Protein AF-0000000085035221 (afdb_homodimer)

Nearest PDB structures (foldseek):
  4mnd-assembly1_A-2  TM=6.362E-01  e=1.348E-23  Archaeoglobus fulgidus
  4q7c-assembly1_B  TM=6.372E-01  e=2.018E-12  Archaeoglobus fulgidus DSM 4304
  4q7c-assembly1_A  TM=6.683E-01  e=1.326E-11  Archaeoglobus fulgidus DSM 4304
  4o6m-assembly1_A  TM=6.582E-01  e=1.587E-11  Archaeoglobus fulgidus DSM 4304
  4hoc-assembly1_A  TM=7.288E-01  e=1.365E-10  Aneurinibacillus thermoaerophilus

Foldseek 3Di:
DEEEEEEQADDLVQQPPVPPQAGQLQPALDVPHGLQNQVLVLVCVVPHPAYEYEYAPSHQVVVCVVCPPRHHYHHDPDPDFERLLSVLRCVVVGDPWYKYAYSQKHFASVQVVLQVPDDDPFFKEFEWALDDDPVCLQAFWAFDDDPQFTQAIGNPDPNRGGGTRRMMIGGDCLSVLSVVQCVVPNRHGYPRNSVNVRSNVRRYGYGYPYPTQMFGDNYPVRSVVSSVSVLVSLLVVLDDPLDEPCCVPPQSVPLSVVLSVCVSVPPPDQLLVLLVVLLVLLLVLLVCLLVQVLLSSLVSLLVSVSSLSNSSSNCVSVVNDDPVSVVVSVVSLLVSQLSNLNSLLSNVVDDDPVSVLLSVLLSVLLVVLVVLVVVCVVLVQDCNVLSHQQQHPSSLSNVSSVCSNVPNSVRSSNCSRPSVVVSSVVSVVSSVVVPPPPPPDDDPDDDDDDPPCPVPPLQVVLVVQLVVLVVVLVVQLVVLVVCCVVQQQDWDDDDQFTWGSQQVSLVVNLVSLVVSLVSNLVSCLSNLLVVCVVCCVVLVFHSVLSSLLSVLVSLLVSLVSCLVSLVRNPDRHPDPVRSVVVNVVSVVSNVVSVVSNVVSCCVRNVVVCVVVCVVVVVVVVD/DEEEEEEQADDLVQQPPVPPQAGQLQPALDVPHGLQNQVVVLVCVVPHPAYEYEYAPSHQVVVCVVCPPRHHYHHDPDPDFERLVSVLRCVVVDDPWYKYAYSQKHFFSVQVVLQVPDDDPFFKEFEWALDDDPVCLQAFWAFDDDPQFTQAIDNPDHNNGGGTRGMMIGGDCLSVLSVVQCVVPNRHGYPRNSVNVRSNVRRYGYGYPHPTQMFGDNYPVRSVVSSVSVLVSLLVVLDDPLDEPCCVPPQSVPLSVVLSVCVSVPPPDQLVVLLVVLLVLLLVLLVCLLVQVLLSSLVSLLVSVSSLSNSSSNCVSVVNDDPVSVVVSVVSLLVSQLSNLNSLLNNVVDDDPVSVLLSVLLSVLLVVLVVLVVVCVVLVQDCNVLSHQQQHPSSLSNVSSVCSNVPNSVRSSNCSNPSVVVSSVVSVVSSVVVPPDPPPDDDPDDDDDDPPCPVPPLQVVLVVQLVVLVVVLVVQLVVLVVCCVVQQQPWDDDDQATFGSVQVSLVSNLVSCVVSVVSNLVSVLSNLLVVCVVCCVVVVFDSVLSSLLVVLVSLLVSLVSCLVSLVVGDDRHLDPVRSVVVNVVSVVVNVVSVVVNVVSCCVRCVVVVVVVCVVVVVVVVD

Sequence (1244 aa):
MMFAIICAGGLASRMGKYSSNSPKSLFELEPGITILDHVLERIESAKPQKIVLVTRPEFRDSFERRVGGRVEIIEADLDEFENLYSVYLALNRVGNPFLIAMSDHIFESSMLMDLISHKSDRAFTVCLDRNPSRSEAMEGLKLHLIDEKVIKAGKDITPRYGIDTGLILCREKARGYIEEAIRAKGPEARISDALNLAASDGEVDCVDVTGRLWKDIDTPEDLVKARRIYWEILRRELIKKDDGIISRYLNRPISTRISLAIYKRRMRVNPMLISAISFILCLISAISLSNGMLILGGLLAQLASILDGVDGEVARLFRRASGWGGFIDAILDRIADVALISGLTLSLGILDRSILILAIMASANSILVSYVAHGLKSLNVNLGKLRMMPVTRDARIFVIFLSCIFSVPIAALLYISTLPIPYSLASIYIAYKSGSGAEGKILEKRKPFPEVSEEQSEVVKLIREFLLNSFKMGFALLLVRLISPSVSDLTISMQDLSIEGGFLLTLLDFLIIIYFGHKMLNPLKGIMDLISELIVERAGITKTVFWRMITDLFYTILLAVLWTYLPSLSRPFLGDWAYRILSIAIIIFLIIFIYDLINLIYMTFEDVYVKIIDKIAGRLSGMMFAIICAGGLASRMGKYSSNSPKSLFELEPGITILDHVLERIESAKPQKIVLVTRPEFRDSFERRVGGRVEIIEADLDEFENLYSVYLALNRVGNPFLIAMSDHIFESSMLMDLISHKSDRAFTVCLDRNPSRSEAMEGLKLHLIDEKVIKAGKDITPRYGIDTGLILCREKARGYIEEAIRAKGPEARISDALNLAASDGEVDCVDVTGRLWKDIDTPEDLVKARRIYWEILRRELIKKDDGIISRYLNRPISTRISLAIYKRRMRVNPMLISAISFILCLISAISLSNGMLILGGLLAQLASILDGVDGEVARLFRRASGWGGFIDAILDRIADVALISGLTLSLGILDRSILILAIMASANSILVSYVAHGLKSLNVNLGKLRMMPVTRDARIFVIFLSCIFSVPIAALLYISTLPIPYSLASIYIAYKSGSGAEGKILEKRKPFPEVSEEQSEVVKLIREFLLNSFKMGFALLLVRLISPSVSDLTISMQDLSIEGGFLLTLLDFLIIIYFGHKMLNPLKGIMDLISELIVERAGITKTVFWRMITDLFYTILLAVLWTYLPSLSRPFLGDWAYRILSIAIIIFLIIFIYDLINLIYMTFEDVYVKIIDKIAGRLSG

Secondary structure (DSSP, 8-state):
--EEEEEE----GGGGGGGSSS-GGGSEEETTEEHHHHHHHHHHHT--SEEEEEE-GGGHHHHHHHHGGGSEEEE-S-SS--HHHHHHHHGGG--SSEEEEETTEEE-HHHHHHHHH----SSEEEEEESS--HHHHHHS-EEEEETTEEEEEESSS-TTS-EEEEEEEE-TTHHHHHHHHHHHHGGG--HHHHHHHHHHTT-EEEEE-TT--EEE--SHHHHHHHHHHHHHHHHHHTS-TT--HHIIIIIHHHHHHHHHHHHHTT----HHHHHHHHHHHHHHHHHHHHTT-HHHHHHHHHHHHHHHHHHHHHHHHTT---HHHHHHHHHHHHHHHHHHHHHHHHHT----HHHHHHHHHHHHHHHHHHHHHHHHHHTT---GGGGGSTTSHHHHHHHHHHHHHTT-HHHHHHHHHHTHHHHHHHHHHHHHHTT----------PPPP--------HHHHHHHHHHHHHHHHHHHHHHHHHHHHHHTT-EEEETTEEEEHHHHHHHHHHHHHHHHHHHHHHHHHHHHHHHHHHHHHHH---HHHHHHHHHHHHHHHHHHHHHHHHHHHHTTTS-HHHHHHHHHHHHHHHHHHHHHHHHHHHHHSHHHHHHHHHHHHHHHH-/--EEEEEE----GGGGGGGTTS-GGGSEEETTEEHHHHHHHHHHHT--SEEEEEE-GGGHHHHHHHHGGGSEEEE-S-SS--HHHHHHHHGGG--SSEEEEETTEEE-HHHHHHHHH----SSEEEEEESS--HHHHHHS-EEEEETTEEEEEESSS-TTS-EEEEEEEE-TTHHHHHHHHHHHHGGG--HHHHHHHHHHTT-EEEEE-TT--EEE--SHHHHHHHHHHHHHHHHHHTS-TT--HHIIIIIHHHHHHHHHHHHHTT----HHHHHHHHHHHHHHHHHHHHTT-HHHHHHHHHHHHHHHHHHHHHHHHTT---HHHHHHHHHHHHHHHHHHHHHHHHTT----HHHHHHHHHHHHHHHHHHHHHHHHHHTT---GGGGGSTTSHHHHHHHHHHHHHTT-HHHHHHHHHHTHHHHHHHHHHHHHHTT----------PPPP--------HHHHHHHHHHHHHHHHHHHHHHHHHHHHHHTT-EEEETTEEEEHHHHHHHHHHHHHHHHHHHHHHHHHHHHHHHHHHHHHHH---HHHHHHHHHHHHHHHHHHHHHHHHHHHSTTTSHHHHHHHHHHHHHHHHHHHHHHHHHHHHHHSHHHHHHHHHHHHHHHH-

Structure (mmCIF, N/CA/C/O backbone):
data_AF-0000000085035221-model_v1
#
loop_
_entity.id
_entity.type
_entity.pdbx_description
1 polymer 'Bifunctional IPC transferase and DIPP synthase'
#
loop_
_atom_site.group_PDB
_atom_site.id
_atom_site.type_symbol
_atom_site.label_atom_id
_atom_site.label_alt_id
_atom_site.label_comp_id
_atom_site.label_asym_id
_atom_site.label_entity_id
_atom_site.label_seq_id
_atom_site.pdbx_PDB_ins_code
_atom_site.Cartn_x
_atom_site.Cartn_y
_atom_site.Cartn_z
_atom_site.occupancy
_atom_site.B_iso_or_equiv
_atom_site.auth_seq_id
_atom_site.auth_comp_id
_atom_site.auth_asym_id
_atom_site.auth_atom_id
_atom_site.pdbx_PDB_model_num
ATOM 1 N N . MET A 1 1 ? 10.172 17.891 13.023 1 75.75 1 MET A N 1
ATOM 2 C CA . MET A 1 1 ? 10.688 18.625 11.867 1 75.75 1 MET A CA 1
ATOM 3 C C . MET A 1 1 ? 12.133 19.062 12.094 1 75.75 1 MET A C 1
ATOM 5 O O . MET A 1 1 ? 12.531 19.344 13.227 1 75.75 1 MET A O 1
ATOM 9 N N . MET A 1 2 ? 13.094 18.812 11.141 1 89.56 2 MET A N 1
ATOM 10 C CA . MET A 1 2 ? 14.516 19.109 11.328 1 89.56 2 MET A CA 1
ATOM 11 C C . MET A 1 2 ? 14.961 20.234 10.398 1 89.56 2 MET A C 1
ATOM 13 O O . MET A 1 2 ? 14.375 20.438 9.336 1 89.56 2 MET A O 1
ATOM 17 N N . PHE A 1 3 ? 15.961 21.125 10.883 1 95 3 PHE A N 1
ATOM 18 C CA . PHE A 1 3 ? 16.547 22.188 10.086 1 95 3 PHE A CA 1
ATOM 19 C C . PHE A 1 3 ? 18.016 21.875 9.75 1 95 3 PHE A C 1
ATOM 21 O O . PHE A 1 3 ? 18.594 20.953 10.312 1 95 3 PHE A O 1
ATOM 28 N N . ALA A 1 4 ? 18.516 22.578 8.781 1 97 4 ALA A N 1
ATOM 29 C CA . ALA A 1 4 ? 19.906 22.328 8.43 1 97 4 ALA A CA 1
ATOM 30 C C . ALA A 1 4 ? 20.641 23.641 8.141 1 97 4 ALA A C 1
ATOM 32 O O . ALA A 1 4 ? 20.078 24.547 7.527 1 97 4 ALA A O 1
ATOM 33 N N . ILE A 1 5 ? 21.906 23.797 8.648 1 96.88 5 ILE A N 1
ATOM 34 C CA . ILE A 1 5 ? 22.797 24.922 8.391 1 96.88 5 ILE A CA 1
ATOM 35 C C . ILE A 1 5 ? 24.047 24.422 7.66 1 96.88 5 ILE A C 1
ATOM 37 O O . ILE A 1 5 ? 24.719 23.516 8.125 1 96.88 5 ILE A O 1
ATOM 41 N N . ILE A 1 6 ? 24.328 25 6.547 1 96.44 6 ILE A N 1
ATOM 42 C CA . ILE A 1 6 ? 25.516 24.656 5.781 1 96.44 6 ILE A CA 1
ATOM 43 C C . ILE A 1 6 ? 26.531 25.812 5.859 1 96.44 6 ILE A C 1
ATOM 45 O O . ILE A 1 6 ? 26.219 26.938 5.473 1 96.44 6 ILE A O 1
ATOM 49 N N . CYS A 1 7 ? 27.734 25.516 6.293 1 94.88 7 CYS A N 1
ATOM 50 C CA . CYS A 1 7 ? 28.797 26.516 6.398 1 94.88 7 CYS A CA 1
ATOM 51 C C . CYS A 1 7 ? 29.594 26.594 5.105 1 94.88 7 CYS A C 1
ATOM 53 O O . CYS A 1 7 ? 30.344 25.672 4.777 1 94.88 7 CYS A O 1
ATOM 55 N N . ALA A 1 8 ? 29.484 27.688 4.387 1 93 8 ALA A N 1
ATOM 56 C CA . ALA A 1 8 ? 30.188 27.875 3.115 1 93 8 ALA A CA 1
ATOM 57 C C . ALA A 1 8 ? 30.953 29.188 3.094 1 93 8 ALA A C 1
ATOM 59 O O . ALA A 1 8 ? 30.922 29.922 2.104 1 93 8 ALA A O 1
ATOM 60 N N . GLY A 1 9 ? 31.594 29.531 4.168 1 85.12 9 GLY A N 1
ATOM 61 C CA . GLY A 1 9 ? 32.281 30.812 4.266 1 85.12 9 GLY A CA 1
ATOM 62 C C . GLY A 1 9 ? 33.781 30.703 4.117 1 85.12 9 GLY A C 1
ATOM 63 O O . GLY A 1 9 ? 34.5 31.703 4.219 1 85.12 9 GLY A O 1
ATOM 64 N N . GLY A 1 10 ? 34.312 29.516 3.926 1 78.62 10 GLY A N 1
ATOM 65 C CA . GLY A 1 10 ? 35.75 29.344 3.867 1 78.62 10 GLY A CA 1
ATOM 66 C C . GLY A 1 10 ? 36.375 29.875 2.584 1 78.62 10 GLY A C 1
ATOM 67 O O . GLY A 1 10 ? 35.781 29.719 1.506 1 78.62 10 GLY A O 1
ATOM 68 N N . LEU A 1 11 ? 37.594 30.531 2.789 1 77 11 LEU A N 1
ATOM 69 C CA . LEU A 1 11 ? 38.344 31.031 1.642 1 77 11 LEU A CA 1
ATOM 70 C C . LEU A 1 11 ? 39.25 29.953 1.091 1 77 11 LEU A C 1
ATOM 72 O O . LEU A 1 11 ? 39.875 29.203 1.856 1 77 11 LEU A O 1
ATOM 76 N N . ALA A 1 12 ? 39.062 29.359 0.01 1 72.19 12 ALA A N 1
ATOM 77 C CA . ALA A 1 12 ? 39.812 28.312 -0.649 1 72.19 12 ALA A CA 1
ATOM 78 C C . ALA A 1 12 ? 41.281 28.766 -0.874 1 72.19 12 ALA A C 1
ATOM 80 O O . ALA A 1 12 ? 41.781 28.672 -1.99 1 72.19 12 ALA A O 1
ATOM 81 N N . SER A 1 13 ? 41.969 29.125 0.267 1 69.62 13 SER A N 1
ATOM 82 C CA . SER A 1 13 ? 43.312 29.672 0.101 1 69.62 13 SER A CA 1
ATOM 83 C C . SER A 1 13 ? 44.312 28.594 -0.305 1 69.62 13 SER A C 1
ATOM 85 O O . SER A 1 13 ? 45.219 28.844 -1.101 1 69.62 13 SER A O 1
ATOM 87 N N . ARG A 1 14 ? 44.219 27.359 0.063 1 69.12 14 ARG A N 1
ATOM 88 C CA . ARG A 1 14 ? 45.125 26.25 -0.207 1 69.12 14 ARG A CA 1
ATOM 89 C C . ARG A 1 14 ? 44.906 25.688 -1.613 1 69.12 14 ARG A C 1
ATOM 91 O O . ARG A 1 14 ? 45.719 24.906 -2.105 1 69.12 14 ARG A O 1
ATOM 98 N N . MET A 1 15 ? 43.812 26.062 -2.18 1 73.88 15 MET A N 1
ATOM 99 C CA . MET A 1 15 ? 43.5 25.531 -3.504 1 73.88 15 MET A CA 1
ATOM 100 C C . MET A 1 15 ? 44.188 26.328 -4.594 1 73.88 15 MET A C 1
ATOM 102 O O . MET A 1 15 ? 44.281 25.891 -5.738 1 73.88 15 MET A O 1
ATOM 106 N N . GLY A 1 16 ? 44.938 27.359 -4.168 1 59.94 16 GLY A N 1
ATOM 107 C CA . GLY A 1 16 ? 45.812 28.141 -5.039 1 59.94 16 GLY A CA 1
ATOM 108 C C . GLY A 1 16 ? 45.125 28.578 -6.32 1 59.94 16 GLY A C 1
ATOM 109 O O . GLY A 1 16 ? 44.031 29.125 -6.281 1 59.94 16 GLY A O 1
ATOM 110 N N . LYS A 1 17 ? 45.812 28.219 -7.445 1 56.97 17 LYS A N 1
ATOM 111 C CA . LYS A 1 17 ? 45.469 28.594 -8.812 1 56.97 17 LYS A CA 1
ATOM 112 C C . LYS A 1 17 ? 44.094 28.016 -9.219 1 56.97 17 LYS A C 1
ATOM 114 O O . LYS A 1 17 ? 43.469 28.516 -10.156 1 56.97 17 LYS A O 1
ATOM 119 N N . TYR A 1 18 ? 43.625 26.938 -8.578 1 57.97 18 TYR A N 1
ATOM 120 C CA . TYR A 1 18 ? 42.344 26.312 -8.938 1 57.97 18 TYR A CA 1
ATOM 121 C C . TYR A 1 18 ? 41.156 27.156 -8.461 1 57.97 18 TYR A C 1
ATOM 123 O O . TYR A 1 18 ? 40.062 27.062 -9.016 1 57.97 18 TYR A O 1
ATOM 131 N N . SER A 1 19 ? 41.406 27.953 -7.43 1 60.31 19 SER A N 1
ATOM 132 C CA . SER A 1 19 ? 40.312 28.734 -6.844 1 60.31 19 SER A CA 1
ATOM 133 C C . SER A 1 19 ? 40.156 30.078 -7.543 1 60.31 19 SER A C 1
ATOM 135 O O . SER A 1 19 ? 39.656 31.031 -6.957 1 60.31 19 SER A O 1
ATOM 137 N N . SER A 1 20 ? 40.469 30.125 -8.906 1 57.19 20 SER A N 1
ATOM 138 C CA . SER A 1 20 ? 40.344 31.375 -9.664 1 57.19 20 SER A CA 1
ATOM 139 C C . SER A 1 20 ? 39 32.031 -9.422 1 57.19 20 SER A C 1
ATOM 141 O O . SER A 1 20 ? 38.25 32.312 -10.359 1 57.19 20 SER A O 1
ATOM 143 N N . ASN A 1 21 ? 38.562 32.375 -8.172 1 61.81 21 ASN A N 1
ATOM 144 C CA . ASN A 1 21 ? 37.438 33.219 -7.793 1 61.81 21 ASN A CA 1
ATOM 145 C C . ASN A 1 21 ? 36.188 32.406 -7.531 1 61.81 21 ASN A C 1
ATOM 147 O O . ASN A 1 21 ? 35.062 32.969 -7.484 1 61.81 21 ASN A O 1
ATOM 151 N N . SER A 1 22 ? 36.25 31.062 -7.508 1 75.38 22 SER A N 1
ATOM 152 C CA . SER A 1 22 ? 35.062 30.297 -7.164 1 75.38 22 SER A CA 1
ATOM 153 C C . SER A 1 22 ? 35.219 29.578 -5.824 1 75.38 22 SER A C 1
ATOM 155 O O . SER A 1 22 ? 36.312 29.125 -5.484 1 75.38 22 SER A O 1
ATOM 157 N N . PRO A 1 23 ? 34.188 29.547 -5.105 1 86 23 PRO A N 1
ATOM 158 C CA . PRO A 1 23 ? 34.25 28.828 -3.836 1 86 23 PRO A CA 1
ATOM 159 C C . PRO A 1 23 ? 34.5 27.328 -4.023 1 86 23 PRO A C 1
ATOM 161 O O . PRO A 1 23 ? 34.062 26.75 -5.023 1 86 23 PRO A O 1
ATOM 164 N N . LYS A 1 24 ? 35.312 26.75 -3.227 1 85.56 24 LYS A N 1
ATOM 165 C CA . LYS A 1 24 ? 35.688 25.344 -3.318 1 85.56 24 LYS A CA 1
ATOM 166 C C . LYS A 1 24 ? 34.469 24.438 -3.373 1 85.56 24 LYS A C 1
ATOM 168 O O . LYS A 1 24 ? 34.5 23.391 -4.023 1 85.56 24 LYS A O 1
ATOM 173 N N . SER A 1 25 ? 33.406 24.875 -2.719 1 90.69 25 SER A N 1
ATOM 174 C CA . SER A 1 25 ? 32.188 24.062 -2.646 1 90.69 25 SER A CA 1
ATOM 175 C C . SER A 1 25 ? 31.531 23.906 -4.023 1 90.69 25 SER A C 1
ATOM 177 O O . SER A 1 25 ? 30.703 23.031 -4.223 1 90.69 25 SER A O 1
ATOM 179 N N . LEU A 1 26 ? 31.906 24.688 -4.938 1 89.25 26 LEU A N 1
ATOM 180 C CA . LEU A 1 26 ? 31.297 24.656 -6.258 1 89.25 26 LEU A CA 1
ATOM 181 C C . LEU A 1 26 ? 32.188 23.906 -7.25 1 89.25 26 LEU A C 1
ATOM 183 O O . LEU A 1 26 ? 31.891 23.875 -8.445 1 89.25 26 LEU A O 1
ATOM 187 N N . PHE A 1 27 ? 33.281 23.359 -6.699 1 87.25 27 PHE A N 1
ATOM 188 C CA . PHE A 1 27 ? 34.062 22.484 -7.559 1 87.25 27 PHE A CA 1
ATOM 189 C C . PHE A 1 27 ? 33.281 21.234 -7.914 1 87.25 27 PHE A C 1
ATOM 191 O O . PHE A 1 27 ? 32.469 20.75 -7.113 1 87.25 27 PHE A O 1
ATOM 198 N N . GLU A 1 28 ? 33.5 20.719 -9.055 1 87.69 28 GLU A N 1
ATOM 199 C CA . GLU A 1 28 ? 32.719 19.625 -9.594 1 87.69 28 GLU A CA 1
ATOM 200 C C . GLU A 1 28 ? 33.281 18.281 -9.188 1 87.69 28 GLU A C 1
ATOM 202 O O . GLU A 1 28 ? 34.5 18.062 -9.234 1 87.69 28 GLU A O 1
ATOM 207 N N . LEU A 1 29 ? 32.469 17.469 -8.703 1 88.88 29 LEU A N 1
ATOM 208 C CA . LEU A 1 29 ? 32.812 16.078 -8.453 1 88.88 29 LEU A CA 1
ATOM 209 C C . LEU A 1 29 ? 32.656 15.242 -9.727 1 88.88 29 LEU A C 1
ATOM 211 O O . LEU A 1 29 ? 33.438 14.305 -9.953 1 88.88 29 LEU A O 1
ATOM 215 N N . GLU A 1 30 ? 31.719 15.461 -10.406 1 84.19 30 GLU A N 1
ATOM 216 C CA . GLU A 1 30 ? 31.453 15.008 -11.773 1 84.19 30 GLU A CA 1
ATOM 217 C C . GLU A 1 30 ? 30.906 16.141 -12.633 1 84.19 30 GLU A C 1
ATOM 219 O O . GLU A 1 30 ? 30.422 17.141 -12.102 1 84.19 30 GLU A O 1
ATOM 224 N N . PRO A 1 31 ? 31.094 16.031 -13.906 1 79.94 31 PRO A N 1
ATOM 225 C CA . PRO A 1 31 ? 30.609 17.156 -14.727 1 79.94 31 PRO A CA 1
ATOM 226 C C . PRO A 1 31 ? 29.172 17.531 -14.414 1 79.94 31 PRO A C 1
ATOM 228 O O . PRO A 1 31 ? 28.266 16.703 -14.57 1 79.94 31 PRO A O 1
ATOM 231 N N . GLY A 1 32 ? 29 18.734 -13.852 1 80.56 32 GLY A N 1
ATOM 232 C CA . GLY A 1 32 ? 27.672 19.25 -13.594 1 80.56 32 GLY A CA 1
ATOM 233 C C . GLY A 1 32 ? 27.25 19.109 -12.141 1 80.56 32 GLY A C 1
ATOM 234 O O . GLY A 1 32 ? 26.25 19.703 -11.727 1 80.56 32 GLY A O 1
ATOM 235 N N . ILE A 1 33 ? 27.984 18.344 -11.438 1 88.31 33 ILE A N 1
ATOM 236 C CA . ILE A 1 33 ? 27.656 18.125 -10.031 1 88.31 33 ILE A CA 1
ATOM 237 C C . ILE A 1 33 ? 28.781 18.641 -9.148 1 88.31 33 ILE A C 1
ATOM 239 O O . ILE A 1 33 ? 29.906 18.125 -9.211 1 88.31 33 ILE A O 1
ATOM 243 N N . THR A 1 34 ? 28.391 19.531 -8.375 1 90.69 34 THR A N 1
ATOM 244 C CA . THR A 1 34 ? 29.391 20.156 -7.496 1 90.69 34 THR A CA 1
ATOM 245 C C . THR A 1 34 ? 29.391 19.484 -6.125 1 90.69 34 THR A C 1
ATOM 247 O O . THR A 1 34 ? 28.516 18.672 -5.828 1 90.69 34 THR A O 1
ATOM 250 N N . ILE A 1 35 ? 30.375 19.844 -5.336 1 93.25 35 ILE A N 1
ATOM 251 C CA . ILE A 1 35 ? 30.453 19.359 -3.963 1 93.25 35 ILE A CA 1
ATOM 252 C C . ILE A 1 35 ? 29.203 19.766 -3.199 1 93.25 35 ILE A C 1
ATOM 254 O O . ILE A 1 35 ? 28.594 18.938 -2.508 1 93.25 35 ILE A O 1
ATOM 258 N N . LEU A 1 36 ? 28.766 20.969 -3.434 1 93.56 36 LEU A N 1
ATOM 259 C CA . LEU A 1 36 ? 27.578 21.484 -2.752 1 93.56 36 LEU A CA 1
ATOM 260 C C . LEU A 1 36 ? 26.344 20.719 -3.166 1 93.56 36 LEU A C 1
ATOM 262 O O . LEU A 1 36 ? 25.484 20.422 -2.332 1 93.56 36 LEU A O 1
ATOM 266 N N . ASP A 1 37 ? 26.266 20.406 -4.438 1 92.06 37 ASP A N 1
ATOM 267 C CA . ASP A 1 37 ? 25.125 19.609 -4.914 1 92.06 37 ASP A CA 1
ATOM 268 C C . ASP A 1 37 ? 25.047 18.281 -4.172 1 92.06 37 ASP A C 1
ATOM 270 O O . ASP A 1 37 ? 23.953 17.859 -3.785 1 92.06 37 ASP A O 1
ATOM 274 N N . HIS A 1 38 ? 26.188 17.656 -4.047 1 93.5 38 HIS A N 1
ATOM 275 C CA . HIS A 1 38 ? 26.266 16.391 -3.344 1 93.5 38 HIS A CA 1
ATOM 276 C C . HIS A 1 38 ? 25.766 16.516 -1.908 1 93.5 38 HIS A C 1
ATOM 278 O O . HIS A 1 38 ? 24.969 15.703 -1.449 1 93.5 38 HIS A O 1
ATOM 284 N N . VAL A 1 39 ? 26.188 17.531 -1.252 1 94.31 39 VAL A N 1
ATOM 285 C CA . VAL A 1 39 ? 25.828 17.766 0.145 1 94.31 39 VAL A CA 1
ATOM 286 C C . VAL A 1 39 ? 24.328 18.078 0.255 1 94.31 39 VAL A C 1
ATOM 288 O O . VAL A 1 39 ? 23.625 17.484 1.079 1 94.31 39 VAL A O 1
ATOM 291 N N . LEU A 1 40 ? 23.859 18.922 -0.59 1 93.75 40 LEU A N 1
ATOM 292 C CA . LEU A 1 40 ? 22.469 19.344 -0.562 1 93.75 40 LEU A CA 1
ATOM 293 C C . LEU A 1 40 ? 21.531 18.172 -0.834 1 93.75 40 LEU A C 1
ATOM 295 O O . LEU A 1 40 ? 20.484 18.047 -0.179 1 93.75 40 LEU A O 1
ATOM 299 N N . GLU A 1 41 ? 21.875 17.406 -1.768 1 90.88 41 GLU A N 1
ATOM 300 C CA . GLU A 1 41 ? 21.047 16.25 -2.107 1 90.88 41 GLU A CA 1
ATOM 301 C C . GLU A 1 41 ? 20.875 15.32 -0.913 1 90.88 41 GLU A C 1
ATOM 303 O O . GLU A 1 41 ? 19.781 14.828 -0.651 1 90.88 41 GLU A O 1
ATOM 308 N N . ARG A 1 42 ? 21.891 15.086 -0.241 1 92.12 42 ARG A N 1
ATOM 309 C CA . ARG A 1 42 ? 21.859 14.195 0.914 1 92.12 42 ARG A CA 1
ATOM 310 C C . ARG A 1 42 ? 21.078 14.812 2.064 1 92.12 42 ARG A C 1
ATOM 312 O O . ARG A 1 42 ? 20.281 14.141 2.715 1 92.12 42 ARG A O 1
ATOM 319 N N . ILE A 1 43 ? 21.219 16.078 2.27 1 93.81 43 ILE A N 1
ATOM 320 C CA . ILE A 1 43 ? 20.484 16.766 3.336 1 93.81 43 ILE A CA 1
ATOM 321 C C . ILE A 1 43 ? 19 16.812 3.002 1 93.81 43 ILE A C 1
ATOM 323 O O . ILE A 1 43 ? 18.156 16.578 3.871 1 93.81 43 ILE A O 1
ATOM 327 N N . GLU A 1 44 ? 18.719 17.078 1.757 1 91.44 44 GLU A N 1
ATOM 328 C CA . GLU A 1 44 ? 17.328 17.141 1.312 1 91.44 44 GLU A CA 1
ATOM 329 C C . GLU A 1 44 ? 16.641 15.797 1.464 1 91.44 44 GLU A C 1
ATOM 331 O O . GLU A 1 44 ? 15.43 15.734 1.706 1 91.44 44 GLU A O 1
ATOM 336 N N . SER A 1 45 ? 17.391 14.742 1.332 1 87.12 45 SER A N 1
ATOM 337 C CA . SER A 1 45 ? 16.812 13.414 1.46 1 87.12 45 SER A CA 1
ATOM 338 C C . SER A 1 45 ? 16.281 13.172 2.867 1 87.12 45 SER A C 1
ATOM 340 O O . SER A 1 45 ? 15.383 12.344 3.066 1 87.12 45 SER A O 1
ATOM 342 N N . ALA A 1 46 ? 16.828 13.867 3.797 1 88.94 46 ALA A N 1
ATOM 343 C CA . ALA A 1 46 ? 16.344 13.773 5.176 1 88.94 46 ALA A CA 1
ATOM 344 C C . ALA A 1 46 ? 15.102 14.633 5.379 1 88.94 46 ALA A C 1
ATOM 346 O O . ALA A 1 46 ? 14.531 14.656 6.473 1 88.94 46 ALA A O 1
ATOM 347 N N . LYS A 1 47 ? 14.688 15.414 4.418 1 88.5 47 LYS A N 1
ATOM 348 C CA . LYS A 1 47 ? 13.477 16.219 4.367 1 88.5 47 LYS A CA 1
ATOM 349 C C . LYS A 1 47 ? 13.453 17.25 5.484 1 88.5 47 LYS A C 1
ATOM 351 O O . LYS A 1 47 ? 12.492 17.344 6.246 1 88.5 47 LYS A O 1
ATOM 356 N N . PRO A 1 48 ? 14.453 18.062 5.508 1 92.5 48 PRO A N 1
ATOM 357 C CA . PRO A 1 48 ? 14.438 19.141 6.492 1 92.5 48 PRO A CA 1
ATOM 358 C C . PRO A 1 48 ? 13.383 20.203 6.188 1 92.5 48 PRO A C 1
ATOM 360 O O . PRO A 1 48 ? 12.961 20.359 5.035 1 92.5 48 PRO A O 1
ATOM 363 N N . GLN A 1 49 ? 12.992 20.891 7.18 1 90.88 49 GLN A N 1
ATOM 364 C CA . GLN A 1 49 ? 12.008 21.953 7.004 1 90.88 49 GLN A CA 1
ATOM 365 C C . GLN A 1 49 ? 12.609 23.141 6.262 1 90.88 49 GLN A C 1
ATOM 367 O O . GLN A 1 49 ? 11.953 23.75 5.418 1 90.88 49 GLN A O 1
ATOM 372 N N . LYS A 1 50 ? 13.805 23.391 6.609 1 94.44 50 LYS A N 1
ATOM 373 C CA . LYS A 1 50 ? 14.492 24.547 6.023 1 94.44 50 LYS A CA 1
ATOM 374 C C . LYS A 1 50 ? 16 24.328 6.016 1 94.44 50 LYS A C 1
ATOM 376 O O . LYS A 1 50 ? 16.562 23.75 6.953 1 94.44 50 LYS A O 1
ATOM 381 N N . ILE A 1 51 ? 16.625 24.797 4.918 1 96.31 51 ILE A N 1
ATOM 382 C CA . ILE A 1 51 ? 18.078 24.75 4.797 1 96.31 51 ILE A CA 1
ATOM 383 C C . ILE A 1 51 ? 18.625 26.172 4.66 1 96.31 51 ILE A C 1
ATOM 385 O O . ILE A 1 51 ? 18.156 26.953 3.838 1 96.31 51 ILE A O 1
ATOM 389 N N . VAL A 1 52 ? 19.609 26.5 5.477 1 96.56 52 VAL A N 1
ATOM 390 C CA . VAL A 1 52 ? 20.234 27.812 5.449 1 96.56 52 VAL A CA 1
ATOM 391 C C . VAL A 1 52 ? 21.719 27.672 5.098 1 96.56 52 VAL A C 1
ATOM 393 O O . VAL A 1 52 ? 22.422 26.828 5.66 1 96.56 52 VAL A O 1
ATOM 396 N N . LEU A 1 53 ? 22.141 28.406 4.172 1 96.38 53 LEU A N 1
ATOM 397 C CA . LEU A 1 53 ? 23.531 28.422 3.762 1 96.38 53 LEU A CA 1
ATOM 398 C C . LEU A 1 53 ? 24.188 29.75 4.125 1 96.38 53 LEU A C 1
ATOM 400 O O . LEU A 1 53 ? 23.672 30.812 3.766 1 96.38 53 LEU A O 1
ATOM 404 N N . VAL A 1 54 ? 25.281 29.703 4.848 1 95.81 54 VAL A N 1
ATOM 405 C CA . VAL A 1 54 ? 26 30.906 5.262 1 95.81 54 VAL A CA 1
ATOM 406 C C . VAL A 1 54 ? 27.281 31.062 4.457 1 95.81 54 VAL A C 1
ATOM 408 O O . VAL A 1 54 ? 28.109 30.141 4.422 1 95.81 54 VAL A O 1
ATOM 411 N N . THR A 1 55 ? 27.422 32.156 3.803 1 94 55 THR A N 1
ATOM 412 C CA . THR A 1 55 ? 28.578 32.375 2.953 1 94 55 THR A CA 1
ATOM 413 C C . THR A 1 55 ? 29.078 33.812 3.068 1 94 55 THR A C 1
ATOM 415 O O . THR A 1 55 ? 28.609 34.562 3.926 1 94 55 THR A O 1
ATOM 418 N N . ARG A 1 56 ? 30.125 34.125 2.26 1 90.38 56 ARG A N 1
ATOM 419 C CA . ARG A 1 56 ? 30.672 35.469 2.17 1 90.38 56 ARG A CA 1
ATOM 420 C C . ARG A 1 56 ? 29.969 36.25 1.078 1 90.38 56 ARG A C 1
ATOM 422 O O . ARG A 1 56 ? 29.453 35.688 0.109 1 90.38 56 ARG A O 1
ATOM 429 N N . PRO A 1 57 ? 29.938 37.531 1.282 1 89.44 57 PRO A N 1
ATOM 430 C CA . PRO A 1 57 ? 29.297 38.375 0.274 1 89.44 57 PRO A CA 1
ATOM 431 C C . PRO A 1 57 ? 29.875 38.156 -1.125 1 89.44 57 PRO A C 1
ATOM 433 O O . PRO A 1 57 ? 29.125 38.219 -2.113 1 89.44 57 PRO A O 1
ATOM 436 N N . GLU A 1 58 ? 31.125 37.875 -1.22 1 87.06 58 GLU A N 1
ATOM 437 C CA . GLU A 1 58 ? 31.781 37.719 -2.508 1 87.06 58 GLU A CA 1
ATOM 438 C C . GLU A 1 58 ? 31.266 36.469 -3.256 1 87.06 58 GLU A C 1
ATOM 440 O O . GLU A 1 58 ? 31.328 36.438 -4.484 1 87.06 58 GLU A O 1
ATOM 445 N N . PHE A 1 59 ? 30.766 35.594 -2.5 1 90 59 PHE A N 1
ATOM 446 C CA . PHE A 1 59 ? 30.391 34.344 -3.119 1 90 59 PHE A CA 1
ATOM 447 C C . PHE A 1 59 ? 28.875 34.219 -3.219 1 90 59 PHE A C 1
ATOM 449 O O . PHE A 1 59 ? 28.359 33.219 -3.777 1 90 59 PHE A O 1
ATOM 456 N N . ARG A 1 60 ? 28.125 35.062 -2.719 1 90.69 60 ARG A N 1
ATOM 457 C CA . ARG A 1 60 ? 26.672 35 -2.621 1 90.69 60 ARG A CA 1
ATOM 458 C C . ARG A 1 60 ? 26.031 34.75 -3.992 1 90.69 60 ARG A C 1
ATOM 460 O O . ARG A 1 60 ? 25.188 33.875 -4.148 1 90.69 60 ARG A O 1
ATOM 467 N N . ASP A 1 61 ? 26.438 35.438 -4.93 1 89.44 61 ASP A N 1
ATOM 468 C CA . ASP A 1 61 ? 25.859 35.344 -6.266 1 89.44 61 ASP A CA 1
ATOM 469 C C . ASP A 1 61 ? 26.094 33.969 -6.887 1 89.44 61 ASP A C 1
ATOM 471 O O . ASP A 1 61 ? 25.219 33.438 -7.543 1 89.44 61 ASP A O 1
ATOM 475 N N . SER A 1 62 ? 27.281 33.562 -6.684 1 88.5 62 SER A N 1
ATOM 476 C CA . SER A 1 62 ? 27.625 32.25 -7.234 1 88.5 62 SER A CA 1
ATOM 477 C C . SER A 1 62 ? 26.75 31.156 -6.629 1 88.5 62 SER A C 1
ATOM 479 O O . SER A 1 62 ? 26.266 30.281 -7.344 1 88.5 62 SER A O 1
ATOM 481 N N . PHE A 1 63 ? 26.547 31.25 -5.352 1 92.44 63 PHE A N 1
ATOM 482 C CA . PHE A 1 63 ? 25.734 30.25 -4.668 1 92.44 63 PHE A CA 1
ATOM 483 C C . PHE A 1 63 ? 24.266 30.406 -5.035 1 92.44 63 PHE A C 1
ATOM 485 O O . PHE A 1 63 ? 23.547 29.422 -5.215 1 92.44 63 PHE A O 1
ATOM 492 N N . GLU A 1 64 ? 23.797 31.594 -5.137 1 91.44 64 GLU A N 1
ATOM 493 C CA . GLU A 1 64 ? 22.406 31.859 -5.492 1 91.44 64 GLU A CA 1
ATOM 494 C C . GLU A 1 64 ? 22.062 31.297 -6.867 1 91.44 64 GLU A C 1
ATOM 496 O O . GLU A 1 64 ? 20.984 30.75 -7.074 1 91.44 64 GLU A O 1
ATOM 501 N N . ARG A 1 65 ? 22.922 31.438 -7.758 1 88.19 65 ARG A N 1
ATOM 502 C CA . ARG A 1 65 ? 22.719 30.906 -9.109 1 88.19 65 ARG A CA 1
ATOM 503 C C . ARG A 1 65 ? 22.625 29.391 -9.102 1 88.19 65 ARG A C 1
ATOM 505 O O . ARG A 1 65 ? 21.844 28.812 -9.852 1 88.19 65 ARG A O 1
ATOM 512 N N . ARG A 1 66 ? 23.359 28.828 -8.195 1 87.56 66 ARG A N 1
ATOM 513 C CA . ARG A 1 66 ? 23.453 27.359 -8.195 1 87.56 66 ARG A CA 1
ATOM 514 C C . ARG A 1 66 ? 22.266 26.75 -7.441 1 87.56 66 ARG A C 1
ATOM 516 O O . ARG A 1 66 ? 21.656 25.781 -7.906 1 87.56 66 ARG A O 1
ATOM 523 N N . VAL A 1 67 ? 21.984 27.297 -6.266 1 88.31 67 VAL A N 1
ATOM 524 C CA . VAL A 1 67 ? 21.031 26.625 -5.391 1 88.31 67 VAL A CA 1
ATOM 525 C C . VAL A 1 67 ? 19.641 27.219 -5.594 1 88.31 67 VAL A C 1
ATOM 527 O O . VAL A 1 67 ? 18.641 26.578 -5.277 1 88.31 67 VAL A O 1
ATOM 530 N N . GLY A 1 68 ? 19.641 28.375 -6.184 1 77.81 68 GLY A N 1
ATOM 531 C CA . GLY A 1 68 ? 18.344 29 -6.441 1 77.81 68 GLY A CA 1
ATOM 532 C C . GLY A 1 68 ? 17.5 29.172 -5.191 1 77.81 68 GLY A C 1
ATOM 533 O O . GLY A 1 68 ? 18.016 29.562 -4.141 1 77.81 68 GLY A O 1
ATOM 534 N N . GLY A 1 69 ? 16.188 28.844 -5.133 1 80.75 69 GLY A N 1
ATOM 535 C CA . GLY A 1 69 ? 15.219 29 -4.062 1 80.75 69 GLY A CA 1
ATOM 536 C C . GLY A 1 69 ? 15.156 27.812 -3.125 1 80.75 69 GLY A C 1
ATOM 537 O O . GLY A 1 69 ? 14.406 27.812 -2.152 1 80.75 69 GLY A O 1
ATOM 538 N N . ARG A 1 70 ? 16.141 26.922 -3.256 1 86.38 70 ARG A N 1
ATOM 539 C CA . ARG A 1 70 ? 16.125 25.703 -2.453 1 86.38 70 ARG A CA 1
ATOM 540 C C . ARG A 1 70 ? 16.609 25.984 -1.029 1 86.38 70 ARG A C 1
ATOM 542 O O . ARG A 1 70 ? 16.203 25.297 -0.091 1 86.38 70 ARG A O 1
ATOM 549 N N . VAL A 1 71 ? 17.562 26.984 -0.97 1 93.69 71 VAL A N 1
ATOM 550 C CA . VAL A 1 71 ? 18.203 27.266 0.314 1 93.69 71 VAL A CA 1
ATOM 551 C C . VAL A 1 71 ? 18.156 28.766 0.594 1 93.69 71 VAL A C 1
ATOM 553 O O . VAL A 1 71 ? 18.156 29.578 -0.334 1 93.69 71 VAL A O 1
ATOM 556 N N . GLU A 1 72 ? 18 29.141 1.802 1 94.94 72 GLU A N 1
ATOM 557 C CA . GLU A 1 72 ? 18.156 30.531 2.203 1 94.94 72 GLU A CA 1
ATOM 558 C C . GLU A 1 72 ? 19.625 30.891 2.402 1 94.94 72 GLU A C 1
ATOM 560 O O . GLU A 1 72 ? 20.344 30.203 3.123 1 94.94 72 GLU A O 1
ATOM 565 N N . ILE A 1 73 ? 20.016 31.938 1.73 1 95.19 73 ILE A N 1
ATOM 566 C CA . ILE A 1 73 ? 21.422 32.344 1.799 1 95.19 73 ILE A CA 1
ATOM 567 C C . ILE A 1 73 ? 21.594 33.531 2.744 1 95.19 73 ILE A C 1
ATOM 569 O O . ILE A 1 73 ? 20.875 34.531 2.621 1 95.19 73 ILE A O 1
ATOM 573 N N . ILE A 1 74 ? 22.484 33.375 3.709 1 94.81 74 ILE A N 1
ATOM 574 C CA . ILE A 1 74 ? 22.844 34.438 4.652 1 94.81 74 ILE A CA 1
ATOM 575 C C . ILE A 1 74 ? 24.281 34.844 4.43 1 94.81 74 ILE A C 1
ATOM 577 O O . ILE A 1 74 ? 25.172 34.031 4.281 1 94.81 74 ILE A O 1
ATOM 581 N N . GLU A 1 75 ? 24.469 36.125 4.398 1 93.25 75 GLU A N 1
ATOM 582 C CA . GLU A 1 75 ? 25.797 36.688 4.23 1 93.25 75 GLU A CA 1
ATOM 583 C C . GLU A 1 75 ? 26.422 37.031 5.578 1 93.25 75 GLU A C 1
ATOM 585 O O . GLU A 1 75 ? 25.766 37.625 6.438 1 93.25 75 GLU A O 1
ATOM 590 N N . ALA A 1 76 ? 27.656 36.562 5.668 1 90.62 76 ALA A N 1
ATOM 591 C CA . ALA A 1 76 ? 28.375 36.969 6.871 1 90.62 76 ALA A CA 1
ATOM 592 C C . ALA A 1 76 ? 28.719 38.469 6.852 1 90.62 76 ALA A C 1
ATOM 594 O O . ALA A 1 76 ? 29 39.031 5.789 1 90.62 76 ALA A O 1
ATOM 595 N N . ASP A 1 77 ? 28.719 39.094 7.969 1 86.31 77 ASP A N 1
ATOM 596 C CA . ASP A 1 77 ? 28.891 40.531 8.062 1 86.31 77 ASP A CA 1
ATOM 597 C C . ASP A 1 77 ? 30.359 40.906 8.312 1 86.31 77 ASP A C 1
ATOM 599 O O . ASP A 1 77 ? 30.703 42.094 8.344 1 86.31 77 ASP A O 1
ATOM 603 N N . LEU A 1 78 ? 31.219 39.906 8.531 1 88.94 78 LEU A N 1
ATOM 604 C CA . LEU A 1 78 ? 32.625 40.125 8.828 1 88.94 78 LEU A CA 1
ATOM 605 C C . LEU A 1 78 ? 33.531 39.5 7.773 1 88.94 78 LEU A C 1
ATOM 607 O O . LEU A 1 78 ? 33.125 38.531 7.125 1 88.94 78 LEU A O 1
ATOM 611 N N . ASP A 1 79 ? 34.719 40.062 7.598 1 84 79 ASP A N 1
ATOM 612 C CA . ASP A 1 79 ? 35.656 39.562 6.609 1 84 79 ASP A CA 1
ATOM 613 C C . ASP A 1 79 ? 36.375 38.312 7.121 1 84 79 ASP A C 1
ATOM 615 O O . ASP A 1 79 ? 36.688 37.406 6.348 1 84 79 ASP A O 1
ATOM 619 N N . GLU A 1 80 ? 36.625 38.344 8.43 1 86.44 80 GLU A N 1
ATOM 620 C CA . GLU A 1 80 ? 37.312 37.188 9.023 1 86.44 80 GLU A CA 1
ATOM 621 C C . GLU A 1 80 ? 36.469 36.562 10.125 1 86.44 80 GLU A C 1
ATOM 623 O O . GLU A 1 80 ? 36.062 37.25 11.07 1 86.44 80 GLU A O 1
ATOM 628 N N . PHE A 1 81 ? 36.125 35.406 9.875 1 91.06 81 PHE A N 1
ATOM 629 C CA . PHE A 1 81 ? 35.312 34.656 10.852 1 91.06 81 PHE A CA 1
ATOM 630 C C . PHE A 1 81 ? 35.531 33.156 10.703 1 91.06 81 PHE A C 1
ATOM 632 O O . PHE A 1 81 ? 36.062 32.688 9.68 1 91.06 81 PHE A O 1
ATOM 639 N N . GLU A 1 82 ? 35.25 32.406 11.758 1 89.5 82 GLU A N 1
ATOM 640 C CA . GLU A 1 82 ? 35.375 30.953 11.75 1 89.5 82 GLU A CA 1
ATOM 641 C C . GLU A 1 82 ? 34.031 30.281 11.656 1 89.5 82 GLU A C 1
ATOM 643 O O . GLU A 1 82 ? 33 30.938 11.602 1 89.5 82 GLU A O 1
ATOM 648 N N . ASN A 1 83 ? 33.969 29.016 11.617 1 90.06 83 ASN A N 1
ATOM 649 C CA . ASN A 1 83 ? 32.781 28.234 11.266 1 90.06 83 ASN A CA 1
ATOM 650 C C . ASN A 1 83 ? 31.688 28.406 12.305 1 90.06 83 ASN A C 1
ATOM 652 O O . ASN A 1 83 ? 30.5 28.422 11.961 1 90.06 83 ASN A O 1
ATOM 656 N N . LEU A 1 84 ? 32.031 28.547 13.555 1 93.62 84 LEU A N 1
ATOM 657 C CA . LEU A 1 84 ? 30.984 28.672 14.562 1 93.62 84 LEU A CA 1
ATOM 658 C C . LEU A 1 84 ? 30.219 29.969 14.383 1 93.62 84 LEU A C 1
ATOM 660 O O . LEU A 1 84 ? 29.016 30.031 14.664 1 93.62 84 LEU A O 1
ATOM 664 N N . TYR A 1 85 ? 30.938 30.984 13.992 1 94.5 85 TYR A N 1
ATOM 665 C CA . TYR A 1 85 ? 30.281 32.281 13.75 1 94.5 85 TYR A CA 1
ATOM 666 C C . TYR A 1 85 ? 29.25 32.156 12.641 1 94.5 85 TYR A C 1
ATOM 668 O O . TYR A 1 85 ? 28.188 32.781 12.703 1 94.5 85 TYR A O 1
ATOM 676 N N . SER A 1 86 ? 29.562 31.406 11.633 1 94.25 86 SER A N 1
ATOM 677 C CA . SER A 1 86 ? 28.609 31.141 10.57 1 94.25 86 SER A CA 1
ATOM 678 C C . SER A 1 86 ? 27.328 30.516 11.125 1 94.25 86 SER A C 1
ATOM 680 O O . SER A 1 86 ? 26.219 30.922 10.758 1 94.25 86 SER A O 1
ATOM 682 N N . VAL A 1 87 ? 27.516 29.547 12.016 1 95.94 87 VAL A N 1
ATOM 683 C CA . VAL A 1 87 ? 26.375 28.875 12.625 1 95.94 87 VAL A CA 1
ATOM 684 C C . VAL A 1 87 ? 25.562 29.859 13.461 1 95.94 87 VAL A C 1
ATOM 686 O O . VAL A 1 87 ? 24.328 29.859 13.398 1 95.94 87 VAL A O 1
ATOM 689 N N . TYR A 1 88 ? 26.266 30.688 14.164 1 95.75 88 TYR A N 1
ATOM 690 C CA . TYR A 1 88 ? 25.641 31.672 15.039 1 95.75 88 TYR A CA 1
ATOM 691 C C . TYR A 1 88 ? 24.75 32.625 14.242 1 95.75 88 TYR A C 1
ATOM 693 O O . TYR A 1 88 ? 23.641 32.938 14.672 1 95.75 88 TYR A O 1
ATOM 701 N N . LEU A 1 89 ? 25.172 33.031 13.062 1 94.38 89 LEU A N 1
ATOM 702 C CA . LEU A 1 89 ? 24.422 33.969 12.219 1 94.38 89 LEU A CA 1
ATOM 703 C C . LEU A 1 89 ? 23.109 33.344 11.758 1 94.38 89 LEU A C 1
ATOM 705 O O . LEU A 1 89 ? 22.125 34.031 11.531 1 94.38 89 LEU A O 1
ATOM 709 N N . ALA A 1 90 ? 23.094 32.062 11.672 1 95.31 90 ALA A N 1
ATOM 710 C CA . ALA A 1 90 ? 21.938 31.344 11.117 1 95.31 90 ALA A CA 1
ATOM 711 C C . ALA A 1 90 ? 21 30.875 12.219 1 95.31 90 ALA A C 1
ATOM 713 O O . ALA A 1 90 ? 19.906 30.391 11.945 1 95.31 90 ALA A O 1
ATOM 714 N N . LEU A 1 91 ? 21.297 30.984 13.469 1 94.5 91 LEU A N 1
ATOM 715 C CA . LEU A 1 91 ? 20.547 30.422 14.594 1 94.5 91 LEU A CA 1
ATOM 716 C C . LEU A 1 91 ? 19.125 30.969 14.641 1 94.5 91 LEU A C 1
ATOM 718 O O . LEU A 1 91 ? 18.188 30.25 14.961 1 94.5 91 LEU A O 1
ATOM 722 N N . ASN A 1 92 ? 18.984 32.188 14.273 1 91.81 92 ASN A N 1
ATOM 723 C CA . ASN A 1 92 ? 17.688 32.844 14.367 1 91.81 92 ASN A CA 1
ATOM 724 C C . ASN A 1 92 ? 16.781 32.438 13.211 1 91.81 92 ASN A C 1
ATOM 726 O O . ASN A 1 92 ? 15.578 32.719 13.227 1 91.81 92 ASN A O 1
ATOM 730 N N . ARG A 1 93 ? 17.297 31.797 12.289 1 93.62 93 ARG A N 1
ATOM 731 C CA . ARG A 1 93 ? 16.531 31.438 11.102 1 93.62 93 ARG A CA 1
ATOM 732 C C . ARG A 1 93 ? 16.078 29.969 11.156 1 93.62 93 ARG A C 1
ATOM 734 O O . ARG A 1 93 ? 15.297 29.531 10.32 1 93.62 93 ARG A O 1
ATOM 741 N N . VAL A 1 94 ? 16.594 29.266 12.141 1 94.38 94 VAL A N 1
ATOM 742 C CA . VAL A 1 94 ? 16.281 27.844 12.188 1 94.38 94 VAL A CA 1
ATOM 743 C C . VAL A 1 94 ? 15.703 27.484 13.555 1 94.38 94 VAL A C 1
ATOM 745 O O . VAL A 1 94 ? 15.992 28.141 14.555 1 94.38 94 VAL A O 1
ATOM 748 N N . GLY A 1 95 ? 14.891 26.438 13.547 1 91.69 95 GLY A N 1
ATOM 749 C CA . GLY A 1 95 ? 14.383 25.859 14.781 1 91.69 95 GLY A CA 1
ATOM 750 C C . GLY A 1 95 ? 15.188 24.672 15.266 1 91.69 95 GLY A C 1
ATOM 751 O O . GLY A 1 95 ? 16.344 24.5 14.867 1 91.69 95 GLY A O 1
ATOM 752 N N . ASN A 1 96 ? 14.695 23.953 16.281 1 90 96 ASN A N 1
ATOM 753 C CA . ASN A 1 96 ? 15.336 22.75 16.812 1 90 96 ASN A CA 1
ATOM 754 C C . ASN A 1 96 ? 14.562 21.484 16.422 1 90 96 ASN A C 1
ATOM 756 O O . ASN A 1 96 ? 13.344 21.516 16.297 1 90 96 ASN A O 1
ATOM 760 N N . PRO A 1 97 ? 15.133 20.391 16.156 1 93.94 97 PRO A N 1
ATOM 761 C CA . PRO A 1 97 ? 16.594 20.234 16.062 1 93.94 97 PRO A CA 1
ATOM 762 C C . PRO A 1 97 ? 17.141 20.703 14.719 1 93.94 97 PRO A C 1
ATOM 764 O O . PRO A 1 97 ? 16.391 20.875 13.758 1 93.94 97 PRO A O 1
ATOM 767 N N . PHE A 1 98 ? 18.516 21.047 14.703 1 96 98 PHE A N 1
ATOM 768 C CA . PHE A 1 98 ? 19.094 21.453 13.422 1 96 98 PHE A CA 1
ATOM 769 C C . PHE A 1 98 ? 20.438 20.766 13.195 1 96 98 PHE A C 1
ATOM 771 O O . PHE A 1 98 ? 21.156 20.469 14.148 1 96 98 PHE A O 1
ATOM 778 N N . LEU A 1 99 ? 20.734 20.516 11.945 1 96.75 99 LEU A N 1
ATOM 779 C CA . LEU A 1 99 ? 21.953 19.859 11.484 1 96.75 99 LEU A CA 1
ATOM 780 C C . LEU A 1 99 ? 23 20.891 11.039 1 96.75 99 LEU A C 1
ATOM 782 O O . LEU A 1 99 ? 22.656 21.859 10.375 1 96.75 99 LEU A O 1
ATOM 786 N N . ILE A 1 100 ? 24.25 20.719 11.492 1 96.44 100 ILE A N 1
ATOM 787 C CA . ILE A 1 100 ? 25.359 21.516 10.984 1 96.44 100 ILE A CA 1
ATOM 788 C C . ILE A 1 100 ? 26.172 20.672 9.984 1 96.44 100 ILE A C 1
ATOM 790 O O . ILE A 1 100 ? 26.578 19.562 10.289 1 96.44 100 ILE A O 1
ATOM 794 N N . ALA A 1 101 ? 26.359 21.188 8.82 1 96 101 ALA A N 1
ATOM 795 C CA . ALA A 1 101 ? 27.125 20.5 7.785 1 96 101 ALA A CA 1
ATOM 796 C C . ALA A 1 101 ? 28.125 21.469 7.133 1 96 101 ALA A C 1
ATOM 798 O O . ALA A 1 101 ? 27.875 22.672 7.059 1 96 101 ALA A O 1
ATOM 799 N N . MET A 1 102 ? 29.266 20.906 6.727 1 93.5 102 MET A N 1
ATOM 800 C CA . MET A 1 102 ? 30.25 21.672 5.973 1 93.5 102 MET A CA 1
ATOM 801 C C . MET A 1 102 ? 30 21.562 4.473 1 93.5 102 MET A C 1
ATOM 803 O O . MET A 1 102 ? 29.609 20.5 3.975 1 93.5 102 MET A O 1
ATOM 807 N N . SER A 1 103 ? 30.203 22.625 3.762 1 93.44 103 SER A N 1
ATOM 808 C CA . SER A 1 103 ? 29.938 22.656 2.328 1 93.44 103 SER A CA 1
ATOM 809 C C . SER A 1 103 ? 31.016 21.922 1.543 1 93.44 103 SER A C 1
ATOM 811 O O . SER A 1 103 ? 30.859 21.641 0.355 1 93.44 103 SER A O 1
ATOM 813 N N . ASP A 1 104 ? 32.188 21.625 2.217 1 91 104 ASP A N 1
ATOM 814 C CA . ASP A 1 104 ? 33.312 21.031 1.494 1 91 104 ASP A CA 1
ATOM 815 C C . ASP A 1 104 ? 33.562 19.594 1.938 1 91 104 ASP A C 1
ATOM 817 O O . ASP A 1 104 ? 34.656 19.047 1.733 1 91 104 ASP A O 1
ATOM 821 N N . HIS A 1 105 ? 32.594 18.969 2.604 1 92.75 105 HIS A N 1
ATOM 822 C CA . HIS A 1 105 ? 32.688 17.562 3.014 1 92.75 105 HIS A CA 1
ATOM 823 C C . HIS A 1 105 ? 31.703 16.703 2.236 1 92.75 105 HIS A C 1
ATOM 825 O O . HIS A 1 105 ? 30.484 16.938 2.277 1 92.75 105 HIS A O 1
ATOM 831 N N . ILE A 1 106 ? 32.219 15.742 1.549 1 93.81 106 ILE A N 1
ATOM 832 C CA . ILE A 1 106 ? 31.312 14.781 0.918 1 93.81 106 ILE A CA 1
ATOM 833 C C . ILE A 1 106 ? 31.109 13.578 1.839 1 93.81 106 ILE A C 1
ATOM 835 O O . ILE A 1 106 ? 32.031 13.219 2.598 1 93.81 106 ILE A O 1
ATOM 839 N N . PHE A 1 107 ? 29.953 13.008 1.86 1 93.62 107 PHE A N 1
ATOM 840 C CA . PHE A 1 107 ? 29.656 11.883 2.74 1 93.62 107 PHE A CA 1
ATOM 841 C C . PHE A 1 107 ? 28.5 11.047 2.174 1 93.62 107 PHE A C 1
ATOM 843 O O . PHE A 1 107 ? 27.75 11.523 1.327 1 93.62 107 PHE A O 1
ATOM 850 N N . GLU A 1 108 ? 28.438 9.867 2.584 1 92 108 GLU A N 1
ATOM 851 C CA . GLU A 1 108 ? 27.359 8.984 2.145 1 92 108 GLU A CA 1
ATOM 852 C C . GLU A 1 108 ? 26.078 9.227 2.949 1 92 108 GLU A C 1
ATOM 854 O O . GLU A 1 108 ? 26.141 9.586 4.125 1 92 108 GLU A O 1
ATOM 859 N N . SER A 1 109 ? 25.016 8.938 2.346 1 91.38 109 SER A N 1
ATOM 860 C CA . SER A 1 109 ? 23.719 9.227 2.926 1 91.38 109 SER A CA 1
ATOM 861 C C . SER A 1 109 ? 23.484 8.438 4.207 1 91.38 109 SER A C 1
ATOM 863 O O . SER A 1 109 ? 22.828 8.922 5.137 1 91.38 109 SER A O 1
ATOM 865 N N . SER A 1 110 ? 24.047 7.227 4.285 1 89.5 110 SER A N 1
ATOM 866 C CA . SER A 1 110 ? 23.859 6.371 5.453 1 89.5 110 SER A CA 1
ATOM 867 C C . SER A 1 110 ? 24.453 7.008 6.707 1 89.5 110 SER A C 1
ATOM 869 O O . SER A 1 110 ? 23.953 6.801 7.812 1 89.5 110 SER A O 1
ATOM 871 N N . MET A 1 111 ? 25.484 7.781 6.512 1 91.38 111 MET A N 1
ATOM 872 C CA . MET A 1 111 ? 26.109 8.492 7.621 1 91.38 111 MET A CA 1
ATOM 873 C C . MET A 1 111 ? 25.141 9.492 8.242 1 91.38 111 MET A C 1
ATOM 875 O O . MET A 1 111 ? 25 9.547 9.469 1 91.38 111 MET A O 1
ATOM 879 N N . LEU A 1 112 ? 24.5 10.219 7.418 1 93.19 112 LEU A N 1
ATOM 880 C CA . LEU A 1 112 ? 23.516 11.195 7.875 1 93.19 112 LEU A CA 1
ATOM 881 C C . LEU A 1 112 ? 22.328 10.516 8.555 1 93.19 112 LEU A C 1
ATOM 883 O O . LEU A 1 112 ? 21.875 10.961 9.602 1 93.19 112 LEU A O 1
ATOM 887 N N . MET A 1 113 ? 21.938 9.453 8 1 90.44 113 MET A N 1
ATOM 888 C CA . MET A 1 113 ? 20.797 8.727 8.562 1 90.44 113 MET A CA 1
ATOM 889 C C . MET A 1 113 ? 21.156 8.156 9.938 1 90.44 113 MET A C 1
ATOM 891 O O . MET A 1 113 ? 20.312 8.164 10.844 1 90.44 113 MET A O 1
ATOM 895 N N . ASP A 1 114 ? 22.359 7.645 10.07 1 90.62 114 ASP A N 1
ATOM 896 C CA . ASP A 1 114 ? 22.828 7.141 11.359 1 90.62 114 ASP A CA 1
ATOM 897 C C . ASP A 1 114 ? 22.797 8.234 12.422 1 90.62 114 ASP A C 1
ATOM 899 O O . ASP A 1 114 ? 22.391 7.992 13.562 1 90.62 114 ASP A O 1
ATOM 903 N N . LEU A 1 115 ? 23.125 9.383 11.984 1 92.94 115 LEU A N 1
ATOM 904 C CA . LEU A 1 115 ? 23.172 10.523 12.891 1 92.94 115 LEU A CA 1
ATOM 905 C C . LEU A 1 115 ? 21.766 10.945 13.312 1 92.94 115 LEU A C 1
ATOM 907 O O . LEU A 1 115 ? 21.5 11.109 14.508 1 92.94 115 LEU A O 1
ATOM 911 N N . ILE A 1 116 ? 20.844 11.023 12.391 1 92 116 ILE A N 1
ATOM 912 C CA . ILE A 1 116 ? 19.5 11.508 12.641 1 92 116 ILE A CA 1
ATOM 913 C C . ILE A 1 116 ? 18.703 10.477 13.43 1 92 116 ILE A C 1
ATOM 915 O O . ILE A 1 116 ? 17.875 10.828 14.273 1 92 116 ILE A O 1
ATOM 919 N N . SER A 1 117 ? 18.969 9.203 13.219 1 88.06 117 SER A N 1
ATOM 920 C CA . SER A 1 117 ? 18.219 8.133 13.859 1 88.06 117 SER A CA 1
ATOM 921 C C . SER A 1 117 ? 18.719 7.879 15.281 1 88.06 117 SER A C 1
ATOM 923 O O . SER A 1 117 ? 18.031 7.227 16.078 1 88.06 117 SER A O 1
ATOM 925 N N . HIS A 1 118 ? 19.859 8.406 15.547 1 88.44 118 HIS A N 1
ATOM 926 C CA . HIS A 1 118 ? 20.422 8.211 16.875 1 88.44 118 HIS A CA 1
ATOM 927 C C . HIS A 1 118 ? 19.625 8.969 17.938 1 88.44 118 HIS A C 1
ATOM 929 O O . HIS A 1 118 ? 19.469 10.195 17.844 1 88.44 118 HIS A O 1
ATOM 935 N N . LYS A 1 119 ? 19.062 8.234 18.891 1 85.56 119 LYS A N 1
ATOM 936 C CA . LYS A 1 119 ? 18.281 8.859 19.953 1 85.56 119 LYS A CA 1
ATOM 937 C C . LYS A 1 119 ? 19.172 9.359 21.078 1 85.56 119 LYS A C 1
ATOM 939 O O . LYS A 1 119 ? 19.922 8.578 21.672 1 85.56 119 LYS A O 1
ATOM 944 N N . SER A 1 120 ? 19.219 10.594 21.156 1 88.25 120 SER A N 1
ATOM 945 C CA . SER A 1 120 ? 19.984 11.227 22.219 1 88.25 120 SER A CA 1
ATOM 946 C C . SER A 1 120 ? 19.266 12.477 22.75 1 88.25 120 SER A C 1
ATOM 948 O O . SER A 1 120 ? 18.531 13.133 22 1 88.25 120 SER A O 1
ATOM 950 N N . ASP A 1 121 ? 19.422 12.688 24.031 1 88.12 121 ASP A N 1
ATOM 951 C CA . ASP A 1 121 ? 18.844 13.891 24.625 1 88.12 121 ASP A CA 1
ATOM 952 C C . ASP A 1 121 ? 19.922 14.945 24.891 1 88.12 121 ASP A C 1
ATOM 954 O O . ASP A 1 121 ? 19.625 16 25.469 1 88.12 121 ASP A O 1
ATOM 958 N N . ARG A 1 122 ? 21.094 14.711 24.406 1 91.88 122 ARG A N 1
ATOM 959 C CA . ARG A 1 122 ? 22.203 15.641 24.641 1 91.88 122 ARG A CA 1
ATOM 960 C C . ARG A 1 122 ? 22.156 16.781 23.641 1 91.88 122 ARG A C 1
ATOM 962 O O . ARG A 1 122 ? 21.438 16.734 22.641 1 91.88 122 ARG A O 1
ATOM 969 N N . ALA A 1 123 ? 22.953 17.766 23.953 1 94.19 123 ALA A N 1
ATOM 970 C CA . ALA A 1 123 ? 22.906 18.984 23.172 1 94.19 123 ALA A CA 1
ATOM 971 C C . ALA A 1 123 ? 23.438 18.75 21.766 1 94.19 123 ALA A C 1
ATOM 973 O O . ALA A 1 123 ? 22.844 19.188 20.781 1 94.19 123 ALA A O 1
ATOM 974 N N . PHE A 1 124 ? 24.594 18.031 21.797 1 94.56 124 PHE A N 1
ATOM 975 C CA . PHE A 1 124 ? 25.25 17.766 20.516 1 94.56 124 PHE A CA 1
ATOM 976 C C . PHE A 1 124 ? 25.422 16.266 20.312 1 94.56 124 PHE A C 1
ATOM 978 O O . PHE A 1 124 ? 25.688 15.516 21.25 1 94.56 124 PHE A O 1
ATOM 985 N N . THR A 1 125 ? 25.266 15.844 19.062 1 94.06 125 THR A N 1
ATOM 986 C CA . THR A 1 125 ? 25.672 14.516 18.594 1 94.06 125 THR A CA 1
ATOM 987 C C . THR A 1 125 ? 26.609 14.625 17.391 1 94.06 125 THR A C 1
ATOM 989 O O . THR A 1 125 ? 26.25 15.234 16.391 1 94.06 125 THR A O 1
ATOM 992 N N . VAL A 1 126 ? 27.797 14.078 17.547 1 91.75 126 VAL A N 1
ATOM 993 C CA . VAL A 1 126 ? 28.812 14.203 16.5 1 91.75 126 VAL A CA 1
ATOM 994 C C . VAL A 1 126 ? 29.078 12.836 15.867 1 91.75 126 VAL A C 1
ATOM 996 O O . VAL A 1 126 ? 28.828 11.797 16.484 1 91.75 126 VAL A O 1
ATOM 999 N N . CYS A 1 127 ? 29.484 12.859 14.641 1 90.88 127 CYS A N 1
ATOM 1000 C CA . CYS A 1 127 ? 29.859 11.633 13.953 1 90.88 127 CYS A CA 1
ATOM 1001 C C . CYS A 1 127 ? 31.328 11.305 14.195 1 90.88 127 CYS A C 1
ATOM 1003 O O . CYS A 1 127 ? 32.219 12.125 13.93 1 90.88 127 CYS A O 1
ATOM 1005 N N . LEU A 1 128 ? 31.562 10.109 14.664 1 86 128 LEU A N 1
ATOM 1006 C CA . LEU A 1 128 ? 32.906 9.672 15.023 1 86 128 LEU A CA 1
ATOM 1007 C C . LEU A 1 128 ? 33.406 8.609 14.047 1 86 128 LEU A C 1
ATOM 1009 O O . LEU A 1 128 ? 32.75 7.598 13.82 1 86 128 LEU A O 1
ATOM 1013 N N . ASP A 1 129 ? 34.531 8.906 13.422 1 84.62 129 ASP A N 1
ATOM 1014 C CA . ASP A 1 129 ? 35.219 7.918 12.602 1 84.62 129 ASP A CA 1
ATOM 1015 C C . ASP A 1 129 ? 36.5 7.418 13.297 1 84.62 129 ASP A C 1
ATOM 1017 O O . ASP A 1 129 ? 37.438 8.188 13.523 1 84.62 129 ASP A O 1
ATOM 1021 N N . ARG A 1 130 ? 36.531 6.188 13.625 1 77.06 130 ARG A N 1
ATOM 1022 C CA . ARG A 1 130 ? 37.656 5.613 14.391 1 77.06 130 ARG A CA 1
ATOM 1023 C C . ARG A 1 130 ? 38.781 5.148 13.469 1 77.06 130 ARG A C 1
ATOM 1025 O O . ARG A 1 130 ? 39.875 4.879 13.93 1 77.06 130 ARG A O 1
ATOM 1032 N N . ASN A 1 131 ? 38.5 5.051 12.203 1 67.94 131 ASN A N 1
ATOM 1033 C CA . ASN A 1 131 ? 39.5 4.625 11.234 1 67.94 131 ASN A CA 1
ATOM 1034 C C . ASN A 1 131 ? 39.688 5.648 10.117 1 67.94 131 ASN A C 1
ATOM 1036 O O . ASN A 1 131 ? 39.438 5.336 8.945 1 67.94 131 ASN A O 1
ATOM 1040 N N . PRO A 1 132 ? 40.156 6.852 10.508 1 66.62 132 PRO A N 1
ATOM 1041 C CA . PRO A 1 132 ? 40.344 7.879 9.484 1 66.62 132 PRO A CA 1
ATOM 1042 C C . PRO A 1 132 ? 41.625 7.711 8.703 1 66.62 132 PRO A C 1
ATOM 1044 O O . PRO A 1 132 ? 42.531 6.973 9.133 1 66.62 132 PRO A O 1
ATOM 1047 N N . SER A 1 133 ? 41.656 8.25 7.559 1 60.97 133 SER A N 1
ATOM 1048 C CA . SER A 1 133 ? 42.906 8.297 6.836 1 60.97 133 SER A CA 1
ATOM 1049 C C . SER A 1 133 ? 43.938 9.18 7.551 1 60.97 133 SER A C 1
ATOM 1051 O O . SER A 1 133 ? 43.562 9.984 8.406 1 60.97 133 SER A O 1
ATOM 1053 N N . ARG A 1 134 ? 45.219 8.953 7.25 1 56.16 134 ARG A N 1
ATOM 1054 C CA . ARG A 1 134 ? 46.281 9.711 7.891 1 56.16 134 ARG A CA 1
ATOM 1055 C C . ARG A 1 134 ? 46.094 11.211 7.695 1 56.16 134 ARG A C 1
ATOM 1057 O O . ARG A 1 134 ? 46.281 11.992 8.633 1 56.16 134 ARG A O 1
ATOM 1064 N N . SER A 1 135 ? 45.75 11.57 6.512 1 60.38 135 SER A N 1
ATOM 1065 C CA . SER A 1 135 ? 45.562 12.984 6.207 1 60.38 135 SER A CA 1
ATOM 1066 C C . SER A 1 135 ? 44.406 13.578 6.988 1 60.38 135 SER A C 1
ATOM 1068 O O . SER A 1 135 ? 44.5 14.703 7.492 1 60.38 135 SER A O 1
ATOM 1070 N N . GLU A 1 136 ? 43.438 12.828 7.172 1 68 136 GLU A N 1
ATOM 1071 C CA . GLU A 1 136 ? 42.25 13.297 7.906 1 68 136 GLU A CA 1
ATOM 1072 C C . GLU A 1 136 ? 42.531 13.383 9.406 1 68 136 GLU A C 1
ATOM 1074 O O . GLU A 1 136 ? 42.062 14.305 10.078 1 68 136 GLU A O 1
ATOM 1079 N N . ALA A 1 137 ? 43.312 12.406 9.844 1 65.19 137 ALA A N 1
ATOM 1080 C CA . ALA A 1 137 ? 43.625 12.367 11.266 1 65.19 137 ALA A CA 1
ATOM 1081 C C . ALA A 1 137 ? 44.5 13.57 11.656 1 65.19 137 ALA A C 1
ATOM 1083 O O . ALA A 1 137 ? 44.375 14.086 12.773 1 65.19 137 ALA A O 1
ATOM 1084 N N . MET A 1 138 ? 45.25 14.016 10.672 1 61.38 138 MET A N 1
ATOM 1085 C CA . MET A 1 138 ? 46.156 15.117 10.977 1 61.38 138 MET A CA 1
ATOM 1086 C C . MET A 1 138 ? 45.406 16.438 11.047 1 61.38 138 MET A C 1
ATOM 1088 O O . MET A 1 138 ? 45.656 17.266 11.922 1 61.38 138 MET A O 1
ATOM 1092 N N . GLU A 1 139 ? 44.312 16.547 10.234 1 61.59 139 GLU A N 1
ATOM 1093 C CA . GLU A 1 139 ? 43.656 17.844 10.117 1 61.59 139 GLU A CA 1
ATOM 1094 C C . GLU A 1 139 ? 42.281 17.828 10.812 1 61.59 139 GLU A C 1
ATOM 1096 O O . GLU A 1 139 ? 41.781 18.891 11.18 1 61.59 139 GLU A O 1
ATOM 1101 N N . GLY A 1 140 ? 41.938 16.719 11.141 1 69.06 140 GLY A N 1
ATOM 1102 C CA . GLY A 1 140 ? 40.562 16.609 11.641 1 69.06 140 GLY A CA 1
ATOM 1103 C C . GLY A 1 140 ? 40.438 16.891 13.125 1 69.06 140 GLY A C 1
ATOM 1104 O O . GLY A 1 140 ? 41.469 16.953 13.828 1 69.06 140 GLY A O 1
ATOM 1105 N N . LEU A 1 141 ? 39.156 17.203 13.484 1 72.81 141 LEU A N 1
ATOM 1106 C CA . LEU A 1 141 ? 38.812 17.391 14.891 1 72.81 141 LEU A CA 1
ATOM 1107 C C . LEU A 1 141 ? 38.781 16.062 15.633 1 72.81 141 LEU A C 1
ATOM 1109 O O . LEU A 1 141 ? 37.969 15.203 15.336 1 72.81 141 LEU A O 1
ATOM 1113 N N . LYS A 1 142 ? 39.812 15.875 16.578 1 74.88 142 LYS A N 1
ATOM 1114 C CA . LYS A 1 142 ? 39.938 14.625 17.328 1 74.88 142 LYS A CA 1
ATOM 1115 C C . LYS A 1 142 ? 39.062 14.648 18.594 1 74.88 142 LYS A C 1
ATOM 1117 O O . LYS A 1 142 ? 38.875 15.711 19.203 1 74.88 142 LYS A O 1
ATOM 1122 N N . LEU A 1 143 ? 38.438 13.578 18.844 1 77.44 143 LEU A N 1
ATOM 1123 C CA . LEU A 1 143 ? 37.594 13.461 20.031 1 77.44 143 LEU A CA 1
ATOM 1124 C C . LEU A 1 143 ? 38.219 12.516 21.047 1 77.44 143 LEU A C 1
ATOM 1126 O O . LEU A 1 143 ? 38.781 11.484 20.688 1 77.44 143 LEU A O 1
ATOM 1130 N N . HIS A 1 144 ? 38.25 12.969 22.266 1 75 144 HIS A N 1
ATOM 1131 C CA . HIS A 1 144 ? 38.625 12.125 23.391 1 75 144 HIS A CA 1
ATOM 1132 C C . HIS A 1 144 ? 37.406 11.555 24.109 1 75 144 HIS A C 1
ATOM 1134 O O . HIS A 1 144 ? 36.562 12.305 24.562 1 75 144 HIS A O 1
ATOM 1140 N N . LEU A 1 145 ? 37.312 10.211 24.062 1 76.31 145 LEU A N 1
ATOM 1141 C CA . LEU A 1 145 ? 36.156 9.562 24.641 1 76.31 145 LEU A CA 1
ATOM 1142 C C . LEU A 1 145 ? 36.531 8.797 25.906 1 76.31 145 LEU A C 1
ATOM 1144 O O . LEU A 1 145 ? 37.594 8.203 25.984 1 76.31 145 LEU A O 1
ATOM 1148 N N . ILE A 1 146 ? 35.719 8.969 27 1 71.06 146 ILE A N 1
ATOM 1149 C CA . ILE A 1 146 ? 35.75 8.109 28.172 1 71.06 146 ILE A CA 1
ATOM 1150 C C . ILE A 1 146 ? 34.375 7.469 28.375 1 71.06 146 ILE A C 1
ATOM 1152 O O . ILE A 1 146 ? 33.344 8.172 28.484 1 71.06 146 ILE A O 1
ATOM 1156 N N . ASP A 1 147 ? 34.188 6.145 28.375 1 64.75 147 ASP A N 1
ATOM 1157 C CA . ASP A 1 147 ? 32.969 5.402 28.531 1 64.75 147 ASP A CA 1
ATOM 1158 C C . ASP A 1 147 ? 31.906 5.859 27.531 1 64.75 147 ASP A C 1
ATOM 1160 O O . ASP A 1 147 ? 30.781 6.18 27.891 1 64.75 147 ASP A O 1
ATOM 1164 N N . GLU A 1 148 ? 32.344 6.203 26.219 1 68.44 148 GLU A N 1
ATOM 1165 C CA . GLU A 1 148 ? 31.5 6.535 25.078 1 68.44 148 GLU A CA 1
ATOM 1166 C C . GLU A 1 148 ? 30.969 7.965 25.172 1 68.44 148 GLU A C 1
ATOM 1168 O O . GLU A 1 148 ? 29.953 8.305 24.562 1 68.44 148 GLU A O 1
ATOM 1173 N N . LYS A 1 149 ? 31.641 8.695 26.156 1 75.69 149 LYS A N 1
ATOM 1174 C CA . LYS A 1 149 ? 31.297 10.109 26.281 1 75.69 149 LYS A CA 1
ATOM 1175 C C . LYS A 1 149 ? 32.438 11 25.828 1 75.69 149 LYS A C 1
ATOM 1177 O O . LYS A 1 149 ? 33.594 10.727 26.125 1 75.69 149 LYS A O 1
ATOM 1182 N N . VAL A 1 150 ? 32.062 11.992 25.109 1 79.69 150 VAL A N 1
ATOM 1183 C CA . VAL A 1 150 ? 33.094 12.914 24.625 1 79.69 150 VAL A CA 1
ATOM 1184 C C . VAL A 1 150 ? 33.5 13.867 25.75 1 79.69 150 VAL A C 1
ATOM 1186 O O . VAL A 1 150 ? 32.656 14.57 26.312 1 79.69 150 VAL A O 1
ATOM 1189 N N . ILE A 1 151 ? 34.719 13.859 26.078 1 77.56 151 ILE A N 1
ATOM 1190 C CA . ILE A 1 151 ? 35.219 14.688 27.188 1 77.56 151 ILE A CA 1
ATOM 1191 C C . ILE A 1 151 ? 35.906 15.922 26.641 1 77.56 151 ILE A C 1
ATOM 1193 O O . ILE A 1 151 ? 35.906 16.984 27.266 1 77.56 151 ILE A O 1
ATOM 1197 N N . LYS A 1 152 ? 36.5 15.719 25.484 1 78.31 152 LYS A N 1
ATOM 1198 C CA . LYS A 1 152 ? 37.25 16.828 24.891 1 78.31 152 LYS A CA 1
ATOM 1199 C C . LYS A 1 152 ? 37.281 16.703 23.359 1 78.31 152 LYS A C 1
ATOM 1201 O O . LYS A 1 152 ? 37.312 15.602 22.828 1 78.31 152 LYS A O 1
ATOM 1206 N N . ALA A 1 153 ? 37.156 17.844 22.781 1 77.31 153 ALA A N 1
ATOM 1207 C CA . ALA A 1 153 ? 37.281 17.938 21.328 1 77.31 153 ALA A CA 1
ATOM 1208 C C . ALA A 1 153 ? 38.375 18.938 20.938 1 77.31 153 ALA A C 1
ATOM 1210 O O . ALA A 1 153 ? 38.438 20.016 21.531 1 77.31 153 ALA A O 1
ATOM 1211 N N . GLY A 1 154 ? 39.344 18.531 20.141 1 73.62 154 GLY A N 1
ATOM 1212 C CA . GLY A 1 154 ? 40.375 19.453 19.719 1 73.62 154 GLY A CA 1
ATOM 1213 C C . GLY A 1 154 ? 41.25 18.922 18.609 1 73.62 154 GLY A C 1
ATOM 1214 O O . GLY A 1 154 ? 41.281 17.703 18.359 1 73.62 154 GLY A O 1
ATOM 1215 N N . LYS A 1 155 ? 41.906 19.766 17.875 1 70.25 155 LYS A N 1
ATOM 1216 C CA . LYS A 1 155 ? 42.812 19.375 16.797 1 70.25 155 LYS A CA 1
ATOM 1217 C C . LYS A 1 155 ? 44.156 18.859 17.328 1 70.25 155 LYS A C 1
ATOM 1219 O O . LYS A 1 155 ? 44.844 18.094 16.672 1 70.25 155 LYS A O 1
ATOM 1224 N N . ASP A 1 156 ? 44.469 19.25 18.594 1 65.12 156 ASP A N 1
ATOM 1225 C CA . ASP A 1 156 ? 45.812 18.969 19.125 1 65.12 156 ASP A CA 1
ATOM 1226 C C . ASP A 1 156 ? 45.781 17.75 20.047 1 65.12 156 ASP A C 1
ATOM 1228 O O . ASP A 1 156 ? 46.781 17.406 20.656 1 65.12 156 ASP A O 1
ATOM 1232 N N . ILE A 1 157 ? 44.688 17.062 20.109 1 68.88 157 ILE A N 1
ATOM 1233 C CA . ILE A 1 157 ? 44.594 15.906 21 1 68.88 157 ILE A CA 1
ATOM 1234 C C . ILE A 1 157 ? 44.969 14.641 20.234 1 68.88 157 ILE A C 1
ATOM 1236 O O . ILE A 1 157 ? 44.969 14.633 19 1 68.88 157 ILE A O 1
ATOM 1240 N N . THR A 1 158 ? 45.562 13.617 20.828 1 59.66 158 THR A N 1
ATOM 1241 C CA . THR A 1 158 ? 45.969 12.359 20.203 1 59.66 158 THR A CA 1
ATOM 1242 C C . THR A 1 158 ? 44.75 11.656 19.594 1 59.66 158 THR A C 1
ATOM 1244 O O . THR A 1 158 ? 43.688 11.586 20.234 1 59.66 158 THR A O 1
ATOM 1247 N N . PRO A 1 159 ? 44.906 11.383 18.297 1 56.69 159 PRO A N 1
ATOM 1248 C CA . PRO A 1 159 ? 43.812 10.773 17.578 1 56.69 159 PRO A CA 1
ATOM 1249 C C . PRO A 1 159 ? 43.438 9.383 18.109 1 56.69 159 PRO A C 1
ATOM 1251 O O . PRO A 1 159 ? 43.062 8.5 17.328 1 56.69 159 PRO A O 1
ATOM 1254 N N . ARG A 1 160 ? 43.531 9.008 19.344 1 56.44 160 ARG A N 1
ATOM 1255 C CA . ARG A 1 160 ? 43.375 7.664 19.875 1 56.44 160 ARG A CA 1
ATOM 1256 C C . ARG A 1 160 ? 41.938 7.188 19.766 1 56.44 160 ARG A C 1
ATOM 1258 O O . ARG A 1 160 ? 41.688 5.996 19.594 1 56.44 160 ARG A O 1
ATOM 1265 N N . TYR A 1 161 ? 40.938 8.055 19.625 1 66.94 161 TYR A N 1
ATOM 1266 C CA . TYR A 1 161 ? 39.562 7.562 19.75 1 66.94 161 TYR A CA 1
ATOM 1267 C C . TYR A 1 161 ? 38.781 7.781 18.453 1 66.94 161 TYR A C 1
ATOM 1269 O O . TYR A 1 161 ? 37.844 7.059 18.172 1 66.94 161 TYR A O 1
ATOM 1277 N N . GLY A 1 162 ? 39.156 8.719 17.672 1 76.5 162 GLY A N 1
ATOM 1278 C CA . GLY A 1 162 ? 38.5 8.961 16.422 1 76.5 162 GLY A CA 1
ATOM 1279 C C . GLY A 1 162 ? 38.406 10.43 16.062 1 76.5 162 GLY A C 1
ATOM 1280 O O . GLY A 1 162 ? 38.844 11.289 16.828 1 76.5 162 GLY A O 1
ATOM 1281 N N . ILE A 1 163 ? 37.969 10.711 14.82 1 78.62 163 ILE A N 1
ATOM 1282 C CA . ILE A 1 163 ? 37.875 12.086 14.359 1 78.62 163 ILE A CA 1
ATOM 1283 C C . ILE A 1 163 ? 36.438 12.398 13.969 1 78.62 163 ILE A C 1
ATOM 1285 O O . ILE A 1 163 ? 35.656 11.5 13.617 1 78.62 163 ILE A O 1
ATOM 1289 N N . ASP A 1 164 ? 36.094 13.664 14.125 1 82.12 164 ASP A N 1
ATOM 1290 C CA . ASP A 1 164 ? 34.781 14.156 13.711 1 82.12 164 ASP A CA 1
ATOM 1291 C C . ASP A 1 164 ? 34.719 14.312 12.188 1 82.12 164 ASP A C 1
ATOM 1293 O O . ASP A 1 164 ? 35.688 14.758 11.562 1 82.12 164 ASP A O 1
ATOM 1297 N N . THR A 1 165 ? 33.594 13.953 11.648 1 85.5 165 THR A N 1
ATOM 1298 C CA . THR A 1 165 ? 33.469 13.961 10.195 1 85.5 165 THR A CA 1
ATOM 1299 C C . THR A 1 165 ? 32.906 15.297 9.711 1 85.5 165 THR A C 1
ATOM 1301 O O . THR A 1 165 ? 32.875 15.562 8.508 1 85.5 165 THR A O 1
ATOM 1304 N N . GLY A 1 166 ? 32.469 16.141 10.578 1 88.19 166 GLY A N 1
ATOM 1305 C CA . GLY A 1 166 ? 31.984 17.469 10.188 1 88.19 166 GLY A CA 1
ATOM 1306 C C . GLY A 1 166 ? 30.469 17.562 10.164 1 88.19 166 GLY A C 1
ATOM 1307 O O . GLY A 1 166 ? 29.906 18.625 9.867 1 88.19 166 GLY A O 1
ATOM 1308 N N . LEU A 1 167 ? 29.797 16.484 10.469 1 93.31 167 LEU A N 1
ATOM 1309 C CA . LEU A 1 167 ? 28.344 16.469 10.602 1 93.31 167 LEU A CA 1
ATOM 1310 C C . LEU A 1 167 ? 27.922 16.438 12.07 1 93.31 167 LEU A C 1
ATOM 1312 O O . LEU A 1 167 ? 28.312 15.531 12.812 1 93.31 167 LEU A O 1
ATOM 1316 N N . ILE A 1 168 ? 27.094 17.438 12.469 1 94.88 168 ILE A N 1
ATOM 1317 C CA . ILE A 1 168 ? 26.734 17.562 13.875 1 94.88 168 ILE A CA 1
ATOM 1318 C C . ILE A 1 168 ? 25.234 17.828 14 1 94.88 168 ILE A C 1
ATOM 1320 O O . ILE A 1 168 ? 24.688 18.688 13.305 1 94.88 168 ILE A O 1
ATOM 1324 N N . LEU A 1 169 ? 24.625 17.047 14.789 1 96.56 169 LEU A N 1
ATOM 1325 C CA . LEU A 1 169 ? 23.219 17.281 15.094 1 96.56 169 LEU A CA 1
ATOM 1326 C C . LEU A 1 169 ? 23.062 18.047 16.406 1 96.56 169 LEU A C 1
ATOM 1328 O O . LEU A 1 169 ? 23.609 17.656 17.422 1 96.56 169 LEU A O 1
ATOM 1332 N N . CYS A 1 170 ? 22.344 19.156 16.344 1 96.5 170 CYS A N 1
ATOM 1333 C CA . CYS A 1 170 ? 22.172 20.047 17.484 1 96.5 170 CYS A CA 1
ATOM 1334 C C . CYS A 1 170 ? 20.719 20.031 17.969 1 96.5 170 CYS A C 1
ATOM 1336 O O . CYS A 1 170 ? 19.797 20.062 17.156 1 96.5 170 CYS A O 1
ATOM 1338 N N . ARG A 1 171 ? 20.625 20.031 19.234 1 95 171 ARG A N 1
ATOM 1339 C CA . ARG A 1 171 ? 19.297 20.062 19.844 1 95 171 ARG A CA 1
ATOM 1340 C C . ARG A 1 171 ? 19.094 21.344 20.625 1 95 171 ARG A C 1
ATOM 1342 O O . ARG A 1 171 ? 19.859 22.297 20.484 1 95 171 ARG A O 1
ATOM 1349 N N . GLU A 1 172 ? 18.047 21.422 21.375 1 91.44 172 GLU A N 1
ATOM 1350 C CA . GLU A 1 172 ? 17.594 22.656 22.016 1 91.44 172 GLU A CA 1
ATOM 1351 C C . GLU A 1 172 ? 18.703 23.266 22.875 1 91.44 172 GLU A C 1
ATOM 1353 O O . GLU A 1 172 ? 18.969 24.453 22.781 1 91.44 172 GLU A O 1
ATOM 1358 N N . LYS A 1 173 ? 19.438 22.5 23.641 1 94.12 173 LYS A N 1
ATOM 1359 C CA . LYS A 1 173 ? 20.453 22.969 24.578 1 94.12 173 LYS A CA 1
ATOM 1360 C C . LYS A 1 173 ? 21.688 23.469 23.828 1 94.12 173 LYS A C 1
ATOM 1362 O O . LYS A 1 173 ? 22.5 24.203 24.391 1 94.12 173 LYS A O 1
ATOM 1367 N N . ALA A 1 174 ? 21.812 23.109 22.625 1 95.81 174 ALA A N 1
ATOM 1368 C CA . ALA A 1 174 ? 23 23.438 21.844 1 95.81 174 ALA A CA 1
ATOM 1369 C C . ALA A 1 174 ? 23.109 24.953 21.625 1 95.81 174 ALA A C 1
ATOM 1371 O O . ALA A 1 174 ? 24.203 25.5 21.594 1 95.81 174 ALA A O 1
ATOM 1372 N N . ARG A 1 175 ? 22.031 25.609 21.453 1 94.94 175 ARG A N 1
ATOM 1373 C CA . ARG A 1 175 ? 22.016 27.047 21.203 1 94.94 175 ARG A CA 1
ATOM 1374 C C . ARG A 1 175 ? 22.719 27.812 22.312 1 94.94 175 ARG A C 1
ATOM 1376 O O . ARG A 1 175 ? 23.484 28.734 22.047 1 94.94 175 ARG A O 1
ATOM 1383 N N . GLY A 1 176 ? 22.438 27.328 23.484 1 95.19 176 GLY A N 1
ATOM 1384 C CA . GLY A 1 176 ? 23.078 27.969 24.625 1 95.19 176 GLY A CA 1
ATOM 1385 C C . GLY A 1 176 ? 24.578 27.875 24.594 1 95.19 176 GLY A C 1
ATOM 1386 O O . GLY A 1 176 ? 25.281 28.859 24.875 1 95.19 176 GLY A O 1
ATOM 1387 N N . TYR A 1 177 ? 25.094 26.766 24.266 1 95.81 177 TYR A N 1
ATOM 1388 C CA . TYR A 1 177 ? 26.547 26.562 24.234 1 95.81 177 TYR A CA 1
ATOM 1389 C C . TYR A 1 177 ? 27.188 27.328 23.094 1 95.81 177 TYR A C 1
ATOM 1391 O O . TYR A 1 177 ? 28.297 27.828 23.219 1 95.81 177 TYR A O 1
ATOM 1399 N N . ILE A 1 178 ? 26.5 27.469 21.984 1 96.5 178 ILE A N 1
ATOM 1400 C CA . ILE A 1 178 ? 27 28.203 20.828 1 96.5 178 ILE A CA 1
ATOM 1401 C C . ILE A 1 178 ? 27.109 29.688 21.172 1 96.5 178 ILE A C 1
ATOM 1403 O O . ILE A 1 178 ? 28.141 30.312 20.922 1 96.5 178 ILE A O 1
ATOM 1407 N N . GLU A 1 179 ? 26.109 30.188 21.797 1 95.62 179 GLU A N 1
ATOM 1408 C CA . GLU A 1 179 ? 26.125 31.594 22.188 1 95.62 179 GLU A CA 1
ATOM 1409 C C . GLU A 1 179 ? 27.219 31.875 23.219 1 95.62 179 GLU A C 1
ATOM 1411 O O . GLU A 1 179 ? 27.875 32.906 23.156 1 95.62 179 GLU A O 1
ATOM 1416 N N . GLU A 1 180 ? 27.359 30.922 24.094 1 95.75 180 GLU A N 1
ATOM 1417 C CA . GLU A 1 180 ? 28.391 31.062 25.109 1 95.75 180 GLU A CA 1
ATOM 1418 C C . GLU A 1 180 ? 29.781 31.094 24.484 1 95.75 180 GLU A C 1
ATOM 1420 O O . GLU A 1 180 ? 30.625 31.906 24.875 1 95.75 180 GLU A O 1
ATOM 1425 N N . ALA A 1 181 ? 30.016 30.281 23.562 1 95.25 181 ALA A N 1
ATOM 1426 C CA . ALA A 1 181 ? 31.297 30.234 22.891 1 95.25 181 ALA A CA 1
ATOM 1427 C C . ALA A 1 181 ? 31.562 31.516 22.109 1 95.25 181 ALA A C 1
ATOM 1429 O O . ALA A 1 181 ? 32.688 32.031 22.094 1 95.25 181 ALA A O 1
ATOM 1430 N N . ILE A 1 182 ? 30.562 32.031 21.469 1 95.12 182 ILE A N 1
ATOM 1431 C CA . ILE A 1 182 ? 30.688 33.25 20.688 1 95.12 182 ILE A CA 1
ATOM 1432 C C . ILE A 1 182 ? 30.953 34.438 21.609 1 95.12 182 ILE A C 1
ATOM 1434 O O . ILE A 1 182 ? 31.719 35.344 21.281 1 95.12 182 ILE A O 1
ATOM 1438 N N . ARG A 1 183 ? 30.328 34.438 22.75 1 95.06 183 ARG A N 1
ATOM 1439 C CA . ARG A 1 183 ? 30.562 35.469 23.734 1 95.06 183 ARG A CA 1
ATOM 1440 C C . ARG A 1 183 ? 32 35.438 24.234 1 95.06 183 ARG A C 1
ATOM 1442 O O . ARG A 1 183 ? 32.594 36.5 24.469 1 95.06 183 ARG A O 1
ATOM 1449 N N . ALA A 1 184 ? 32.562 34.344 24.359 1 93.56 184 ALA A N 1
ATOM 1450 C CA . ALA A 1 184 ? 33.875 34.188 24.922 1 93.56 184 ALA A CA 1
ATOM 1451 C C . ALA A 1 184 ? 34.969 34.5 23.891 1 93.56 184 ALA A C 1
ATOM 1453 O O . ALA A 1 184 ? 35.969 35.188 24.219 1 93.56 184 ALA A O 1
ATOM 1454 N N . LYS A 1 185 ? 34.844 34.094 22.594 1 94.12 185 LYS A N 1
ATOM 1455 C CA . LYS A 1 185 ? 35.938 34.188 21.641 1 94.12 185 LYS A CA 1
ATOM 1456 C C . LYS A 1 185 ? 35.562 35.062 20.453 1 94.12 185 LYS A C 1
ATOM 1458 O O . LYS A 1 185 ? 36.375 35.312 19.562 1 94.12 185 LYS A O 1
ATOM 1463 N N . GLY A 1 186 ? 34.344 35.469 20.344 1 91.75 186 GLY A N 1
ATOM 1464 C CA . GLY A 1 186 ? 33.906 36.344 19.25 1 91.75 186 GLY A CA 1
ATOM 1465 C C . GLY A 1 186 ? 33.812 35.625 17.922 1 91.75 186 GLY A C 1
ATOM 1466 O O . GLY A 1 186 ? 33.5 34.438 17.859 1 91.75 186 GLY A O 1
ATOM 1467 N N . PRO A 1 187 ? 34.094 36.281 16.844 1 92.06 187 PRO A N 1
ATOM 1468 C CA . PRO A 1 187 ? 33.969 35.719 15.508 1 92.06 187 PRO A CA 1
ATOM 1469 C C . PRO A 1 187 ? 35.031 34.656 15.203 1 92.06 187 PRO A C 1
ATOM 1471 O O . PRO A 1 187 ? 34.906 33.938 14.227 1 92.06 187 PRO A O 1
ATOM 1474 N N . GLU A 1 188 ? 36.031 34.531 16.031 1 91.75 188 GLU A N 1
ATOM 1475 C CA . GLU A 1 188 ? 37.094 33.562 15.812 1 91.75 188 GLU A CA 1
ATOM 1476 C C . GLU A 1 188 ? 36.781 32.219 16.469 1 91.75 188 GLU A C 1
ATOM 1478 O O . GLU A 1 188 ? 37.594 31.281 16.422 1 91.75 188 GLU A O 1
ATOM 1483 N N . ALA A 1 189 ? 35.594 32.188 17.016 1 92.75 189 ALA A N 1
ATOM 1484 C CA . ALA A 1 189 ? 35.188 30.953 17.656 1 92.75 189 ALA A CA 1
ATOM 1485 C C . ALA A 1 189 ? 35 29.844 16.641 1 92.75 189 ALA A C 1
ATOM 1487 O O . ALA A 1 189 ? 34.438 30.078 15.555 1 92.75 189 ALA A O 1
ATOM 1488 N N . ARG A 1 190 ? 35.438 28.594 17.047 1 91.94 190 ARG A N 1
ATOM 1489 C CA . ARG A 1 190 ? 35.312 27.406 16.219 1 91.94 190 ARG A CA 1
ATOM 1490 C C . ARG A 1 190 ? 34.281 26.453 16.812 1 91.94 190 ARG A C 1
ATOM 1492 O O . ARG A 1 190 ? 33.906 26.562 17.984 1 91.94 190 ARG A O 1
ATOM 1499 N N . ILE A 1 191 ? 33.812 25.547 15.992 1 90.94 191 ILE A N 1
ATOM 1500 C CA . ILE A 1 191 ? 32.844 24.562 16.422 1 90.94 191 ILE A CA 1
ATOM 1501 C C . ILE A 1 191 ? 33.375 23.75 17.578 1 90.94 191 ILE A C 1
ATOM 1503 O O . ILE A 1 191 ? 32.656 23.391 18.5 1 90.94 191 ILE A O 1
ATOM 1507 N N . SER A 1 192 ? 34.688 23.531 17.609 1 88.25 192 SER A N 1
ATOM 1508 C CA . SER A 1 192 ? 35.344 22.766 18.672 1 88.25 192 SER A CA 1
ATOM 1509 C C . SER A 1 192 ? 35.188 23.453 20.016 1 88.25 192 SER A C 1
ATOM 1511 O O . SER A 1 192 ? 35.094 22.781 21.047 1 88.25 192 SER A O 1
ATOM 1513 N N . ASP A 1 193 ? 35.094 24.781 19.953 1 92.12 193 ASP A N 1
ATOM 1514 C CA . ASP A 1 193 ? 34.969 25.547 21.203 1 92.12 193 ASP A CA 1
ATOM 1515 C C . ASP A 1 193 ? 33.594 25.281 21.844 1 92.12 193 ASP A C 1
ATOM 1517 O O . ASP A 1 193 ? 33.531 25.078 23.062 1 92.12 193 ASP A O 1
ATOM 1521 N N . ALA A 1 194 ? 32.625 25.297 21.062 1 93.81 194 ALA A N 1
ATOM 1522 C CA . ALA A 1 194 ? 31.297 25.016 21.578 1 93.81 194 ALA A CA 1
ATOM 1523 C C . ALA A 1 194 ? 31.188 23.562 22.062 1 93.81 194 ALA A C 1
ATOM 1525 O O . ALA A 1 194 ? 30.594 23.297 23.109 1 93.81 194 ALA A O 1
ATOM 1526 N N . LEU A 1 195 ? 31.766 22.641 21.359 1 91.94 195 LEU A N 1
ATOM 1527 C CA . LEU A 1 195 ? 31.75 21.219 21.703 1 91.94 195 LEU A CA 1
ATOM 1528 C C . LEU A 1 195 ? 32.469 20.984 23.016 1 91.94 195 LEU A C 1
ATOM 1530 O O . LEU A 1 195 ? 32.031 20.172 23.844 1 91.94 195 LEU A O 1
ATOM 1534 N N . ASN A 1 196 ? 33.562 21.703 23.203 1 90.06 196 ASN A N 1
ATOM 1535 C CA . ASN A 1 196 ? 34.312 21.547 24.422 1 90.06 196 ASN A CA 1
ATOM 1536 C C . ASN A 1 196 ? 33.562 22.047 25.641 1 90.06 196 ASN A C 1
ATOM 1538 O O . ASN A 1 196 ? 33.594 21.422 26.703 1 90.06 196 ASN A O 1
ATOM 1542 N N . LEU A 1 197 ? 32.906 23.172 25.438 1 92.25 197 LEU A N 1
ATOM 1543 C CA . LEU A 1 197 ? 32.062 23.688 26.516 1 92.25 197 LEU A CA 1
ATOM 1544 C C . LEU A 1 197 ? 30.969 22.672 26.891 1 92.25 197 LEU A C 1
ATOM 1546 O O . LEU A 1 197 ? 30.75 22.406 28.062 1 92.25 197 LEU A O 1
ATOM 1550 N N . ALA A 1 198 ? 30.359 22.109 25.922 1 93.31 198 ALA A N 1
ATOM 1551 C CA . ALA A 1 198 ? 29.281 21.141 26.125 1 93.31 198 ALA A CA 1
ATOM 1552 C C . ALA A 1 198 ? 29.828 19.828 26.688 1 93.31 198 ALA A C 1
ATOM 1554 O O . ALA A 1 198 ? 29.172 19.188 27.516 1 93.31 198 ALA A O 1
ATOM 1555 N N . ALA A 1 199 ? 30.938 19.422 26.234 1 89.56 199 ALA A N 1
ATOM 1556 C CA . ALA A 1 199 ? 31.562 18.188 26.688 1 89.56 199 ALA A CA 1
ATOM 1557 C C . ALA A 1 199 ? 31.844 18.219 28.172 1 89.56 199 ALA A C 1
ATOM 1559 O O . ALA A 1 199 ? 31.719 17.219 28.875 1 89.56 199 ALA A O 1
ATOM 1560 N N . SER A 1 200 ? 32.25 19.359 28.625 1 87.69 200 SER A N 1
ATOM 1561 C CA . SER A 1 200 ? 32.531 19.516 30.047 1 87.69 200 SER A CA 1
ATOM 1562 C C . SER A 1 200 ? 31.281 19.266 30.891 1 87.69 200 SER A C 1
ATOM 1564 O O . SER A 1 200 ? 31.375 18.797 32.031 1 87.69 200 SER A O 1
ATOM 1566 N N . ASP A 1 201 ? 30.156 19.531 30.266 1 90.75 201 ASP A N 1
ATOM 1567 C CA . ASP A 1 201 ? 28.891 19.328 30.953 1 90.75 201 ASP A CA 1
ATOM 1568 C C . ASP A 1 201 ? 28.297 17.953 30.609 1 90.75 201 ASP A C 1
ATOM 1570 O O . ASP A 1 201 ? 27.156 17.656 30.984 1 90.75 201 ASP A O 1
ATOM 1574 N N . GLY A 1 202 ? 28.969 17.219 29.797 1 87.5 202 GLY A N 1
ATOM 1575 C CA . GLY A 1 202 ? 28.484 15.898 29.391 1 87.5 202 GLY A CA 1
ATOM 1576 C C . GLY A 1 202 ? 27.359 15.953 28.375 1 87.5 202 GLY A C 1
ATOM 1577 O O . GLY A 1 202 ? 26.531 15.055 28.312 1 87.5 202 GLY A O 1
ATOM 1578 N N . GLU A 1 203 ? 27.328 17 27.594 1 92.44 203 GLU A N 1
ATOM 1579 C CA . GLU A 1 203 ? 26.203 17.234 26.703 1 92.44 203 GLU A CA 1
ATOM 1580 C C . GLU A 1 203 ? 26.594 16.938 25.25 1 92.44 203 GLU A C 1
ATOM 1582 O O . GLU A 1 203 ? 25.969 17.469 24.328 1 92.44 203 GLU A O 1
ATOM 1587 N N . VAL A 1 204 ? 27.656 16.141 25.109 1 92.25 204 VAL A N 1
ATOM 1588 C CA . VAL A 1 204 ? 28.062 15.75 23.766 1 92.25 204 VAL A CA 1
ATOM 1589 C C . VAL A 1 204 ? 28.016 14.227 23.641 1 92.25 204 VAL A C 1
ATOM 1591 O O . VAL A 1 204 ? 28.625 13.516 24.438 1 92.25 204 VAL A O 1
ATOM 1594 N N . ASP A 1 205 ? 27.219 13.766 22.656 1 91.06 205 ASP A N 1
ATOM 1595 C CA . ASP A 1 205 ? 27.125 12.352 22.297 1 91.06 205 ASP A CA 1
ATOM 1596 C C . ASP A 1 205 ? 27.766 12.078 20.938 1 91.06 205 ASP A C 1
ATOM 1598 O O . ASP A 1 205 ? 28.078 13.016 20.203 1 91.06 205 ASP A O 1
ATOM 1602 N N . CYS A 1 206 ? 28.109 10.828 20.734 1 88.62 206 CYS A N 1
ATOM 1603 C CA . CYS A 1 206 ? 28.719 10.508 19.453 1 88.62 206 CYS A CA 1
ATOM 1604 C C . CYS A 1 206 ? 28.078 9.266 18.844 1 88.62 206 CYS A C 1
ATOM 1606 O O . CYS A 1 206 ? 27.594 8.391 19.562 1 88.62 206 CYS A O 1
ATOM 1608 N N . VAL A 1 207 ? 27.984 9.289 17.578 1 90.38 207 VAL A N 1
ATOM 1609 C CA . VAL A 1 207 ? 27.562 8.125 16.797 1 90.38 207 VAL A CA 1
ATOM 1610 C C . VAL A 1 207 ? 28.734 7.57 16 1 90.38 207 VAL A C 1
ATOM 1612 O O . VAL A 1 207 ? 29.469 8.328 15.359 1 90.38 207 VAL A O 1
ATOM 1615 N N . ASP A 1 208 ? 29 6.305 16.156 1 86.69 208 ASP A N 1
ATOM 1616 C CA . ASP A 1 208 ? 30.094 5.66 15.445 1 86.69 208 ASP A CA 1
ATOM 1617 C C . ASP A 1 208 ? 29.75 5.438 13.977 1 86.69 208 ASP A C 1
ATOM 1619 O O . ASP A 1 208 ? 28.859 4.652 13.648 1 86.69 208 ASP A O 1
ATOM 1623 N N . VAL A 1 209 ? 30.453 6.164 13.141 1 87.38 209 VAL A N 1
ATOM 1624 C CA . VAL A 1 209 ? 30.188 6.031 11.711 1 87.38 209 VAL A CA 1
ATOM 1625 C C . VAL A 1 209 ? 31.406 5.418 11.023 1 87.38 209 VAL A C 1
ATOM 1627 O O . VAL A 1 209 ? 31.656 5.672 9.844 1 87.38 209 VAL A O 1
ATOM 1630 N N . THR A 1 210 ? 32.125 4.637 11.797 1 81.38 210 THR A N 1
ATOM 1631 C CA . THR A 1 210 ? 33.312 3.982 11.25 1 81.38 210 THR A CA 1
ATOM 1632 C C . THR A 1 210 ? 32.938 3.062 10.094 1 81.38 210 THR A C 1
ATOM 1634 O O . THR A 1 210 ? 31.984 2.287 10.195 1 81.38 210 THR A O 1
ATOM 1637 N N . GLY A 1 211 ? 33.656 3.238 9.023 1 79.25 211 GLY A N 1
ATOM 1638 C CA . GLY A 1 211 ? 33.375 2.422 7.852 1 79.25 211 GLY A CA 1
ATOM 1639 C C . GLY A 1 211 ? 32.562 3.152 6.793 1 79.25 211 GLY A C 1
ATOM 1640 O O . GLY A 1 211 ? 32.562 2.75 5.629 1 79.25 211 GLY A O 1
ATOM 1641 N N . ARG A 1 212 ? 31.922 4.207 7.164 1 88.56 212 ARG A N 1
ATOM 1642 C CA . ARG A 1 212 ? 31.219 5.027 6.191 1 88.56 212 ARG A CA 1
ATOM 1643 C C . ARG A 1 212 ? 32.188 5.867 5.367 1 88.56 212 ARG A C 1
ATOM 1645 O O . ARG A 1 212 ? 33.281 6.195 5.828 1 88.56 212 ARG A O 1
ATOM 1652 N N . LEU A 1 213 ? 31.75 6.141 4.223 1 88.19 213 LEU A N 1
ATOM 1653 C CA . LEU A 1 213 ? 32.625 6.891 3.326 1 88.19 213 LEU A CA 1
ATOM 1654 C C . LEU A 1 213 ? 32.406 8.391 3.477 1 88.19 213 LEU A C 1
ATOM 1656 O O . LEU A 1 213 ? 31.25 8.852 3.49 1 88.19 213 LEU A O 1
ATOM 1660 N N . TRP A 1 214 ? 33.469 9.117 3.666 1 90.88 214 TRP A N 1
ATOM 1661 C CA . TRP A 1 214 ? 33.438 10.578 3.729 1 90.88 214 TRP A CA 1
ATOM 1662 C C . TRP A 1 214 ? 34.844 11.148 3.436 1 90.88 214 TRP A C 1
ATOM 1664 O O . TRP A 1 214 ? 35.812 10.422 3.438 1 90.88 214 TRP A O 1
ATOM 1674 N N . LYS A 1 215 ? 34.875 12.43 2.996 1 88.56 215 LYS A N 1
ATOM 1675 C CA . LYS A 1 215 ? 36.156 13.07 2.703 1 88.56 215 LYS A CA 1
ATOM 1676 C C . LYS A 1 215 ? 36.031 14.594 2.807 1 88.56 215 LYS A C 1
ATOM 1678 O O . LYS A 1 215 ? 35.094 15.18 2.305 1 88.56 215 LYS A O 1
ATOM 1683 N N . ASP A 1 216 ? 36.969 15.156 3.533 1 88.38 216 ASP A N 1
ATOM 1684 C CA . ASP A 1 216 ? 37.125 16.609 3.551 1 88.38 216 ASP A CA 1
ATOM 1685 C C . ASP A 1 216 ? 38 17.078 2.406 1 88.38 216 ASP A C 1
ATOM 1687 O O . ASP A 1 216 ? 39.031 16.438 2.092 1 88.38 216 ASP A O 1
ATOM 1691 N N . ILE A 1 217 ? 37.625 18.172 1.759 1 88.75 217 ILE A N 1
ATOM 1692 C CA . ILE A 1 217 ? 38.344 18.641 0.582 1 88.75 217 ILE A CA 1
ATOM 1693 C C . ILE A 1 217 ? 39 19.984 0.886 1 88.75 217 ILE A C 1
ATOM 1695 O O . ILE A 1 217 ? 38.344 21.016 0.907 1 88.75 217 ILE A O 1
ATOM 1699 N N . ASP A 1 218 ? 40.375 19.969 1.03 1 81.12 218 ASP A N 1
ATOM 1700 C CA . ASP A 1 218 ? 41.094 21.203 1.349 1 81.12 218 ASP A CA 1
ATOM 1701 C C . ASP A 1 218 ? 42.188 21.484 0.31 1 81.12 218 ASP A C 1
ATOM 1703 O O . ASP A 1 218 ? 42.594 22.625 0.143 1 81.12 218 ASP A O 1
ATOM 1707 N N . THR A 1 219 ? 42.656 20.453 -0.329 1 80.06 219 THR A N 1
ATOM 1708 C CA . THR A 1 219 ? 43.719 20.562 -1.314 1 80.06 219 THR A CA 1
ATOM 1709 C C . THR A 1 219 ? 43.312 19.969 -2.648 1 80.06 219 THR A C 1
ATOM 1711 O O . THR A 1 219 ? 42.312 19.25 -2.721 1 80.06 219 THR A O 1
ATOM 1714 N N . PRO A 1 220 ? 44 20.344 -3.664 1 80.19 220 PRO A N 1
ATOM 1715 C CA . PRO A 1 220 ? 43.688 19.719 -4.957 1 80.19 220 PRO A CA 1
ATOM 1716 C C . PRO A 1 220 ? 43.781 18.203 -4.922 1 80.19 220 PRO A C 1
ATOM 1718 O O . PRO A 1 220 ? 43.031 17.516 -5.605 1 80.19 220 PRO A O 1
ATOM 1721 N N . GLU A 1 221 ? 44.719 17.703 -4.129 1 78.44 221 GLU A N 1
ATOM 1722 C CA . GLU A 1 221 ? 44.844 16.266 -3.963 1 78.44 221 GLU A CA 1
ATOM 1723 C C . GLU A 1 221 ? 43.594 15.68 -3.312 1 78.44 221 GLU A C 1
ATOM 1725 O O . GLU A 1 221 ? 43.156 14.586 -3.67 1 78.44 221 GLU A O 1
ATOM 1730 N N . ASP A 1 222 ? 43.094 16.438 -2.418 1 82.25 222 ASP A N 1
ATOM 1731 C CA . ASP A 1 222 ? 41.844 16 -1.766 1 82.25 222 ASP A CA 1
ATOM 1732 C C . ASP A 1 222 ? 40.688 15.93 -2.764 1 82.25 222 ASP A C 1
ATOM 1734 O O . ASP A 1 222 ? 39.844 15.055 -2.666 1 82.25 222 ASP A O 1
ATOM 1738 N N . LEU A 1 223 ? 40.688 16.828 -3.633 1 85.62 223 LEU A N 1
ATOM 1739 C CA . LEU A 1 223 ? 39.594 16.875 -4.629 1 85.62 223 LEU A CA 1
ATOM 1740 C C . LEU A 1 223 ? 39.656 15.633 -5.516 1 85.62 223 LEU A C 1
ATOM 1742 O O . LEU A 1 223 ? 38.594 15.062 -5.836 1 85.62 223 LEU A O 1
ATOM 1746 N N . VAL A 1 224 ? 40.812 15.211 -5.895 1 81.31 224 VAL A N 1
ATOM 1747 C CA . VAL A 1 224 ? 40.969 14.016 -6.707 1 81.31 224 VAL A CA 1
ATOM 1748 C C . VAL A 1 224 ? 40.469 12.789 -5.945 1 81.31 224 VAL A C 1
ATOM 1750 O O . VAL A 1 224 ? 39.719 11.977 -6.492 1 81.31 224 VAL A O 1
ATOM 1753 N N . LYS A 1 225 ? 40.906 12.711 -4.707 1 82.94 225 LYS A N 1
ATOM 1754 C CA . LYS A 1 225 ? 40.438 11.609 -3.869 1 82.94 225 LYS A CA 1
ATOM 1755 C C . LYS A 1 225 ? 38.938 11.656 -3.682 1 82.94 225 LYS A C 1
ATOM 1757 O O . LYS A 1 225 ? 38.25 10.617 -3.693 1 82.94 225 LYS A O 1
ATOM 1762 N N . ALA A 1 226 ? 38.469 12.82 -3.525 1 89.44 226 ALA A N 1
ATOM 1763 C CA . ALA A 1 226 ? 37.031 13.008 -3.342 1 89.44 226 ALA A CA 1
ATOM 1764 C C . ALA A 1 226 ? 36.25 12.531 -4.566 1 89.44 226 ALA A C 1
ATOM 1766 O O . ALA A 1 226 ? 35.156 11.945 -4.441 1 89.44 226 ALA A O 1
ATOM 1767 N N . ARG A 1 227 ? 36.75 12.766 -5.715 1 87.44 227 ARG A N 1
ATOM 1768 C CA . ARG A 1 227 ? 36.094 12.336 -6.949 1 87.44 227 ARG A CA 1
ATOM 1769 C C . ARG A 1 227 ? 36.031 10.812 -7.027 1 87.44 227 ARG A C 1
ATOM 1771 O O . ARG A 1 227 ? 35.031 10.258 -7.492 1 87.44 227 ARG A O 1
ATOM 1778 N N . ARG A 1 228 ? 37.031 10.188 -6.527 1 84.69 228 ARG A N 1
ATOM 1779 C CA . ARG A 1 228 ? 37.031 8.727 -6.484 1 84.69 228 ARG A CA 1
ATOM 1780 C C . ARG A 1 228 ? 36.031 8.211 -5.461 1 84.69 228 ARG A C 1
ATOM 1782 O O . ARG A 1 228 ? 35.25 7.297 -5.75 1 84.69 228 ARG A O 1
ATOM 1789 N N . ILE A 1 229 ? 36.062 8.773 -4.328 1 89.19 229 ILE A N 1
ATOM 1790 C CA . ILE A 1 229 ? 35.188 8.359 -3.238 1 89.19 229 ILE A CA 1
ATOM 1791 C C . ILE A 1 229 ? 33.719 8.633 -3.621 1 89.19 229 ILE A C 1
ATOM 1793 O O . ILE A 1 229 ? 32.844 7.855 -3.275 1 89.19 229 ILE A O 1
ATOM 1797 N N . TYR A 1 230 ? 33.594 9.664 -4.355 1 91.94 230 TYR A N 1
ATOM 1798 C CA . TYR A 1 230 ? 32.25 10.031 -4.824 1 91.94 230 TYR A CA 1
ATOM 1799 C C . TYR A 1 230 ? 31.594 8.875 -5.574 1 91.94 230 TYR A C 1
ATOM 1801 O O . TYR A 1 230 ? 30.453 8.508 -5.293 1 91.94 230 TYR A O 1
ATOM 1809 N N . TRP A 1 231 ? 32.312 8.297 -6.461 1 88.12 231 TRP A N 1
ATOM 1810 C CA . TRP A 1 231 ? 31.766 7.191 -7.25 1 88.12 231 TRP A CA 1
ATOM 1811 C C . TRP A 1 231 ? 31.5 5.973 -6.371 1 88.12 231 TRP A C 1
ATOM 1813 O O . TRP A 1 231 ? 30.531 5.238 -6.598 1 88.12 231 TRP A O 1
ATOM 1823 N N . GLU A 1 232 ? 32.312 5.801 -5.438 1 88.19 232 GLU A N 1
ATOM 1824 C CA . GLU A 1 232 ? 32.125 4.691 -4.512 1 88.19 232 GLU A CA 1
ATOM 1825 C C . GLU A 1 232 ? 30.891 4.918 -3.641 1 88.19 232 GLU A C 1
ATOM 1827 O O . GLU A 1 232 ? 30.156 3.975 -3.318 1 88.19 232 GLU A O 1
ATOM 1832 N N . ILE A 1 233 ? 30.688 6.141 -3.27 1 91.5 233 ILE A N 1
ATOM 1833 C CA . ILE A 1 233 ? 29.5 6.48 -2.494 1 91.5 233 ILE A CA 1
ATOM 1834 C C . ILE A 1 233 ? 28.25 6.184 -3.314 1 91.5 233 ILE A C 1
ATOM 1836 O O . ILE A 1 233 ? 27.312 5.551 -2.82 1 91.5 233 ILE A O 1
ATOM 1840 N N . LEU A 1 234 ? 28.328 6.582 -4.516 1 89.69 234 LEU A N 1
ATOM 1841 C CA . LEU A 1 234 ? 27.172 6.348 -5.387 1 89.69 234 LEU A CA 1
ATOM 1842 C C . LEU A 1 234 ? 26.891 4.855 -5.52 1 89.69 234 LEU A C 1
ATOM 1844 O O . LEU A 1 234 ? 25.734 4.434 -5.48 1 89.69 234 LEU A O 1
ATOM 1848 N N . ARG A 1 235 ? 27.906 4.156 -5.68 1 88.31 235 ARG A N 1
ATOM 1849 C CA . ARG A 1 235 ? 27.766 2.713 -5.82 1 88.31 235 ARG A CA 1
ATOM 1850 C C . ARG A 1 235 ? 27.125 2.102 -4.574 1 88.31 235 ARG A C 1
ATOM 1852 O O . ARG A 1 235 ? 26.172 1.325 -4.676 1 88.31 235 ARG A O 1
ATOM 1859 N N . ARG A 1 236 ? 27.625 2.463 -3.465 1 86.62 236 ARG A N 1
ATOM 1860 C CA . ARG A 1 236 ? 27.125 1.908 -2.209 1 86.62 236 ARG A CA 1
ATOM 1861 C C . ARG A 1 236 ? 25.672 2.307 -1.971 1 86.62 236 ARG A C 1
ATOM 1863 O O . ARG A 1 236 ? 24.906 1.542 -1.39 1 86.62 236 ARG A O 1
ATOM 1870 N N . GLU A 1 237 ? 25.391 3.422 -2.404 1 88.81 237 GLU A N 1
ATOM 1871 C CA . GLU A 1 237 ? 24.047 3.938 -2.166 1 88.81 237 GLU A CA 1
ATOM 1872 C C . GLU A 1 237 ? 23.031 3.27 -3.086 1 88.81 237 GLU A C 1
ATOM 1874 O O . GLU A 1 237 ? 21.828 3.373 -2.863 1 88.81 237 GLU A O 1
ATOM 1879 N N . LEU A 1 238 ? 23.469 2.609 -4.074 1 88.56 238 LEU A N 1
ATOM 1880 C CA . LEU A 1 238 ? 22.578 1.879 -4.961 1 88.56 238 LEU A CA 1
ATOM 1881 C C . LEU A 1 238 ? 22.078 0.603 -4.297 1 88.56 238 LEU A C 1
ATOM 1883 O O . LEU A 1 238 ? 21.078 0.017 -4.738 1 88.56 238 LEU A O 1
ATOM 1887 N N . ILE A 1 239 ? 22.781 0.177 -3.328 1 84.31 239 ILE A N 1
ATOM 1888 C CA . ILE A 1 239 ? 22.391 -1.04 -2.623 1 84.31 239 ILE A CA 1
ATOM 1889 C C . ILE A 1 239 ? 21.266 -0.729 -1.645 1 84.31 239 ILE A C 1
ATOM 1891 O O . ILE A 1 239 ? 21.391 0.159 -0.799 1 84.31 239 ILE A O 1
ATOM 1895 N N . LYS A 1 240 ? 20.234 -1.519 -1.751 1 78.44 240 LYS A N 1
ATOM 1896 C CA . LYS A 1 240 ? 19.062 -1.271 -0.925 1 78.44 240 LYS A CA 1
ATOM 1897 C C . LYS A 1 240 ? 19.156 -2.021 0.4 1 78.44 240 LYS A C 1
ATOM 1899 O O . LYS A 1 240 ? 19.719 -3.111 0.465 1 78.44 240 LYS A O 1
ATOM 1904 N N . LYS A 1 241 ? 18.5 -1.442 1.386 1 71.88 241 LYS A N 1
ATOM 1905 C CA . LYS A 1 241 ? 18.469 -2.072 2.703 1 71.88 241 LYS A CA 1
ATOM 1906 C C . LYS A 1 241 ? 17.609 -3.324 2.689 1 71.88 241 LYS A C 1
ATOM 1908 O O . LYS A 1 241 ? 17.875 -4.281 3.422 1 71.88 241 LYS A O 1
ATOM 1913 N N . ASP A 1 242 ? 16.719 -3.416 1.689 1 73.06 242 ASP A N 1
ATOM 1914 C CA . ASP A 1 242 ? 15.742 -4.5 1.683 1 73.06 242 ASP A CA 1
ATOM 1915 C C . ASP A 1 242 ? 16.156 -5.609 0.72 1 73.06 242 ASP A C 1
ATOM 1917 O O . ASP A 1 242 ? 15.391 -6.539 0.461 1 73.06 242 ASP A O 1
ATOM 1921 N N . ASP A 1 243 ? 17.406 -5.559 0.331 1 81.69 243 ASP A N 1
ATOM 1922 C CA . ASP A 1 243 ? 17.875 -6.582 -0.595 1 81.69 243 ASP A CA 1
ATOM 1923 C C . ASP A 1 243 ? 18.047 -7.926 0.11 1 81.69 243 ASP A C 1
ATOM 1925 O O . ASP A 1 243 ? 18.453 -7.977 1.274 1 81.69 243 ASP A O 1
ATOM 1929 N N . GLY A 1 244 ? 17.734 -8.961 -0.546 1 80.25 244 GLY A N 1
ATOM 1930 C CA . GLY A 1 244 ? 17.969 -10.305 -0.038 1 80.25 244 GLY A CA 1
ATOM 1931 C C . GLY A 1 244 ? 19.438 -10.664 0.063 1 80.25 244 GLY A C 1
ATOM 1932 O O . GLY A 1 244 ? 20.297 -9.891 -0.369 1 80.25 244 GLY A O 1
ATOM 1933 N N . ILE A 1 245 ? 19.703 -11.812 0.578 1 81.44 245 ILE A N 1
ATOM 1934 C CA . ILE A 1 245 ? 21.062 -12.242 0.871 1 81.44 245 ILE A CA 1
ATOM 1935 C C . ILE A 1 245 ? 21.844 -12.422 -0.432 1 81.44 245 ILE A C 1
ATOM 1937 O O . ILE A 1 245 ? 22.984 -11.953 -0.553 1 81.44 245 ILE A O 1
ATOM 1941 N N . ILE A 1 246 ? 21.203 -13.039 -1.433 1 88.19 246 ILE A N 1
ATOM 1942 C CA . ILE A 1 246 ? 21.891 -13.297 -2.691 1 88.19 246 ILE A CA 1
ATOM 1943 C C . ILE A 1 246 ? 22.078 -11.992 -3.459 1 88.19 246 ILE A C 1
ATOM 1945 O O . ILE A 1 246 ? 23.125 -11.758 -4.055 1 88.19 246 ILE A O 1
ATOM 1949 N N . SER A 1 247 ? 21.125 -11.195 -3.441 1 89.19 247 SER A N 1
ATOM 1950 C CA . SER A 1 247 ? 21.219 -9.891 -4.094 1 89.19 247 SER A CA 1
ATOM 1951 C C . SER A 1 247 ? 22.344 -9.055 -3.49 1 89.19 247 SER A C 1
ATOM 1953 O O . SER A 1 247 ? 23.141 -8.469 -4.219 1 89.19 247 SER A O 1
ATOM 1955 N N . ARG A 1 248 ? 22.5 -9.086 -2.201 1 82.44 248 ARG A N 1
ATOM 1956 C CA . ARG A 1 248 ? 23.453 -8.242 -1.483 1 82.44 248 ARG A CA 1
ATOM 1957 C C . ARG A 1 248 ? 24.891 -8.711 -1.713 1 82.44 248 ARG A C 1
ATOM 1959 O O . ARG A 1 248 ? 25.781 -7.891 -1.925 1 82.44 248 ARG A O 1
ATOM 1966 N N . TYR A 1 249 ? 25.031 -10.008 -1.752 1 82.56 249 TYR A N 1
ATOM 1967 C CA . TYR A 1 249 ? 26.406 -10.492 -1.709 1 82.56 249 TYR A CA 1
ATOM 1968 C C . TYR A 1 249 ? 26.844 -10.984 -3.08 1 82.56 249 TYR A C 1
ATOM 1970 O O . TYR A 1 249 ? 28.047 -11.07 -3.357 1 82.56 249 TYR A O 1
ATOM 1978 N N . LEU A 1 250 ? 25.906 -11.234 -3.947 1 86.31 250 LEU A N 1
ATOM 1979 C CA . LEU A 1 250 ? 26.297 -11.766 -5.246 1 86.31 250 LEU A CA 1
ATOM 1980 C C . LEU A 1 250 ? 25.844 -10.844 -6.375 1 86.31 250 LEU A C 1
ATOM 1982 O O . LEU A 1 250 ? 26.656 -10.375 -7.172 1 86.31 250 LEU A O 1
ATOM 1986 N N . ASN A 1 251 ? 24.609 -10.5 -6.477 1 91.88 251 ASN A N 1
ATOM 1987 C CA . ASN A 1 251 ? 24.047 -9.773 -7.609 1 91.88 251 ASN A CA 1
ATOM 1988 C C . ASN A 1 251 ? 24.5 -8.312 -7.617 1 91.88 251 ASN A C 1
ATOM 1990 O O . ASN A 1 251 ? 24.953 -7.805 -8.648 1 91.88 251 ASN A O 1
ATOM 1994 N N . ARG A 1 252 ? 24.469 -7.633 -6.484 1 91.31 252 ARG A N 1
ATOM 1995 C CA . ARG A 1 252 ? 24.688 -6.191 -6.422 1 91.31 252 ARG A CA 1
ATOM 1996 C C . ARG A 1 252 ? 26.141 -5.84 -6.723 1 91.31 252 ARG A C 1
ATOM 1998 O O . ARG A 1 252 ? 26.422 -4.84 -7.387 1 91.31 252 ARG A O 1
ATOM 2005 N N . PRO A 1 253 ? 27.078 -6.602 -6.207 1 86.06 253 PRO A N 1
ATOM 2006 C CA . PRO A 1 253 ? 28.453 -6.277 -6.566 1 86.06 253 PRO A CA 1
ATOM 2007 C C . PRO A 1 253 ? 28.688 -6.223 -8.078 1 86.06 253 PRO A C 1
ATOM 2009 O O . PRO A 1 253 ? 29.484 -5.418 -8.555 1 86.06 253 PRO A O 1
ATOM 2012 N N . ILE A 1 254 ? 27.891 -6.941 -8.797 1 88.12 254 ILE A N 1
ATOM 2013 C CA . ILE A 1 254 ? 28.047 -6.977 -10.242 1 88.12 254 ILE A CA 1
ATOM 2014 C C . ILE A 1 254 ? 27.125 -5.938 -10.883 1 88.12 254 ILE A C 1
ATOM 2016 O O . ILE A 1 254 ? 27.562 -5.121 -11.695 1 88.12 254 ILE A O 1
ATOM 2020 N N . SER A 1 255 ? 25.906 -5.938 -10.508 1 93 255 SER A N 1
ATOM 2021 C CA . SER A 1 255 ? 24.922 -5.059 -11.125 1 93 255 SER A CA 1
ATOM 2022 C C . SER A 1 255 ? 25.266 -3.59 -10.914 1 93 255 SER A C 1
ATOM 2024 O O . SER A 1 255 ? 25.125 -2.773 -11.828 1 93 255 SER A O 1
ATOM 2026 N N . THR A 1 256 ? 25.734 -3.215 -9.719 1 92.12 256 THR A N 1
ATOM 2027 C CA . THR A 1 256 ? 26.047 -1.821 -9.438 1 92.12 256 THR A CA 1
ATOM 2028 C C . THR A 1 256 ? 27.203 -1.341 -10.297 1 92.12 256 THR A C 1
ATOM 2030 O O . THR A 1 256 ? 27.25 -0.179 -10.711 1 92.12 256 THR A O 1
ATOM 2033 N N . ARG A 1 257 ? 28.141 -2.195 -10.57 1 87.88 257 ARG A N 1
ATOM 2034 C CA . ARG A 1 257 ? 29.266 -1.836 -11.43 1 87.88 257 ARG A CA 1
ATOM 2035 C C . ARG A 1 257 ? 28.797 -1.616 -12.867 1 87.88 257 ARG A C 1
ATOM 2037 O O . ARG A 1 257 ? 29.266 -0.698 -13.547 1 87.88 257 ARG A O 1
ATOM 2044 N N . ILE A 1 258 ? 27.875 -2.414 -13.281 1 89.94 258 ILE A N 1
ATOM 2045 C CA . ILE A 1 258 ? 27.297 -2.258 -14.609 1 89.94 258 ILE A CA 1
ATOM 2046 C C . ILE A 1 258 ? 26.531 -0.943 -14.695 1 89.94 258 ILE A C 1
ATOM 2048 O O . ILE A 1 258 ? 26.703 -0.171 -15.641 1 89.94 258 ILE A O 1
ATOM 2052 N N . SER A 1 259 ? 25.766 -0.694 -13.703 1 91.94 259 SER A N 1
ATOM 2053 C CA . SER A 1 259 ? 24.953 0.521 -13.656 1 91.94 259 SER A CA 1
ATOM 2054 C C . SER A 1 259 ? 25.844 1.768 -13.648 1 91.94 259 SER A C 1
ATOM 2056 O O . SER A 1 259 ? 25.547 2.74 -14.352 1 91.94 259 SER A O 1
ATOM 2058 N N . LEU A 1 260 ? 26.875 1.698 -12.844 1 88.62 260 LEU A N 1
ATOM 2059 C CA . LEU A 1 260 ? 27.781 2.842 -12.766 1 88.62 260 LEU A CA 1
ATOM 2060 C C . LEU A 1 260 ? 28.5 3.049 -14.094 1 88.62 260 LEU A C 1
ATOM 2062 O O . LEU A 1 260 ? 28.75 4.188 -14.5 1 88.62 260 LEU A O 1
ATOM 2066 N N . ALA A 1 261 ? 28.828 1.941 -14.695 1 84.94 261 ALA A N 1
ATOM 2067 C CA . ALA A 1 261 ? 29.469 2.037 -16 1 84.94 261 ALA A CA 1
ATOM 2068 C C . ALA A 1 261 ? 28.547 2.707 -17.016 1 84.94 261 ALA A C 1
ATOM 2070 O O . ALA A 1 261 ? 29 3.543 -17.812 1 84.94 261 ALA A O 1
ATOM 2071 N N . ILE A 1 262 ? 27.344 2.402 -16.969 1 86.94 262 ILE A N 1
ATOM 2072 C CA . ILE A 1 262 ? 26.344 2.994 -17.875 1 86.94 262 ILE A CA 1
ATOM 2073 C C . ILE A 1 262 ? 26.203 4.48 -17.562 1 86.94 262 ILE A C 1
ATOM 2075 O O . ILE A 1 262 ? 26.141 5.309 -18.469 1 86.94 262 ILE A O 1
ATOM 2079 N N . TYR A 1 263 ? 26.203 4.797 -16.297 1 86.62 263 TYR A N 1
ATOM 2080 C CA . TYR A 1 263 ? 26.016 6.172 -15.836 1 86.62 263 TYR A CA 1
ATOM 2081 C C . TYR A 1 263 ? 27.234 7.023 -16.188 1 86.62 263 TYR A C 1
ATOM 2083 O O . TYR A 1 263 ? 27.094 8.148 -16.672 1 86.62 263 TYR A O 1
ATOM 2091 N N . LYS A 1 264 ? 28.422 6.449 -15.969 1 80.25 264 LYS A N 1
ATOM 2092 C CA . LYS A 1 264 ? 29.672 7.164 -16.25 1 80.25 264 LYS A CA 1
ATOM 2093 C C . LYS A 1 264 ? 29.781 7.508 -17.719 1 80.25 264 LYS A C 1
ATOM 2095 O O . LYS A 1 264 ? 30.266 8.578 -18.078 1 80.25 264 LYS A O 1
ATOM 2100 N N . ARG A 1 265 ? 29.203 6.605 -18.531 1 77.62 265 ARG A N 1
ATOM 2101 C CA . ARG A 1 265 ? 29.281 6.812 -19.969 1 77.62 265 ARG A CA 1
ATOM 2102 C C . ARG A 1 265 ? 28.078 7.625 -20.469 1 77.62 265 ARG A C 1
ATOM 2104 O O . ARG A 1 265 ? 28 7.934 -21.656 1 77.62 265 ARG A O 1
ATOM 2111 N N . ARG A 1 266 ? 27.203 7.926 -19.609 1 76.94 266 ARG A N 1
ATOM 2112 C CA . ARG A 1 266 ? 26.016 8.719 -19.875 1 76.94 266 ARG A CA 1
ATOM 2113 C C . ARG A 1 266 ? 25.203 8.109 -21.016 1 76.94 266 ARG A C 1
ATOM 2115 O O . ARG A 1 266 ? 24.766 8.82 -21.922 1 76.94 266 ARG A O 1
ATOM 2122 N N . MET A 1 267 ? 25.203 6.852 -20.984 1 75.06 267 MET A N 1
ATOM 2123 C CA . MET A 1 267 ? 24.359 6.168 -21.969 1 75.06 267 MET A CA 1
ATOM 2124 C C . MET A 1 267 ? 22.891 6.348 -21.625 1 75.06 267 MET A C 1
ATOM 2126 O O . MET A 1 267 ? 22.469 6.102 -20.484 1 75.06 267 MET A O 1
ATOM 2130 N N . ARG A 1 268 ? 22.219 7.031 -22.422 1 70.88 268 ARG A N 1
ATOM 2131 C CA . ARG A 1 268 ? 20.797 7.258 -22.156 1 70.88 268 ARG A CA 1
ATOM 2132 C C . ARG A 1 268 ? 19.984 5.988 -22.406 1 70.88 268 ARG A C 1
ATOM 2134 O O . ARG A 1 268 ? 19.391 5.828 -23.469 1 70.88 268 ARG A O 1
ATOM 2141 N N . VAL A 1 269 ? 20.094 5.109 -21.516 1 79.25 269 VAL A N 1
ATOM 2142 C CA . VAL A 1 269 ? 19.328 3.873 -21.641 1 79.25 269 VAL A CA 1
ATOM 2143 C C . VAL A 1 269 ? 18.031 3.984 -20.844 1 79.25 269 VAL A C 1
ATOM 2145 O O . VAL A 1 269 ? 18.016 4.523 -19.734 1 79.25 269 VAL A O 1
ATOM 2148 N N . ASN A 1 270 ? 16.953 3.648 -21.516 1 81.94 270 ASN A N 1
ATOM 2149 C CA . ASN A 1 270 ? 15.672 3.564 -20.828 1 81.94 270 ASN A CA 1
ATOM 2150 C C . ASN A 1 270 ? 15.633 2.385 -19.859 1 81.94 270 ASN A C 1
ATOM 2152 O O . ASN A 1 270 ? 15.883 1.243 -20.266 1 81.94 270 ASN A O 1
ATOM 2156 N N . PRO A 1 271 ? 15.484 2.666 -18.641 1 88.19 271 PRO A N 1
ATOM 2157 C CA . PRO A 1 271 ? 15.438 1.582 -17.656 1 88.19 271 PRO A CA 1
ATOM 2158 C C . PRO A 1 271 ? 14.469 0.468 -18.047 1 88.19 271 PRO A C 1
ATOM 2160 O O . PRO A 1 271 ? 14.719 -0.703 -17.75 1 88.19 271 PRO A O 1
ATOM 2163 N N . MET A 1 272 ? 13.438 0.768 -18.781 1 88.06 272 MET A N 1
ATOM 2164 C CA . MET A 1 272 ? 12.453 -0.224 -19.203 1 88.06 272 MET A CA 1
ATOM 2165 C C . MET A 1 272 ? 13.055 -1.208 -20.203 1 88.06 272 MET A C 1
ATOM 2167 O O . MET A 1 272 ? 12.648 -2.369 -20.25 1 88.06 272 MET A O 1
ATOM 2171 N N . LEU A 1 273 ? 13.977 -0.716 -20.953 1 88.62 273 LEU A N 1
ATOM 2172 C CA . LEU A 1 273 ? 14.672 -1.597 -21.891 1 88.62 273 LEU A CA 1
ATOM 2173 C C . LEU A 1 273 ? 15.477 -2.658 -21.141 1 88.62 273 LEU A C 1
ATOM 2175 O O . LEU A 1 273 ? 15.523 -3.816 -21.562 1 88.62 273 LEU A O 1
ATOM 2179 N N . ILE A 1 274 ? 16.094 -2.26 -20.047 1 91.88 274 ILE A N 1
ATOM 2180 C CA . ILE A 1 274 ? 16.859 -3.201 -19.25 1 91.88 274 ILE A CA 1
ATOM 2181 C C . ILE A 1 274 ? 15.938 -4.246 -18.641 1 91.88 274 ILE A C 1
ATOM 2183 O O . ILE A 1 274 ? 16.25 -5.438 -18.625 1 91.88 274 ILE A O 1
ATOM 2187 N N . SER A 1 275 ? 14.758 -3.816 -18.203 1 93.25 275 SER A N 1
ATOM 2188 C CA . SER A 1 275 ? 13.766 -4.742 -17.672 1 93.25 275 SER A CA 1
ATOM 2189 C C . SER A 1 275 ? 13.305 -5.727 -18.75 1 93.25 275 SER A C 1
ATOM 2191 O O . SER A 1 275 ? 13.141 -6.918 -18.469 1 93.25 275 SER A O 1
ATOM 2193 N N . ALA A 1 276 ? 13.117 -5.219 -19.938 1 91.5 276 ALA A N 1
ATOM 2194 C CA . ALA A 1 276 ? 12.695 -6.066 -21.062 1 91.5 276 ALA A CA 1
ATOM 2195 C C . ALA A 1 276 ? 13.766 -7.094 -21.406 1 91.5 276 ALA A C 1
ATOM 2197 O O . ALA A 1 276 ? 13.461 -8.258 -21.656 1 91.5 276 ALA A O 1
ATOM 2198 N N . ILE A 1 277 ? 14.961 -6.629 -21.344 1 91.56 277 ILE A N 1
ATOM 2199 C CA . ILE A 1 277 ? 16.078 -7.52 -21.656 1 91.56 277 ILE A CA 1
ATOM 2200 C C . ILE A 1 277 ? 16.172 -8.617 -20.594 1 91.56 277 ILE A C 1
ATOM 2202 O O . ILE A 1 277 ? 16.328 -9.797 -20.922 1 91.56 277 ILE A O 1
ATOM 2206 N N . SER A 1 278 ? 16.125 -8.203 -19.359 1 94.75 278 SER A N 1
ATOM 2207 C CA . SER A 1 278 ? 16.156 -9.188 -18.281 1 94.75 278 SER A CA 1
ATOM 2208 C C . SER A 1 278 ? 15 -10.172 -18.406 1 94.75 278 SER A C 1
ATOM 2210 O O . SER A 1 278 ? 15.164 -11.375 -18.172 1 94.75 278 SER A O 1
ATOM 2212 N N . PHE A 1 279 ? 13.812 -9.75 -18.828 1 95 279 PHE A N 1
ATOM 2213 C CA . PHE A 1 279 ? 12.633 -10.578 -19.016 1 95 279 PHE A CA 1
ATOM 2214 C C . PHE A 1 279 ? 12.852 -11.578 -20.141 1 95 279 PHE A C 1
ATOM 2216 O O . PHE A 1 279 ? 12.57 -12.773 -19.984 1 95 279 PHE A O 1
ATOM 2223 N N . ILE A 1 280 ? 13.305 -11.039 -21.219 1 93.38 280 ILE A N 1
ATOM 2224 C CA . ILE A 1 280 ? 13.531 -11.883 -22.391 1 93.38 280 ILE A CA 1
ATOM 2225 C C . ILE A 1 280 ? 14.594 -12.938 -22.062 1 93.38 280 ILE A C 1
ATOM 2227 O O . ILE A 1 280 ? 14.469 -14.094 -22.469 1 93.38 280 ILE A O 1
ATOM 2231 N N . LEU A 1 281 ? 15.625 -12.547 -21.297 1 94 281 LEU A N 1
ATOM 2232 C CA . LEU A 1 281 ? 16.656 -13.492 -20.891 1 94 281 LEU A CA 1
ATOM 2233 C C . LEU A 1 281 ? 16.062 -14.602 -20.031 1 94 281 LEU A C 1
ATOM 2235 O O . LEU A 1 281 ? 16.453 -15.766 -20.156 1 94 281 LEU A O 1
ATOM 2239 N N . CYS A 1 282 ? 15.125 -14.273 -19.219 1 96.06 282 CYS A N 1
ATOM 2240 C CA . CYS A 1 282 ? 14.453 -15.273 -18.391 1 96.06 282 CYS A CA 1
ATOM 2241 C C . CYS A 1 282 ? 13.625 -16.219 -19.234 1 96.06 282 CYS A C 1
ATOM 2243 O O . CYS A 1 282 ? 13.57 -17.422 -18.969 1 96.06 282 CYS A O 1
ATOM 2245 N N . LEU A 1 283 ? 12.977 -15.656 -20.266 1 94.94 283 LEU A N 1
ATOM 2246 C CA . LEU A 1 283 ? 12.195 -16.5 -21.172 1 94.94 283 LEU A CA 1
ATOM 2247 C C . LEU A 1 283 ? 13.094 -17.469 -21.922 1 94.94 283 LEU A C 1
ATOM 2249 O O . LEU A 1 283 ? 12.75 -18.641 -22.094 1 94.94 283 LEU A O 1
ATOM 2253 N N . ILE A 1 284 ? 14.203 -16.953 -22.297 1 94.31 284 ILE A N 1
ATOM 2254 C CA . ILE A 1 284 ? 15.164 -17.797 -23 1 94.31 284 ILE A CA 1
ATOM 2255 C C . ILE A 1 284 ? 15.68 -18.891 -22.047 1 94.31 284 ILE A C 1
ATOM 2257 O O . ILE A 1 284 ? 15.859 -20.031 -22.453 1 94.31 284 ILE A O 1
ATOM 2261 N N . SER A 1 285 ? 15.922 -18.438 -20.844 1 96.38 285 SER A N 1
ATOM 2262 C CA . SER A 1 285 ? 16.312 -19.406 -19.812 1 96.38 285 SER A CA 1
ATOM 2263 C C . SER A 1 285 ? 15.266 -20.5 -19.656 1 96.38 285 SER A C 1
ATOM 2265 O O . SER A 1 285 ? 15.594 -21.688 -19.656 1 96.38 285 SER A O 1
ATOM 2267 N N . ALA A 1 286 ? 14.016 -20.172 -19.609 1 96.69 286 ALA A N 1
ATOM 2268 C CA . ALA A 1 286 ? 12.914 -21.125 -19.438 1 96.69 286 ALA A CA 1
ATOM 2269 C C . ALA A 1 286 ? 12.82 -22.078 -20.609 1 96.69 286 ALA A C 1
ATOM 2271 O O . ALA A 1 286 ? 12.625 -23.281 -20.422 1 96.69 286 ALA A O 1
ATOM 2272 N N . ILE A 1 287 ? 12.961 -21.547 -21.781 1 93.81 287 ILE A N 1
ATOM 2273 C CA . ILE A 1 287 ? 12.922 -22.359 -22.984 1 93.81 287 ILE A CA 1
ATOM 2274 C C . ILE A 1 287 ? 14.094 -23.328 -23 1 93.81 287 ILE A C 1
ATOM 2276 O O . ILE A 1 287 ? 13.938 -24.5 -23.359 1 93.81 287 ILE A O 1
ATOM 2280 N N . SER A 1 288 ? 15.273 -22.859 -22.562 1 94.31 288 SER A N 1
ATOM 2281 C CA . SER A 1 288 ? 16.453 -23.703 -22.484 1 94.31 288 SER A CA 1
ATOM 2282 C C . SER A 1 288 ? 16.266 -24.844 -21.484 1 94.31 288 SER A C 1
ATOM 2284 O O . SER A 1 288 ? 16.625 -25.984 -21.766 1 94.31 288 SER A O 1
ATOM 2286 N N . LEU A 1 289 ? 15.664 -24.531 -20.406 1 94.94 289 LEU A N 1
ATOM 2287 C CA . LEU A 1 289 ? 15.383 -25.547 -19.406 1 94.94 289 LEU A CA 1
ATOM 2288 C C . LEU A 1 289 ? 14.398 -26.578 -19.922 1 94.94 289 LEU A C 1
ATOM 2290 O O . LEU A 1 289 ? 14.594 -27.781 -19.734 1 94.94 289 LEU A O 1
ATOM 2294 N N . SER A 1 290 ? 13.328 -26.109 -20.578 1 92.5 290 SER A N 1
ATOM 2295 C CA . SER A 1 290 ? 12.297 -27 -21.109 1 92.5 290 SER A CA 1
ATOM 2296 C C . SER A 1 290 ? 12.883 -27.969 -22.125 1 92.5 290 SER A C 1
ATOM 2298 O O . SER A 1 290 ? 12.391 -29.094 -22.281 1 92.5 290 SER A O 1
ATOM 2300 N N . ASN A 1 291 ? 13.898 -27.531 -22.766 1 89.81 291 ASN A N 1
ATOM 2301 C CA . ASN A 1 291 ? 14.531 -28.359 -23.781 1 89.81 291 ASN A CA 1
ATOM 2302 C C . ASN A 1 291 ? 15.648 -29.219 -23.188 1 89.81 291 ASN A C 1
ATOM 2304 O O . ASN A 1 291 ? 16.406 -29.844 -23.922 1 89.81 291 ASN A O 1
ATOM 2308 N N . GLY A 1 292 ? 15.844 -29.172 -21.906 1 89.94 292 GLY A N 1
ATOM 2309 C CA . GLY A 1 292 ? 16.766 -30.062 -21.234 1 89.94 292 GLY A CA 1
ATOM 2310 C C . GLY A 1 292 ? 18.156 -29.484 -21.078 1 89.94 292 GLY A C 1
ATOM 2311 O O . GLY A 1 292 ? 19.078 -30.156 -20.594 1 89.94 292 GLY A O 1
ATOM 2312 N N . MET A 1 293 ? 18.422 -28.234 -21.531 1 91.5 293 MET A N 1
ATOM 2313 C CA . MET A 1 293 ? 19.703 -27.547 -21.344 1 91.5 293 MET A CA 1
ATOM 2314 C C . MET A 1 293 ? 19.781 -26.906 -19.969 1 91.5 293 MET A C 1
ATOM 2316 O O . MET A 1 293 ? 19.719 -25.688 -19.844 1 91.5 293 MET A O 1
ATOM 2320 N N . LEU A 1 294 ? 20.078 -27.719 -18.969 1 93.12 294 LEU A N 1
ATOM 2321 C CA . LEU A 1 294 ? 19.953 -27.297 -17.562 1 93.12 294 LEU A CA 1
ATOM 2322 C C . LEU A 1 294 ? 21.031 -26.281 -17.219 1 93.12 294 LEU A C 1
ATOM 2324 O O . LEU A 1 294 ? 20.734 -25.234 -16.609 1 93.12 294 LEU A O 1
ATOM 2328 N N . ILE A 1 295 ? 22.234 -26.5 -17.562 1 90.69 295 ILE A N 1
ATOM 2329 C CA . ILE A 1 295 ? 23.328 -25.625 -17.188 1 90.69 295 ILE A CA 1
ATOM 2330 C C . ILE A 1 295 ? 23.141 -24.25 -17.812 1 90.69 295 ILE A C 1
ATOM 2332 O O . ILE A 1 295 ? 23.219 -23.234 -17.141 1 90.69 295 ILE A O 1
ATOM 2336 N N . LEU A 1 296 ? 22.828 -24.281 -19.156 1 91.94 296 LEU A N 1
ATOM 2337 C CA . LEU A 1 296 ? 22.594 -23.016 -19.844 1 91.94 296 LEU A CA 1
ATOM 2338 C C . LEU A 1 296 ? 21.391 -22.281 -19.219 1 91.94 296 LEU A C 1
ATOM 2340 O O . LEU A 1 296 ? 21.453 -21.078 -18.984 1 91.94 296 LEU A O 1
ATOM 2344 N N . GLY A 1 297 ? 20.391 -23.047 -19 1 94.69 297 GLY A N 1
ATOM 2345 C CA . GLY A 1 297 ? 19.203 -22.453 -18.406 1 94.69 297 GLY A CA 1
ATOM 2346 C C . GLY A 1 297 ? 19.469 -21.859 -17.031 1 94.69 297 GLY A C 1
ATOM 2347 O O . GLY A 1 297 ? 19 -20.75 -16.734 1 94.69 297 GLY A O 1
ATOM 2348 N N . GLY A 1 298 ? 20.203 -22.578 -16.234 1 94.62 298 GLY A N 1
ATOM 2349 C CA . GLY A 1 298 ? 20.531 -22.078 -14.914 1 94.62 298 GLY A CA 1
ATOM 2350 C C . GLY A 1 298 ? 21.391 -20.828 -14.938 1 94.62 298 GLY A C 1
ATOM 2351 O O . GLY A 1 298 ? 21.141 -19.875 -14.195 1 94.62 298 GLY A O 1
ATOM 2352 N N . LEU A 1 299 ? 22.344 -20.828 -15.797 1 92.69 299 LEU A N 1
ATOM 2353 C CA . LEU A 1 299 ? 23.25 -19.688 -15.906 1 92.69 299 LEU A CA 1
ATOM 2354 C C . LEU A 1 299 ? 22.5 -18.453 -16.406 1 92.69 299 LEU A C 1
ATOM 2356 O O . LEU A 1 299 ? 22.703 -17.344 -15.883 1 92.69 299 LEU A O 1
ATOM 2360 N N . LEU A 1 300 ? 21.672 -18.688 -17.406 1 94.62 300 LEU A N 1
ATOM 2361 C CA . LEU A 1 300 ? 20.891 -17.578 -17.953 1 94.62 300 LEU A CA 1
ATOM 2362 C C . LEU A 1 300 ? 19.938 -17.016 -16.906 1 94.62 300 LEU A C 1
ATOM 2364 O O . LEU A 1 300 ? 19.703 -15.805 -16.844 1 94.62 300 LEU A O 1
ATOM 2368 N N . ALA A 1 301 ? 19.422 -17.875 -16.094 1 96.94 301 ALA A N 1
ATOM 2369 C CA . ALA A 1 301 ? 18.531 -17.438 -15.023 1 96.94 301 ALA A CA 1
ATOM 2370 C C . ALA A 1 301 ? 19.25 -16.531 -14.039 1 96.94 301 ALA A C 1
ATOM 2372 O O . ALA A 1 301 ? 18.75 -15.461 -13.68 1 96.94 301 ALA A O 1
ATOM 2373 N N . GLN A 1 302 ? 20.406 -16.953 -13.648 1 95.38 302 GLN A N 1
ATOM 2374 C CA . GLN A 1 302 ? 21.172 -16.156 -12.695 1 95.38 302 GLN A CA 1
ATOM 2375 C C . GLN A 1 302 ? 21.625 -14.836 -13.312 1 95.38 302 GLN A C 1
ATOM 2377 O O . GLN A 1 302 ? 21.641 -13.797 -12.641 1 95.38 302 GLN A O 1
ATOM 2382 N N . LEU A 1 303 ? 21.984 -14.93 -14.562 1 93.44 303 LEU A N 1
ATOM 2383 C CA . LEU A 1 303 ? 22.359 -13.703 -15.266 1 93.44 303 LEU A CA 1
ATOM 2384 C C . LEU A 1 303 ? 21.188 -12.734 -15.32 1 93.44 303 LEU A C 1
ATOM 2386 O O . LEU A 1 303 ? 21.375 -11.531 -15.117 1 93.44 303 LEU A O 1
ATOM 2390 N N . ALA A 1 304 ? 20.078 -13.242 -15.633 1 95.88 304 ALA A N 1
ATOM 2391 C CA . ALA A 1 304 ? 18.875 -12.414 -15.664 1 95.88 304 ALA A CA 1
ATOM 2392 C C . ALA A 1 304 ? 18.609 -11.773 -14.305 1 95.88 304 ALA A C 1
ATOM 2394 O O . ALA A 1 304 ? 18.203 -10.609 -14.219 1 95.88 304 ALA A O 1
ATOM 2395 N N . SER A 1 305 ? 18.875 -12.516 -13.25 1 95.75 305 SER A N 1
ATOM 2396 C CA . SER A 1 305 ? 18.688 -12.016 -11.891 1 95.75 305 SER A CA 1
ATOM 2397 C C . SER A 1 305 ? 19.625 -10.852 -11.586 1 95.75 305 SER A C 1
ATOM 2399 O O . SER A 1 305 ? 19.234 -9.883 -10.938 1 95.75 305 SER A O 1
ATOM 2401 N N . ILE A 1 306 ? 20.766 -10.969 -12.078 1 93.56 306 ILE A N 1
ATOM 2402 C CA . ILE A 1 306 ? 21.75 -9.922 -11.867 1 93.56 306 ILE A CA 1
ATOM 2403 C C . ILE A 1 306 ? 21.344 -8.664 -12.641 1 93.56 306 ILE A C 1
ATOM 2405 O O . ILE A 1 306 ? 21.375 -7.559 -12.094 1 93.56 306 ILE A O 1
ATOM 2409 N N . LEU A 1 307 ? 20.906 -8.852 -13.852 1 92.69 307 LEU A N 1
ATOM 2410 C CA . LEU A 1 307 ? 20.562 -7.727 -14.719 1 92.69 307 LEU A CA 1
ATOM 2411 C C . LEU A 1 307 ? 19.281 -7.051 -14.234 1 92.69 307 LEU A C 1
ATOM 2413 O O . LEU A 1 307 ? 19.047 -5.875 -14.523 1 92.69 307 LEU A O 1
ATOM 2417 N N . ASP A 1 308 ? 18.516 -7.773 -13.586 1 92.56 308 ASP A N 1
ATOM 2418 C CA . ASP A 1 308 ? 17.266 -7.25 -13.07 1 92.56 308 ASP A CA 1
ATOM 2419 C C . ASP A 1 308 ? 17.5 -6.105 -12.086 1 92.56 308 ASP A C 1
ATOM 2421 O O . ASP A 1 308 ? 16.688 -5.18 -11.984 1 92.56 308 ASP A O 1
ATOM 2425 N N . GLY A 1 309 ? 18.547 -6.09 -11.445 1 91.38 309 GLY A N 1
ATOM 2426 C CA . GLY A 1 309 ? 18.891 -5.027 -10.516 1 91.38 309 GLY A CA 1
ATOM 2427 C C . GLY A 1 309 ? 19.375 -3.764 -11.203 1 91.38 309 GLY A C 1
ATOM 2428 O O . GLY A 1 309 ? 19.234 -2.666 -10.656 1 91.38 309 GLY A O 1
ATOM 2429 N N . VAL A 1 310 ? 19.781 -3.891 -12.383 1 92.88 310 VAL A N 1
ATOM 2430 C CA . VAL A 1 310 ? 20.391 -2.777 -13.102 1 92.88 310 VAL A CA 1
ATOM 2431 C C . VAL A 1 310 ? 19.328 -1.76 -13.484 1 92.88 310 VAL A C 1
ATOM 2433 O O . VAL A 1 310 ? 19.562 -0.551 -13.453 1 92.88 310 VAL A O 1
ATOM 2436 N N . ASP A 1 311 ? 18.156 -2.248 -13.781 1 91.94 311 ASP A N 1
ATOM 2437 C CA . ASP A 1 311 ? 17.094 -1.338 -14.227 1 91.94 311 ASP A CA 1
ATOM 2438 C C . ASP A 1 311 ? 16.75 -0.326 -13.141 1 91.94 311 ASP A C 1
ATOM 2440 O O . ASP A 1 311 ? 16.719 0.88 -13.391 1 91.94 311 ASP A O 1
ATOM 2444 N N . GLY A 1 312 ? 16.641 -0.791 -11.93 1 90.31 312 GLY A N 1
ATOM 2445 C CA . GLY A 1 312 ? 16.344 0.116 -10.828 1 90.31 312 GLY A CA 1
ATOM 2446 C C . GLY A 1 312 ? 17.5 1.039 -10.492 1 90.31 312 GLY A C 1
ATOM 2447 O O . GLY A 1 312 ? 17.297 2.213 -10.18 1 90.31 312 GLY A O 1
ATOM 2448 N N . GLU A 1 313 ? 18.641 0.49 -10.57 1 92.94 313 GLU A N 1
ATOM 2449 C CA . GLU A 1 313 ? 19.844 1.266 -10.258 1 92.94 313 GLU A CA 1
ATOM 2450 C C . GLU A 1 313 ? 20.047 2.395 -11.258 1 92.94 313 GLU A C 1
ATOM 2452 O O . GLU A 1 313 ? 20.297 3.539 -10.875 1 92.94 313 GLU A O 1
ATOM 2457 N N . VAL A 1 314 ? 19.812 2.08 -12.461 1 90.19 314 VAL A N 1
ATOM 2458 C CA . VAL A 1 314 ? 19.984 3.064 -13.531 1 90.19 314 VAL A CA 1
ATOM 2459 C C . VAL A 1 314 ? 18.875 4.113 -13.438 1 90.19 314 VAL A C 1
ATOM 2461 O O . VAL A 1 314 ? 19.125 5.305 -13.633 1 90.19 314 VAL A O 1
ATOM 2464 N N . ALA A 1 315 ? 17.688 3.695 -13.094 1 89.12 315 ALA A N 1
ATOM 2465 C CA . ALA A 1 315 ? 16.578 4.633 -12.938 1 89.12 315 ALA A CA 1
ATOM 2466 C C . ALA A 1 315 ? 16.875 5.648 -11.836 1 89.12 315 ALA A C 1
ATOM 2468 O O . ALA A 1 315 ? 16.594 6.836 -11.984 1 89.12 315 ALA A O 1
ATOM 2469 N N . ARG A 1 316 ? 17.5 5.203 -10.836 1 86.38 316 ARG A N 1
ATOM 2470 C CA . ARG A 1 316 ? 17.812 6.078 -9.703 1 86.38 316 ARG A CA 1
ATOM 2471 C C . ARG A 1 316 ? 18.969 7.008 -10.039 1 86.38 316 ARG A C 1
ATOM 2473 O O . ARG A 1 316 ? 18.938 8.188 -9.695 1 86.38 316 ARG A O 1
ATOM 2480 N N . LEU A 1 317 ? 19.906 6.473 -10.695 1 84.88 317 LEU A N 1
ATOM 2481 C CA . LEU A 1 317 ? 21.094 7.258 -11.055 1 84.88 317 LEU A CA 1
ATOM 2482 C C . LEU A 1 317 ? 20.719 8.391 -12.008 1 84.88 317 LEU A C 1
ATOM 2484 O O . LEU A 1 317 ? 21.203 9.508 -11.867 1 84.88 317 LEU A O 1
ATOM 2488 N N . PHE A 1 318 ? 19.828 8.078 -12.875 1 83 318 PHE A N 1
ATOM 2489 C CA . PHE A 1 318 ? 19.438 9.07 -13.875 1 83 318 PHE A CA 1
ATOM 2490 C C . PHE A 1 318 ? 18.203 9.836 -13.438 1 83 318 PHE A C 1
ATOM 2492 O O . PHE A 1 318 ? 17.641 10.609 -14.211 1 83 318 PHE A O 1
ATOM 2499 N N . ARG A 1 319 ? 17.656 9.555 -12.234 1 79.12 319 ARG A N 1
ATOM 2500 C CA . ARG A 1 319 ? 16.5 10.211 -11.648 1 79.12 319 ARG A CA 1
ATOM 2501 C C . ARG A 1 319 ? 15.266 10.016 -12.523 1 79.12 319 ARG A C 1
ATOM 2503 O O . ARG A 1 319 ? 14.539 10.977 -12.805 1 79.12 319 ARG A O 1
ATOM 2510 N N . ARG A 1 320 ? 15.141 8.875 -13.008 1 80.44 320 ARG A N 1
ATOM 2511 C CA . ARG A 1 320 ? 14.008 8.523 -13.859 1 80.44 320 ARG A CA 1
ATOM 2512 C C . ARG A 1 320 ? 13.125 7.469 -13.188 1 80.44 320 ARG A C 1
ATOM 2514 O O . ARG A 1 320 ? 12.398 6.742 -13.867 1 80.44 320 ARG A O 1
ATOM 2521 N N . ALA A 1 321 ? 13.312 7.41 -11.961 1 83.88 321 ALA A N 1
ATOM 2522 C CA . ALA A 1 321 ? 12.5 6.445 -11.227 1 83.88 321 ALA A CA 1
ATOM 2523 C C . ALA A 1 321 ? 11.023 6.844 -11.242 1 83.88 321 ALA A C 1
ATOM 2525 O O . ALA A 1 321 ? 10.695 8.023 -11.102 1 83.88 321 ALA A O 1
ATOM 2526 N N . SER A 1 322 ? 10.133 5.938 -11.633 1 83.12 322 SER A N 1
ATOM 2527 C CA . SER A 1 322 ? 8.695 6.195 -11.664 1 83.12 322 SER A CA 1
ATOM 2528 C C . SER A 1 322 ? 7.918 5.043 -11.047 1 83.12 322 SER A C 1
ATOM 2530 O O . SER A 1 322 ? 8.383 3.898 -11.047 1 83.12 322 SER A O 1
ATOM 2532 N N . GLY A 1 323 ? 6.82 5.383 -10.547 1 85.69 323 GLY A N 1
ATOM 2533 C CA . GLY A 1 323 ? 5.945 4.355 -10 1 85.69 323 GLY A CA 1
ATOM 2534 C C . GLY A 1 323 ? 5.434 3.393 -11.055 1 85.69 323 GLY A C 1
ATOM 2535 O O . GLY A 1 323 ? 5.352 2.186 -10.812 1 85.69 323 GLY A O 1
ATOM 2536 N N . TRP A 1 324 ? 5.168 3.869 -12.148 1 87.31 324 TRP A N 1
ATOM 2537 C CA . TRP A 1 324 ? 4.688 3.053 -13.258 1 87.31 324 TRP A CA 1
ATOM 2538 C C . TRP A 1 324 ? 5.754 2.055 -13.695 1 87.31 324 TRP A C 1
ATOM 2540 O O . TRP A 1 324 ? 5.457 0.882 -13.938 1 87.31 324 TRP A O 1
ATOM 2550 N N . GLY A 1 325 ? 6.965 2.531 -13.773 1 86.94 325 GLY A N 1
ATOM 2551 C CA . GLY A 1 325 ? 8.055 1.639 -14.141 1 86.94 325 GLY A CA 1
ATOM 2552 C C . GLY A 1 325 ? 8.266 0.515 -13.141 1 86.94 325 GLY A C 1
ATOM 2553 O O . GLY A 1 325 ? 8.508 -0.629 -13.531 1 86.94 325 GLY A O 1
ATOM 2554 N N . GLY A 1 326 ? 8.188 0.902 -11.922 1 89.38 326 GLY A N 1
ATOM 2555 C CA . GLY A 1 326 ? 8.297 -0.111 -10.883 1 89.38 326 GLY A CA 1
ATOM 2556 C C . GLY A 1 326 ? 7.172 -1.129 -10.922 1 89.38 326 GLY A C 1
ATOM 2557 O O . GLY A 1 326 ? 7.395 -2.314 -10.664 1 89.38 326 GLY A O 1
ATOM 2558 N N . PHE A 1 327 ? 6.02 -0.671 -11.375 1 90.19 327 PHE A N 1
ATOM 2559 C CA . PHE A 1 327 ? 4.836 -1.523 -11.453 1 90.19 327 PHE A CA 1
ATOM 2560 C C . PHE A 1 327 ? 4.973 -2.531 -12.586 1 90.19 327 PHE A C 1
ATOM 2562 O O . PHE A 1 327 ? 4.754 -3.729 -12.391 1 90.19 327 PHE A O 1
ATOM 2569 N N . ILE A 1 328 ? 5.375 -2.141 -13.727 1 91 328 ILE A N 1
ATOM 2570 C CA . ILE A 1 328 ? 5.551 -3.02 -14.875 1 91 328 ILE A CA 1
ATOM 2571 C C . ILE A 1 328 ? 6.676 -4.012 -14.602 1 91 328 ILE A C 1
ATOM 2573 O O . ILE A 1 328 ? 6.566 -5.195 -14.938 1 91 328 ILE A O 1
ATOM 2577 N N . ASP A 1 329 ? 7.734 -3.52 -14 1 92.5 329 ASP A N 1
ATOM 2578 C CA . ASP A 1 329 ? 8.859 -4.379 -13.656 1 92.5 329 ASP A CA 1
ATOM 2579 C C . ASP A 1 329 ? 8.43 -5.508 -12.727 1 92.5 329 ASP A C 1
ATOM 2581 O O . ASP A 1 329 ? 8.82 -6.664 -12.914 1 92.5 329 ASP A O 1
ATOM 2585 N N . ALA A 1 330 ? 7.609 -5.168 -11.812 1 92.5 330 ALA A N 1
ATOM 2586 C CA . ALA A 1 330 ? 7.137 -6.16 -10.852 1 92.5 330 ALA A CA 1
ATOM 2587 C C . ALA A 1 330 ? 6.297 -7.23 -11.539 1 92.5 330 ALA A C 1
ATOM 2589 O O . ALA A 1 330 ? 6.402 -8.414 -11.219 1 92.5 330 ALA A O 1
ATOM 2590 N N . ILE A 1 331 ? 5.477 -6.848 -12.453 1 92.75 331 ILE A N 1
ATOM 2591 C CA . ILE A 1 331 ? 4.617 -7.785 -13.172 1 92.75 331 ILE A CA 1
ATOM 2592 C C . ILE A 1 331 ? 5.465 -8.68 -14.07 1 92.75 331 ILE A C 1
ATOM 2594 O O . ILE A 1 331 ? 5.281 -9.898 -14.102 1 92.75 331 ILE A O 1
ATOM 2598 N N . LEU A 1 332 ? 6.402 -8.117 -14.773 1 92.62 332 LEU A N 1
ATOM 2599 C CA . LEU A 1 332 ? 7.285 -8.875 -15.648 1 92.62 332 LEU A CA 1
ATOM 2600 C C . LEU A 1 332 ? 8.094 -9.898 -14.859 1 92.62 332 LEU A C 1
ATOM 2602 O O . LEU A 1 332 ? 8.305 -11.023 -15.32 1 92.62 332 LEU A O 1
ATOM 2606 N N . ASP A 1 333 ? 8.516 -9.469 -13.672 1 94.81 333 ASP A N 1
ATOM 2607 C CA . ASP A 1 333 ? 9.258 -10.375 -12.797 1 94.81 333 ASP A CA 1
ATOM 2608 C C . ASP A 1 333 ? 8.438 -11.617 -12.453 1 94.81 333 ASP A C 1
ATOM 2610 O O . ASP A 1 333 ? 8.953 -12.734 -12.469 1 94.81 333 ASP A O 1
ATOM 2614 N N . ARG A 1 334 ? 7.184 -11.438 -12.234 1 94.56 334 ARG A N 1
ATOM 2615 C CA . ARG A 1 334 ? 6.316 -12.539 -11.844 1 94.56 334 ARG A CA 1
ATOM 2616 C C . ARG A 1 334 ? 6.074 -13.484 -13.016 1 94.56 334 ARG A C 1
ATOM 2618 O O . ARG A 1 334 ? 6.098 -14.703 -12.859 1 94.56 334 ARG A O 1
ATOM 2625 N N . ILE A 1 335 ? 5.871 -12.883 -14.148 1 93.62 335 ILE A N 1
ATOM 2626 C CA . ILE A 1 335 ? 5.664 -13.695 -15.344 1 93.62 335 ILE A CA 1
ATOM 2627 C C . ILE A 1 335 ? 6.938 -14.484 -15.656 1 93.62 335 ILE A C 1
ATOM 2629 O O . ILE A 1 335 ? 6.871 -15.664 -16.016 1 93.62 335 ILE A O 1
ATOM 2633 N N . ALA A 1 336 ? 8.039 -13.82 -15.484 1 95.94 336 ALA A N 1
ATOM 2634 C CA . ALA A 1 336 ? 9.32 -14.469 -15.719 1 95.94 336 ALA A CA 1
ATOM 2635 C C . ALA A 1 336 ? 9.523 -15.641 -14.758 1 95.94 336 ALA A C 1
ATOM 2637 O O . ALA A 1 336 ? 10.008 -16.703 -15.156 1 95.94 336 ALA A O 1
ATOM 2638 N N . ASP A 1 337 ? 9.164 -15.438 -13.523 1 96.56 337 ASP A N 1
ATOM 2639 C CA . ASP A 1 337 ? 9.312 -16.5 -12.523 1 96.56 337 ASP A CA 1
ATOM 2640 C C . ASP A 1 337 ? 8.461 -17.703 -12.883 1 96.56 337 ASP A C 1
ATOM 2642 O O . ASP A 1 337 ? 8.914 -18.844 -12.75 1 96.56 337 ASP A O 1
ATOM 2646 N N . VAL A 1 338 ? 7.277 -17.453 -13.305 1 96.31 338 VAL A N 1
ATOM 2647 C CA . VAL A 1 338 ? 6.371 -18.531 -13.68 1 96.31 338 VAL A CA 1
ATOM 2648 C C . VAL A 1 338 ? 6.922 -19.281 -14.891 1 96.31 338 VAL A C 1
ATOM 2650 O O . VAL A 1 338 ? 6.867 -20.5 -14.953 1 96.31 338 VAL A O 1
ATOM 2653 N N . ALA A 1 339 ? 7.438 -18.531 -15.828 1 96.06 339 ALA A N 1
ATOM 2654 C CA . ALA A 1 339 ? 8.047 -19.156 -17 1 96.06 339 ALA A CA 1
ATOM 2655 C C . ALA A 1 339 ? 9.219 -20.047 -16.609 1 96.06 339 ALA A C 1
ATOM 2657 O O . ALA A 1 339 ? 9.367 -21.156 -17.125 1 96.06 339 ALA A O 1
ATOM 2658 N N . LEU A 1 340 ? 10.023 -19.562 -15.688 1 97.06 340 LEU A N 1
ATOM 2659 C CA . LEU A 1 340 ? 11.172 -20.328 -15.227 1 97.06 340 LEU A CA 1
ATOM 2660 C C . LEU A 1 340 ? 10.727 -21.625 -14.555 1 97.06 340 LEU A C 1
ATOM 2662 O O . LEU A 1 340 ? 11.305 -22.688 -14.797 1 97.06 340 LEU A O 1
ATOM 2666 N N . ILE A 1 341 ? 9.711 -21.547 -13.766 1 97.12 341 ILE A N 1
ATOM 2667 C CA . ILE A 1 341 ? 9.195 -22.719 -13.062 1 97.12 341 ILE A CA 1
ATOM 2668 C C . ILE A 1 341 ? 8.609 -23.703 -14.07 1 97.12 341 ILE A C 1
ATOM 2670 O O . ILE A 1 341 ? 8.797 -24.906 -13.93 1 97.12 341 ILE A O 1
ATOM 2674 N N . SER A 1 342 ? 7.902 -23.141 -15.078 1 95.5 342 SER A N 1
ATOM 2675 C CA . SER A 1 342 ? 7.367 -24 -16.125 1 95.5 342 SER A CA 1
ATOM 2676 C C . SER A 1 342 ? 8.484 -24.734 -16.859 1 95.5 342 SER A C 1
ATOM 2678 O O . SER A 1 342 ? 8.398 -25.953 -17.078 1 95.5 342 SER A O 1
ATOM 2680 N N . GLY A 1 343 ? 9.531 -23.969 -17.219 1 95 343 GLY A N 1
ATOM 2681 C CA . GLY A 1 343 ? 10.672 -24.578 -17.891 1 95 343 GLY A CA 1
ATOM 2682 C C . GLY A 1 343 ? 11.375 -25.609 -17.031 1 95 343 GLY A C 1
ATOM 2683 O O . GLY A 1 343 ? 11.766 -26.672 -17.531 1 95 343 GLY A O 1
ATOM 2684 N N . LEU A 1 344 ? 11.508 -25.312 -15.773 1 95.25 344 LEU A N 1
ATOM 2685 C CA . LEU A 1 344 ? 12.141 -26.203 -14.812 1 95.25 344 LEU A CA 1
ATOM 2686 C C . LEU A 1 344 ? 11.352 -27.5 -14.688 1 95.25 344 LEU A C 1
ATOM 2688 O O . LEU A 1 344 ? 11.93 -28.594 -14.68 1 95.25 344 LEU A O 1
ATOM 2692 N N . THR A 1 345 ? 10.023 -27.438 -14.617 1 94.88 345 THR A N 1
ATOM 2693 C CA . THR A 1 345 ? 9.164 -28.594 -14.453 1 94.88 345 THR A CA 1
ATOM 2694 C C . THR A 1 345 ? 9.188 -29.469 -15.711 1 94.88 345 THR A C 1
ATOM 2696 O O . THR A 1 345 ? 9.234 -30.688 -15.617 1 94.88 345 THR A O 1
ATOM 2699 N N . LEU A 1 346 ? 9.148 -28.797 -16.828 1 92.25 346 LEU A N 1
ATOM 2700 C CA . LEU A 1 346 ? 9.148 -29.531 -18.078 1 92.25 346 LEU A CA 1
ATOM 2701 C C . LEU A 1 346 ? 10.477 -30.25 -18.281 1 92.25 346 LEU A C 1
ATOM 2703 O O . LEU A 1 346 ? 10.531 -31.266 -18.984 1 92.25 346 LEU A O 1
ATOM 2707 N N . SER A 1 347 ? 11.531 -29.766 -17.688 1 92.31 347 SER A N 1
ATOM 2708 C CA . SER A 1 347 ? 12.852 -30.391 -17.812 1 92.31 347 SER A CA 1
ATOM 2709 C C . SER A 1 347 ? 12.898 -31.75 -17.125 1 92.31 347 SER A C 1
ATOM 2711 O O . SER A 1 347 ? 13.75 -32.562 -17.438 1 92.31 347 SER A O 1
ATOM 2713 N N . LEU A 1 348 ? 12.016 -31.984 -16.156 1 89.81 348 LEU A N 1
ATOM 2714 C CA . LEU A 1 348 ? 11.984 -33.25 -15.406 1 89.81 348 LEU A CA 1
ATOM 2715 C C . LEU A 1 348 ? 11.422 -34.375 -16.266 1 89.81 348 LEU A C 1
ATOM 2717 O O . LEU A 1 348 ? 11.664 -35.562 -15.984 1 89.81 348 LEU A O 1
ATOM 2721 N N . GLY A 1 349 ? 10.766 -34.156 -17.406 1 76.81 349 GLY A N 1
ATOM 2722 C CA . GLY A 1 349 ? 10.297 -35.156 -18.344 1 76.81 349 GLY A CA 1
ATOM 2723 C C . GLY A 1 349 ? 9.078 -35.906 -17.844 1 76.81 349 GLY A C 1
ATOM 2724 O O . GLY A 1 349 ? 8.133 -36.156 -18.609 1 76.81 349 GLY A O 1
ATOM 2725 N N . ILE A 1 350 ? 9.195 -36.5 -16.547 1 69.56 350 ILE A N 1
ATOM 2726 C CA . ILE A 1 350 ? 8.117 -37.312 -16 1 69.56 350 ILE A CA 1
ATOM 2727 C C . ILE A 1 350 ? 7.098 -36.438 -15.297 1 69.56 350 ILE A C 1
ATOM 2729 O O . ILE A 1 350 ? 7.453 -35.625 -14.414 1 69.56 350 ILE A O 1
ATOM 2733 N N . LEU A 1 351 ? 5.941 -36.406 -15.875 1 77.19 351 LEU A N 1
ATOM 2734 C CA . LEU A 1 351 ? 4.879 -35.594 -15.266 1 77.19 351 LEU A CA 1
ATOM 2735 C C . LEU A 1 351 ? 3.977 -36.469 -14.398 1 77.19 351 LEU A C 1
ATOM 2737 O O . LEU A 1 351 ? 3.051 -37.125 -14.914 1 77.19 351 LEU A O 1
ATOM 2741 N N . ASP A 1 352 ? 4.496 -36.781 -13.102 1 84.25 352 ASP A N 1
ATOM 2742 C CA . ASP A 1 352 ? 3.668 -37.469 -12.133 1 84.25 352 ASP A CA 1
ATOM 2743 C C . ASP A 1 352 ? 2.842 -36.5 -11.305 1 84.25 352 ASP A C 1
ATOM 2745 O O . ASP A 1 352 ? 2.98 -35.281 -11.453 1 84.25 352 ASP A O 1
ATOM 2749 N N . ARG A 1 353 ? 1.899 -37.094 -10.594 1 86.88 353 ARG A N 1
ATOM 2750 C CA . ARG A 1 353 ? 0.967 -36.312 -9.805 1 86.88 353 ARG A CA 1
ATOM 2751 C C . ARG A 1 353 ? 1.707 -35.469 -8.766 1 86.88 353 ARG A C 1
ATOM 2753 O O . ARG A 1 353 ? 1.335 -34.312 -8.508 1 86.88 353 ARG A O 1
ATOM 2760 N N . SER A 1 354 ? 2.754 -36.031 -8.219 1 88.12 354 SER A N 1
ATOM 2761 C CA . SER A 1 354 ? 3.512 -35.312 -7.199 1 88.12 354 SER A CA 1
ATOM 2762 C C . SER A 1 354 ? 4.227 -34.094 -7.785 1 88.12 354 SER A C 1
ATOM 2764 O O . SER A 1 354 ? 4.25 -33.031 -7.176 1 88.12 354 SER A O 1
ATOM 2766 N N . ILE A 1 355 ? 4.777 -34.281 -9.023 1 90.5 355 ILE A N 1
ATOM 2767 C CA . ILE A 1 355 ? 5.496 -33.188 -9.68 1 90.5 355 ILE A CA 1
ATOM 2768 C C . ILE A 1 355 ? 4.516 -32.094 -10.062 1 90.5 355 ILE A C 1
ATOM 2770 O O . ILE A 1 355 ? 4.848 -30.906 -9.969 1 90.5 355 ILE A O 1
ATOM 2774 N N . LEU A 1 356 ? 3.342 -32.5 -10.469 1 91.38 356 LEU A N 1
ATOM 2775 C CA . LEU A 1 356 ? 2.318 -31.531 -10.828 1 91.38 356 LEU A CA 1
ATOM 2776 C C . LEU A 1 356 ? 1.961 -30.656 -9.633 1 91.38 356 LEU A C 1
ATOM 2778 O O . LEU A 1 356 ? 1.917 -29.438 -9.75 1 91.38 356 LEU A O 1
ATOM 2782 N N . ILE A 1 357 ? 1.768 -31.297 -8.5 1 92.19 357 ILE A N 1
ATOM 2783 C CA . ILE A 1 357 ? 1.394 -30.562 -7.297 1 92.19 357 ILE A CA 1
ATOM 2784 C C . ILE A 1 357 ? 2.539 -29.641 -6.879 1 92.19 357 ILE A C 1
ATOM 2786 O O . ILE A 1 357 ? 2.314 -28.5 -6.492 1 92.19 357 ILE A O 1
ATOM 2790 N N . LEU A 1 358 ? 3.734 -30.188 -6.988 1 93.69 358 LEU A N 1
ATOM 2791 C CA . LEU A 1 358 ? 4.898 -29.375 -6.637 1 93.69 358 LEU A CA 1
ATOM 2792 C C . LEU A 1 358 ? 5.016 -28.172 -7.555 1 93.69 358 LEU A C 1
ATOM 2794 O O . LEU A 1 358 ? 5.336 -27.062 -7.098 1 93.69 358 LEU A O 1
ATOM 2798 N N . ALA A 1 359 ? 4.742 -28.375 -8.828 1 95.25 359 ALA A N 1
ATOM 2799 C CA . ALA A 1 359 ? 4.84 -27.297 -9.805 1 95.25 359 ALA A CA 1
ATOM 2800 C C . ALA A 1 359 ? 3.779 -26.219 -9.547 1 95.25 359 ALA A C 1
ATOM 2802 O O . ALA A 1 359 ? 4.062 -25.031 -9.617 1 95.25 359 ALA A O 1
ATOM 2803 N N . ILE A 1 360 ? 2.604 -26.672 -9.219 1 95.62 360 ILE A N 1
ATOM 2804 C CA . ILE A 1 360 ? 1.499 -25.766 -8.93 1 95.62 360 ILE A CA 1
ATOM 2805 C C . ILE A 1 360 ? 1.826 -24.938 -7.688 1 95.62 360 ILE A C 1
ATOM 2807 O O . ILE A 1 360 ? 1.688 -23.703 -7.699 1 95.62 360 ILE A O 1
ATOM 2811 N N . MET A 1 361 ? 2.316 -25.594 -6.719 1 95.94 361 MET A N 1
ATOM 2812 C CA . MET A 1 361 ? 2.652 -24.922 -5.469 1 95.94 361 MET A CA 1
ATOM 2813 C C . MET A 1 361 ? 3.818 -23.953 -5.664 1 95.94 361 MET A C 1
ATOM 2815 O O . MET A 1 361 ? 3.816 -22.859 -5.117 1 95.94 361 MET A O 1
ATOM 2819 N N . ALA A 1 362 ? 4.773 -24.406 -6.426 1 97 362 ALA A N 1
ATOM 2820 C CA . ALA A 1 362 ? 5.945 -23.578 -6.672 1 97 362 ALA A CA 1
ATOM 2821 C C . ALA A 1 362 ? 5.555 -22.281 -7.398 1 97 362 ALA A C 1
ATOM 2823 O O . ALA A 1 362 ? 6.012 -21.203 -7.043 1 97 362 ALA A O 1
ATOM 2824 N N . SER A 1 363 ? 4.73 -22.438 -8.406 1 96.81 363 SER A N 1
ATOM 2825 C CA . SER A 1 363 ? 4.297 -21.281 -9.164 1 96.81 363 SER A CA 1
ATOM 2826 C C . SER A 1 363 ? 3.496 -20.312 -8.297 1 96.81 363 SER A C 1
ATOM 2828 O O . SER A 1 363 ? 3.699 -19.094 -8.359 1 96.81 363 SER A O 1
ATOM 2830 N N . ALA A 1 364 ? 2.697 -20.812 -7.48 1 96.06 364 ALA A N 1
ATOM 2831 C CA . ALA A 1 364 ? 1.892 -19.984 -6.582 1 96.06 364 ALA A CA 1
ATOM 2832 C C . ALA A 1 364 ? 2.768 -19.281 -5.547 1 96.06 364 ALA A C 1
ATOM 2834 O O . ALA A 1 364 ? 2.617 -18.094 -5.305 1 96.06 364 ALA A O 1
ATOM 2835 N N . ASN A 1 365 ? 3.641 -20.062 -4.992 1 95.31 365 ASN A N 1
ATOM 2836 C CA . ASN A 1 365 ? 4.488 -19.547 -3.922 1 95.31 365 ASN A CA 1
ATOM 2837 C C . ASN A 1 365 ? 5.422 -18.453 -4.43 1 95.31 365 ASN A C 1
ATOM 2839 O O . ASN A 1 365 ? 5.797 -17.547 -3.674 1 95.31 365 ASN A O 1
ATOM 2843 N N . SER A 1 366 ? 5.766 -18.531 -5.688 1 94.69 366 SER A N 1
ATOM 2844 C CA . SER A 1 366 ? 6.656 -17.531 -6.25 1 94.69 366 SER A CA 1
ATOM 2845 C C . SER A 1 366 ? 6.02 -16.141 -6.203 1 94.69 366 SER A C 1
ATOM 2847 O O . SER A 1 366 ? 6.723 -15.133 -6.082 1 94.69 366 SER A O 1
ATOM 2849 N N . ILE A 1 367 ? 4.777 -16.094 -6.262 1 95.38 367 ILE A N 1
ATOM 2850 C CA . ILE A 1 367 ? 4.078 -14.812 -6.227 1 95.38 367 ILE A CA 1
ATOM 2851 C C . ILE A 1 367 ? 3.6 -14.523 -4.805 1 95.38 367 ILE A C 1
ATOM 2853 O O . ILE A 1 367 ? 3.605 -13.375 -4.363 1 95.38 367 ILE A O 1
ATOM 2857 N N . LEU A 1 368 ? 3.303 -15.555 -4.105 1 94.44 368 LEU A N 1
ATOM 2858 C CA . LEU A 1 368 ? 2.74 -15.414 -2.766 1 94.44 368 LEU A CA 1
ATOM 2859 C C . LEU A 1 368 ? 3.729 -14.719 -1.833 1 94.44 368 LEU A C 1
ATOM 2861 O O . LEU A 1 368 ? 3.33 -13.914 -0.989 1 94.44 368 LEU A O 1
ATOM 2865 N N . VAL A 1 369 ? 4.965 -15.047 -1.97 1 92.69 369 VAL A N 1
ATOM 2866 C CA . VAL A 1 369 ? 5.984 -14.445 -1.113 1 92.69 369 VAL A CA 1
ATOM 2867 C C . VAL A 1 369 ? 5.945 -12.93 -1.245 1 92.69 369 VAL A C 1
ATOM 2869 O O . VAL A 1 369 ? 5.941 -12.211 -0.241 1 92.69 369 VAL A O 1
ATOM 2872 N N . SER A 1 370 ? 5.91 -12.477 -2.479 1 91.44 370 SER A N 1
ATOM 2873 C CA . SER A 1 370 ? 5.855 -11.031 -2.715 1 91.44 370 SER A CA 1
ATOM 2874 C C . SER A 1 370 ? 4.539 -10.445 -2.217 1 91.44 370 SER A C 1
ATOM 2876 O O . SER A 1 370 ? 4.512 -9.32 -1.707 1 91.44 370 SER A O 1
ATOM 2878 N N . TYR A 1 371 ? 3.549 -11.219 -2.352 1 92.12 371 TYR A N 1
ATOM 2879 C CA . TYR A 1 371 ? 2.234 -10.781 -1.893 1 92.12 371 TYR A CA 1
ATOM 2880 C C . TYR A 1 371 ? 2.215 -10.617 -0.378 1 92.12 371 TYR A C 1
ATOM 2882 O O . TYR A 1 371 ? 1.698 -9.617 0.136 1 92.12 371 TYR A O 1
ATOM 2890 N N . VAL A 1 372 ? 2.777 -11.523 0.294 1 92.06 372 VAL A N 1
ATOM 2891 C CA . VAL A 1 372 ? 2.826 -11.5 1.752 1 92.06 372 VAL A CA 1
ATOM 2892 C C . VAL A 1 372 ? 3.689 -10.328 2.219 1 92.06 372 VAL A C 1
ATOM 2894 O O . VAL A 1 372 ? 3.332 -9.625 3.168 1 92.06 372 VAL A O 1
ATOM 2897 N N . ALA A 1 373 ? 4.723 -10.094 1.541 1 88.5 373 ALA A N 1
ATOM 2898 C CA . ALA A 1 373 ? 5.602 -8.984 1.89 1 88.5 373 ALA A CA 1
ATOM 2899 C C . ALA A 1 373 ? 4.879 -7.648 1.754 1 88.5 373 ALA A C 1
ATOM 2901 O O . ALA A 1 373 ? 5.02 -6.77 2.607 1 88.5 373 ALA A O 1
ATOM 2902 N N . HIS A 1 374 ? 4.145 -7.535 0.718 1 86.81 374 HIS A N 1
ATOM 2903 C CA . HIS A 1 374 ? 3.365 -6.32 0.512 1 86.81 374 HIS A CA 1
ATOM 2904 C C . HIS A 1 374 ? 2.311 -6.148 1.601 1 86.81 374 HIS A C 1
ATOM 2906 O O . HIS A 1 374 ? 2.039 -5.027 2.037 1 86.81 374 HIS A O 1
ATOM 2912 N N . GLY A 1 375 ? 1.777 -7.277 1.943 1 87.25 375 GLY A N 1
ATOM 2913 C CA . GLY A 1 375 ? 0.793 -7.227 3.014 1 87.25 375 GLY A CA 1
ATOM 2914 C C . GLY A 1 375 ? 1.374 -6.766 4.336 1 87.25 375 GLY A C 1
ATOM 2915 O O . GLY A 1 375 ? 0.75 -5.98 5.055 1 87.25 375 GLY A O 1
ATOM 2916 N N . LEU A 1 376 ? 2.504 -7.156 4.641 1 87.56 376 LEU A N 1
ATOM 2917 C CA . LEU A 1 376 ? 3.162 -6.773 5.887 1 87.56 376 LEU A CA 1
ATOM 2918 C C . LEU A 1 376 ? 3.518 -5.289 5.875 1 87.56 376 LEU A C 1
ATOM 2920 O O . LEU A 1 376 ? 3.404 -4.613 6.902 1 87.56 376 LEU A O 1
ATOM 2924 N N . LYS A 1 377 ? 3.875 -4.836 4.73 1 83.5 377 LYS A N 1
ATOM 2925 C CA . LYS A 1 377 ? 4.199 -3.42 4.598 1 83.5 377 LYS A CA 1
ATOM 2926 C C . LYS A 1 377 ? 2.963 -2.551 4.82 1 83.5 377 LYS A C 1
ATOM 2928 O O . LYS A 1 377 ? 3.049 -1.487 5.438 1 83.5 377 LYS A O 1
ATOM 2933 N N . SER A 1 378 ? 1.894 -3.027 4.336 1 82.25 378 SER A N 1
ATOM 2934 C CA . SER A 1 378 ? 0.644 -2.295 4.504 1 82.25 378 SER A CA 1
ATOM 2935 C C . SER A 1 378 ? 0.244 -2.215 5.973 1 82.25 378 SER A C 1
ATOM 2937 O O . SER A 1 378 ? -0.429 -1.269 6.391 1 82.25 378 SER A O 1
ATOM 2939 N N . LEU A 1 379 ? 0.723 -3.217 6.746 1 84.69 379 LEU A N 1
ATOM 2940 C CA . LEU A 1 379 ? 0.431 -3.236 8.172 1 84.69 379 LEU A CA 1
ATOM 2941 C C . LEU A 1 379 ? 1.505 -2.488 8.961 1 84.69 379 LEU A C 1
ATOM 2943 O O . LEU A 1 379 ? 1.467 -2.451 10.188 1 84.69 379 LEU A O 1
ATOM 2947 N N . ASN A 1 380 ? 2.488 -1.911 8.242 1 78.62 380 ASN A N 1
ATOM 2948 C CA . ASN A 1 380 ? 3.588 -1.151 8.82 1 78.62 380 ASN A CA 1
ATOM 2949 C C . ASN A 1 380 ? 4.445 -2.021 9.734 1 78.62 380 ASN A C 1
ATOM 2951 O O . ASN A 1 380 ? 4.867 -1.582 10.805 1 78.62 380 ASN A O 1
ATOM 2955 N N . VAL A 1 381 ? 4.473 -3.242 9.375 1 81.12 381 VAL A N 1
ATOM 2956 C CA . VAL A 1 381 ? 5.324 -4.164 10.117 1 81.12 381 VAL A CA 1
ATOM 2957 C C . VAL A 1 381 ? 6.727 -4.168 9.516 1 81.12 381 VAL A C 1
ATOM 2959 O O . VAL A 1 381 ? 6.887 -4.156 8.289 1 81.12 381 VAL A O 1
ATOM 2962 N N . ASN A 1 382 ? 7.742 -4.055 10.32 1 71.94 382 ASN A N 1
ATOM 2963 C CA . ASN A 1 382 ? 9.133 -4.07 9.867 1 71.94 382 ASN A CA 1
ATOM 2964 C C . ASN A 1 382 ? 9.562 -5.469 9.438 1 71.94 382 ASN A C 1
ATOM 2966 O O . ASN A 1 382 ? 9.5 -6.41 10.227 1 71.94 382 ASN A O 1
ATOM 2970 N N . LEU A 1 383 ? 9.945 -5.598 8.242 1 74 383 LEU A N 1
ATOM 2971 C CA . LEU A 1 383 ? 10.32 -6.879 7.656 1 74 383 LEU A CA 1
ATOM 2972 C C . LEU A 1 383 ? 11.734 -7.27 8.062 1 74 383 LEU A C 1
ATOM 2974 O O . LEU A 1 383 ? 12.203 -8.359 7.73 1 74 383 LEU A O 1
ATOM 2978 N N . GLY A 1 384 ? 12.438 -6.543 8.93 1 67.31 384 GLY A N 1
ATOM 2979 C CA . GLY A 1 384 ? 13.859 -6.676 9.242 1 67.31 384 GLY A CA 1
ATOM 2980 C C . GLY A 1 384 ? 14.328 -8.117 9.258 1 67.31 384 GLY A C 1
ATOM 2981 O O . GLY A 1 384 ? 15.047 -8.555 8.359 1 67.31 384 GLY A O 1
ATOM 2982 N N . LYS A 1 385 ? 13.875 -9 10.141 1 66.94 385 LYS A N 1
ATOM 2983 C CA . LYS A 1 385 ? 14.383 -10.359 10.336 1 66.94 385 LYS A CA 1
ATOM 2984 C C . LYS A 1 385 ? 13.844 -11.312 9.273 1 66.94 385 LYS A C 1
ATOM 2986 O O . LYS A 1 385 ? 14.5 -12.297 8.93 1 66.94 385 LYS A O 1
ATOM 2991 N N . LEU A 1 386 ? 12.727 -11.023 8.633 1 78 386 LEU A N 1
ATOM 2992 C CA . LEU A 1 386 ? 12.102 -11.922 7.664 1 78 386 LEU A CA 1
ATOM 2993 C C . LEU A 1 386 ? 12.812 -11.844 6.316 1 78 386 LEU A C 1
ATOM 2995 O O . LEU A 1 386 ? 12.773 -12.797 5.535 1 78 386 LEU A O 1
ATOM 2999 N N . ARG A 1 387 ? 13.531 -10.812 6.098 1 71.75 387 ARG A N 1
ATOM 3000 C CA . ARG A 1 387 ? 14.18 -10.609 4.809 1 71.75 387 ARG A CA 1
ATOM 3001 C C . ARG A 1 387 ? 15.422 -11.492 4.68 1 71.75 387 ARG A C 1
ATOM 3003 O O . ARG A 1 387 ? 15.898 -11.742 3.57 1 71.75 387 ARG A O 1
ATOM 3010 N N . MET A 1 388 ? 15.844 -11.992 5.828 1 74.06 388 MET A N 1
ATOM 3011 C CA . MET A 1 388 ? 17.047 -12.812 5.805 1 74.06 388 MET A CA 1
ATOM 3012 C C . MET A 1 388 ? 16.703 -14.266 5.461 1 74.06 388 MET A C 1
ATOM 3014 O O . MET A 1 388 ? 17.609 -15.078 5.227 1 74.06 388 MET A O 1
ATOM 3018 N N . MET A 1 389 ? 15.398 -14.492 5.344 1 83.44 389 MET A N 1
ATOM 3019 C CA . MET A 1 389 ? 15.016 -15.828 4.91 1 83.44 389 MET A CA 1
ATOM 3020 C C . MET A 1 389 ? 15.188 -15.984 3.404 1 83.44 389 MET A C 1
ATOM 3022 O O . MET A 1 389 ? 14.781 -15.117 2.633 1 83.44 389 MET A O 1
ATOM 3026 N N . PRO A 1 390 ? 15.828 -17 3.008 1 87 390 PRO A N 1
ATOM 3027 C CA . PRO A 1 390 ? 16.141 -17.188 1.593 1 87 390 PRO A CA 1
ATOM 3028 C C . PRO A 1 390 ? 14.938 -17.609 0.766 1 87 390 PRO A C 1
ATOM 3030 O O . PRO A 1 390 ? 14.938 -18.688 0.165 1 87 390 PRO A O 1
ATOM 3033 N N . VAL A 1 391 ? 13.875 -16.844 0.759 1 90.94 391 VAL A N 1
ATOM 3034 C CA . VAL A 1 391 ? 12.672 -17.156 -0 1 90.94 391 VAL A CA 1
ATOM 3035 C C . VAL A 1 391 ? 12.422 -16.078 -1.051 1 90.94 391 VAL A C 1
ATOM 3037 O O . VAL A 1 391 ? 11.531 -16.219 -1.896 1 90.94 391 VAL A O 1
ATOM 3040 N N . THR A 1 392 ? 13.242 -15.094 -1.011 1 89.88 392 THR A N 1
ATOM 3041 C CA . THR A 1 392 ? 13.07 -13.977 -1.937 1 89.88 392 THR A CA 1
ATOM 3042 C C . THR A 1 392 ? 13.406 -14.406 -3.363 1 89.88 392 THR A C 1
ATOM 3044 O O . THR A 1 392 ? 13.938 -15.5 -3.582 1 89.88 392 THR A O 1
ATOM 3047 N N . ARG A 1 393 ? 13.023 -13.633 -4.254 1 92.75 393 ARG A N 1
ATOM 3048 C CA . ARG A 1 393 ? 13.18 -13.961 -5.668 1 92.75 393 ARG A CA 1
ATOM 3049 C C . ARG A 1 393 ? 14.633 -14.266 -6.004 1 92.75 393 ARG A C 1
ATOM 3051 O O . ARG A 1 393 ? 14.922 -15.219 -6.73 1 92.75 393 ARG A O 1
ATOM 3058 N N . ASP A 1 394 ? 15.578 -13.438 -5.496 1 92.44 394 ASP A N 1
ATOM 3059 C CA . ASP A 1 394 ? 17 -13.648 -5.773 1 92.44 394 ASP A CA 1
ATOM 3060 C C . ASP A 1 394 ? 17.453 -15.016 -5.277 1 92.44 394 ASP A C 1
ATOM 3062 O O . ASP A 1 394 ? 18.188 -15.719 -5.977 1 92.44 394 ASP A O 1
ATOM 3066 N N . ALA A 1 395 ? 16.953 -15.406 -4.137 1 93.56 395 ALA A N 1
ATOM 3067 C CA . ALA A 1 395 ? 17.312 -16.703 -3.568 1 93.56 395 ALA A CA 1
ATOM 3068 C C . ALA A 1 395 ? 16.734 -17.844 -4.383 1 93.56 395 ALA A C 1
ATOM 3070 O O . ALA A 1 395 ? 17.406 -18.844 -4.641 1 93.56 395 ALA A O 1
ATOM 3071 N N . ARG A 1 396 ? 15.508 -17.734 -4.812 1 95.62 396 ARG A N 1
ATOM 3072 C CA . ARG A 1 396 ? 14.852 -18.781 -5.59 1 95.62 396 ARG A CA 1
ATOM 3073 C C . ARG A 1 396 ? 15.562 -19 -6.918 1 95.62 396 ARG A C 1
ATOM 3075 O O . ARG A 1 396 ? 15.812 -20.141 -7.309 1 95.62 396 ARG A O 1
ATOM 3082 N N . ILE A 1 397 ? 15.875 -17.891 -7.574 1 96.56 397 ILE A N 1
ATOM 3083 C CA . ILE A 1 397 ? 16.547 -18 -8.867 1 96.56 397 ILE A CA 1
ATOM 3084 C C . ILE A 1 397 ? 17.938 -18.594 -8.672 1 96.56 397 ILE A C 1
ATOM 3086 O O . ILE A 1 397 ? 18.406 -19.375 -9.5 1 96.56 397 ILE A O 1
ATOM 3090 N N . PHE A 1 398 ? 18.578 -18.234 -7.578 1 95.25 398 PHE A N 1
ATOM 3091 C CA . PHE A 1 398 ? 19.906 -18.766 -7.273 1 95.25 398 PHE A CA 1
ATOM 3092 C C . PHE A 1 398 ? 19.828 -20.266 -7.051 1 95.25 398 PHE A C 1
ATOM 3094 O O . PHE A 1 398 ? 20.703 -21.016 -7.512 1 95.25 398 PHE A O 1
ATOM 3101 N N . VAL A 1 399 ? 18.781 -20.734 -6.363 1 95.5 399 VAL A N 1
ATOM 3102 C CA . VAL A 1 399 ? 18.625 -22.172 -6.113 1 95.5 399 VAL A CA 1
ATOM 3103 C C . VAL A 1 399 ? 18.328 -22.891 -7.426 1 95.5 399 VAL A C 1
ATOM 3105 O O . VAL A 1 399 ? 18.797 -24.016 -7.641 1 95.5 399 VAL A O 1
ATOM 3108 N N . ILE A 1 400 ? 17.516 -22.234 -8.305 1 96.81 400 ILE A N 1
ATOM 3109 C CA . ILE A 1 400 ? 17.281 -22.797 -9.625 1 96.81 400 ILE A CA 1
ATOM 3110 C C . ILE A 1 400 ? 18.609 -22.953 -10.367 1 96.81 400 ILE A C 1
ATOM 3112 O O . ILE A 1 400 ? 18.891 -24.016 -10.93 1 96.81 400 ILE A O 1
ATOM 3116 N N . PHE A 1 401 ? 19.438 -21.906 -10.336 1 95.75 401 PHE A N 1
ATOM 3117 C CA . PHE A 1 401 ? 20.766 -21.906 -10.961 1 95.75 401 PHE A CA 1
ATOM 3118 C C . PHE A 1 401 ? 21.609 -23.047 -10.43 1 95.75 401 PHE A C 1
ATOM 3120 O O . PHE A 1 401 ? 22.141 -23.859 -11.203 1 95.75 401 PHE A O 1
ATOM 3127 N N . LEU A 1 402 ? 21.641 -23.203 -9.055 1 91.88 402 LEU A N 1
ATOM 3128 C CA . LEU A 1 402 ? 22.469 -24.219 -8.43 1 91.88 402 LEU A CA 1
ATOM 3129 C C . LEU A 1 402 ? 21.938 -25.625 -8.758 1 91.88 402 LEU A C 1
ATOM 3131 O O . LEU A 1 402 ? 22.734 -26.531 -9.039 1 91.88 402 LEU A O 1
ATOM 3135 N N . SER A 1 403 ? 20.625 -25.781 -8.68 1 94.62 403 SER A N 1
ATOM 3136 C CA . SER A 1 403 ? 20.031 -27.078 -8.945 1 94.62 403 SER A CA 1
ATOM 3137 C C . SER A 1 403 ? 20.266 -27.516 -10.383 1 94.62 403 SER A C 1
ATOM 3139 O O . SER A 1 403 ? 20.438 -28.703 -10.648 1 94.62 403 SER A O 1
ATOM 3141 N N . CYS A 1 404 ? 20.25 -26.578 -11.273 1 92.75 404 CYS A N 1
ATOM 3142 C CA . CYS A 1 404 ? 20.469 -26.891 -12.688 1 92.75 404 CYS A CA 1
ATOM 3143 C C . CYS A 1 404 ? 21.922 -27.219 -12.953 1 92.75 404 CYS A C 1
ATOM 3145 O O . CYS A 1 404 ? 22.234 -28.109 -13.742 1 92.75 404 CYS A O 1
ATOM 3147 N N . ILE A 1 405 ? 22.844 -26.531 -12.25 1 88.44 405 ILE A N 1
ATOM 3148 C CA . ILE A 1 405 ? 24.281 -26.766 -12.406 1 88.44 405 ILE A CA 1
ATOM 3149 C C . ILE A 1 405 ? 24.625 -28.172 -11.922 1 88.44 405 ILE A C 1
ATOM 3151 O O . ILE A 1 405 ? 25.438 -28.859 -12.547 1 88.44 405 ILE A O 1
ATOM 3155 N N . PHE A 1 406 ? 23.875 -28.625 -10.867 1 88.69 406 PHE A N 1
ATOM 3156 C CA . PHE A 1 406 ? 24.125 -29.953 -10.297 1 88.69 406 PHE A CA 1
ATOM 3157 C C . PHE A 1 406 ? 23.234 -31 -10.945 1 88.69 406 PHE A C 1
ATOM 3159 O O . PHE A 1 406 ? 23.25 -32.156 -10.547 1 88.69 406 PHE A O 1
ATOM 3166 N N . SER A 1 407 ? 22.406 -30.609 -11.898 1 89.06 407 SER A N 1
ATOM 3167 C CA . SER A 1 407 ? 21.531 -31.453 -12.695 1 89.06 407 SER A CA 1
ATOM 3168 C C . SER A 1 407 ? 20.5 -32.156 -11.82 1 89.06 407 SER A C 1
ATOM 3170 O O . SER A 1 407 ? 20.234 -33.344 -11.984 1 89.06 407 SER A O 1
ATOM 3172 N N . VAL A 1 408 ? 20.078 -31.484 -10.75 1 90.88 408 VAL A N 1
ATOM 3173 C CA . VAL A 1 408 ? 19 -31.953 -9.891 1 90.88 408 VAL A CA 1
ATOM 3174 C C . VAL A 1 408 ? 17.875 -30.906 -9.852 1 90.88 408 VAL A C 1
ATOM 3176 O O . VAL A 1 408 ? 17.594 -30.328 -8.797 1 90.88 408 VAL A O 1
ATOM 3179 N N . PRO A 1 409 ? 17.25 -30.719 -11.008 1 92.56 409 PRO A N 1
ATOM 3180 C CA . PRO A 1 409 ? 16.266 -29.641 -11.078 1 92.56 409 PRO A CA 1
ATOM 3181 C C . PRO A 1 409 ? 15.109 -29.828 -10.086 1 92.56 409 PRO A C 1
ATOM 3183 O O . PRO A 1 409 ? 14.484 -28.859 -9.672 1 92.56 409 PRO A O 1
ATOM 3186 N N . ILE A 1 410 ? 14.836 -31.062 -9.602 1 92.56 410 ILE A N 1
ATOM 3187 C CA . ILE A 1 410 ? 13.734 -31.328 -8.688 1 92.56 410 ILE A CA 1
ATOM 3188 C C . ILE A 1 410 ? 14 -30.656 -7.344 1 92.56 410 ILE A C 1
ATOM 3190 O O . ILE A 1 410 ? 13.062 -30.281 -6.633 1 92.56 410 ILE A O 1
ATOM 3194 N N . ALA A 1 411 ? 15.25 -30.484 -7.035 1 93.19 411 ALA A N 1
ATOM 3195 C CA . ALA A 1 411 ? 15.609 -29.844 -5.777 1 93.19 411 ALA A CA 1
ATOM 3196 C C . ALA A 1 411 ? 15.102 -28.406 -5.727 1 93.19 411 ALA A C 1
ATOM 3198 O O . ALA A 1 411 ? 14.625 -27.938 -4.688 1 93.19 411 ALA A O 1
ATOM 3199 N N . ALA A 1 412 ? 15.18 -27.703 -6.848 1 96.25 412 ALA A N 1
ATOM 3200 C CA . ALA A 1 412 ? 14.688 -26.328 -6.906 1 96.25 412 ALA A CA 1
ATOM 3201 C C . ALA A 1 412 ? 13.164 -26.297 -6.777 1 96.25 412 ALA A C 1
ATOM 3203 O O . ALA A 1 412 ? 12.617 -25.438 -6.082 1 96.25 412 ALA A O 1
ATOM 3204 N N . LEU A 1 413 ? 12.555 -27.188 -7.465 1 95 413 LEU A N 1
ATOM 3205 C CA . LEU A 1 413 ? 11.102 -27.25 -7.402 1 95 413 LEU A CA 1
ATOM 3206 C C . LEU A 1 413 ? 10.625 -27.531 -5.977 1 95 413 LEU A C 1
ATOM 3208 O O . LEU A 1 413 ? 9.688 -26.891 -5.5 1 95 413 LEU A O 1
ATOM 3212 N N . LEU A 1 414 ? 11.297 -28.422 -5.27 1 94.25 414 LEU A N 1
ATOM 3213 C CA . LEU A 1 414 ? 10.977 -28.734 -3.881 1 94.25 414 LEU A CA 1
ATOM 3214 C C . LEU A 1 414 ? 11.234 -27.531 -2.98 1 94.25 414 LEU A C 1
ATOM 3216 O O . LEU A 1 414 ? 10.43 -27.219 -2.1 1 94.25 414 LEU A O 1
ATOM 3220 N N . TYR A 1 415 ? 12.328 -26.891 -3.287 1 94.81 415 TYR A N 1
ATOM 3221 C CA . TYR A 1 415 ? 12.711 -25.719 -2.508 1 94.81 415 TYR A CA 1
ATOM 3222 C C . TYR A 1 415 ? 11.672 -24.609 -2.635 1 94.81 415 TYR A C 1
ATOM 3224 O O . TYR A 1 415 ? 11.195 -24.062 -1.63 1 94.81 415 TYR A O 1
ATOM 3232 N N . ILE A 1 416 ? 11.227 -24.328 -3.836 1 96.69 416 ILE A N 1
ATOM 3233 C CA . ILE A 1 416 ? 10.328 -23.203 -4.102 1 96.69 416 ILE A CA 1
ATOM 3234 C C . ILE A 1 416 ? 8.914 -23.547 -3.633 1 96.69 416 ILE A C 1
ATOM 3236 O O . ILE A 1 416 ? 8.164 -22.672 -3.211 1 96.69 416 ILE A O 1
ATOM 3240 N N . SER A 1 417 ? 8.57 -24.766 -3.627 1 95.31 417 SER A N 1
ATOM 3241 C CA . SER A 1 417 ? 7.23 -25.188 -3.246 1 95.31 417 SER A CA 1
ATOM 3242 C C . SER A 1 417 ? 7.082 -25.266 -1.729 1 95.31 417 SER A C 1
ATOM 3244 O O . SER A 1 417 ? 5.992 -25.047 -1.195 1 95.31 417 SER A O 1
ATOM 3246 N N . THR A 1 418 ? 8.125 -25.438 -0.918 1 92.31 418 THR A N 1
ATOM 3247 C CA . THR A 1 418 ? 7.965 -25.766 0.495 1 92.31 418 THR A CA 1
ATOM 3248 C C . THR A 1 418 ? 8.477 -24.625 1.37 1 92.31 418 THR A C 1
ATOM 3250 O O . THR A 1 418 ? 7.852 -24.281 2.379 1 92.31 418 THR A O 1
ATOM 3253 N N . LEU A 1 419 ? 9.508 -23.969 1.007 1 89.12 419 LEU A N 1
ATOM 3254 C CA . LEU A 1 419 ? 10.18 -23.031 1.905 1 89.12 419 LEU A CA 1
ATOM 3255 C C . LEU A 1 419 ? 9.32 -21.797 2.154 1 89.12 419 LEU A C 1
ATOM 3257 O O . LEU A 1 419 ? 9.391 -21.188 3.229 1 89.12 419 LEU A O 1
ATOM 3261 N N . PRO A 1 420 ? 8.547 -21.406 1.189 1 90.62 420 PRO A N 1
ATOM 3262 C CA . PRO A 1 420 ? 7.719 -20.219 1.443 1 90.62 420 PRO A CA 1
ATOM 3263 C C . PRO A 1 420 ? 6.633 -20.469 2.488 1 90.62 420 PRO A C 1
ATOM 3265 O O . PRO A 1 420 ? 6.047 -19.531 3.018 1 90.62 420 PRO A O 1
ATOM 3268 N N . ILE A 1 421 ? 6.379 -21.75 2.84 1 88.94 421 ILE A N 1
ATOM 3269 C CA . ILE A 1 421 ? 5.344 -22.078 3.812 1 88.94 421 ILE A CA 1
ATOM 3270 C C . ILE A 1 421 ? 5.762 -21.578 5.195 1 88.94 421 ILE A C 1
ATOM 3272 O O . ILE A 1 421 ? 5.043 -20.812 5.832 1 88.94 421 ILE A O 1
ATOM 3276 N N . PRO A 1 422 ? 6.969 -21.906 5.652 1 87.88 422 PRO A N 1
ATOM 3277 C CA . PRO A 1 422 ? 7.383 -21.344 6.945 1 87.88 422 PRO A CA 1
ATOM 3278 C C . PRO A 1 422 ? 7.512 -19.828 6.926 1 87.88 422 PRO A C 1
ATOM 3280 O O . PRO A 1 422 ? 7.281 -19.172 7.941 1 87.88 422 PRO A O 1
ATOM 3283 N N . TYR A 1 423 ? 7.848 -19.297 5.785 1 90.44 423 TYR A N 1
ATOM 3284 C CA . TYR A 1 423 ? 7.922 -17.844 5.652 1 90.44 423 TYR A CA 1
ATOM 3285 C C . TYR A 1 423 ? 6.562 -17.203 5.895 1 90.44 423 TYR A C 1
ATOM 3287 O O . TYR A 1 423 ? 6.453 -16.219 6.629 1 90.44 423 TYR A O 1
ATOM 3295 N N . SER A 1 424 ? 5.539 -17.75 5.289 1 90.75 424 SER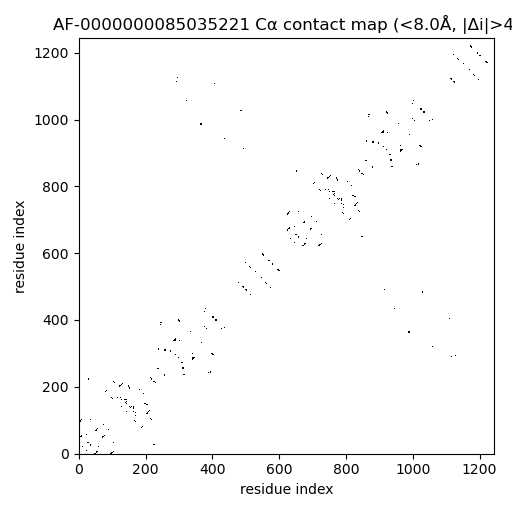 A N 1
ATOM 3296 C CA . SER A 1 424 ? 4.188 -17.219 5.453 1 90.75 424 SER A CA 1
ATOM 3297 C C . SER A 1 424 ? 3.703 -17.375 6.891 1 90.75 424 SER A C 1
ATOM 3299 O O . SER A 1 424 ? 3.066 -16.469 7.438 1 90.75 424 SER A O 1
ATOM 3301 N N . LEU A 1 425 ? 4.078 -18.453 7.52 1 89 425 LEU A N 1
ATOM 3302 C CA . LEU A 1 425 ? 3.695 -18.688 8.906 1 89 425 LEU A CA 1
ATOM 3303 C C . LEU A 1 425 ? 4.41 -17.703 9.836 1 89 425 LEU A C 1
ATOM 3305 O O . LEU A 1 425 ? 3.797 -17.156 10.758 1 89 425 LEU A O 1
ATOM 3309 N N . ALA A 1 426 ? 5.648 -17.5 9.57 1 88.88 426 ALA A N 1
ATOM 3310 C CA . ALA A 1 426 ? 6.418 -16.531 10.359 1 88.88 426 ALA A CA 1
ATOM 3311 C C . ALA A 1 426 ? 5.863 -15.117 10.188 1 88.88 426 ALA A C 1
ATOM 3313 O O . ALA A 1 426 ? 5.809 -14.352 11.148 1 88.88 426 ALA A O 1
ATOM 3314 N N . SER A 1 427 ? 5.465 -14.828 8.969 1 89.44 427 SER A N 1
ATOM 3315 C CA . SER A 1 427 ? 4.906 -13.508 8.68 1 89.44 427 SER A CA 1
ATOM 3316 C C . SER A 1 427 ? 3.611 -13.273 9.453 1 89.44 427 SER A C 1
ATOM 3318 O O . SER A 1 427 ? 3.375 -12.18 9.961 1 89.44 427 SER A O 1
ATOM 3320 N N . ILE A 1 428 ? 2.818 -14.305 9.555 1 87.81 428 ILE A N 1
ATOM 3321 C CA . ILE A 1 428 ? 1.563 -14.219 10.297 1 87.81 428 ILE A CA 1
ATOM 3322 C C . ILE A 1 428 ? 1.853 -14.008 11.781 1 87.81 428 ILE A C 1
ATOM 3324 O O . ILE A 1 428 ? 1.208 -13.188 12.438 1 87.81 428 ILE A O 1
ATOM 3328 N N . TYR A 1 429 ? 2.861 -14.656 12.195 1 86.75 429 TYR A N 1
ATOM 3329 C CA . TYR A 1 429 ? 3.229 -14.57 13.602 1 86.75 429 TYR A CA 1
ATOM 3330 C C . TYR A 1 429 ? 3.758 -13.18 13.945 1 86.75 429 TYR A C 1
ATOM 3332 O O . TYR A 1 429 ? 3.387 -12.602 14.969 1 86.75 429 TYR A O 1
ATOM 3340 N N . ILE A 1 430 ? 4.539 -12.625 13.164 1 85.44 430 ILE A N 1
ATOM 3341 C CA . ILE A 1 430 ? 5.129 -11.312 13.406 1 85.44 430 ILE A CA 1
ATOM 3342 C C . ILE A 1 430 ? 4.043 -10.242 13.336 1 85.44 430 ILE A C 1
ATOM 3344 O O . ILE A 1 430 ? 4.055 -9.289 14.117 1 85.44 430 ILE A O 1
ATOM 3348 N N . ALA A 1 431 ? 3.143 -10.414 12.406 1 85.25 431 ALA A N 1
ATOM 3349 C CA . ALA A 1 431 ? 2.027 -9.477 12.297 1 85.25 431 ALA A CA 1
ATOM 3350 C C . ALA A 1 431 ? 1.152 -9.516 13.539 1 85.25 431 ALA A C 1
ATOM 3352 O O . ALA A 1 431 ? 0.648 -8.484 13.984 1 85.25 431 ALA A O 1
ATOM 3353 N N . TYR A 1 432 ? 1 -10.695 14.094 1 82.31 432 TYR A N 1
ATOM 3354 C CA . TYR A 1 432 ? 0.206 -10.867 15.305 1 82.31 432 TYR A CA 1
ATOM 3355 C C . TYR A 1 432 ? 0.849 -10.141 16.484 1 82.31 432 TYR A C 1
ATOM 3357 O O . TYR A 1 432 ? 0.163 -9.461 17.25 1 82.31 432 TYR A O 1
ATOM 3365 N N . LYS A 1 433 ? 2.076 -10.188 16.641 1 79.88 433 LYS A N 1
ATOM 3366 C CA . LYS A 1 433 ? 2.82 -9.625 17.766 1 79.88 433 LYS A CA 1
ATOM 3367 C C . LYS A 1 433 ? 2.885 -8.102 17.672 1 79.88 433 LYS A C 1
ATOM 3369 O O . LYS A 1 433 ? 3.008 -7.414 18.688 1 79.88 433 LYS A O 1
ATOM 3374 N N . SER A 1 434 ? 2.795 -7.57 16.531 1 74.44 434 SER A N 1
ATOM 3375 C CA . SER A 1 434 ? 2.916 -6.129 16.344 1 74.44 434 SER A CA 1
ATOM 3376 C C . SER A 1 434 ? 1.633 -5.41 16.75 1 74.44 434 SER A C 1
ATOM 3378 O O . SER A 1 434 ? 1.592 -4.18 16.797 1 74.44 434 SER A O 1
ATOM 3380 N N . GLY A 1 435 ? 0.512 -6.027 17.359 1 65.25 435 GLY A N 1
ATOM 3381 C CA . GLY A 1 435 ? -0.655 -5.379 17.938 1 65.25 435 GLY A CA 1
ATOM 3382 C C . GLY A 1 435 ? -1.756 -5.121 16.938 1 65.25 435 GLY A C 1
ATOM 3383 O O . GLY A 1 435 ? -2.73 -4.426 17.234 1 65.25 435 GLY A O 1
ATOM 3384 N N . SER A 1 436 ? -1.577 -5.285 15.836 1 57.91 436 SER A N 1
ATOM 3385 C CA . SER A 1 436 ? -2.598 -4.953 14.844 1 57.91 436 SER A CA 1
ATOM 3386 C C . SER A 1 436 ? -3.869 -5.766 15.07 1 57.91 436 SER A C 1
ATOM 3388 O O . SER A 1 436 ? -4.805 -5.699 14.266 1 57.91 436 SER A O 1
ATOM 3390 N N . GLY A 1 437 ? -3.996 -6.535 16.141 1 55.69 437 GLY A N 1
ATOM 3391 C CA . GLY A 1 437 ? -5.176 -7.305 16.516 1 55.69 437 GLY A CA 1
ATOM 3392 C C . GLY A 1 437 ? -6.172 -6.52 17.344 1 55.69 437 GLY A C 1
ATOM 3393 O O . GLY A 1 437 ? -5.902 -6.195 18.5 1 55.69 437 GLY A O 1
ATOM 3394 N N . ALA A 1 438 ? -6.973 -5.676 16.875 1 51.62 438 ALA A N 1
ATOM 3395 C CA . ALA A 1 438 ? -7.961 -4.852 17.578 1 51.62 438 ALA A CA 1
ATOM 3396 C C . ALA A 1 438 ? -8.883 -5.707 18.438 1 51.62 438 ALA A C 1
ATOM 3398 O O . ALA A 1 438 ? -9.406 -6.727 17.984 1 51.62 438 ALA A O 1
ATOM 3399 N N . GLU A 1 439 ? -8.609 -5.773 19.688 1 49.91 439 GLU A N 1
ATOM 3400 C CA . GLU A 1 439 ? -9.625 -6.375 20.547 1 49.91 439 GLU A CA 1
ATOM 3401 C C . GLU A 1 439 ? -10.961 -5.645 20.422 1 49.91 439 GLU A C 1
ATOM 3403 O O . GLU A 1 439 ? -11.039 -4.438 20.672 1 49.91 439 GLU A O 1
ATOM 3408 N N . GLY A 1 440 ? -11.766 -5.934 19.516 1 47.91 440 GLY A N 1
ATOM 3409 C CA . GLY A 1 440 ? -13.094 -5.348 19.453 1 47.91 440 GLY A CA 1
ATOM 3410 C C . GLY A 1 440 ? -13.867 -5.465 20.75 1 47.91 440 GLY A C 1
ATOM 3411 O O . GLY A 1 440 ? -13.617 -6.379 21.547 1 47.91 440 GLY A O 1
ATOM 3412 N N . LYS A 1 441 ? -14.406 -4.48 21.25 1 45.22 441 LYS A N 1
ATOM 3413 C CA . LYS A 1 441 ? -15.281 -4.477 22.422 1 45.22 441 LYS A CA 1
ATOM 3414 C C . LYS A 1 441 ? -16.453 -5.434 22.234 1 45.22 441 LYS A C 1
ATOM 3416 O O . LYS A 1 441 ? -17.156 -5.387 21.219 1 45.22 441 LYS A O 1
ATOM 3421 N N . ILE A 1 442 ? -16.453 -6.539 22.969 1 44.22 442 ILE A N 1
ATOM 3422 C CA . ILE A 1 442 ? -17.547 -7.512 23.031 1 44.22 442 ILE A CA 1
ATOM 3423 C C . ILE A 1 442 ? -18.859 -6.801 23.344 1 44.22 442 ILE A C 1
ATOM 3425 O O . ILE A 1 442 ? -18.969 -6.102 24.359 1 44.22 442 ILE A O 1
ATOM 3429 N N . LEU A 1 443 ? -19.641 -6.605 22.391 1 45.38 443 LEU A N 1
ATOM 3430 C CA . LEU A 1 443 ? -20.953 -6.035 22.641 1 45.38 443 LEU A CA 1
ATOM 3431 C C . LEU A 1 443 ? -21.734 -6.898 23.625 1 45.38 443 LEU A C 1
ATOM 3433 O O . LEU A 1 443 ? -21.812 -8.117 23.469 1 45.38 443 LEU A O 1
ATOM 3437 N N . GLU A 1 444 ? -22 -6.57 24.844 1 46.84 444 GLU A N 1
ATOM 3438 C CA . GLU A 1 444 ? -22.828 -7.215 25.859 1 46.84 444 GLU A CA 1
ATOM 3439 C C . GLU A 1 444 ? -24.234 -7.5 25.312 1 46.84 444 GLU A C 1
ATOM 3441 O O . GLU A 1 444 ? -24.703 -6.816 24.406 1 46.84 444 GLU A O 1
ATOM 3446 N N . LYS A 1 445 ? -24.828 -8.664 25.688 1 44.34 445 LYS A N 1
ATOM 3447 C CA . LYS A 1 445 ? -26.172 -9.133 25.391 1 44.34 445 LYS A CA 1
ATOM 3448 C C . LYS A 1 445 ? -27.219 -8.086 25.766 1 44.34 445 LYS A C 1
ATOM 3450 O O . LYS A 1 445 ? -27.359 -7.754 26.953 1 44.34 445 LYS A O 1
ATOM 3455 N N . ARG A 1 446 ? -27.625 -7.254 24.953 1 46.88 446 ARG A N 1
ATOM 3456 C CA . ARG A 1 446 ? -28.578 -6.219 25.328 1 46.88 446 ARG A CA 1
ATOM 3457 C C . ARG A 1 446 ? -30 -6.762 25.344 1 46.88 446 ARG A C 1
ATOM 3459 O O . ARG A 1 446 ? -30.328 -7.695 24.594 1 46.88 446 ARG A O 1
ATOM 3466 N N . LYS A 1 447 ? -30.891 -6.465 26.188 1 48.47 447 LYS A N 1
ATOM 3467 C CA . LYS A 1 447 ? -32.281 -6.828 26.438 1 48.47 447 LYS A CA 1
ATOM 3468 C C . LYS A 1 447 ? -33.125 -6.555 25.203 1 48.47 447 LYS A C 1
ATOM 3470 O O . LYS A 1 447 ? -32.969 -5.535 24.531 1 48.47 447 LYS A O 1
ATOM 3475 N N . PRO A 1 448 ? -33.844 -7.633 24.688 1 41.09 448 PRO A N 1
ATOM 3476 C CA . PRO A 1 448 ? -34.719 -7.508 23.516 1 41.09 448 PRO A CA 1
ATOM 3477 C C . PRO A 1 448 ? -35.656 -6.309 23.625 1 41.09 448 PRO A C 1
ATOM 3479 O O . PRO A 1 448 ? -36 -5.863 24.734 1 41.09 448 PRO A O 1
ATOM 3482 N N . PHE A 1 449 ? -35.812 -5.582 22.656 1 40.94 449 PHE A N 1
ATOM 3483 C CA . PHE A 1 449 ? -36.688 -4.43 22.516 1 40.94 449 PHE A CA 1
ATOM 3484 C C . PHE A 1 449 ? -38.094 -4.773 22.969 1 40.94 449 PHE A C 1
ATOM 3486 O O . PHE A 1 449 ? -38.531 -5.922 22.859 1 40.94 449 PHE A O 1
ATOM 3493 N N . PRO A 1 450 ? -38.688 -4.023 23.734 1 38.12 450 PRO A N 1
ATOM 3494 C CA . PRO A 1 450 ? -40.125 -4.215 23.922 1 38.12 450 PRO A CA 1
ATOM 3495 C C . PRO A 1 450 ? -40.906 -4.238 22.609 1 38.12 450 PRO A C 1
ATOM 3497 O O . PRO A 1 450 ? -40.594 -3.469 21.688 1 38.12 450 PRO A O 1
ATOM 3500 N N . GLU A 1 451 ? -41.375 -5.336 22.047 1 36.5 451 GLU A N 1
ATOM 3501 C CA . GLU A 1 451 ? -42.156 -5.609 20.828 1 36.5 451 GLU A CA 1
ATOM 3502 C C . GLU A 1 451 ? -43.219 -4.543 20.609 1 36.5 451 GLU A C 1
ATOM 3504 O O . GLU A 1 451 ? -44.062 -4.297 21.484 1 36.5 451 GLU A O 1
ATOM 3509 N N . VAL A 1 452 ? -42.938 -3.523 19.984 1 35.97 452 VAL A N 1
ATOM 3510 C CA . VAL A 1 452 ? -44.062 -2.676 19.562 1 35.97 452 VAL A CA 1
ATOM 3511 C C . VAL A 1 452 ? -45.031 -3.482 18.688 1 35.97 452 VAL A C 1
ATOM 3513 O O . VAL A 1 452 ? -44.594 -4.148 17.734 1 35.97 452 VAL A O 1
ATOM 3516 N N . SER A 1 453 ? -46.156 -3.93 19.016 1 31.86 453 SER A N 1
ATOM 3517 C CA . SER A 1 453 ? -47.25 -4.688 18.406 1 31.86 453 SER A CA 1
ATOM 3518 C C . SER A 1 453 ? -47.656 -4.082 17.062 1 31.86 453 SER A C 1
ATOM 3520 O O . SER A 1 453 ? -48.219 -2.98 17.016 1 31.86 453 SER A O 1
ATOM 3522 N N . GLU A 1 454 ? -46.875 -3.986 16.031 1 34.5 454 GLU A N 1
ATOM 3523 C CA . GLU A 1 454 ? -47.5 -3.688 14.742 1 34.5 454 GLU A CA 1
ATOM 3524 C C . GLU A 1 454 ? -48.625 -4.66 14.43 1 34.5 454 GLU A C 1
ATOM 3526 O O . GLU A 1 454 ? -48.438 -5.879 14.445 1 34.5 454 GLU A O 1
ATOM 3531 N N . GLU A 1 455 ? -49.812 -4.383 14.539 1 33.94 455 GLU A N 1
ATOM 3532 C CA . GLU A 1 455 ? -50.938 -5.223 14.133 1 33.94 455 GLU A CA 1
ATOM 3533 C C . GLU A 1 455 ? -50.844 -5.57 12.648 1 33.94 455 GLU A C 1
ATOM 3535 O O . GLU A 1 455 ? -51.406 -4.859 11.812 1 33.94 455 GLU A O 1
ATOM 3540 N N . GLN A 1 456 ? -49.688 -5.598 11.906 1 37.81 456 GLN A N 1
ATOM 3541 C CA . GLN A 1 456 ? -49.844 -6.145 10.562 1 37.81 456 GLN A CA 1
ATOM 3542 C C . GLN A 1 456 ? -50.438 -7.559 10.609 1 37.81 456 GLN A C 1
ATOM 3544 O O . GLN A 1 456 ? -50.125 -8.328 11.516 1 37.81 456 GLN A O 1
ATOM 3549 N N . SER A 1 457 ? -51.375 -7.832 9.695 1 40.03 457 SER A N 1
ATOM 3550 C CA . SER A 1 457 ? -52.062 -9.109 9.695 1 40.03 457 SER A CA 1
ATOM 3551 C C . SER A 1 457 ? -51.125 -10.258 9.375 1 40.03 457 SER A C 1
ATOM 3553 O O . SER A 1 457 ? -50.156 -10.094 8.602 1 40.03 457 SER A O 1
ATOM 3555 N N . GLU A 1 458 ? -50.656 -11.172 10.148 1 47.94 458 GLU A N 1
ATOM 3556 C CA . GLU A 1 458 ? -49.875 -12.406 10.172 1 47.94 458 GLU A CA 1
ATOM 3557 C C . GLU A 1 458 ? -50.031 -13.164 8.852 1 47.94 458 GLU A C 1
ATOM 3559 O O . GLU A 1 458 ? -49.062 -13.766 8.375 1 47.94 458 GLU A O 1
ATOM 3564 N N . VAL A 1 459 ? -50.969 -12.859 7.969 1 51.28 459 VAL A N 1
ATOM 3565 C CA . VAL A 1 459 ? -51.312 -13.656 6.805 1 51.28 459 VAL A CA 1
ATOM 3566 C C . VAL A 1 459 ? -50.469 -13.234 5.605 1 51.28 459 VAL A C 1
ATOM 3568 O O . VAL A 1 459 ? -49.969 -14.078 4.867 1 51.28 459 VAL A O 1
ATOM 3571 N N . VAL A 1 460 ? -50.312 -11.992 5.371 1 52.44 460 VAL A N 1
ATOM 3572 C CA . VAL A 1 460 ? -49.656 -11.484 4.176 1 52.44 460 VAL A CA 1
ATOM 3573 C C . VAL A 1 460 ? -48.156 -11.828 4.23 1 52.44 460 VAL A C 1
ATOM 3575 O O . VAL A 1 460 ? -47.562 -12.188 3.215 1 52.44 460 VAL A O 1
ATOM 3578 N N . LYS A 1 461 ? -47.656 -11.898 5.461 1 56.03 461 LYS A N 1
ATOM 3579 C CA . LYS A 1 461 ? -46.25 -12.25 5.637 1 56.03 461 LYS A CA 1
ATOM 3580 C C . LYS A 1 461 ? -46.031 -13.719 5.305 1 56.03 461 LYS A C 1
ATOM 3582 O O . LYS A 1 461 ? -45.031 -14.055 4.652 1 56.03 461 LYS A O 1
ATOM 3587 N N . LEU A 1 462 ? -46.844 -14.492 5.555 1 58.44 462 LEU A N 1
ATOM 3588 C CA . LEU A 1 462 ? -46.719 -15.93 5.344 1 58.44 462 LEU A CA 1
ATOM 3589 C C . LEU A 1 462 ? -46.812 -16.266 3.861 1 58.44 462 LEU A C 1
ATOM 3591 O O . LEU A 1 462 ? -46.031 -17.109 3.365 1 58.44 462 LEU A O 1
ATOM 3595 N N . ILE A 1 463 ? -47.562 -15.547 3.072 1 59.28 463 ILE A N 1
ATOM 3596 C CA . ILE A 1 463 ? -47.781 -15.797 1.652 1 59.28 463 ILE A CA 1
ATOM 3597 C C . ILE A 1 463 ? -46.531 -15.367 0.861 1 59.28 463 ILE A C 1
ATOM 3599 O O . ILE A 1 463 ? -46.094 -16.078 -0.047 1 59.28 463 ILE A O 1
ATOM 3603 N N . ARG A 1 464 ? -46 -14.344 1.252 1 58.94 464 ARG A N 1
ATOM 3604 C CA . ARG A 1 464 ? -44.812 -13.828 0.532 1 58.94 464 ARG A CA 1
ATOM 3605 C C . ARG A 1 464 ? -43.625 -14.742 0.716 1 58.94 464 ARG A C 1
ATOM 3607 O O . ARG A 1 464 ? -42.906 -15.023 -0.241 1 58.94 464 ARG A O 1
ATOM 3614 N N . GLU A 1 465 ? -43.469 -15.234 1.885 1 62.72 465 GLU A N 1
ATOM 3615 C CA . GLU A 1 465 ? -42.375 -16.141 2.16 1 62.72 465 GLU A CA 1
ATOM 3616 C C . GLU A 1 465 ? -42.531 -17.469 1.417 1 62.72 465 GLU A C 1
ATOM 3618 O O . GLU A 1 465 ? -41.562 -18.016 0.897 1 62.72 465 GLU A O 1
ATOM 3623 N N . PHE A 1 466 ? -43.688 -17.875 1.245 1 64.5 466 PHE A N 1
ATOM 3624 C CA . PHE A 1 466 ? -43.969 -19.125 0.551 1 64.5 466 PHE A CA 1
ATOM 3625 C C . PHE A 1 466 ? -43.719 -18.984 -0.944 1 64.5 466 PHE A C 1
ATOM 3627 O O . PHE A 1 466 ? -43.062 -19.844 -1.549 1 64.5 466 PHE A O 1
ATOM 3634 N N . LEU A 1 467 ? -44.156 -17.938 -1.513 1 61.78 467 LEU A N 1
ATOM 3635 C CA . LEU A 1 467 ? -44.031 -17.734 -2.951 1 61.78 467 LEU A CA 1
ATOM 3636 C C . LEU A 1 467 ? -42.562 -17.547 -3.328 1 61.78 467 LEU A C 1
ATOM 3638 O O . LEU A 1 467 ? -42.094 -18.078 -4.34 1 61.78 467 LEU A O 1
ATOM 3642 N N . LEU A 1 468 ? -41.875 -16.906 -2.469 1 62.72 468 LEU A N 1
ATOM 3643 C CA . LEU A 1 468 ? -40.469 -16.656 -2.756 1 62.72 468 LEU A CA 1
ATOM 3644 C C . LEU A 1 468 ? -39.656 -17.953 -2.693 1 62.72 468 LEU A C 1
ATOM 3646 O O . LEU A 1 468 ? -38.844 -18.203 -3.561 1 62.72 468 LEU A O 1
ATOM 3650 N N . ASN A 1 469 ? -39.938 -18.781 -1.754 1 63.62 469 ASN A N 1
ATOM 3651 C CA . ASN A 1 469 ? -39.188 -20.031 -1.636 1 63.62 469 ASN A CA 1
ATOM 3652 C C . ASN A 1 469 ? -39.625 -21.047 -2.699 1 63.62 469 ASN A C 1
ATOM 3654 O O . ASN A 1 469 ? -38.812 -21.844 -3.168 1 63.62 469 ASN A O 1
ATOM 3658 N N . SER A 1 470 ? -40.812 -20.953 -3.199 1 64.94 470 SER A N 1
ATOM 3659 C CA . SER A 1 470 ? -41.312 -21.781 -4.301 1 64.94 470 SER A CA 1
ATOM 3660 C C . SER A 1 470 ? -40.625 -21.406 -5.609 1 64.94 470 SER A C 1
ATOM 3662 O O . SER A 1 470 ? -40.219 -22.281 -6.379 1 64.94 470 SER A O 1
ATOM 3664 N N . PHE A 1 471 ? -40.438 -20.219 -5.816 1 62.31 471 PHE A N 1
ATOM 3665 C CA . PHE A 1 471 ? -39.719 -19.766 -7.016 1 62.31 471 PHE A CA 1
ATOM 3666 C C . PHE A 1 471 ? -38.25 -20.172 -6.98 1 62.31 471 PHE A C 1
ATOM 3668 O O . PHE A 1 471 ? -37.719 -20.625 -7.984 1 62.31 471 PHE A O 1
ATOM 3675 N N . LYS A 1 472 ? -37.688 -20.062 -5.828 1 66.25 472 LYS A N 1
ATOM 3676 C CA . LYS A 1 472 ? -36.281 -20.453 -5.691 1 66.25 472 LYS A CA 1
ATOM 3677 C C . LYS A 1 472 ? -36.094 -21.938 -5.93 1 66.25 472 LYS A C 1
ATOM 3679 O O . LYS A 1 472 ? -35.125 -22.359 -6.559 1 66.25 472 LYS A O 1
ATOM 3684 N N . MET A 1 473 ? -37 -22.641 -5.41 1 65.62 473 MET A N 1
ATOM 3685 C CA . MET A 1 473 ? -36.938 -24.078 -5.633 1 65.62 473 MET A CA 1
ATOM 3686 C C . MET A 1 473 ? -37.094 -24.406 -7.113 1 65.62 473 MET A C 1
ATOM 3688 O O . MET A 1 473 ? -36.344 -25.219 -7.656 1 65.62 473 MET A O 1
ATOM 3692 N N . GLY A 1 474 ? -38.062 -23.844 -7.73 1 64.5 474 GLY A N 1
ATOM 3693 C CA . GLY A 1 474 ? -38.25 -24.047 -9.156 1 64.5 474 GLY A CA 1
ATOM 3694 C C . GLY A 1 474 ? -37.031 -23.672 -9.984 1 64.5 474 GLY A C 1
ATOM 3695 O O . GLY A 1 474 ? -36.656 -24.422 -10.891 1 64.5 474 GLY A O 1
ATOM 3696 N N . PHE A 1 475 ? -36.469 -22.703 -9.633 1 62.62 475 PHE A N 1
ATOM 3697 C CA . PHE A 1 475 ? -35.25 -22.266 -10.352 1 62.62 475 PHE A CA 1
ATOM 3698 C C . PHE A 1 475 ? -34.125 -23.234 -10.148 1 62.62 475 PHE A C 1
ATOM 3700 O O . PHE A 1 475 ? -33.375 -23.562 -11.086 1 62.62 475 PHE A O 1
ATOM 3707 N N . ALA A 1 476 ? -33.938 -23.656 -8.945 1 65.44 476 ALA A N 1
ATOM 3708 C CA . ALA A 1 476 ? -32.875 -24.625 -8.641 1 65.44 476 ALA A CA 1
ATOM 3709 C C . ALA A 1 476 ? -33.094 -25.938 -9.391 1 65.44 476 ALA A C 1
ATOM 3711 O O . ALA A 1 476 ? -32.156 -26.5 -9.945 1 65.44 476 ALA A O 1
ATOM 3712 N N . LEU A 1 477 ? -34.281 -26.312 -9.469 1 64.5 477 LEU A N 1
ATOM 3713 C CA . LEU A 1 477 ? -34.562 -27.562 -10.148 1 64.5 477 LEU A CA 1
ATOM 3714 C C . LEU A 1 477 ? -34.438 -27.406 -11.664 1 64.5 477 LEU A C 1
ATOM 3716 O O . LEU A 1 477 ? -33.969 -28.328 -12.344 1 64.5 477 LEU A O 1
ATOM 3720 N N . LEU A 1 478 ? -34.781 -26.281 -12.164 1 59.34 478 LEU A N 1
ATOM 3721 C CA . LEU A 1 478 ? -34.594 -26.016 -13.586 1 59.34 478 LEU A CA 1
ATOM 3722 C C . LEU A 1 478 ? -33.094 -26.031 -13.938 1 59.34 478 LEU A C 1
ATOM 3724 O O . LEU A 1 478 ? -32.719 -26.547 -14.984 1 59.34 478 LEU A O 1
ATOM 3728 N N . LEU A 1 479 ? -32.375 -25.547 -13.086 1 59.59 479 LEU A N 1
ATOM 3729 C CA . LEU A 1 479 ? -30.922 -25.531 -13.305 1 59.59 479 LEU A CA 1
ATOM 3730 C C . LEU A 1 479 ? -30.375 -26.953 -13.352 1 59.59 479 LEU A C 1
ATOM 3732 O O . LEU A 1 479 ? -29.516 -27.266 -14.18 1 59.59 479 LEU A O 1
ATOM 3736 N N . VAL A 1 480 ? -30.875 -27.734 -12.477 1 61.97 480 VAL A N 1
ATOM 3737 C CA . VAL A 1 480 ? -30.438 -29.125 -12.453 1 61.97 480 VAL A CA 1
ATOM 3738 C C . VAL A 1 480 ? -30.891 -29.828 -13.727 1 61.97 480 VAL A C 1
ATOM 3740 O O . VAL A 1 480 ? -30.141 -30.609 -14.32 1 61.97 480 VAL A O 1
ATOM 3743 N N . ARG A 1 481 ? -32.062 -29.516 -14.18 1 60.5 481 ARG A N 1
ATOM 3744 C CA . ARG A 1 481 ? -32.562 -30.141 -15.391 1 60.5 481 ARG A CA 1
ATOM 3745 C C . ARG A 1 481 ? -31.797 -29.688 -16.625 1 60.5 481 ARG A C 1
ATOM 3747 O O . ARG A 1 481 ? -31.609 -30.469 -17.562 1 60.5 481 ARG A O 1
ATOM 3754 N N . LEU A 1 482 ? -31.328 -28.594 -16.594 1 52.88 482 LEU A N 1
ATOM 3755 C CA . LEU A 1 482 ? -30.578 -28.078 -17.734 1 52.88 482 LEU A CA 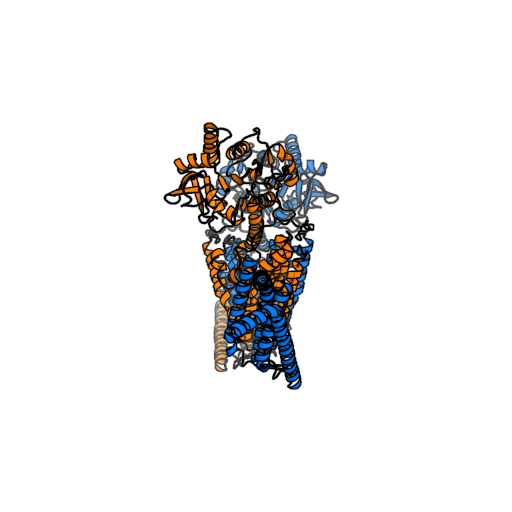1
ATOM 3756 C C . LEU A 1 482 ? -29.188 -28.719 -17.781 1 52.88 482 LEU A C 1
ATOM 3758 O O . LEU A 1 482 ? -28.641 -28.953 -18.875 1 52.88 482 LEU A O 1
ATOM 3762 N N . ILE A 1 483 ? -28.672 -29.094 -16.672 1 53.06 483 ILE A N 1
ATOM 3763 C CA . ILE A 1 483 ? -27.344 -29.703 -16.594 1 53.06 483 ILE A CA 1
ATOM 3764 C C . ILE A 1 483 ? -27.469 -31.219 -16.781 1 53.06 483 ILE A C 1
ATOM 3766 O O . ILE A 1 483 ? -26.516 -31.875 -17.203 1 53.06 483 ILE A O 1
ATOM 3770 N N . SER A 1 484 ? -28.625 -31.734 -16.578 1 59 484 SER A N 1
ATOM 3771 C CA . SER A 1 484 ? -28.859 -33.156 -16.5 1 59 484 SER A CA 1
ATOM 3772 C C . SER A 1 484 ? -28.391 -33.875 -17.766 1 59 484 SER A C 1
ATOM 3774 O O . SER A 1 484 ? -27.703 -34.906 -17.703 1 59 484 SER A O 1
ATOM 3776 N N . PRO A 1 485 ? -28.672 -33.344 -18.938 1 54.19 485 PRO A N 1
ATOM 3777 C CA . PRO A 1 485 ? -28.25 -34.125 -20.109 1 54.19 485 PRO A CA 1
ATOM 3778 C C . PRO A 1 485 ? -26.719 -34.219 -20.234 1 54.19 485 PRO A C 1
ATOM 3780 O O . PRO A 1 485 ? -26.203 -35.219 -20.719 1 54.19 485 PRO A O 1
ATOM 3783 N N . SER A 1 486 ? -26.016 -33.312 -19.641 1 50.41 486 SER A N 1
ATOM 3784 C CA . SER A 1 486 ? -24.562 -33.281 -19.781 1 50.41 486 SER A CA 1
ATOM 3785 C C . SER A 1 486 ? -23.891 -34.125 -18.688 1 50.41 486 SER A C 1
ATOM 3787 O O . SER A 1 486 ? -22.734 -34.531 -18.828 1 50.41 486 SER A O 1
ATOM 3789 N N . VAL A 1 487 ? -24.547 -34.438 -17.609 1 51.47 487 VAL A N 1
ATOM 3790 C CA . VAL A 1 487 ? -23.953 -35.125 -16.469 1 51.47 487 VAL A CA 1
ATOM 3791 C C . VAL A 1 487 ? -24.562 -36.5 -16.297 1 51.47 487 VAL A C 1
ATOM 3793 O O . VAL A 1 487 ? -23.953 -37.406 -15.719 1 51.47 487 VAL A O 1
ATOM 3796 N N . SER A 1 488 ? -25.641 -36.719 -16.734 1 53.25 488 SER A N 1
ATOM 3797 C CA . SER A 1 488 ? -26.375 -37.938 -16.484 1 53.25 488 SER A CA 1
ATOM 3798 C C . SER A 1 488 ? -25.578 -39.156 -16.938 1 53.25 488 SER A C 1
ATOM 3800 O O . SER A 1 488 ? -25.656 -40.219 -16.328 1 53.25 488 SER A O 1
ATOM 3802 N N . ASP A 1 489 ? -24.734 -38.969 -18.016 1 53.62 489 ASP A N 1
ATOM 3803 C CA . ASP A 1 489 ? -24.016 -40.125 -18.547 1 53.62 489 ASP A CA 1
ATOM 3804 C C . ASP A 1 489 ? -22.656 -40.281 -17.906 1 53.62 489 ASP A C 1
ATOM 3806 O O . ASP A 1 489 ? -21.906 -41.188 -18.234 1 53.62 489 ASP A O 1
ATOM 3810 N N . LEU A 1 490 ? -22.328 -39.406 -16.953 1 49.28 490 LEU A N 1
ATOM 3811 C CA . LEU A 1 490 ? -21.047 -39.5 -16.281 1 49.28 490 LEU A CA 1
ATOM 3812 C C . LEU A 1 490 ? -21.094 -40.531 -15.164 1 49.28 490 LEU A C 1
ATOM 3814 O O . LEU A 1 490 ? -22.016 -40.5 -14.336 1 49.28 490 LEU A O 1
ATOM 3818 N N . THR A 1 491 ? -20.453 -41.625 -15.258 1 52.12 491 THR A N 1
ATOM 3819 C CA . THR A 1 491 ? -20.328 -42.688 -14.258 1 52.12 491 THR A CA 1
ATOM 3820 C C . THR A 1 491 ? -19.047 -42.5 -13.453 1 52.12 491 THR A C 1
ATOM 3822 O O . THR A 1 491 ? -17.953 -42.375 -14.016 1 52.12 491 THR A O 1
ATOM 3825 N N . ILE A 1 492 ? -19.109 -42.094 -12.297 1 47 492 ILE A N 1
ATOM 3826 C CA . ILE A 1 492 ? -17.969 -42.062 -11.391 1 47 492 ILE A CA 1
ATOM 3827 C C . ILE A 1 492 ? -17.781 -43.438 -10.781 1 47 492 ILE A C 1
ATOM 3829 O O . ILE A 1 492 ? -18.641 -43.938 -10.055 1 47 492 ILE A O 1
ATOM 3833 N N . SER A 1 493 ? -16.875 -44.188 -11.32 1 46.72 493 SER A N 1
ATOM 3834 C CA . SER A 1 493 ? -16.609 -45.531 -10.836 1 46.72 493 SER A CA 1
ATOM 3835 C C . SER A 1 493 ? -15.5 -45.531 -9.781 1 46.72 493 SER A C 1
ATOM 3837 O O . SER A 1 493 ? -14.438 -44.938 -9.984 1 46.72 493 SER A O 1
ATOM 3839 N N . MET A 1 494 ? -15.789 -45.312 -8.602 1 38.91 494 MET A N 1
ATOM 3840 C CA . MET A 1 494 ? -14.805 -45.562 -7.547 1 38.91 494 MET A CA 1
ATOM 3841 C C . MET A 1 494 ? -14.836 -47 -7.117 1 38.91 494 MET A C 1
ATOM 3843 O O . MET A 1 494 ? -15.703 -47.406 -6.344 1 38.91 494 MET A O 1
ATOM 3847 N N . GLN A 1 495 ? -14 -47.781 -7.309 1 48.25 495 GLN A N 1
ATOM 3848 C CA . GLN A 1 495 ? -13.852 -49.219 -7.133 1 48.25 495 GLN A CA 1
ATOM 3849 C C . GLN A 1 495 ? -15.164 -49.969 -7.426 1 48.25 495 GLN A C 1
ATOM 3851 O O . GLN A 1 495 ? -15.367 -50.438 -8.539 1 48.25 495 GLN A O 1
ATOM 3856 N N . ASP A 1 496 ? -15.891 -50.406 -6.363 1 46.28 496 ASP A N 1
ATOM 3857 C CA . ASP A 1 496 ? -17.125 -51.219 -6.438 1 46.28 496 ASP A CA 1
ATOM 3858 C C . ASP A 1 496 ? -18.344 -50.312 -6.441 1 46.28 496 ASP A C 1
ATOM 3860 O O . ASP A 1 496 ? -19.484 -50.781 -6.41 1 46.28 496 ASP A O 1
ATOM 3864 N N . LEU A 1 497 ? -18.125 -49.125 -6.242 1 42.94 497 LEU A N 1
ATOM 3865 C CA . LEU A 1 497 ? -19.312 -48.281 -6.188 1 42.94 497 LEU A CA 1
ATOM 3866 C C . LEU A 1 497 ? -19.359 -47.344 -7.383 1 42.94 497 LEU A C 1
ATOM 3868 O O . LEU A 1 497 ? -18.406 -46.625 -7.668 1 42.94 497 LEU A O 1
ATOM 3872 N N . SER A 1 498 ? -20.047 -47.75 -8.422 1 50 498 SER A N 1
ATOM 3873 C CA . SER A 1 498 ? -20.281 -46.938 -9.609 1 50 498 SER A CA 1
ATOM 3874 C C . SER A 1 498 ? -21.391 -45.938 -9.375 1 50 498 SER A C 1
ATOM 3876 O O . SER A 1 498 ? -22.484 -46.312 -8.945 1 50 498 SER A O 1
ATOM 3878 N N . ILE A 1 499 ? -21.109 -44.812 -9.055 1 51.19 499 ILE A N 1
ATOM 3879 C CA . ILE A 1 499 ? -22.188 -43.844 -8.867 1 51.19 499 ILE A CA 1
ATOM 3880 C C . ILE A 1 499 ? -22.469 -43.156 -10.188 1 51.19 499 ILE A C 1
ATOM 3882 O O . ILE A 1 499 ? -21.578 -42.562 -10.805 1 51.19 499 ILE A O 1
ATOM 3886 N N . GLU A 1 500 ? -23.531 -43.375 -10.773 1 56 500 GLU A N 1
ATOM 3887 C CA . GLU A 1 500 ? -23.953 -42.781 -12.039 1 56 500 GLU A CA 1
ATOM 3888 C C . GLU A 1 500 ? -24.344 -41.312 -11.867 1 56 500 GLU A C 1
ATOM 3890 O O . GLU A 1 500 ? -24.875 -40.906 -10.82 1 56 500 GLU A O 1
ATOM 3895 N N . GLY A 1 501 ? -23.844 -40.438 -12.672 1 57.59 501 GLY A N 1
ATOM 3896 C CA . GLY A 1 501 ? -24.141 -39 -12.641 1 57.59 501 GLY A CA 1
ATOM 3897 C C . GLY A 1 501 ? -25.625 -38.719 -12.523 1 57.59 501 GLY A C 1
ATOM 3898 O O . GLY A 1 501 ? -26.031 -37.75 -11.852 1 57.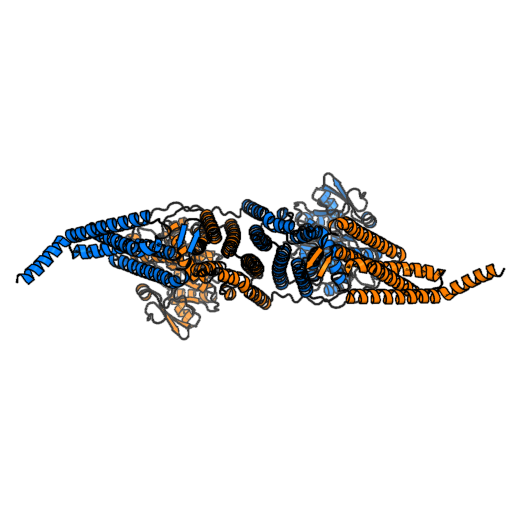59 501 GLY A O 1
ATOM 3899 N N . GLY A 1 502 ? -26.266 -39.594 -13.141 1 58.62 502 GLY A N 1
ATOM 3900 C CA . GLY A 1 502 ? -27.703 -39.469 -13.016 1 58.62 502 GLY A CA 1
ATOM 3901 C C . GLY A 1 502 ? -28.188 -39.594 -11.586 1 58.62 502 GLY A C 1
ATOM 3902 O O . GLY A 1 502 ? -29.109 -38.875 -11.172 1 58.62 502 GLY A O 1
ATOM 3903 N N . PHE A 1 503 ? -27.516 -40.375 -10.906 1 58.84 503 PHE A N 1
ATOM 3904 C CA . PHE A 1 503 ? -27.875 -40.594 -9.5 1 58.84 503 PHE A CA 1
ATOM 3905 C C . PHE A 1 503 ? -27.562 -39.344 -8.688 1 58.84 503 PHE A C 1
ATOM 3907 O O . PHE A 1 503 ? -28.375 -38.906 -7.859 1 58.84 503 PHE A O 1
ATOM 3914 N N . LEU A 1 504 ? -26.531 -38.812 -8.953 1 58.38 504 LEU A N 1
ATOM 3915 C CA . LEU A 1 504 ? -26.109 -37.656 -8.188 1 58.38 504 LEU A CA 1
ATOM 3916 C C . LEU A 1 504 ? -27.031 -36.469 -8.469 1 58.38 504 LEU A C 1
ATOM 3918 O O . LEU A 1 504 ? -27.344 -35.688 -7.562 1 58.38 504 LEU A O 1
ATOM 3922 N N . LEU A 1 505 ? -27.438 -36.438 -9.688 1 61.81 505 LEU A N 1
ATOM 3923 C CA . LEU A 1 505 ? -28.344 -35.344 -10.039 1 61.81 505 LEU A CA 1
ATOM 3924 C C . LEU A 1 505 ? -29.703 -35.562 -9.375 1 61.81 505 LEU A C 1
ATOM 3926 O O . LEU A 1 505 ? -30.328 -34.594 -8.922 1 61.81 505 LEU A O 1
ATOM 3930 N N . THR A 1 506 ? -30.031 -36.75 -9.328 1 62.56 506 THR A N 1
ATOM 3931 C CA . THR A 1 506 ? -31.281 -37.062 -8.641 1 62.56 506 THR A CA 1
ATOM 3932 C C . THR A 1 506 ? -31.172 -36.75 -7.152 1 62.56 506 THR A C 1
ATOM 3934 O O . THR A 1 506 ? -32.125 -36.25 -6.539 1 62.56 506 THR A O 1
ATOM 3937 N N . LEU A 1 507 ? -30.016 -37.031 -6.699 1 60.47 507 LEU A N 1
ATOM 3938 C CA . LEU A 1 507 ? -29.797 -36.719 -5.289 1 60.47 507 LEU A CA 1
ATOM 3939 C C . LEU A 1 507 ? -29.828 -35.219 -5.051 1 60.47 507 LEU A C 1
ATOM 3941 O O . LEU A 1 507 ? -30.391 -34.75 -4.055 1 60.47 507 LEU A O 1
ATOM 3945 N N . LEU A 1 508 ? -29.344 -34.531 -5.898 1 64.5 508 LEU A N 1
ATOM 3946 C CA . LEU A 1 508 ? -29.312 -33.094 -5.797 1 64.5 508 LEU A CA 1
ATOM 3947 C C . LEU A 1 508 ? -30.734 -32.5 -5.895 1 64.5 508 LEU A C 1
ATOM 3949 O O . LEU A 1 508 ? -31.078 -31.578 -5.164 1 64.5 508 LEU A O 1
ATOM 3953 N N . ASP A 1 509 ? -31.344 -33.062 -6.848 1 63.62 509 ASP A N 1
ATOM 3954 C CA . ASP A 1 509 ? -32.75 -32.688 -6.949 1 63.62 509 ASP A CA 1
ATOM 3955 C C . ASP A 1 509 ? -33.469 -32.906 -5.621 1 63.62 509 ASP A C 1
ATOM 3957 O O . ASP A 1 509 ? -34.219 -32.031 -5.172 1 63.62 509 ASP A O 1
ATOM 3961 N N . PHE A 1 510 ? -33.125 -34 -5.078 1 62.84 510 PHE A N 1
ATOM 3962 C CA . PHE A 1 510 ? -33.75 -34.344 -3.82 1 62.84 510 PHE A CA 1
ATOM 3963 C C . PHE A 1 510 ? -33.344 -33.375 -2.715 1 62.84 510 PHE A C 1
ATOM 3965 O O . PHE A 1 510 ? -34.188 -32.938 -1.915 1 62.84 510 PHE A O 1
ATOM 3972 N N . LEU A 1 511 ? -32.219 -33.031 -2.719 1 62.47 511 LEU A N 1
ATOM 3973 C CA . LEU A 1 511 ? -31.719 -32.156 -1.672 1 62.47 511 LEU A CA 1
ATOM 3974 C C . LEU A 1 511 ? -32.312 -30.766 -1.825 1 62.47 511 LEU A C 1
ATOM 3976 O O . LEU A 1 511 ? -32.656 -30.109 -0.832 1 62.47 511 LEU A O 1
ATOM 3980 N N . ILE A 1 512 ? -32.406 -30.391 -3.01 1 67.88 512 ILE A N 1
ATOM 3981 C CA . ILE A 1 512 ? -33 -29.078 -3.293 1 67.88 512 ILE A CA 1
ATOM 3982 C C . ILE A 1 512 ? -34.469 -29.047 -2.842 1 67.88 512 ILE A C 1
ATOM 3984 O O . ILE A 1 512 ? -34.906 -28.094 -2.207 1 67.88 512 ILE A O 1
ATOM 3988 N N . ILE A 1 513 ? -35.031 -30.094 -3.188 1 64.94 513 ILE A N 1
ATOM 3989 C CA . ILE A 1 513 ? -36.438 -30.188 -2.83 1 64.94 513 ILE A CA 1
ATOM 3990 C C . ILE A 1 513 ? -36.594 -30.234 -1.312 1 64.94 513 ILE A C 1
ATOM 3992 O O . ILE A 1 513 ? -37.469 -29.594 -0.741 1 64.94 513 ILE A O 1
ATOM 3996 N N . ILE A 1 514 ? -35.656 -30.922 -0.724 1 61.16 514 ILE A N 1
ATOM 3997 C CA . ILE A 1 514 ? -35.719 -31.016 0.73 1 61.16 514 ILE A CA 1
ATOM 3998 C C . ILE A 1 514 ? -35.406 -29.656 1.358 1 61.16 514 ILE A C 1
ATOM 4000 O O . ILE A 1 514 ? -36.125 -29.234 2.279 1 61.16 514 ILE A O 1
ATOM 4004 N N . TYR A 1 515 ? -34.5 -29.047 0.858 1 63.34 515 TYR A N 1
ATOM 4005 C CA . TYR A 1 515 ? -34.062 -27.781 1.426 1 63.34 515 TYR A CA 1
ATOM 4006 C C . TYR A 1 515 ? -35.125 -26.703 1.258 1 63.34 515 TYR A C 1
ATOM 4008 O O . TYR A 1 515 ? -35.531 -26.062 2.232 1 63.34 515 TYR A O 1
ATOM 4016 N N . PHE A 1 516 ? -35.469 -26.484 0.069 1 66.19 516 PHE A N 1
ATOM 4017 C CA . PHE A 1 516 ? -36.469 -25.438 -0.175 1 66.19 516 PHE A CA 1
ATOM 4018 C C . PHE A 1 516 ? -37.844 -25.875 0.301 1 66.19 516 PHE A C 1
ATOM 4020 O O . PHE A 1 516 ? -38.656 -25.047 0.702 1 66.19 516 PHE A O 1
ATOM 4027 N N . GLY A 1 517 ? -37.969 -27.094 0.24 1 64.19 517 GLY A N 1
ATOM 4028 C CA . GLY A 1 517 ? -39.188 -27.609 0.818 1 64.19 517 GLY A CA 1
ATOM 4029 C C . GLY A 1 517 ? -39.312 -27.312 2.299 1 64.19 517 GLY A C 1
ATOM 4030 O O . GLY A 1 517 ? -40.375 -26.891 2.758 1 64.19 517 GLY A O 1
ATOM 4031 N N . HIS A 1 518 ? -38.281 -27.484 2.936 1 63.72 518 HIS A N 1
ATOM 4032 C CA . HIS A 1 518 ? -38.25 -27.172 4.359 1 63.72 518 HIS A CA 1
ATOM 4033 C C . HIS A 1 518 ? -38.469 -25.688 4.605 1 63.72 518 HIS A C 1
ATOM 4035 O O . HIS A 1 518 ? -39.188 -25.297 5.523 1 63.72 518 HIS A O 1
ATOM 4041 N N . LYS A 1 519 ? -37.875 -24.891 3.814 1 64.94 519 LYS A N 1
ATOM 4042 C CA . LYS A 1 519 ? -37.969 -23.438 3.986 1 64.94 519 LYS A CA 1
ATOM 4043 C C . LYS A 1 519 ? -39.375 -22.922 3.668 1 64.94 519 LYS A C 1
ATOM 4045 O O . LYS A 1 519 ? -39.781 -21.891 4.195 1 64.94 519 LYS A O 1
ATOM 4050 N N . MET A 1 520 ? -39.875 -23.641 2.863 1 63.41 520 MET A N 1
ATOM 4051 C CA . MET A 1 520 ? -41.25 -23.297 2.469 1 63.41 520 MET A CA 1
ATOM 4052 C C . MET A 1 520 ? -42.25 -23.781 3.498 1 63.41 520 MET A C 1
ATOM 4054 O O . MET A 1 520 ? -43.375 -23.281 3.57 1 63.41 520 MET A O 1
ATOM 4058 N N . LEU A 1 521 ? -41.75 -24.594 4.301 1 62.81 521 LEU A N 1
ATOM 4059 C CA . LEU A 1 521 ? -42.688 -25.234 5.234 1 62.81 521 LEU A CA 1
ATOM 4060 C C . LEU A 1 521 ? -43.156 -24.25 6.297 1 62.81 521 LEU A C 1
ATOM 4062 O O . LEU A 1 521 ? -44.312 -24.25 6.68 1 62.81 521 LEU A O 1
ATOM 4066 N N . ASN A 1 522 ? -42.312 -23.453 6.711 1 61.44 522 ASN A N 1
ATOM 4067 C CA . ASN A 1 522 ? -42.719 -22.547 7.781 1 61.44 522 ASN A CA 1
ATOM 4068 C C . ASN A 1 522 ? -43.656 -21.484 7.281 1 61.44 522 ASN A C 1
ATOM 4070 O O . ASN A 1 522 ? -44.719 -21.25 7.883 1 61.44 522 ASN A O 1
ATOM 4074 N N . PRO A 1 523 ? -43.25 -20.812 6.195 1 60.69 523 PRO A N 1
ATOM 4075 C CA . PRO A 1 523 ? -44.25 -19.891 5.684 1 60.69 523 PRO A CA 1
ATOM 4076 C C . PRO A 1 523 ? -45.562 -20.594 5.27 1 60.69 523 PRO A C 1
ATOM 4078 O O . PRO A 1 523 ? -46.656 -20.062 5.453 1 60.69 523 PRO A O 1
ATOM 4081 N N . LEU A 1 524 ? -45.25 -21.688 4.785 1 62.75 524 LEU A N 1
ATOM 4082 C CA . LEU A 1 524 ? -46.438 -22.453 4.43 1 62.75 524 LEU A CA 1
ATOM 4083 C C . LEU A 1 524 ? -47.25 -22.797 5.672 1 62.75 524 LEU A C 1
ATOM 4085 O O . LEU A 1 524 ? -48.469 -22.734 5.648 1 62.75 524 LEU A O 1
ATOM 4089 N N . LYS A 1 525 ? -46.406 -23 6.621 1 63.66 525 LYS A N 1
ATOM 4090 C CA . LYS A 1 525 ? -47.094 -23.234 7.895 1 63.66 525 LYS A CA 1
ATOM 4091 C C . LYS A 1 525 ? -47.781 -21.984 8.383 1 63.66 525 LYS A C 1
ATOM 4093 O O . LYS A 1 525 ? -48.906 -22.047 8.875 1 63.66 525 LYS A O 1
ATOM 4098 N N . GLY A 1 526 ? -47.156 -20.922 8.203 1 59.22 526 GLY A N 1
ATOM 4099 C CA . GLY A 1 526 ? -47.781 -19.656 8.602 1 59.22 526 GLY A CA 1
ATOM 4100 C C . GLY A 1 526 ? -49 -19.297 7.773 1 59.22 526 GLY A C 1
ATOM 4101 O O . GLY A 1 526 ? -50 -18.859 8.312 1 59.22 526 GLY A O 1
ATOM 4102 N N . ILE A 1 527 ? -48.719 -19.469 6.578 1 58.59 527 ILE A N 1
ATOM 4103 C CA . ILE A 1 527 ? -49.875 -19.219 5.688 1 58.59 527 ILE A CA 1
ATOM 4104 C C . ILE A 1 527 ? -50.969 -20.203 5.988 1 58.59 527 ILE A C 1
ATOM 4106 O O . ILE A 1 527 ? -52.156 -19.844 6.031 1 58.59 527 ILE A O 1
ATOM 4110 N N . MET A 1 528 ? -50.281 -21.281 6.207 1 59.47 528 MET A N 1
ATOM 4111 C CA . MET A 1 528 ? -51.25 -22.312 6.535 1 59.47 528 MET A CA 1
ATOM 4112 C C . MET A 1 528 ? -51.906 -22.047 7.883 1 59.47 528 MET A C 1
ATOM 4114 O O . MET A 1 528 ? -53.094 -22.312 8.07 1 59.47 528 MET A O 1
ATOM 4118 N N . ASP A 1 529 ? -51.031 -21.375 8.594 1 60.06 529 ASP A N 1
ATOM 4119 C CA . ASP A 1 529 ? -51.594 -20.984 9.883 1 60.06 529 ASP A CA 1
ATOM 4120 C C . ASP A 1 529 ? -52.656 -19.891 9.703 1 60.06 529 ASP A C 1
ATOM 4122 O O . ASP A 1 529 ? -53.688 -19.906 10.359 1 60.06 529 ASP A O 1
ATOM 4126 N N . LEU A 1 530 ? -52.344 -18.969 8.82 1 55.19 530 LEU A N 1
ATOM 4127 C CA . LEU A 1 530 ? -53.312 -17.922 8.531 1 55.19 530 LEU A CA 1
ATOM 4128 C C . LEU A 1 530 ? -54.531 -18.469 7.797 1 55.19 530 LEU A C 1
ATOM 4130 O O . LEU A 1 530 ? -55.656 -18.094 8.094 1 55.19 530 LEU A O 1
ATOM 4134 N N . ILE A 1 531 ? -54.031 -19.234 6.887 1 56.81 531 ILE A N 1
ATOM 4135 C CA . ILE A 1 531 ? -55.125 -19.891 6.176 1 56.81 531 ILE A CA 1
ATOM 4136 C C . ILE A 1 531 ? -55.906 -20.781 7.133 1 56.81 531 ILE A C 1
ATOM 4138 O O . ILE A 1 531 ? -57.125 -20.859 7.066 1 56.81 531 ILE A O 1
ATOM 4142 N N . SER A 1 532 ? -54.812 -21.188 7.938 1 57.19 532 SER A N 1
ATOM 4143 C CA . SER A 1 532 ? -55.438 -22.016 8.961 1 57.19 532 SER A CA 1
ATOM 4144 C C . SER A 1 532 ? -56.406 -21.203 9.797 1 57.19 532 SER A C 1
ATOM 4146 O O . SER A 1 532 ? -57.5 -21.672 10.141 1 57.19 532 SER A O 1
ATOM 4148 N N . GLU A 1 533 ? -55.875 -19.984 10.008 1 53.53 533 GLU A N 1
ATOM 4149 C CA . GLU A 1 533 ? -56.781 -19.141 10.781 1 53.53 533 GLU A CA 1
ATOM 4150 C C . GLU A 1 533 ? -58.031 -18.781 9.984 1 53.53 533 GLU A C 1
ATOM 4152 O O . GLU A 1 533 ? -59.125 -18.734 10.531 1 53.53 533 GLU A O 1
ATOM 4157 N N . LEU A 1 534 ? -57.688 -18.531 8.75 1 49.53 534 LEU A N 1
ATOM 4158 C CA . LEU A 1 534 ? -58.844 -18.234 7.898 1 49.53 534 LEU A CA 1
ATOM 4159 C C . LEU A 1 534 ? -59.719 -19.469 7.711 1 49.53 534 LEU A C 1
ATOM 4161 O O . LEU A 1 534 ? -60.938 -19.375 7.746 1 49.53 534 LEU A O 1
ATOM 4165 N N . ILE A 1 535 ? -58.781 -20.453 7.5 1 49.91 535 ILE A N 1
ATOM 4166 C CA . ILE A 1 535 ? -59.531 -21.688 7.285 1 49.91 535 ILE A CA 1
ATOM 4167 C C . ILE A 1 535 ? -60.156 -22.156 8.602 1 49.91 535 ILE A C 1
ATOM 4169 O O . ILE A 1 535 ? -61.281 -22.656 8.625 1 49.91 535 ILE A O 1
ATOM 4173 N N . VAL A 1 536 ? -59.156 -21.812 9.539 1 49.81 536 VAL A N 1
ATOM 4174 C CA . VAL A 1 536 ? -59.719 -22.156 10.844 1 49.81 536 VAL A CA 1
ATOM 4175 C C . VAL A 1 536 ? -61.031 -21.375 11.07 1 49.81 536 VAL A C 1
ATOM 4177 O O . VAL A 1 536 ? -62 -21.922 11.562 1 49.81 536 VAL A O 1
ATOM 4180 N N . GLU A 1 537 ? -60.844 -20.141 10.688 1 49.12 537 GLU A N 1
ATOM 4181 C CA . GLU A 1 537 ? -62.062 -19.359 10.883 1 49.12 537 GLU A CA 1
ATOM 4182 C C . GLU A 1 537 ? -63.188 -19.828 9.938 1 49.12 537 GLU A C 1
ATOM 4184 O O . GLU A 1 537 ? -64.312 -19.922 10.336 1 49.12 537 GLU A O 1
ATOM 4189 N N . ARG A 1 538 ? -62.688 -20.125 8.742 1 48.16 538 ARG A N 1
ATOM 4190 C CA . ARG A 1 538 ? -63.75 -20.438 7.793 1 48.16 538 ARG A CA 1
ATOM 4191 C C . ARG A 1 538 ? -64.125 -21.922 7.812 1 48.16 538 ARG A C 1
ATOM 4193 O O . ARG A 1 538 ? -65.25 -22.297 7.664 1 48.16 538 ARG A O 1
ATOM 4200 N N . ALA A 1 539 ? -62.906 -22.688 7.895 1 51.94 539 ALA A N 1
ATOM 4201 C CA . ALA A 1 539 ? -63.156 -24.125 7.789 1 51.94 539 ALA A CA 1
ATOM 4202 C C . ALA A 1 539 ? -63.312 -24.75 9.172 1 51.94 539 ALA A C 1
ATOM 4204 O O . ALA A 1 539 ? -63.781 -25.891 9.289 1 51.94 539 ALA A O 1
ATOM 4205 N N . GLY A 1 540 ? -63.156 -23.906 10.336 1 49.28 540 GLY A N 1
ATOM 4206 C CA . GLY A 1 540 ? -63.375 -24.406 11.688 1 49.28 540 GLY A CA 1
ATOM 4207 C C . GLY A 1 540 ? -62.25 -25.359 12.141 1 49.28 540 GLY A C 1
ATOM 4208 O O . GLY A 1 540 ? -62.531 -26.328 12.852 1 49.28 540 GLY A O 1
ATOM 4209 N N . ILE A 1 541 ? -61.125 -25.516 11.508 1 53.09 541 ILE A N 1
ATOM 4210 C CA . ILE A 1 541 ? -60.062 -26.438 11.891 1 53.09 541 ILE A CA 1
ATOM 4211 C C . ILE A 1 541 ? -59.062 -25.719 12.789 1 53.09 541 ILE A C 1
ATOM 4213 O O . ILE A 1 541 ? -58.906 -24.5 12.711 1 53.09 541 ILE A O 1
ATOM 4217 N N . THR A 1 542 ? -58.688 -26.281 13.859 1 53.53 542 THR A N 1
ATOM 4218 C CA . THR A 1 542 ? -57.688 -25.703 14.781 1 53.53 542 THR A CA 1
ATOM 4219 C C . THR A 1 542 ? -56.375 -25.484 14.078 1 53.53 542 THR A C 1
ATOM 4221 O O . THR A 1 542 ? -56.062 -26.156 13.102 1 53.53 542 THR A O 1
ATOM 4224 N N . LYS A 1 543 ? -55.594 -24.547 14.438 1 56.97 543 LYS A N 1
ATOM 4225 C CA . LYS A 1 543 ? -54.281 -24.188 13.891 1 56.97 543 LYS A CA 1
ATOM 4226 C C . LYS A 1 543 ? -53.344 -25.391 13.875 1 56.97 543 LYS A C 1
ATOM 4228 O O . LYS A 1 543 ? -52.594 -25.578 12.93 1 56.97 543 LYS A O 1
ATOM 4233 N N . THR A 1 544 ? -53.5 -26.25 14.797 1 56.16 544 THR A N 1
ATOM 4234 C CA . THR A 1 544 ? -52.656 -27.438 14.922 1 56.16 544 THR A CA 1
ATOM 4235 C C . THR A 1 544 ? -52.969 -28.453 13.844 1 56.16 544 THR A C 1
ATOM 4237 O O . THR A 1 544 ? -52.094 -29.062 13.258 1 56.16 544 THR A O 1
ATOM 4240 N N . VAL A 1 545 ? -54.188 -28.531 13.594 1 58.56 545 VAL A N 1
ATOM 4241 C CA . VAL A 1 545 ? -54.594 -29.516 12.594 1 58.56 545 VAL A CA 1
ATOM 4242 C C . VAL A 1 545 ? -54.188 -29.031 11.195 1 58.56 545 VAL A C 1
ATOM 4244 O O . VAL A 1 545 ? -53.75 -29.828 10.367 1 58.56 545 VAL A O 1
ATOM 4247 N N . PHE A 1 546 ? -54.312 -27.828 11.016 1 60.09 546 PHE A N 1
ATOM 4248 C CA . PHE A 1 546 ? -53.906 -27.25 9.742 1 60.09 546 PHE A CA 1
ATOM 4249 C C . PHE A 1 546 ? -52.438 -27.5 9.484 1 60.09 546 PHE A C 1
ATOM 4251 O O . PHE A 1 546 ? -52.062 -27.953 8.398 1 60.09 546 PHE A O 1
ATOM 4258 N N . TRP A 1 547 ? -51.719 -27.359 10.477 1 63.5 547 TRP A N 1
ATOM 4259 C CA . TRP A 1 547 ? -50.281 -27.516 10.305 1 63.5 547 TRP A CA 1
ATOM 4260 C C . TRP A 1 547 ? -49.906 -29 10.18 1 63.5 547 TRP A C 1
ATOM 4262 O O . TRP A 1 547 ? -48.969 -29.344 9.445 1 63.5 547 TRP A O 1
ATOM 4272 N N . ARG A 1 548 ? -50.625 -29.75 10.797 1 62.03 548 ARG A N 1
ATOM 4273 C CA . ARG A 1 548 ? -50.406 -31.172 10.641 1 62.03 548 ARG A CA 1
ATOM 4274 C C . ARG A 1 548 ? -50.75 -31.641 9.227 1 62.03 548 ARG A C 1
ATOM 4276 O O . ARG A 1 548 ? -50.031 -32.438 8.641 1 62.03 548 ARG A O 1
ATOM 4283 N N . MET A 1 549 ? -51.656 -31.016 8.727 1 62.69 549 MET A N 1
ATOM 4284 C CA . MET A 1 549 ? -52.062 -31.375 7.371 1 62.69 549 MET A CA 1
ATOM 4285 C C . MET A 1 549 ? -51.031 -30.906 6.352 1 62.69 549 MET A C 1
ATOM 4287 O O . MET A 1 549 ? -50.688 -31.656 5.434 1 62.69 549 MET A O 1
ATOM 4291 N N . ILE A 1 550 ? -50.531 -29.766 6.598 1 66.5 550 ILE A N 1
ATOM 4292 C CA . ILE A 1 550 ? -49.562 -29.188 5.668 1 66.5 550 ILE A CA 1
ATOM 4293 C C . ILE A 1 550 ? -48.25 -29.938 5.77 1 66.5 550 ILE A C 1
ATOM 4295 O O . ILE A 1 550 ? -47.594 -30.203 4.754 1 66.5 550 ILE A O 1
ATOM 4299 N N . THR A 1 551 ? -47.906 -30.25 6.938 1 66.31 551 THR A N 1
ATOM 4300 C CA . THR A 1 551 ? -46.656 -30.984 7.141 1 66.31 551 THR A CA 1
ATOM 4301 C C . THR A 1 551 ? -46.75 -32.375 6.551 1 66.31 551 THR A C 1
ATOM 4303 O O . THR A 1 551 ? -45.844 -32.875 5.891 1 66.31 551 THR A O 1
ATOM 4306 N N . ASP A 1 552 ? -47.844 -32.938 6.703 1 63.94 552 ASP A N 1
ATOM 4307 C CA . ASP A 1 552 ? -48.062 -34.281 6.141 1 63.94 552 ASP A CA 1
ATOM 4308 C C . ASP A 1 552 ? -48.094 -34.219 4.613 1 63.94 552 ASP A C 1
ATOM 4310 O O . ASP A 1 552 ? -47.594 -35.125 3.943 1 63.94 552 ASP A O 1
ATOM 4314 N N . LEU A 1 553 ? -48.625 -33.188 4.215 1 68.62 553 LEU A N 1
ATOM 4315 C CA . LEU A 1 553 ? -48.656 -33 2.768 1 68.62 553 LEU A CA 1
ATOM 4316 C C . LEU A 1 553 ? -47.25 -32.781 2.209 1 68.62 553 LEU A C 1
ATOM 4318 O O . LEU A 1 553 ? -46.906 -33.344 1.164 1 68.62 553 LEU A O 1
ATOM 4322 N N . PHE A 1 554 ? -46.5 -32.125 2.922 1 69.06 554 PHE A N 1
ATOM 4323 C CA . PHE A 1 554 ? -45.125 -31.859 2.529 1 69.06 554 PHE A CA 1
ATOM 4324 C C . PHE A 1 554 ? -44.312 -33.156 2.527 1 69.06 554 PHE A C 1
ATOM 4326 O O . PHE A 1 554 ? -43.562 -33.406 1.573 1 69.06 554 PHE A O 1
ATOM 4333 N N . TYR A 1 555 ? -44.469 -33.844 3.555 1 65.44 555 TYR A N 1
ATOM 4334 C CA . TYR A 1 555 ? -43.75 -35.094 3.623 1 65.44 555 TYR A CA 1
ATOM 4335 C C . TYR A 1 555 ? -44.219 -36.062 2.543 1 65.44 555 TYR A C 1
ATOM 4337 O O . TYR A 1 555 ? -43.438 -36.812 1.953 1 65.44 555 TYR A O 1
ATOM 4345 N N . THR A 1 556 ? -45.469 -36.031 2.289 1 65.25 556 THR A N 1
ATOM 4346 C CA . THR A 1 556 ? -46 -36.875 1.232 1 65.25 556 THR A CA 1
ATOM 4347 C C . THR A 1 556 ? -45.438 -36.469 -0.127 1 65.25 556 THR A C 1
ATOM 4349 O O . THR A 1 556 ? -45.062 -37.312 -0.921 1 65.25 556 THR A O 1
ATOM 4352 N N . ILE A 1 557 ? -45.25 -35.188 -0.296 1 66.56 557 ILE A N 1
ATOM 4353 C CA . ILE A 1 557 ? -44.719 -34.688 -1.564 1 66.56 557 ILE A CA 1
ATOM 4354 C C . ILE A 1 557 ? -43.25 -35.031 -1.658 1 66.56 557 ILE A C 1
ATOM 4356 O O . ILE A 1 557 ? -42.781 -35.5 -2.697 1 66.56 557 ILE A O 1
ATOM 4360 N N . LEU A 1 558 ? -42.594 -34.938 -0.633 1 67.06 558 LEU A N 1
ATOM 4361 C CA . LEU A 1 558 ? -41.156 -35.25 -0.596 1 67.06 558 LEU A CA 1
ATOM 4362 C C . LEU A 1 558 ? -40.906 -36.719 -0.831 1 67.06 558 LEU A C 1
ATOM 4364 O O . LEU A 1 558 ? -40 -37.094 -1.593 1 67.06 558 LEU A O 1
ATOM 4368 N N . LEU A 1 559 ? -41.688 -37.438 -0.201 1 64.44 559 LEU A N 1
ATOM 4369 C CA . LEU A 1 559 ? -41.531 -38.875 -0.363 1 64.44 559 LEU A CA 1
ATOM 4370 C C . LEU A 1 559 ? -41.969 -39.312 -1.762 1 64.44 559 LEU A C 1
ATOM 4372 O O . LEU A 1 559 ? -41.344 -40.219 -2.342 1 64.44 559 LEU A O 1
ATOM 4376 N N . ALA A 1 560 ? -42.906 -38.625 -2.281 1 65.19 560 ALA A N 1
ATOM 4377 C CA . ALA A 1 560 ? -43.312 -38.938 -3.646 1 65.19 560 ALA A CA 1
ATOM 4378 C C . ALA A 1 560 ? -42.25 -38.562 -4.648 1 65.19 560 ALA A C 1
ATOM 4380 O O . ALA A 1 560 ? -41.969 -39.281 -5.598 1 65.19 560 ALA A O 1
ATOM 4381 N N . VAL A 1 561 ? -41.562 -37.562 -4.379 1 64.38 561 VAL A N 1
ATOM 4382 C CA . VAL A 1 561 ? -40.469 -37.125 -5.242 1 64.38 561 VAL A CA 1
ATOM 4383 C C . VAL A 1 561 ? -39.312 -38.094 -5.094 1 64.38 561 VAL A C 1
ATOM 4385 O O . VAL A 1 561 ? -38.688 -38.469 -6.09 1 64.38 561 VAL A O 1
ATOM 4388 N N . LEU A 1 562 ? -39.031 -38.469 -3.879 1 61.62 562 LEU A N 1
ATOM 4389 C CA . LEU A 1 562 ? -37.969 -39.438 -3.637 1 61.62 562 LEU A CA 1
ATOM 4390 C C . LEU A 1 562 ? -38.312 -40.781 -4.301 1 61.62 562 LEU A C 1
ATOM 4392 O O . LEU A 1 562 ? -37.406 -41.438 -4.828 1 61.62 562 LEU A O 1
ATOM 4396 N N . TRP A 1 563 ? -39.531 -41.062 -4.312 1 62.38 563 TRP A N 1
ATOM 4397 C CA . TRP A 1 563 ? -39.969 -42.312 -4.934 1 62.38 563 TRP A CA 1
ATOM 4398 C C . TRP A 1 563 ? -39.781 -42.25 -6.445 1 62.38 563 TRP A C 1
ATOM 4400 O O . TRP A 1 563 ? -39.375 -43.25 -7.051 1 62.38 563 TRP A O 1
ATOM 4410 N N . THR A 1 564 ? -40 -41.125 -6.996 1 60.5 564 THR A N 1
ATOM 4411 C CA . THR A 1 564 ? -39.844 -41 -8.445 1 60.5 564 THR A CA 1
ATOM 4412 C C . THR A 1 564 ? -38.375 -41 -8.844 1 60.5 564 THR A C 1
ATOM 4414 O O . THR A 1 564 ? -38 -41.5 -9.914 1 60.5 564 THR A O 1
ATOM 4417 N N . TYR A 1 565 ? -37.594 -40.531 -7.918 1 57.19 565 TYR A N 1
ATOM 4418 C CA . TYR A 1 565 ? -36.188 -40.375 -8.312 1 57.19 565 TYR A CA 1
ATOM 4419 C C . TYR A 1 565 ? -35.375 -41.562 -7.824 1 57.19 565 TYR A C 1
ATOM 4421 O O . TYR A 1 565 ? -34.219 -41.75 -8.266 1 57.19 565 TYR A O 1
ATOM 4429 N N . LEU A 1 566 ? -35.844 -42.25 -6.914 1 55.69 566 LEU A N 1
ATOM 4430 C CA . LEU A 1 566 ? -35.125 -43.375 -6.324 1 55.69 566 LEU A CA 1
ATOM 4431 C C . LEU A 1 566 ? -34.625 -44.312 -7.406 1 55.69 566 LEU A C 1
ATOM 4433 O O . LEU A 1 566 ? -33.469 -44.781 -7.348 1 55.69 566 LEU A O 1
ATOM 4437 N N . PRO A 1 567 ? -35.406 -44.625 -8.344 1 52.5 567 PRO A N 1
ATOM 4438 C CA . PRO A 1 567 ? -34.875 -45.562 -9.344 1 52.5 567 PRO A CA 1
ATOM 4439 C C . PRO A 1 567 ? -33.656 -45 -10.078 1 52.5 567 PRO A C 1
ATOM 4441 O O . PRO A 1 567 ? -32.781 -45.781 -10.461 1 52.5 567 PRO A O 1
ATOM 4444 N N . SER A 1 568 ? -33.5 -43.75 -10.336 1 50.22 568 SER A N 1
ATOM 4445 C CA . SER A 1 568 ? -32.406 -43.156 -11.086 1 50.22 568 SER A CA 1
ATOM 4446 C C . SER A 1 568 ? -31.172 -43 -10.211 1 50.22 568 SER A C 1
ATOM 4448 O O . SER A 1 568 ? -30.047 -42.938 -10.727 1 50.22 568 SER A O 1
ATOM 4450 N N . LEU A 1 569 ? -31.125 -42.844 -8.984 1 43.62 569 LEU A N 1
ATOM 4451 C CA . LEU A 1 569 ? -30.016 -42.719 -8.047 1 43.62 569 LEU A CA 1
ATOM 4452 C C . LEU A 1 569 ? -29.406 -44.062 -7.734 1 43.62 569 LEU A C 1
ATOM 4454 O O . LEU A 1 569 ? -28.203 -44.188 -7.523 1 43.62 569 LEU A O 1
ATOM 4458 N N . SER A 1 570 ? -30.156 -45 -7.289 1 45.22 570 SER A N 1
ATOM 4459 C CA . SER A 1 570 ? -29.797 -46.156 -6.473 1 45.22 570 SER A CA 1
ATOM 4460 C C . SER A 1 570 ? -29.328 -47.312 -7.34 1 45.22 570 SER A C 1
ATOM 4462 O O . SER A 1 570 ? -28.797 -48.312 -6.828 1 45.22 570 SER A O 1
ATOM 4464 N N . ARG A 1 571 ? -29.562 -47.344 -8.586 1 46.84 571 ARG A N 1
ATOM 4465 C CA . ARG A 1 571 ? -29.266 -48.719 -8.961 1 46.84 571 ARG A CA 1
ATOM 4466 C C . ARG A 1 571 ? -27.828 -49.094 -8.602 1 46.84 571 ARG A C 1
ATOM 4468 O O . ARG A 1 571 ? -27.594 -50.156 -8.008 1 46.84 571 ARG A O 1
ATOM 4475 N N . PRO A 1 572 ? -26.766 -48.406 -9.219 1 46.94 572 PRO A N 1
ATOM 4476 C CA . PRO A 1 572 ? -25.438 -49 -9.031 1 46.94 572 PRO A CA 1
ATOM 4477 C C . PRO A 1 572 ? -24.906 -48.812 -7.613 1 46.94 572 PRO A C 1
ATOM 4479 O O . PRO A 1 572 ? -24.125 -49.625 -7.125 1 46.94 572 PRO A O 1
ATOM 4482 N N . PHE A 1 573 ? -25.297 -47.812 -6.871 1 44.06 573 PHE A N 1
ATOM 4483 C CA . PHE A 1 573 ? -24.641 -47.562 -5.602 1 44.06 573 PHE A CA 1
ATOM 4484 C C . PHE A 1 573 ? -25.297 -48.344 -4.473 1 44.06 573 PHE A C 1
ATOM 4486 O O . PHE A 1 573 ? -24.641 -48.812 -3.547 1 44.06 573 PHE A O 1
ATOM 4493 N N . LEU A 1 574 ? -26.625 -48.5 -4.488 1 44.81 574 LEU A N 1
ATOM 4494 C CA . LEU A 1 574 ? -27.266 -49.062 -3.312 1 44.81 574 LEU A CA 1
ATOM 4495 C C . LEU A 1 574 ? -27.578 -50.562 -3.541 1 44.81 574 LEU A C 1
ATOM 4497 O O . LEU A 1 574 ? -28.203 -50.906 -4.543 1 44.81 574 LEU A O 1
ATOM 4501 N N . GLY A 1 575 ? -26.719 -51.281 -3.99 1 52.03 575 GLY A N 1
ATOM 4502 C CA . GLY A 1 575 ? -27.047 -52.688 -4.176 1 52.03 575 GLY A CA 1
ATOM 4503 C C . GLY A 1 575 ? -28.547 -52.938 -4.258 1 52.03 575 GLY A C 1
ATOM 4504 O O . GLY A 1 575 ? -29.344 -52.094 -3.898 1 52.03 575 GLY A O 1
ATOM 4505 N N . ASP A 1 576 ? -29.031 -53.844 -5.008 1 51.81 576 ASP A N 1
ATOM 4506 C CA . ASP A 1 576 ? -30.406 -54.219 -5.297 1 51.81 576 ASP A CA 1
ATOM 4507 C C . ASP A 1 576 ? -31.234 -54.281 -4.016 1 51.81 576 ASP A C 1
ATOM 4509 O O . ASP A 1 576 ? -32.375 -53.844 -3.975 1 51.81 576 ASP A O 1
ATOM 4513 N N . TRP A 1 577 ? -30.641 -54.875 -2.947 1 51.53 577 TRP A N 1
ATOM 4514 C CA . TRP A 1 577 ? -31.438 -55.094 -1.737 1 51.53 577 TRP A CA 1
ATOM 4515 C C . TRP A 1 577 ? -31.688 -53.781 -1.014 1 51.53 577 TRP A C 1
ATOM 4517 O O . TRP A 1 577 ? -32.812 -53.562 -0.525 1 51.53 577 TRP A O 1
ATOM 4527 N N . ALA A 1 578 ? -30.75 -52.906 -1.059 1 56.25 578 ALA A N 1
ATOM 4528 C CA . ALA A 1 578 ? -30.891 -51.625 -0.365 1 56.25 578 ALA A CA 1
ATOM 4529 C C . ALA A 1 578 ? -31.859 -50.719 -1.1 1 56.25 578 ALA A C 1
ATOM 4531 O O . ALA A 1 578 ? -32.656 -50 -0.47 1 56.25 578 ALA A O 1
ATOM 4532 N N . TYR A 1 579 ? -31.797 -50.844 -2.316 1 57.97 579 TYR A N 1
ATOM 4533 C CA . TYR A 1 579 ? -32.75 -50.125 -3.133 1 57.97 579 TYR A CA 1
ATOM 4534 C C . TYR A 1 579 ? -34.188 -50.562 -2.844 1 57.97 579 TYR A C 1
ATOM 4536 O O . TYR A 1 579 ? -35.094 -49.719 -2.713 1 57.97 579 TYR A O 1
ATOM 4544 N N . ARG A 1 580 ? -34.219 -51.906 -2.791 1 57.69 580 ARG A N 1
ATOM 4545 C CA . ARG A 1 580 ? -35.562 -52.438 -2.553 1 57.69 580 ARG A CA 1
ATOM 4546 C C . ARG A 1 580 ? -36.062 -52.031 -1.171 1 57.69 580 ARG A C 1
ATOM 4548 O O . ARG A 1 580 ? -37.25 -51.688 -1.016 1 57.69 580 ARG A O 1
ATOM 4555 N N . ILE A 1 581 ? -35.156 -52 -0.292 1 55.44 581 ILE A N 1
ATOM 4556 C CA . ILE A 1 581 ? -35.531 -51.688 1.074 1 55.44 581 ILE A CA 1
ATOM 4557 C C . ILE A 1 581 ? -35.906 -50.188 1.158 1 55.44 581 ILE A C 1
ATOM 4559 O O . ILE A 1 581 ? -36.906 -49.812 1.775 1 55.44 581 ILE A O 1
ATOM 4563 N N . LEU A 1 582 ? -35.125 -49.469 0.463 1 62.66 582 LEU A N 1
ATOM 4564 C CA . LEU A 1 582 ? -35.375 -48.031 0.488 1 62.66 582 LEU A CA 1
ATOM 4565 C C . LEU A 1 582 ? -36.656 -47.688 -0.266 1 62.66 582 LEU A C 1
ATOM 4567 O O . LEU A 1 582 ? -37.406 -46.812 0.166 1 62.66 582 LEU A O 1
ATOM 4571 N N . SER A 1 583 ? -36.719 -48.344 -1.289 1 62.47 583 SER A N 1
ATOM 4572 C CA . SER A 1 583 ? -37.906 -48.125 -2.066 1 62.47 583 SER A CA 1
ATOM 4573 C C . SER A 1 583 ? -39.156 -48.531 -1.281 1 62.47 583 SER A C 1
ATOM 4575 O O . SER A 1 583 ? -40.188 -47.812 -1.3 1 62.47 583 SER A O 1
ATOM 4577 N N . ILE A 1 584 ? -39 -49.688 -0.641 1 62.19 584 ILE A N 1
ATOM 4578 C CA . ILE A 1 584 ? -40.125 -50.156 0.165 1 62.19 584 ILE A CA 1
ATOM 4579 C C . ILE A 1 584 ? -40.344 -49.188 1.333 1 62.19 584 ILE A C 1
ATOM 4581 O O . ILE A 1 584 ? -41.5 -48.875 1.654 1 62.19 584 ILE A O 1
ATOM 4585 N N . ALA A 1 585 ? -39.344 -48.719 1.865 1 63.16 585 ALA A N 1
ATOM 4586 C CA . ALA A 1 585 ? -39.469 -47.812 2.99 1 63.16 585 ALA A CA 1
ATOM 4587 C C . ALA A 1 585 ? -40.125 -46.5 2.562 1 63.16 585 ALA A C 1
ATOM 4589 O O . ALA A 1 585 ? -40.969 -45.969 3.268 1 63.16 585 ALA A O 1
ATOM 4590 N N . ILE A 1 586 ? -39.75 -46.094 1.433 1 65.56 586 ILE A N 1
ATOM 4591 C CA . ILE A 1 586 ? -40.312 -44.844 0.922 1 65.56 586 ILE A CA 1
ATOM 4592 C C . ILE A 1 586 ? -41.781 -45.031 0.634 1 65.56 586 ILE A C 1
ATOM 4594 O O . ILE A 1 586 ? -42.594 -44.156 0.948 1 65.56 586 ILE A O 1
ATOM 4598 N N . ILE A 1 587 ? -42.031 -46.188 0.121 1 65.44 587 ILE A N 1
ATOM 4599 C CA . ILE A 1 587 ? -43.438 -46.469 -0.192 1 65.44 587 ILE A CA 1
ATOM 4600 C C . ILE A 1 587 ? -44.219 -46.594 1.101 1 65.44 587 ILE A C 1
ATOM 4602 O O . ILE A 1 587 ? -45.344 -46.062 1.196 1 65.44 587 ILE A O 1
ATOM 4606 N N . ILE A 1 588 ? -43.656 -47.219 2.051 1 61.22 588 ILE A N 1
ATOM 4607 C CA . ILE A 1 588 ? -44.344 -47.375 3.328 1 61.22 588 ILE A CA 1
ATOM 4608 C C . ILE A 1 588 ? -44.531 -46.031 3.984 1 61.22 588 ILE A C 1
ATOM 4610 O O . ILE A 1 588 ? -45.625 -45.719 4.469 1 61.22 588 ILE A O 1
ATOM 4614 N N . PHE A 1 589 ? -43.562 -45.219 3.896 1 69.44 589 PHE A N 1
ATOM 4615 C CA . PHE A 1 589 ? -43.656 -43.906 4.504 1 69.44 589 PHE A CA 1
ATOM 4616 C C . PHE A 1 589 ? -44.656 -43.031 3.734 1 69.44 589 PHE A C 1
ATOM 4618 O O . PHE A 1 589 ? -45.406 -42.25 4.332 1 69.44 589 PHE A O 1
ATOM 4625 N N . LEU A 1 590 ? -44.625 -43.219 2.502 1 69.56 590 LEU A N 1
ATOM 4626 C CA . LEU A 1 590 ? -45.562 -42.5 1.675 1 69.56 590 LEU A CA 1
ATOM 4627 C C . LEU A 1 590 ? -47 -42.906 2.033 1 69.56 590 LEU A C 1
ATOM 4629 O O . LEU A 1 590 ? -47.875 -42.031 2.152 1 69.56 590 LEU A O 1
ATOM 4633 N N . ILE A 1 591 ? -47.125 -44.188 2.188 1 66.12 591 ILE A N 1
ATOM 4634 C CA . ILE A 1 591 ? -48.469 -44.688 2.529 1 66.12 591 ILE A CA 1
ATOM 4635 C C . ILE A 1 591 ? -48.875 -44.156 3.912 1 66.12 591 ILE A C 1
ATOM 4637 O O . ILE A 1 591 ? -50 -43.75 4.121 1 66.12 591 ILE A O 1
ATOM 4641 N N . ILE A 1 592 ? -47.969 -44.125 4.789 1 65 592 ILE A N 1
ATOM 4642 C CA . ILE A 1 592 ? -48.25 -43.719 6.156 1 65 592 ILE A CA 1
ATOM 4643 C C . ILE A 1 592 ? -48.594 -42.219 6.168 1 65 592 ILE A C 1
ATOM 4645 O O . ILE A 1 592 ? -49.594 -41.812 6.801 1 65 592 ILE A O 1
ATOM 4649 N N . PHE A 1 593 ? -47.844 -41.531 5.375 1 69.06 593 PHE A N 1
ATOM 4650 C CA . PHE A 1 593 ? -48.094 -40.094 5.402 1 69.06 593 PHE A CA 1
ATOM 4651 C C . PHE A 1 593 ? -49.344 -39.719 4.641 1 69.06 593 PHE A C 1
ATOM 4653 O O . PHE A 1 593 ? -50.094 -38.812 5.043 1 69.06 593 PHE A O 1
ATOM 4660 N N . ILE A 1 594 ? -49.531 -40.406 3.627 1 67.5 594 ILE A N 1
ATOM 4661 C CA . ILE A 1 594 ? -50.75 -40.188 2.887 1 67.5 594 ILE A CA 1
ATOM 4662 C C . ILE A 1 594 ? -51.938 -40.562 3.752 1 67.5 594 ILE A C 1
ATOM 4664 O O . ILE A 1 594 ? -52.969 -39.875 3.787 1 67.5 594 ILE A O 1
ATOM 4668 N N . TYR A 1 595 ? -51.812 -41.719 4.391 1 64.5 595 TYR A N 1
ATOM 4669 C CA . TYR A 1 595 ? -52.875 -42.156 5.305 1 64.5 595 TYR A CA 1
ATOM 4670 C C . TYR A 1 595 ? -53.094 -41.125 6.41 1 64.5 595 TYR A C 1
ATOM 4672 O O . TYR A 1 595 ? -54.219 -40.781 6.727 1 64.5 595 TYR A O 1
ATOM 4680 N N . ASP A 1 596 ? -52 -40.688 6.926 1 64.75 596 ASP A N 1
ATOM 4681 C CA . ASP A 1 596 ? -52.094 -39.688 8 1 64.75 596 ASP A CA 1
ATOM 4682 C C . ASP A 1 596 ? -52.719 -38.406 7.504 1 64.75 596 ASP A C 1
ATOM 4684 O O . ASP A 1 596 ? -53.531 -37.781 8.195 1 64.75 596 ASP A O 1
ATOM 4688 N N . LEU A 1 597 ? -52.312 -38.062 6.391 1 64.88 597 LEU A N 1
ATOM 4689 C CA . LEU A 1 597 ? -52.844 -36.844 5.777 1 64.88 597 LEU A CA 1
ATOM 4690 C C . LEU A 1 597 ? -54.312 -37 5.48 1 64.88 597 LEU A C 1
ATOM 4692 O O . LEU A 1 597 ? -55.094 -36.094 5.754 1 64.88 597 LEU A O 1
ATOM 4696 N N . ILE A 1 598 ? -54.625 -38.062 4.938 1 64.5 598 ILE A N 1
ATOM 4697 C CA . ILE A 1 598 ? -56.031 -38.312 4.613 1 64.5 598 ILE A CA 1
ATOM 4698 C C . ILE A 1 598 ? -56.844 -38.375 5.895 1 64.5 598 ILE A C 1
ATOM 4700 O O . ILE A 1 598 ? -57.938 -37.812 5.961 1 64.5 598 ILE A O 1
ATOM 4704 N N . ASN A 1 599 ? -56.312 -38.969 6.801 1 60.97 599 ASN A N 1
ATOM 4705 C CA . ASN A 1 599 ? -57 -39.062 8.086 1 60.97 599 ASN A CA 1
ATOM 4706 C C . ASN A 1 599 ? -57.156 -37.688 8.742 1 60.97 599 ASN A C 1
ATOM 4708 O O . ASN A 1 599 ? -58.188 -37.406 9.312 1 60.97 599 ASN A O 1
ATOM 4712 N N . LEU A 1 600 ? -56.094 -37 8.641 1 63.28 600 LEU A N 1
ATOM 4713 C CA . LEU A 1 600 ? -56.125 -35.656 9.227 1 63.28 600 LEU A CA 1
ATOM 4714 C C . LEU A 1 600 ? -57.125 -34.781 8.484 1 63.28 600 LEU A C 1
ATOM 4716 O O . LEU A 1 600 ? -57.875 -34.031 9.109 1 63.28 600 LEU A O 1
ATOM 4720 N N . ILE A 1 601 ? -57.062 -34.812 7.273 1 60.19 601 ILE A N 1
ATOM 4721 C CA . ILE A 1 601 ? -58 -34.062 6.453 1 60.19 601 ILE A CA 1
ATOM 4722 C C . ILE A 1 601 ? -59.438 -34.5 6.77 1 60.19 601 ILE A C 1
ATOM 4724 O O . ILE A 1 601 ? -60.312 -33.688 6.91 1 60.19 601 ILE A O 1
ATOM 4728 N N . TYR A 1 602 ? -59.5 -35.812 6.891 1 60.12 602 TYR A N 1
ATOM 4729 C CA . TYR A 1 602 ? -60.781 -36.375 7.207 1 60.12 602 TYR A CA 1
ATOM 4730 C C . TYR A 1 602 ? -61.281 -35.906 8.578 1 60.12 602 TYR A C 1
ATOM 4732 O O . TYR A 1 602 ? -62.438 -35.531 8.75 1 60.12 602 TYR A O 1
ATOM 4740 N N . MET A 1 603 ? -60.344 -35.875 9.453 1 53.88 603 MET A N 1
ATOM 4741 C CA . MET A 1 603 ? -60.719 -35.531 10.82 1 53.88 603 MET A CA 1
ATOM 4742 C C . MET A 1 603 ? -61 -34.031 10.938 1 53.88 603 MET A C 1
ATOM 4744 O O . MET A 1 603 ? -61.938 -33.625 11.656 1 53.88 603 MET A O 1
ATOM 4748 N N . THR A 1 604 ? -60.219 -33.312 10.25 1 58.06 604 THR A N 1
ATOM 4749 C CA . THR A 1 604 ? -60.375 -31.859 10.344 1 58.06 604 THR A CA 1
ATOM 4750 C C . THR A 1 604 ? -61.625 -31.391 9.602 1 58.06 604 THR A C 1
ATOM 4752 O O . THR A 1 604 ? -62.312 -30.484 10.062 1 58.06 604 THR A O 1
ATOM 4755 N N . PHE A 1 605 ? -61.719 -32.031 8.484 1 52.5 605 PHE A N 1
ATOM 4756 C CA . PHE A 1 605 ? -62.844 -31.547 7.676 1 52.5 605 PHE A CA 1
ATOM 4757 C C . PHE A 1 605 ? -64 -32.531 7.723 1 52.5 605 PHE A C 1
ATOM 4759 O O . PHE A 1 605 ? -64.812 -32.562 6.809 1 52.5 605 PHE A O 1
ATOM 4766 N N . GLU A 1 606 ? -63.719 -33.188 8.664 1 53.91 606 GLU A N 1
ATOM 4767 C CA . GLU A 1 606 ? -64.75 -34.156 8.812 1 53.91 606 GLU A CA 1
ATOM 4768 C C . GLU A 1 606 ? -66.125 -33.5 8.773 1 53.91 606 GLU A C 1
ATOM 4770 O O . GLU A 1 606 ? -67.062 -34 8.125 1 53.91 606 GLU A O 1
ATOM 4775 N N . ASP A 1 607 ? -66 -32.344 9.469 1 49.53 607 ASP A N 1
ATOM 4776 C CA . ASP A 1 607 ? -67.312 -31.719 9.539 1 49.53 607 ASP A CA 1
ATOM 4777 C C . ASP A 1 607 ? -67.75 -31.172 8.18 1 49.53 607 ASP A C 1
ATOM 4779 O O . ASP A 1 607 ? -68.938 -31.266 7.789 1 49.53 607 ASP A O 1
ATOM 4783 N N . VAL A 1 608 ? -66.75 -30.578 7.531 1 52.16 608 VAL A N 1
ATOM 4784 C CA . VAL A 1 608 ? -67 -30.016 6.215 1 52.16 608 VAL A CA 1
ATOM 4785 C C . VAL A 1 608 ? -67.375 -31.141 5.246 1 52.16 608 VAL A C 1
ATOM 4787 O O . VAL A 1 608 ? -68.312 -31 4.445 1 52.16 608 VAL A O 1
ATOM 4790 N N . TYR A 1 609 ? -66.562 -32.125 5.418 1 49.03 609 TYR A N 1
ATOM 4791 C CA . TYR A 1 609 ? -66.875 -33.312 4.602 1 49.03 609 TYR A CA 1
ATOM 4792 C C . TYR A 1 609 ? -68.25 -33.844 4.855 1 49.03 609 TYR A C 1
ATOM 4794 O O . TYR A 1 609 ? -69 -34.156 3.918 1 49.03 609 TYR A O 1
ATOM 4802 N N . VAL A 1 610 ? -68.438 -33.75 6.109 1 50.5 610 VAL A N 1
ATOM 4803 C CA . VAL A 1 610 ? -69.75 -34.25 6.453 1 50.5 610 VAL A CA 1
ATOM 4804 C C . VAL A 1 610 ? -70.812 -33.281 5.922 1 50.5 610 VAL A C 1
ATOM 4806 O O . VAL A 1 610 ? -71.812 -33.688 5.379 1 50.5 610 VAL A O 1
ATOM 4809 N N . LYS A 1 611 ? -70.312 -32.031 5.992 1 51.47 611 LYS A N 1
ATOM 4810 C CA . LYS A 1 611 ? -71.312 -31.047 5.516 1 51.47 611 LYS A CA 1
ATOM 4811 C C . LYS A 1 611 ? -71.438 -31.109 4 1 51.47 611 LYS A C 1
ATOM 4813 O O . LYS A 1 611 ? -72.562 -31 3.471 1 51.47 611 LYS A O 1
ATOM 4818 N N . ILE A 1 612 ? -70.312 -31.234 3.426 1 50.44 612 ILE A N 1
ATOM 4819 C CA . ILE A 1 612 ? -70.312 -31.344 1.972 1 50.44 612 ILE A CA 1
ATOM 4820 C C . ILE A 1 612 ? -71.062 -32.625 1.561 1 50.44 612 ILE A C 1
ATOM 4822 O O . ILE A 1 612 ? -71.875 -32.625 0.636 1 50.44 612 ILE A O 1
ATOM 4826 N N . ILE A 1 613 ? -70.625 -33.562 2.279 1 51.31 613 ILE A N 1
ATOM 4827 C CA . ILE A 1 613 ? -71.312 -34.812 2.014 1 51.31 613 ILE A CA 1
ATOM 4828 C C . ILE A 1 613 ? -72.812 -34.656 2.303 1 51.31 613 ILE A C 1
ATOM 4830 O O . ILE A 1 613 ? -73.625 -35.156 1.541 1 51.31 613 ILE A O 1
ATOM 4834 N N . ASP A 1 614 ? -72.875 -33.969 3.307 1 50.53 614 ASP A N 1
ATOM 4835 C CA . ASP A 1 614 ? -74.312 -33.75 3.643 1 50.53 614 ASP A CA 1
ATOM 4836 C C . ASP A 1 614 ? -75 -32.906 2.586 1 50.53 614 ASP A C 1
ATOM 4838 O O . ASP A 1 614 ? -76.125 -33.188 2.207 1 50.53 614 ASP A O 1
ATOM 4842 N N . LYS A 1 615 ? -74.125 -31.938 2.203 1 53.25 615 LYS A N 1
ATOM 4843 C CA . LYS A 1 615 ? -74.688 -31.078 1.171 1 53.25 615 LYS A CA 1
ATOM 4844 C C . LYS A 1 615 ? -74.875 -31.828 -0.141 1 53.25 615 LYS A C 1
ATOM 4846 O O . LYS A 1 615 ? -75.875 -31.672 -0.823 1 53.25 615 LYS A O 1
ATOM 4851 N N . ILE A 1 616 ? -73.75 -32.5 -0.36 1 49.47 616 ILE A N 1
ATOM 4852 C CA . ILE A 1 616 ? -73.875 -33.312 -1.565 1 49.47 616 ILE A CA 1
ATOM 4853 C C . ILE A 1 616 ? -74.938 -34.344 -1.409 1 49.47 616 ILE A C 1
ATOM 4855 O O . ILE A 1 616 ? -75.75 -34.562 -2.334 1 49.47 616 ILE A O 1
ATOM 4859 N N . ALA A 1 617 ? -74.812 -34.875 -0.252 1 47.06 617 ALA A N 1
ATOM 4860 C CA . ALA A 1 617 ? -75.875 -35.812 0.031 1 47.06 617 ALA A CA 1
ATOM 4861 C C . ALA A 1 617 ? -77.25 -35.125 0.006 1 47.06 617 ALA A C 1
ATOM 4863 O O . ALA A 1 617 ? -78.25 -35.688 -0.488 1 47.06 617 ALA A O 1
ATOM 4864 N N . GLY A 1 618 ? -77.062 -34 0.634 1 46.34 618 GLY A N 1
ATOM 4865 C CA . GLY A 1 618 ? -78.312 -33.281 0.58 1 46.34 618 GLY A CA 1
ATOM 4866 C C . GLY A 1 618 ? -78.75 -32.938 -0.833 1 46.34 618 GLY A C 1
ATOM 4867 O O . GLY A 1 618 ? -79.938 -33.031 -1.164 1 46.34 618 GLY A O 1
ATOM 4868 N N . ARG A 1 619 ? -77.688 -32.531 -1.572 1 48.19 619 ARG A N 1
ATOM 4869 C CA . ARG A 1 619 ? -78.062 -32.219 -2.957 1 48.19 619 ARG A CA 1
ATOM 4870 C C . ARG A 1 619 ? -78.438 -33.469 -3.721 1 48.19 619 ARG A C 1
ATOM 4872 O O . ARG A 1 619 ? -79.312 -33.406 -4.613 1 48.19 619 ARG A O 1
ATOM 4879 N N . LEU A 1 620 ? -77.688 -34.375 -3.342 1 41.78 620 LEU A N 1
ATOM 4880 C CA . LEU A 1 620 ? -78.062 -35.625 -4.016 1 41.78 620 LEU A CA 1
ATOM 4881 C C . LEU A 1 620 ? -79.375 -36.156 -3.51 1 41.78 620 LEU A C 1
ATOM 4883 O O . LEU A 1 620 ? -80.125 -36.781 -4.266 1 41.78 620 LEU A O 1
ATOM 4887 N N . SER A 1 621 ? -79.438 -35.938 -2.305 1 41.59 621 SER A N 1
ATOM 4888 C CA . SER A 1 621 ? -80.688 -36.438 -1.804 1 41.59 621 SER A CA 1
ATOM 4889 C C . SER A 1 621 ? -81.875 -35.531 -2.193 1 41.59 621 SER A C 1
ATOM 4891 O O . SER A 1 621 ? -83 -35.938 -2.176 1 41.59 621 SER A O 1
ATOM 4893 N N . GLY A 1 622 ? -81.5 -34.281 -2.438 1 37.19 622 GLY A N 1
ATOM 4894 C CA . GLY A 1 622 ? -82.688 -33.562 -2.938 1 37.19 622 GLY A CA 1
ATOM 4895 C C . GLY A 1 622 ? -82.875 -33.719 -4.438 1 37.19 622 GLY A C 1
ATOM 4896 O O . GLY A 1 622 ? -81.938 -34 -5.164 1 37.19 622 GLY A O 1
ATOM 4897 N N . MET B 1 1 ? -11.703 20.406 5.699 1 75.25 1 MET B N 1
ATOM 4898 C CA . MET B 1 1 ? -12.234 19.953 6.977 1 75.25 1 MET B CA 1
ATOM 4899 C C . MET B 1 1 ? -13.719 20.281 7.094 1 75.25 1 MET B C 1
ATOM 4901 O O . MET B 1 1 ? -14.188 21.297 6.566 1 75.25 1 MET B O 1
ATOM 4905 N N . MET B 1 2 ? -14.625 19.312 7.492 1 89.31 2 MET B N 1
ATOM 4906 C CA . MET B 1 2 ? -16.078 19.516 7.535 1 89.31 2 MET B CA 1
ATOM 4907 C C . MET B 1 2 ? -16.578 19.484 8.969 1 89.31 2 MET B C 1
ATOM 4909 O O . MET B 1 2 ? -15.977 18.844 9.836 1 89.31 2 MET B O 1
ATOM 4913 N N . PHE B 1 3 ? -17.672 20.328 9.297 1 94.88 3 PHE B N 1
ATOM 4914 C CA . PHE B 1 3 ? -18.312 20.344 10.602 1 94.88 3 PHE B CA 1
ATOM 4915 C C . PHE B 1 3 ? -19.734 19.781 10.508 1 94.88 3 PHE B C 1
ATOM 4917 O O . PHE B 1 3 ? -20.25 19.562 9.406 1 94.88 3 PHE B O 1
ATOM 4924 N N . ALA B 1 4 ? -20.266 19.438 11.648 1 96.88 4 ALA B N 1
ATOM 4925 C CA . ALA B 1 4 ? -21.609 18.891 11.625 1 96.88 4 ALA B CA 1
ATOM 4926 C C . ALA B 1 4 ? -22.453 19.453 12.773 1 96.88 4 ALA B C 1
ATOM 4928 O O . ALA B 1 4 ? -21.953 19.594 13.891 1 96.88 4 ALA B O 1
ATOM 4929 N N . ILE B 1 5 ? -23.734 19.828 12.5 1 96.81 5 ILE B N 1
ATOM 4930 C CA . ILE B 1 5 ? -24.719 20.281 13.492 1 96.81 5 ILE B CA 1
ATOM 4931 C C . ILE B 1 5 ? -25.891 19.297 13.523 1 96.81 5 ILE B C 1
ATOM 4933 O O . ILE B 1 5 ? -26.5 19.016 12.492 1 96.81 5 ILE B O 1
ATOM 4937 N N . ILE B 1 6 ? -26.203 18.797 14.672 1 96.44 6 ILE B N 1
ATOM 4938 C CA . ILE B 1 6 ? -27.328 17.906 14.844 1 96.44 6 ILE B CA 1
ATOM 4939 C C . ILE B 1 6 ? -28.438 18.609 15.633 1 96.44 6 ILE B C 1
ATOM 4941 O O . ILE B 1 6 ? -28.203 19.062 16.766 1 96.44 6 ILE B O 1
ATOM 4945 N N . CYS B 1 7 ? -29.641 18.656 15.078 1 94.94 7 CYS B N 1
ATOM 4946 C CA . CYS B 1 7 ? -30.781 19.281 15.734 1 94.94 7 CYS B CA 1
ATOM 4947 C C . CYS B 1 7 ? -31.547 18.266 16.578 1 94.94 7 CYS B C 1
ATOM 4949 O O . CYS B 1 7 ? -32.188 17.359 16.047 1 94.94 7 CYS B O 1
ATOM 4951 N N . ALA B 1 8 ? -31.516 18.422 17.891 1 93.19 8 ALA B N 1
ATOM 4952 C CA . ALA B 1 8 ? -32.156 17.516 18.812 1 93.19 8 ALA B CA 1
ATOM 4953 C C . ALA B 1 8 ? -33.062 18.266 19.797 1 93.19 8 ALA B C 1
ATOM 4955 O O . ALA B 1 8 ? -33.031 17.969 21 1 93.19 8 ALA B O 1
ATOM 4956 N N . GLY B 1 9 ? -33.75 19.266 19.344 1 85.56 9 GLY B N 1
ATOM 4957 C CA . GLY B 1 9 ? -34.562 20.094 20.234 1 85.56 9 GLY B CA 1
ATOM 4958 C C . GLY B 1 9 ? -36.031 19.781 20.172 1 85.56 9 GLY B C 1
ATOM 4959 O O . GLY B 1 9 ? -36.844 20.438 20.844 1 85.56 9 GLY B O 1
ATOM 4960 N N . GLY B 1 10 ? -36.438 18.844 19.375 1 79.06 10 GLY B N 1
ATOM 4961 C CA . GLY B 1 10 ? -37.844 18.562 19.203 1 79.06 10 GLY B CA 1
ATOM 4962 C C . GLY B 1 10 ? -38.469 17.859 20.391 1 79.06 10 GLY B C 1
ATOM 4963 O O . GLY B 1 10 ? -37.844 16.984 21 1 79.06 10 GLY B O 1
ATOM 4964 N N . LEU B 1 11 ? -39.75 18.344 20.719 1 77.44 11 LEU B N 1
ATOM 4965 C CA . LEU B 1 11 ? -40.5 17.719 21.781 1 77.44 11 LEU B CA 1
ATOM 4966 C C . LEU B 1 11 ? -41.312 16.531 21.266 1 77.44 11 LEU B C 1
ATOM 4968 O O . LEU B 1 11 ? -41.875 16.609 20.172 1 77.44 11 LEU B O 1
ATOM 4972 N N . ALA B 1 12 ? -41.031 15.375 21.531 1 72.44 12 ALA B N 1
ATOM 4973 C CA . ALA B 1 12 ? -41.688 14.141 21.094 1 72.44 12 ALA B CA 1
ATOM 4974 C C . ALA B 1 12 ? -43.156 14.133 21.516 1 72.44 12 ALA B C 1
ATOM 4976 O O . ALA B 1 12 ? -43.625 13.18 22.141 1 72.44 12 ALA B O 1
ATOM 4977 N N . SER B 1 13 ? -43.938 15.164 21.031 1 69.25 13 SER B N 1
ATOM 4978 C CA . SER B 1 13 ? -45.312 15.273 21.5 1 69.25 13 SER B CA 1
ATOM 4979 C C . SER B 1 13 ? -46.219 14.195 20.875 1 69.25 13 SER B C 1
ATOM 4981 O O . SER B 1 13 ? -47.094 13.664 21.531 1 69.25 13 SER B O 1
ATOM 4983 N N . ARG B 1 14 ? -46 13.734 19.703 1 69.19 14 ARG B N 1
ATOM 4984 C CA . ARG B 1 14 ? -46.781 12.75 18.969 1 69.19 14 ARG B CA 1
ATOM 4985 C C . ARG B 1 14 ? -46.469 11.336 19.453 1 69.19 14 ARG B C 1
ATOM 4987 O O . ARG B 1 14 ? -47.188 10.391 19.125 1 69.19 14 ARG B O 1
ATOM 4994 N N . MET B 1 15 ? -45.375 11.219 20.141 1 73.69 15 MET B N 1
ATOM 4995 C CA . MET B 1 15 ? -44.969 9.891 20.594 1 73.69 15 MET B CA 1
ATOM 4996 C C . MET B 1 15 ? -45.719 9.508 21.875 1 73.69 15 MET B C 1
ATOM 4998 O O . MET B 1 15 ? -45.719 8.344 22.266 1 73.69 15 MET B O 1
ATOM 5002 N N . GLY B 1 16 ? -46.594 10.414 22.328 1 59.78 16 GLY B N 1
ATOM 5003 C CA . GLY B 1 16 ? -47.5 10.172 23.453 1 59.78 16 GLY B CA 1
ATOM 5004 C C . GLY B 1 16 ? -46.812 9.531 24.641 1 59.78 16 GLY B C 1
ATOM 5005 O O . GLY B 1 16 ? -45.75 10.008 25.094 1 59.78 16 GLY B O 1
ATOM 5006 N N . LYS B 1 17 ? -47.438 8.406 25.062 1 56.59 17 LYS B N 1
ATOM 5007 C CA . LYS B 1 17 ? -47.094 7.625 26.25 1 56.59 17 LYS B CA 1
ATOM 5008 C C . LYS B 1 17 ? -45.688 7.039 26.141 1 56.59 17 LYS B C 1
ATOM 5010 O O . LYS B 1 17 ? -45.062 6.66 27.141 1 56.59 17 LYS B O 1
ATOM 5015 N N . TYR B 1 18 ? -45.125 6.863 24.906 1 57.34 18 TYR B N 1
ATOM 5016 C CA . TYR B 1 18 ? -43.812 6.273 24.719 1 57.34 18 TYR B CA 1
ATOM 5017 C C . TYR B 1 18 ? -42.688 7.238 25.125 1 57.34 18 TYR B C 1
ATOM 5019 O O . TYR B 1 18 ? -41.594 6.816 25.484 1 57.34 18 TYR B O 1
ATOM 5027 N N . SER B 1 19 ? -43.031 8.547 25.062 1 59.94 19 SER B N 1
ATOM 5028 C CA . SER B 1 19 ? -42 9.555 25.344 1 59.94 19 SER B CA 1
ATOM 5029 C C . SER B 1 19 ? -41.938 9.867 26.844 1 59.94 19 SER B C 1
ATOM 5031 O O . SER B 1 19 ? -41.469 10.945 27.234 1 59.94 19 SER B O 1
ATOM 5033 N N . SER B 1 20 ? -42.219 8.82 27.703 1 57.31 20 SER B N 1
ATOM 5034 C CA . SER B 1 20 ? -42.156 9.031 29.156 1 57.31 20 SER B CA 1
ATOM 5035 C C . SER B 1 20 ? -40.906 9.797 29.562 1 57.31 20 SER B C 1
ATOM 5037 O O . SER B 1 20 ? -40.125 9.336 30.406 1 57.31 20 SER B O 1
ATOM 5039 N N . ASN B 1 21 ? -40.562 11.008 29.031 1 61.78 21 ASN B N 1
ATOM 5040 C CA . ASN B 1 21 ? -39.562 11.961 29.469 1 61.78 21 ASN B CA 1
ATOM 5041 C C . ASN B 1 21 ? -38.219 11.758 28.75 1 61.78 21 ASN B C 1
ATOM 5043 O O . ASN B 1 21 ? -37.188 12.266 29.188 1 61.78 21 ASN B O 1
ATOM 5047 N N . SER B 1 22 ? -38.188 10.875 27.734 1 75.62 22 SER B N 1
ATOM 5048 C CA . SER B 1 22 ? -36.938 10.75 27 1 75.62 22 SER B CA 1
ATOM 5049 C C . SER B 1 22 ? -37.062 11.328 25.578 1 75.62 22 SER B C 1
ATOM 5051 O O . SER B 1 22 ? -38.125 11.219 24.969 1 75.62 22 SER B O 1
ATOM 5053 N N . PRO B 1 23 ? -36.062 11.93 25.156 1 86.38 23 PRO B N 1
ATOM 5054 C CA . PRO B 1 23 ? -36.094 12.445 23.781 1 86.38 23 PRO B CA 1
ATOM 5055 C C . PRO B 1 23 ? -36.219 11.328 22.75 1 86.38 23 PRO B C 1
ATOM 5057 O O . PRO B 1 23 ? -35.688 10.227 22.953 1 86.38 23 PRO B O 1
ATOM 5060 N N . LYS B 1 24 ? -36.969 11.516 21.766 1 85.88 24 LYS B N 1
ATOM 5061 C CA . LYS B 1 24 ? -37.219 10.531 20.719 1 85.88 24 LYS B CA 1
ATOM 5062 C C . LYS B 1 24 ? -35.938 10 20.125 1 85.88 24 LYS B C 1
ATOM 5064 O O . LYS B 1 24 ? -35.844 8.836 19.734 1 85.88 24 LYS B O 1
ATOM 5069 N N . SER B 1 25 ? -34.906 10.867 20.078 1 91 25 SER B N 1
ATOM 5070 C CA . SER B 1 25 ? -33.625 10.508 19.484 1 91 25 SER B CA 1
ATOM 5071 C C . SER B 1 25 ? -32.938 9.406 20.281 1 91 25 SER B C 1
ATOM 5073 O O . SER B 1 25 ? -32.031 8.75 19.766 1 91 25 SER B O 1
ATOM 5075 N N . LEU B 1 26 ? -33.344 9.156 21.438 1 89.5 26 LEU B N 1
ATOM 5076 C CA . LEU B 1 26 ? -32.688 8.172 22.281 1 89.5 26 LEU B CA 1
ATOM 5077 C C . LEU B 1 26 ? -33.469 6.859 22.297 1 89.5 26 LEU B C 1
ATOM 5079 O O . LEU B 1 26 ? -33.156 5.941 23.062 1 89.5 26 LEU B O 1
ATOM 5083 N N . PHE B 1 27 ? -34.531 6.855 21.484 1 87.25 27 PHE B N 1
ATOM 5084 C CA . PHE B 1 27 ? -35.219 5.574 21.312 1 87.25 27 PHE B CA 1
ATOM 5085 C C . PHE B 1 27 ? -34.312 4.57 20.625 1 87.25 27 PHE B C 1
ATOM 5087 O O . PHE B 1 27 ? -33.469 4.941 19.781 1 87.25 27 PHE B O 1
ATOM 5094 N N . GLU B 1 28 ? -34.469 3.365 20.953 1 87.88 28 GLU B N 1
ATOM 5095 C CA . GLU B 1 28 ? -33.562 2.32 20.5 1 87.88 28 GLU B CA 1
ATOM 5096 C C . GLU B 1 28 ? -34 1.727 19.172 1 87.88 28 GLU B C 1
ATOM 5098 O O . GLU B 1 28 ? -35.219 1.473 18.969 1 87.88 28 GLU B O 1
ATOM 5103 N N . LEU B 1 29 ? -33.156 1.648 18.266 1 88.69 29 LEU B N 1
ATOM 5104 C CA . LEU B 1 29 ? -33.375 0.926 17.016 1 88.69 29 LEU B CA 1
ATOM 5105 C C . LEU B 1 29 ? -33.125 -0.565 17.203 1 88.69 29 LEU B C 1
ATOM 5107 O O . LEU B 1 29 ? -33.781 -1.398 16.594 1 88.69 29 LEU B O 1
ATOM 5111 N N . GLU B 1 30 ? -32.156 -0.892 17.844 1 84.25 30 GLU B N 1
ATOM 5112 C CA . GLU B 1 30 ? -31.828 -2.205 18.391 1 84.25 30 GLU B CA 1
ATOM 5113 C C . GLU B 1 30 ? -31.344 -2.098 19.844 1 84.25 30 GLU B C 1
ATOM 5115 O O . GLU B 1 30 ? -30.969 -1.016 20.297 1 84.25 30 GLU B O 1
ATOM 5120 N N . PRO B 1 31 ? -31.5 -3.148 20.562 1 80.5 31 PRO B N 1
ATOM 5121 C CA . PRO B 1 31 ? -31.094 -3.027 21.969 1 80.5 31 PRO B CA 1
ATOM 5122 C C . PRO B 1 31 ? -29.703 -2.43 22.125 1 80.5 31 PRO B C 1
ATOM 5124 O O . PRO B 1 31 ? -28.719 -2.998 21.625 1 80.5 31 PRO B O 1
ATOM 5127 N N . GLY B 1 32 ? -29.656 -1.238 22.688 1 81.06 32 GLY B N 1
ATOM 5128 C CA . GLY B 1 32 ? -28.375 -0.606 22.984 1 81.06 32 GLY B CA 1
ATOM 5129 C C . GLY B 1 32 ? -28 0.453 21.969 1 81.06 32 GLY B C 1
ATOM 5130 O O . GLY B 1 32 ? -27.062 1.233 22.203 1 81.06 32 GLY B O 1
ATOM 5131 N N . ILE B 1 33 ? -28.672 0.44 20.891 1 88.44 33 ILE B N 1
ATOM 5132 C CA . ILE B 1 33 ? -28.359 1.411 19.859 1 88.44 33 ILE B CA 1
ATOM 5133 C C . ILE B 1 33 ? -29.547 2.322 19.625 1 88.44 33 ILE B C 1
ATOM 5135 O O . ILE B 1 33 ? -30.625 1.857 19.219 1 88.44 33 ILE B O 1
ATOM 5139 N N . THR B 1 34 ? -29.281 3.518 19.828 1 90.94 34 THR B N 1
ATOM 5140 C CA . THR B 1 34 ? -30.344 4.5 19.703 1 90.94 34 THR B CA 1
ATOM 5141 C C . THR B 1 34 ? -30.328 5.133 18.312 1 90.94 34 THR B C 1
ATOM 5143 O O . THR B 1 34 ? -29.406 4.906 17.531 1 90.94 34 THR B O 1
ATOM 5146 N N . ILE B 1 35 ? -31.391 5.891 18.031 1 93.5 35 ILE B N 1
ATOM 5147 C CA . ILE B 1 35 ? -31.469 6.633 16.781 1 93.5 35 ILE B CA 1
ATOM 5148 C C . ILE B 1 35 ? -30.266 7.578 16.672 1 93.5 35 ILE B C 1
ATOM 5150 O O . ILE B 1 35 ? -29.625 7.637 15.625 1 93.5 35 ILE B O 1
ATOM 5154 N N . LEU B 1 36 ? -29.938 8.188 17.766 1 93.81 36 LEU B N 1
ATOM 5155 C CA . LEU B 1 36 ? -28.828 9.133 17.781 1 93.81 36 LEU B CA 1
ATOM 5156 C C . LEU B 1 36 ? -27.5 8.422 17.516 1 93.81 36 LEU B C 1
ATOM 5158 O O . LEU B 1 36 ? -26.641 8.945 16.781 1 93.81 36 LEU B O 1
ATOM 5162 N N . ASP B 1 37 ? -27.359 7.258 18.094 1 92.31 37 ASP B N 1
ATOM 5163 C CA . ASP B 1 37 ? -26.156 6.477 17.844 1 92.31 37 ASP B CA 1
ATOM 5164 C C . ASP B 1 37 ? -25.984 6.207 16.344 1 92.31 37 ASP B C 1
ATOM 5166 O O . ASP B 1 37 ? -24.875 6.312 15.82 1 92.31 37 ASP B O 1
ATOM 5170 N N . HIS B 1 38 ? -27.047 5.82 15.742 1 93.62 38 HIS B N 1
ATOM 5171 C CA . HIS B 1 38 ? -27.047 5.543 14.312 1 93.62 38 HIS B CA 1
ATOM 5172 C C . HIS B 1 38 ? -26.609 6.766 13.516 1 93.62 38 HIS B C 1
ATOM 5174 O O . HIS B 1 38 ? -25.75 6.664 12.641 1 93.62 38 HIS B O 1
ATOM 5180 N N . VAL B 1 39 ? -27.125 7.879 13.852 1 94.44 39 VAL B N 1
ATOM 5181 C CA . VAL B 1 39 ? -26.844 9.125 13.156 1 94.44 39 VAL B CA 1
ATOM 5182 C C . VAL B 1 39 ? -25.375 9.531 13.391 1 94.44 39 VAL B C 1
ATOM 5184 O O . VAL B 1 39 ? -24.656 9.844 12.445 1 94.44 39 VAL B O 1
ATOM 5187 N N . LEU B 1 40 ? -24.953 9.445 14.594 1 93.94 40 LEU B N 1
ATOM 5188 C CA . LEU B 1 40 ? -23.594 9.852 14.969 1 93.94 40 LEU B CA 1
ATOM 5189 C C . LEU B 1 40 ? -22.562 8.977 14.289 1 93.94 40 LEU B C 1
ATOM 5191 O O . LEU B 1 40 ? -21.531 9.477 13.812 1 93.94 40 LEU B O 1
ATOM 5195 N N . GLU B 1 41 ? -22.812 7.734 14.273 1 91.06 41 GLU B N 1
ATOM 5196 C CA . GLU B 1 41 ? -21.875 6.812 13.648 1 91.06 41 GLU B CA 1
ATOM 5197 C C . GLU B 1 41 ? -21.672 7.148 12.18 1 91.06 41 GLU B C 1
ATOM 5199 O O . GLU B 1 41 ? -20.531 7.129 11.688 1 91.06 41 GLU B O 1
ATOM 5204 N N . ARG B 1 42 ? -22.672 7.422 11.523 1 92.31 42 ARG B N 1
ATOM 5205 C CA . ARG B 1 42 ? -22.609 7.746 10.102 1 92.31 42 ARG B CA 1
ATOM 5206 C C . ARG B 1 42 ? -21.922 9.086 9.875 1 92.31 42 ARG B C 1
ATOM 5208 O O . ARG B 1 42 ? -21.094 9.219 8.977 1 92.31 42 ARG B O 1
ATOM 5215 N N . ILE B 1 43 ? -22.188 10.047 10.711 1 93.88 43 ILE B N 1
ATOM 5216 C CA . ILE B 1 43 ? -21.562 11.359 10.586 1 93.88 43 ILE B CA 1
ATOM 5217 C C . ILE B 1 43 ? -20.062 11.25 10.898 1 93.88 43 ILE B C 1
ATOM 5219 O O . ILE B 1 43 ? -19.234 11.836 10.203 1 93.88 43 ILE B O 1
ATOM 5223 N N . GLU B 1 44 ? -19.766 10.484 11.914 1 91.75 44 GLU B N 1
ATOM 5224 C CA . GLU B 1 44 ? -18.375 10.297 12.312 1 91.75 44 GLU B CA 1
ATOM 5225 C C . GLU B 1 44 ? -17.578 9.617 11.211 1 91.75 44 GLU B C 1
ATOM 5227 O O . GLU B 1 44 ? -16.375 9.859 11.062 1 91.75 44 GLU B O 1
ATOM 5232 N N . SER B 1 45 ? -18.219 8.781 10.461 1 87.25 45 SER B N 1
ATOM 5233 C CA . SER B 1 45 ? -17.531 8.078 9.375 1 87.25 45 SER B CA 1
ATOM 5234 C C . SER B 1 45 ? -17.031 9.055 8.32 1 87.25 45 SER B C 1
ATOM 5236 O O . SER B 1 45 ? -16.078 8.758 7.602 1 87.25 45 SER B O 1
ATOM 5238 N N . ALA B 1 46 ? -17.672 10.18 8.234 1 89.31 46 ALA B N 1
ATOM 5239 C CA . ALA B 1 46 ? -17.234 11.219 7.309 1 89.31 46 ALA B CA 1
ATOM 5240 C C . ALA B 1 46 ? -16.062 12.023 7.891 1 89.31 46 ALA B C 1
ATOM 5242 O O . ALA B 1 46 ? -15.539 12.922 7.238 1 89.31 46 ALA B O 1
ATOM 5243 N N . LYS B 1 47 ? -15.695 11.805 9.102 1 88.44 47 LYS B N 1
ATOM 5244 C CA . LYS B 1 47 ? -14.547 12.375 9.805 1 88.44 47 LYS B CA 1
ATOM 5245 C C . LYS B 1 47 ? -14.656 13.898 9.883 1 88.44 47 LYS B C 1
ATOM 5247 O O . LYS B 1 47 ? -13.727 14.609 9.508 1 88.44 47 LYS B O 1
ATOM 5252 N N . PRO B 1 48 ? -15.727 14.352 10.438 1 92.5 48 PRO B N 1
ATOM 5253 C CA . PRO B 1 48 ? -15.844 15.797 10.641 1 92.5 48 PRO B CA 1
ATOM 5254 C C . PRO B 1 48 ? -14.875 16.328 11.703 1 92.5 48 PRO B C 1
ATOM 5256 O O . PRO B 1 48 ? -14.438 15.562 12.57 1 92.5 48 PRO B O 1
ATOM 5259 N N . GLN B 1 49 ? -14.555 17.547 11.602 1 90.69 49 GLN B N 1
ATOM 5260 C CA . GLN B 1 49 ? -13.664 18.156 12.578 1 90.69 49 GLN B CA 1
ATOM 5261 C C . GLN B 1 49 ? -14.344 18.297 13.938 1 90.69 49 GLN B C 1
ATOM 5263 O O . GLN B 1 49 ? -13.711 18.094 14.977 1 90.69 49 GLN B O 1
ATOM 5268 N N . LYS B 1 50 ? -15.562 18.656 13.859 1 94.38 50 LYS B N 1
ATOM 5269 C CA . LYS B 1 50 ? -16.328 18.875 15.086 1 94.38 50 LYS B CA 1
ATOM 5270 C C . LYS B 1 50 ? -17.812 18.609 14.852 1 94.38 50 LYS B C 1
ATOM 5272 O O . LYS B 1 50 ? -18.344 18.922 13.789 1 94.38 50 LYS B O 1
ATOM 5277 N N . ILE B 1 51 ? -18.422 18.016 15.906 1 96.19 51 ILE B N 1
ATOM 5278 C CA . ILE B 1 51 ? -19.859 17.781 15.883 1 96.19 51 ILE B CA 1
ATOM 5279 C C . ILE B 1 51 ? -20.531 18.516 17.031 1 96.19 51 ILE B C 1
ATOM 5281 O O . ILE B 1 51 ? -20.094 18.438 18.188 1 96.19 51 ILE B O 1
ATOM 5285 N N . VAL B 1 52 ? -21.562 19.281 16.719 1 96.5 52 VAL B N 1
ATOM 5286 C CA . VAL B 1 52 ? -22.312 20.047 17.719 1 96.5 52 VAL B CA 1
ATOM 5287 C C . VAL B 1 52 ? -23.766 19.562 17.766 1 96.5 52 VAL B C 1
ATOM 5289 O O . VAL B 1 52 ? -24.391 19.391 16.719 1 96.5 52 VAL B O 1
ATOM 5292 N N . LEU B 1 53 ? -24.219 19.297 18.906 1 96.38 53 LEU B N 1
ATOM 5293 C CA . LEU B 1 53 ? -25.609 18.891 19.125 1 96.38 53 LEU B CA 1
ATOM 5294 C C . LEU B 1 53 ? -26.375 19.953 19.875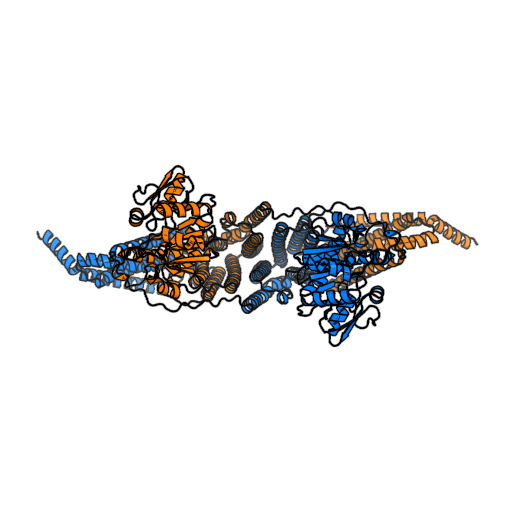 1 96.38 53 LEU B C 1
ATOM 5296 O O . LEU B 1 53 ? -25.938 20.406 20.953 1 96.38 53 LEU B O 1
ATOM 5300 N N . VAL B 1 54 ? -27.5 20.406 19.312 1 95.88 54 VAL B N 1
ATOM 5301 C CA . VAL B 1 54 ? -28.312 21.422 19.953 1 95.88 54 VAL B CA 1
ATOM 5302 C C . VAL B 1 54 ? -29.578 20.797 20.516 1 95.88 54 VAL B C 1
ATOM 5304 O O . VAL B 1 54 ? -30.328 20.125 19.812 1 95.88 54 VAL B O 1
ATOM 5307 N N . THR B 1 55 ? -29.781 21 21.781 1 94.12 55 THR B N 1
ATOM 5308 C CA . THR B 1 55 ? -30.938 20.391 22.438 1 94.12 55 THR B CA 1
ATOM 5309 C C . THR B 1 55 ? -31.562 21.344 23.438 1 94.12 55 THR B C 1
ATOM 5311 O O . THR B 1 55 ? -31.203 22.531 23.484 1 94.12 55 THR B O 1
ATOM 5314 N N . ARG B 1 56 ? -32.625 20.828 24.156 1 90.62 56 ARG B N 1
ATOM 5315 C CA . ARG B 1 56 ? -33.281 21.562 25.219 1 90.62 56 ARG B CA 1
ATOM 5316 C C . ARG B 1 56 ? -32.594 21.297 26.562 1 90.62 56 ARG B C 1
ATOM 5318 O O . ARG B 1 56 ? -32.031 20.234 26.766 1 90.62 56 ARG B O 1
ATOM 5325 N N . PRO B 1 57 ? -32.688 22.25 27.406 1 89.56 57 PRO B N 1
ATOM 5326 C CA . PRO B 1 57 ? -32.094 22.062 28.719 1 89.56 57 PRO B CA 1
ATOM 5327 C C . PRO B 1 57 ? -32.594 20.812 29.438 1 89.56 57 PRO B C 1
ATOM 5329 O O . PRO B 1 57 ? -31.844 20.156 30.141 1 89.56 57 PRO B O 1
ATOM 5332 N N . GLU B 1 58 ? -33.812 20.453 29.219 1 87.25 58 GLU B N 1
ATOM 5333 C CA . GLU B 1 58 ? -34.438 19.312 29.891 1 87.25 58 GLU B CA 1
ATOM 5334 C C . GLU B 1 58 ? -33.781 18 29.438 1 87.25 58 GLU B C 1
ATOM 5336 O O . GLU B 1 58 ? -33.781 17.016 30.188 1 87.25 58 GLU B O 1
ATOM 5341 N N . PHE B 1 59 ? -33.219 18.062 28.297 1 90.06 59 PHE B N 1
ATOM 5342 C CA . PHE B 1 59 ? -32.719 16.812 27.734 1 90.06 59 PHE B CA 1
ATOM 5343 C C . PHE B 1 59 ? -31.188 16.781 27.781 1 90.06 59 PHE B C 1
ATOM 5345 O O . PHE B 1 59 ? -30.578 15.773 27.406 1 90.06 59 PHE B O 1
ATOM 5352 N N . ARG B 1 60 ? -30.547 17.766 28.156 1 90.81 60 ARG B N 1
ATOM 5353 C CA . ARG B 1 60 ? -29.094 17.922 28.094 1 90.81 60 ARG B CA 1
ATOM 5354 C C . ARG B 1 60 ? -28.391 16.766 28.828 1 90.81 60 ARG B C 1
ATOM 5356 O O . ARG B 1 60 ? -27.469 16.156 28.297 1 90.81 60 ARG B O 1
ATOM 5363 N N . ASP B 1 61 ? -28.828 16.422 29.922 1 89.62 61 ASP B N 1
ATOM 5364 C CA . ASP B 1 61 ? -28.188 15.391 30.75 1 89.62 61 ASP B CA 1
ATOM 5365 C C . ASP B 1 61 ? -28.297 14.023 30.078 1 89.62 61 ASP B C 1
ATOM 5367 O O . ASP B 1 61 ? -27.344 13.242 30.109 1 89.62 61 ASP B O 1
ATOM 5371 N N . SER B 1 62 ? -29.438 13.828 29.562 1 88.75 62 SER B N 1
ATOM 5372 C CA . SER B 1 62 ? -29.641 12.547 28.906 1 88.75 62 SER B CA 1
ATOM 5373 C C . SER B 1 62 ? -28.703 12.391 27.719 1 88.75 62 SER B C 1
ATOM 5375 O O . SER B 1 62 ? -28.109 11.32 27.516 1 88.75 62 SER B O 1
ATOM 5377 N N . PHE B 1 63 ? -28.547 13.445 26.984 1 92.69 63 PHE B N 1
ATOM 5378 C CA . PHE B 1 63 ? -27.672 13.406 25.812 1 92.69 63 PHE B CA 1
ATOM 5379 C C . PHE B 1 63 ? -26.203 13.344 26.234 1 92.69 63 PHE B C 1
ATOM 5381 O O . PHE B 1 63 ? -25.406 12.633 25.625 1 92.69 63 PHE B O 1
ATOM 5388 N N . GLU B 1 64 ? -25.844 14.047 27.234 1 91.56 64 GLU B N 1
ATOM 5389 C CA . GLU B 1 64 ? -24.469 14.055 27.719 1 91.56 64 GLU B CA 1
ATOM 5390 C C . GLU B 1 64 ? -24.047 12.664 28.188 1 91.56 64 GLU B C 1
ATOM 5392 O O . GLU B 1 64 ? -22.906 12.242 27.938 1 91.56 64 GLU B O 1
ATOM 5397 N N . ARG B 1 65 ? -24.875 11.992 28.812 1 88.75 65 ARG B N 1
ATOM 5398 C CA . ARG B 1 65 ? -24.578 10.641 29.281 1 88.75 65 ARG B CA 1
ATOM 5399 C C . ARG B 1 65 ? -24.359 9.695 28.125 1 88.75 65 ARG B C 1
ATOM 5401 O O . ARG B 1 65 ? -23.5 8.805 28.188 1 88.75 65 ARG B O 1
ATOM 5408 N N . ARG B 1 66 ? -25.062 9.969 27.078 1 87.81 66 ARG B N 1
ATOM 5409 C CA . ARG B 1 66 ? -25.016 9.039 25.953 1 87.81 66 ARG B CA 1
ATOM 5410 C C . ARG B 1 66 ? -23.812 9.328 25.062 1 87.81 66 ARG B C 1
ATOM 5412 O O . ARG B 1 66 ? -23.109 8.398 24.641 1 87.81 66 ARG B O 1
ATOM 5419 N N . VAL B 1 67 ? -23.625 10.594 24.734 1 88.5 67 VAL B N 1
ATOM 5420 C CA . VAL B 1 67 ? -22.641 10.922 23.703 1 88.5 67 VAL B CA 1
ATOM 5421 C C . VAL B 1 67 ? -21.297 11.242 24.359 1 88.5 67 VAL B C 1
ATOM 5423 O O . VAL B 1 67 ? -20.25 11.156 23.703 1 88.5 67 VAL B O 1
ATOM 5426 N N . GLY B 1 68 ? -21.375 11.5 25.609 1 77.81 68 GLY B N 1
ATOM 5427 C CA . GLY B 1 68 ? -20.141 11.789 26.312 1 77.81 68 GLY B CA 1
ATOM 5428 C C . GLY B 1 68 ? -19.344 12.93 25.703 1 77.81 68 GLY B C 1
ATOM 5429 O O . GLY B 1 68 ? -19.922 13.945 25.312 1 77.81 68 GLY B O 1
ATOM 5430 N N . GLY B 1 69 ? -18 12.891 25.469 1 80.5 69 GLY B N 1
ATOM 5431 C CA . GLY B 1 69 ? -17.078 13.891 24.953 1 80.5 69 GLY B CA 1
ATOM 5432 C C . GLY B 1 69 ? -16.938 13.859 23.453 1 80.5 69 GLY B C 1
ATOM 5433 O O . GLY B 1 69 ? -16.203 14.672 22.875 1 80.5 69 GLY B O 1
ATOM 5434 N N . ARG B 1 70 ? -17.844 13.133 22.797 1 86.12 70 ARG B N 1
ATOM 5435 C CA . ARG B 1 70 ? -17.734 12.977 21.359 1 86.12 70 ARG B CA 1
ATOM 5436 C C . ARG B 1 70 ? -18.281 14.203 20.625 1 86.12 70 ARG B C 1
ATOM 5438 O O . ARG B 1 70 ? -17.844 14.523 19.531 1 86.12 70 ARG B O 1
ATOM 5445 N N . VAL B 1 71 ? -19.344 14.82 21.312 1 93.62 71 VAL B N 1
ATOM 5446 C CA . VAL B 1 71 ? -20.047 15.93 20.672 1 93.62 71 VAL B CA 1
ATOM 5447 C C . VAL B 1 71 ? -20.141 17.109 21.641 1 93.62 71 VAL B C 1
ATOM 5449 O O . VAL B 1 71 ? -20.188 16.906 22.859 1 93.62 71 VAL B O 1
ATOM 5452 N N . GLU B 1 72 ? -20.062 18.281 21.141 1 94.81 72 GLU B N 1
ATOM 5453 C CA . GLU B 1 72 ? -20.359 19.469 21.953 1 94.81 72 GLU B CA 1
ATOM 5454 C C . GLU B 1 72 ? -21.859 19.719 22.031 1 94.81 72 GLU B C 1
ATOM 5456 O O . GLU B 1 72 ? -22.531 19.781 21.016 1 94.81 72 GLU B O 1
ATOM 5461 N N . ILE B 1 73 ? -22.312 19.875 23.25 1 95.12 73 ILE B N 1
ATOM 5462 C CA . ILE B 1 73 ? -23.75 20.047 23.438 1 95.12 73 ILE B CA 1
ATOM 5463 C C . ILE B 1 73 ? -24.047 21.516 23.75 1 95.12 73 ILE B C 1
ATOM 5465 O O . ILE B 1 73 ? -23.422 22.125 24.625 1 95.12 73 ILE B O 1
ATOM 5469 N N . ILE B 1 74 ? -24.984 22.094 22.969 1 94.81 74 ILE B N 1
ATOM 5470 C CA . ILE B 1 74 ? -25.453 23.453 23.172 1 94.81 74 ILE B CA 1
ATOM 5471 C C . ILE B 1 74 ? -26.922 23.438 23.578 1 94.81 74 ILE B C 1
ATOM 5473 O O . ILE B 1 74 ? -27.734 22.734 22.984 1 94.81 74 ILE B O 1
ATOM 5477 N N . GLU B 1 75 ? -27.234 24.219 24.562 1 93.31 75 GLU B N 1
ATOM 5478 C CA . GLU B 1 75 ? -28.609 24.328 25.031 1 93.31 75 GLU B CA 1
ATOM 5479 C C . GLU B 1 75 ? -29.297 25.547 24.422 1 93.31 75 GLU B C 1
ATOM 5481 O O . GLU B 1 75 ? -28.719 26.625 24.344 1 93.31 75 GLU B O 1
ATOM 5486 N N . ALA B 1 76 ? -30.5 25.234 23.953 1 90.62 76 ALA B N 1
ATOM 5487 C CA . ALA B 1 76 ? -31.297 26.344 23.453 1 90.62 76 ALA B CA 1
ATOM 5488 C C . ALA B 1 76 ? -31.766 27.25 24.594 1 90.62 76 ALA B C 1
ATOM 5490 O O . ALA B 1 76 ? -32.062 26.766 25.688 1 90.62 76 ALA B O 1
ATOM 5491 N N . ASP B 1 77 ? -31.875 28.5 24.359 1 86.31 77 ASP B N 1
ATOM 5492 C CA . ASP B 1 77 ? -32.156 29.484 25.406 1 86.31 77 ASP B CA 1
ATOM 5493 C C . ASP B 1 77 ? -33.656 29.781 25.453 1 86.31 77 ASP B C 1
ATOM 5495 O O . ASP B 1 77 ? -34.125 30.531 26.328 1 86.31 77 ASP B O 1
ATOM 5499 N N . LEU B 1 78 ? -34.469 29.25 24.516 1 88.88 78 LEU B N 1
ATOM 5500 C CA . LEU B 1 78 ? -35.875 29.516 24.438 1 88.88 78 LEU B CA 1
ATOM 5501 C C . LEU B 1 78 ? -36.688 28.234 24.578 1 88.88 78 LEU B C 1
ATOM 5503 O O . LEU B 1 78 ? -36.188 27.141 24.266 1 88.88 78 LEU B O 1
ATOM 5507 N N . ASP B 1 79 ? -37.906 28.359 25.078 1 84.12 79 ASP B N 1
ATOM 5508 C CA . ASP B 1 79 ? -38.781 27.219 25.281 1 84.12 79 ASP B CA 1
ATOM 5509 C C . ASP B 1 79 ? -39.406 26.75 23.953 1 84.12 79 ASP B C 1
ATOM 5511 O O . ASP B 1 79 ? -39.594 25.562 23.75 1 84.12 79 ASP B O 1
ATOM 5515 N N . GLU B 1 80 ? -39.719 27.75 23.141 1 86.62 80 GLU B N 1
ATOM 5516 C CA . GLU B 1 80 ? -40.312 27.438 21.859 1 86.62 80 GLU B CA 1
ATOM 5517 C C . GLU B 1 80 ? -39.438 27.938 20.703 1 86.62 80 GLU B C 1
ATOM 5519 O O . GLU B 1 80 ? -39.125 29.125 20.641 1 86.62 80 GLU B O 1
ATOM 5524 N N . PHE B 1 81 ? -39 27.047 19.984 1 91.25 81 PHE B N 1
ATOM 5525 C CA . PHE B 1 81 ? -38.188 27.391 18.844 1 91.25 81 PHE B CA 1
ATOM 5526 C C . PHE B 1 81 ? -38.25 26.297 17.766 1 91.25 81 PHE B C 1
ATOM 5528 O O . PHE B 1 81 ? -38.688 25.188 18.047 1 91.25 81 PHE B O 1
ATOM 5535 N N . GLU B 1 82 ? -37.938 26.656 16.547 1 89.69 82 GLU B N 1
ATOM 5536 C CA . GLU B 1 82 ? -37.938 25.719 15.43 1 89.69 82 GLU B CA 1
ATOM 5537 C C . GLU B 1 82 ? -36.531 25.328 15.031 1 89.69 82 GLU B C 1
ATOM 5539 O O . GLU B 1 82 ? -35.562 25.797 15.625 1 89.69 82 GLU B O 1
ATOM 5544 N N . ASN B 1 83 ? -36.344 24.484 14.086 1 90.19 83 ASN B N 1
ATOM 5545 C CA . ASN B 1 83 ? -35.094 23.828 13.766 1 90.19 83 ASN B CA 1
ATOM 5546 C C . ASN B 1 83 ? -34.062 24.812 13.281 1 90.19 83 ASN B C 1
ATOM 5548 O O . ASN B 1 83 ? -32.844 24.656 13.562 1 90.19 83 ASN B O 1
ATOM 5552 N N . LEU B 1 84 ? -34.438 25.828 12.57 1 93.62 84 LEU B N 1
ATOM 5553 C CA . LEU B 1 84 ? -33.438 26.781 12.062 1 93.62 84 LEU B CA 1
ATOM 5554 C C . LEU B 1 84 ? -32.781 27.531 13.211 1 93.62 84 LEU B C 1
ATOM 5556 O O . LEU B 1 84 ? -31.609 27.875 13.133 1 93.62 84 LEU B O 1
ATOM 5560 N N . TYR B 1 85 ? -33.594 27.812 14.195 1 94.5 85 TYR B N 1
ATOM 5561 C CA . TYR B 1 85 ? -33.031 28.5 15.359 1 94.5 85 TYR B CA 1
ATOM 5562 C C . TYR B 1 85 ? -31.969 27.656 16.031 1 94.5 85 TYR B C 1
ATOM 5564 O O . TYR B 1 85 ? -30.953 28.188 16.516 1 94.5 85 TYR B O 1
ATOM 5572 N N . SER B 1 86 ? -32.156 26.375 16.109 1 94.19 86 SER B N 1
ATOM 5573 C CA . SER B 1 86 ? -31.141 25.469 16.625 1 94.19 86 SER B CA 1
ATOM 5574 C C . SER B 1 86 ? -29.844 25.609 15.844 1 94.19 86 SER B C 1
ATOM 5576 O O . SER B 1 86 ? -28.766 25.672 16.438 1 94.19 86 SER B O 1
ATOM 5578 N N . VAL B 1 87 ? -29.969 25.656 14.516 1 96.06 87 VAL B N 1
ATOM 5579 C CA . VAL B 1 87 ? -28.797 25.781 13.648 1 96.06 87 VAL B CA 1
ATOM 5580 C C . VAL B 1 87 ? -28.109 27.125 13.914 1 96.06 87 VAL B C 1
ATOM 5582 O O . VAL B 1 87 ? -26.891 27.188 14.008 1 96.06 87 VAL B O 1
ATOM 5585 N N . TYR B 1 88 ? -28.891 28.125 14.055 1 95.69 88 TYR B N 1
ATOM 5586 C CA . TYR B 1 88 ? -28.391 29.469 14.289 1 95.69 88 TYR B CA 1
ATOM 5587 C C . TYR B 1 88 ? -27.547 29.531 15.562 1 95.69 88 TYR B C 1
ATOM 5589 O O . TYR B 1 88 ? -26.5 30.172 15.586 1 95.69 88 TYR B O 1
ATOM 5597 N N . LEU B 1 89 ? -27.969 28.859 16.609 1 94.38 89 LEU B N 1
ATOM 5598 C CA . LEU B 1 89 ? -27.281 28.859 17.891 1 94.38 89 LEU B CA 1
ATOM 5599 C C . LEU B 1 89 ? -25.906 28.219 17.766 1 94.38 89 LEU B C 1
ATOM 5601 O O . LEU B 1 89 ? -24.969 28.578 18.484 1 94.38 89 LEU B O 1
ATOM 5605 N N . ALA B 1 90 ? -25.766 27.328 16.844 1 95.38 90 ALA B N 1
ATOM 5606 C CA . ALA B 1 90 ? -24.547 26.547 16.703 1 95.38 90 ALA B CA 1
ATOM 5607 C C . ALA B 1 90 ? -23.609 27.172 15.68 1 95.38 90 ALA B C 1
ATOM 5609 O O . ALA B 1 90 ? -22.453 26.734 15.539 1 95.38 90 ALA B O 1
ATOM 5610 N N . LEU B 1 91 ? -23.938 28.172 14.938 1 94.5 91 LEU B N 1
ATOM 5611 C CA . LEU B 1 91 ? -23.188 28.734 13.82 1 94.5 91 LEU B CA 1
ATOM 5612 C C . LEU B 1 91 ? -21.828 29.234 14.289 1 94.5 91 LEU B C 1
ATOM 5614 O O . LEU B 1 91 ? -20.828 29.094 13.57 1 94.5 91 LEU B O 1
ATOM 5618 N N . ASN B 1 92 ? -21.766 29.734 15.453 1 91.75 92 ASN B N 1
ATOM 5619 C CA . ASN B 1 92 ? -20.531 30.328 15.953 1 91.75 92 ASN B CA 1
ATOM 5620 C C . ASN B 1 92 ? -19.547 29.25 16.422 1 91.75 92 ASN B C 1
ATOM 5622 O O . ASN B 1 92 ? -18.391 29.547 16.688 1 91.75 92 ASN B O 1
ATOM 5626 N N . ARG B 1 93 ? -19.984 28.109 16.5 1 93.62 93 ARG B N 1
ATOM 5627 C CA . ARG B 1 93 ? -19.141 27.031 17.016 1 93.62 93 ARG B CA 1
ATOM 5628 C C . ARG B 1 93 ? -18.562 26.188 15.883 1 93.62 93 ARG B C 1
ATOM 5630 O O . ARG B 1 93 ? -17.719 25.312 16.109 1 93.62 93 ARG B O 1
ATOM 5637 N N . VAL B 1 94 ? -19.047 26.453 14.695 1 94.38 94 VAL B N 1
ATOM 5638 C CA . VAL B 1 94 ? -18.625 25.609 13.578 1 94.38 94 VAL B CA 1
ATOM 5639 C C . VAL B 1 94 ? -18.062 26.469 12.453 1 94.38 94 VAL B C 1
ATOM 5641 O O . VAL B 1 94 ? -18.453 27.625 12.305 1 94.38 94 VAL B O 1
ATOM 5644 N N . GLY B 1 95 ? -17.156 25.859 11.695 1 91.56 95 GLY B N 1
ATOM 5645 C CA . GLY B 1 95 ? -16.656 26.484 10.484 1 91.56 95 GLY B CA 1
ATOM 5646 C C . GLY B 1 95 ? -17.359 26.031 9.227 1 91.56 95 GLY B C 1
ATOM 5647 O O . GLY B 1 95 ? -18.484 25.5 9.297 1 91.56 95 GLY B O 1
ATOM 5648 N N . ASN B 1 96 ? -16.859 26.406 8.055 1 90 96 ASN B N 1
ATOM 5649 C CA . ASN B 1 96 ? -17.406 26 6.766 1 90 96 ASN B CA 1
ATOM 5650 C C . ASN B 1 96 ? -16.516 24.969 6.078 1 90 96 ASN B C 1
ATOM 5652 O O . ASN B 1 96 ? -15.297 25 6.238 1 90 96 ASN B O 1
ATOM 5656 N N . PRO B 1 97 ? -16.984 24.016 5.402 1 93.81 97 PRO B N 1
ATOM 5657 C CA . PRO B 1 97 ? -18.422 23.719 5.273 1 93.81 97 PRO B CA 1
ATOM 5658 C C . PRO B 1 97 ? -18.969 22.938 6.465 1 93.81 97 PRO B C 1
ATOM 5660 O O . PRO B 1 97 ? -18.203 22.375 7.246 1 93.81 97 PRO B O 1
ATOM 5663 N N . PHE B 1 98 ? -20.344 23.016 6.668 1 95.94 98 PHE B N 1
ATOM 5664 C CA . PHE B 1 98 ? -20.922 22.25 7.77 1 95.94 98 PHE B CA 1
ATOM 5665 C C . PHE B 1 98 ? -22.188 21.531 7.332 1 95.94 98 PHE B C 1
ATOM 5667 O O . PHE B 1 98 ? -22.906 22 6.461 1 95.94 98 PHE B O 1
ATOM 5674 N N . LEU B 1 99 ? -22.422 20.391 7.938 1 96.75 99 LEU B N 1
ATOM 5675 C CA . LEU B 1 99 ? -23.562 19.516 7.676 1 96.75 99 LEU B CA 1
ATOM 5676 C C . LEU B 1 99 ? -24.656 19.75 8.703 1 96.75 99 LEU B C 1
ATOM 5678 O O . LEU B 1 99 ? -24.391 19.891 9.898 1 96.75 99 LEU B O 1
ATOM 5682 N N . ILE B 1 100 ? -25.922 19.891 8.234 1 96.44 100 ILE B N 1
ATOM 5683 C CA . ILE B 1 100 ? -27.078 19.906 9.109 1 96.44 100 ILE B CA 1
ATOM 5684 C C . ILE B 1 100 ? -27.781 18.547 9.07 1 96.44 100 ILE B C 1
ATOM 5686 O O . ILE B 1 100 ? -28.094 18.031 7.996 1 96.44 100 ILE B O 1
ATOM 5690 N N . ALA B 1 101 ? -27.969 17.953 10.203 1 96 101 ALA B N 1
ATOM 5691 C CA . ALA B 1 101 ? -28.641 16.672 10.305 1 96 101 ALA B CA 1
ATOM 5692 C C . ALA B 1 101 ? -29.703 16.688 11.414 1 96 101 ALA B C 1
ATOM 5694 O O . ALA B 1 101 ? -29.547 17.422 12.398 1 96 101 ALA B O 1
ATOM 5695 N N . MET B 1 102 ? -30.766 15.93 11.195 1 93.62 102 MET B N 1
ATOM 5696 C CA . MET B 1 102 ? -31.781 15.75 12.219 1 93.62 102 MET B CA 1
ATOM 5697 C C . MET B 1 102 ? -31.469 14.562 13.109 1 93.62 102 MET B C 1
ATOM 5699 O O . MET B 1 102 ? -30.969 13.539 12.641 1 93.62 102 MET B O 1
ATOM 5703 N N . SER B 1 103 ? -31.75 14.664 14.367 1 93.56 103 SER B N 1
ATOM 5704 C CA . SER B 1 103 ? -31.438 13.609 15.32 1 93.56 103 SER B CA 1
ATOM 5705 C C . SER B 1 103 ? -32.438 12.461 15.219 1 93.56 103 SER B C 1
ATOM 5707 O O . SER B 1 103 ? -32.188 11.383 15.773 1 93.56 103 SER B O 1
ATOM 5709 N N . ASP B 1 104 ? -33.562 12.695 14.508 1 91.25 104 ASP B N 1
ATOM 5710 C CA . ASP B 1 104 ? -34.625 11.672 14.469 1 91.25 104 ASP B CA 1
ATOM 5711 C C . ASP B 1 104 ? -34.75 11.086 13.07 1 91.25 104 ASP B C 1
ATOM 5713 O O . ASP B 1 104 ? -35.781 10.5 12.734 1 91.25 104 ASP B O 1
ATOM 5717 N N . HIS B 1 105 ? -33.781 11.266 12.211 1 92.94 105 HIS B N 1
ATOM 5718 C CA . HIS B 1 105 ? -33.75 10.688 10.875 1 92.94 105 HIS B CA 1
ATOM 5719 C C . HIS B 1 105 ? -32.688 9.617 10.758 1 92.94 105 HIS B C 1
ATOM 5721 O O . HIS B 1 105 ? -31.5 9.891 10.977 1 92.94 105 HIS B O 1
ATOM 5727 N N . ILE B 1 106 ? -33.094 8.438 10.43 1 93.75 106 ILE B N 1
ATOM 5728 C CA . ILE B 1 106 ? -32.094 7.414 10.141 1 93.75 106 ILE B CA 1
ATOM 5729 C C . ILE B 1 106 ? -31.812 7.371 8.641 1 93.75 106 ILE B C 1
ATOM 5731 O O . ILE B 1 106 ? -32.719 7.648 7.832 1 93.75 106 ILE B O 1
ATOM 5735 N N . PHE B 1 107 ? -30.609 7.117 8.242 1 93.56 107 PHE B N 1
ATOM 5736 C CA . PHE B 1 107 ? -30.234 7.105 6.836 1 93.56 107 PHE B CA 1
ATOM 5737 C C . PHE B 1 107 ? -29.016 6.23 6.609 1 93.56 107 PHE B C 1
ATOM 5739 O O . PHE B 1 107 ? -28.266 5.938 7.551 1 93.56 107 PHE B O 1
ATOM 5746 N N . GLU B 1 108 ? -28.844 5.789 5.445 1 91.88 108 GLU B N 1
ATOM 5747 C CA . GLU B 1 108 ? -27.688 4.977 5.105 1 91.88 108 GLU B CA 1
ATOM 5748 C C . GLU B 1 108 ? -26.469 5.848 4.824 1 91.88 108 GLU B C 1
ATOM 5750 O O . GLU B 1 108 ? -26.594 6.977 4.355 1 91.88 108 GLU B O 1
ATOM 5755 N N . SER B 1 109 ? -25.359 5.285 5.027 1 91.56 109 SER B N 1
ATOM 5756 C CA . SER B 1 109 ? -24.094 6.016 4.938 1 91.56 109 SER B CA 1
ATOM 5757 C C . SER B 1 109 ? -23.844 6.52 3.52 1 91.56 109 SER B C 1
ATOM 5759 O O . SER B 1 109 ? -23.281 7.594 3.324 1 91.56 109 SER B O 1
ATOM 5761 N N . SER B 1 110 ? -24.312 5.77 2.523 1 89.38 110 SER B N 1
ATOM 5762 C CA . SER B 1 110 ? -24.094 6.133 1.127 1 89.38 110 SER B CA 1
ATOM 5763 C C . SER B 1 110 ? -24.781 7.453 0.789 1 89.38 110 SER B C 1
ATOM 5765 O O . SER B 1 110 ? -24.297 8.211 -0.054 1 89.38 110 SER B O 1
ATOM 5767 N N . MET B 1 111 ? -25.859 7.703 1.466 1 91.25 111 MET B N 1
ATOM 5768 C CA . MET B 1 111 ? -26.578 8.953 1.271 1 91.25 111 MET B CA 1
ATOM 5769 C C . MET B 1 111 ? -25.734 10.148 1.687 1 91.25 111 MET B C 1
ATOM 5771 O O . MET B 1 111 ? -25.625 11.133 0.954 1 91.25 111 MET B O 1
ATOM 5775 N N . LEU B 1 112 ? -25.125 10.023 2.801 1 93.31 112 LEU B N 1
ATOM 5776 C CA . LEU B 1 112 ? -24.25 11.078 3.309 1 93.31 112 LEU B CA 1
ATOM 5777 C C . LEU B 1 112 ? -23.047 11.258 2.4 1 93.31 112 LEU B C 1
ATOM 5779 O O . LEU B 1 112 ? -22.656 12.391 2.098 1 93.31 112 LEU B O 1
ATOM 5783 N N . MET B 1 113 ? -22.531 10.188 1.96 1 90.62 113 MET B N 1
ATOM 5784 C CA . MET B 1 113 ? -21.359 10.25 1.095 1 90.62 113 MET B CA 1
ATOM 5785 C C . MET B 1 113 ? -21.703 10.914 -0.238 1 90.62 113 MET B C 1
ATOM 5787 O O . MET B 1 113 ? -20.906 11.68 -0.776 1 90.62 113 MET B O 1
ATOM 5791 N N . ASP B 1 114 ? -22.859 10.602 -0.781 1 90.62 114 ASP B N 1
ATOM 5792 C CA . ASP B 1 114 ? -23.328 11.234 -2.016 1 90.62 114 ASP B CA 1
ATOM 5793 C C . ASP B 1 114 ? -23.422 12.75 -1.854 1 90.62 114 ASP B C 1
ATOM 5795 O O . ASP B 1 114 ? -23.047 13.5 -2.754 1 90.62 114 ASP B O 1
ATOM 5799 N N . LEU B 1 115 ? -23.859 13.117 -0.713 1 93.12 115 LEU B N 1
ATOM 5800 C CA . LEU B 1 115 ? -24.031 14.531 -0.415 1 93.12 115 LEU B CA 1
ATOM 5801 C C . LEU B 1 115 ? -22.688 15.234 -0.307 1 93.12 115 LEU B C 1
ATOM 5803 O O . LEU B 1 115 ? -22.469 16.281 -0.931 1 93.12 115 LEU B O 1
ATOM 5807 N N . ILE B 1 116 ? -21.75 14.656 0.385 1 92.12 116 ILE B N 1
ATOM 5808 C CA . ILE B 1 116 ? -20.453 15.266 0.665 1 92.12 116 ILE B CA 1
ATOM 5809 C C . ILE B 1 116 ? -19.594 15.281 -0.605 1 92.12 116 ILE B C 1
ATOM 5811 O O . ILE B 1 116 ? -18.844 16.219 -0.838 1 92.12 116 ILE B O 1
ATOM 5815 N N . SER B 1 117 ? -19.734 14.289 -1.453 1 88.31 117 SER B N 1
ATOM 5816 C CA . SER B 1 117 ? -18.922 14.156 -2.652 1 88.31 117 SER B CA 1
ATOM 5817 C C . SER B 1 117 ? -19.438 15.047 -3.775 1 88.31 117 SER B C 1
ATOM 5819 O O . SER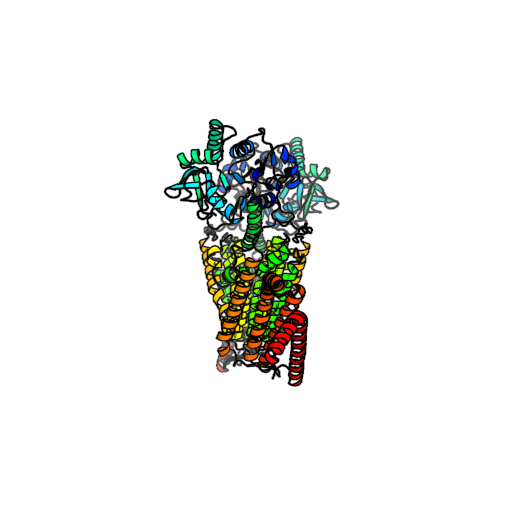 B 1 117 ? -18.734 15.297 -4.754 1 88.31 117 SER B O 1
ATOM 5821 N N . HIS B 1 118 ? -20.641 15.492 -3.604 1 88.75 118 HIS B N 1
ATOM 5822 C CA . HIS B 1 118 ? -21.234 16.344 -4.629 1 88.75 118 HIS B CA 1
ATOM 5823 C C . HIS B 1 118 ? -20.531 17.703 -4.688 1 88.75 118 HIS B C 1
ATOM 5825 O O . HIS B 1 118 ? -20.469 18.406 -3.686 1 88.75 118 HIS B O 1
ATOM 5831 N N . LYS B 1 119 ? -19.984 18.031 -5.859 1 85.38 119 LYS B N 1
ATOM 5832 C CA . LYS B 1 119 ? -19.297 19.297 -6.031 1 85.38 119 LYS B CA 1
ATOM 5833 C C . LYS B 1 119 ? -20.266 20.406 -6.406 1 85.38 119 LYS B C 1
ATOM 5835 O O . LYS B 1 119 ? -20.984 20.297 -7.398 1 85.38 119 LYS B O 1
ATOM 5840 N N . SER B 1 120 ? -20.406 21.266 -5.508 1 88.38 120 SER B N 1
ATOM 5841 C CA . SER B 1 120 ? -21.25 22.422 -5.738 1 88.38 120 SER B CA 1
ATOM 5842 C C . SER B 1 120 ? -20.672 23.672 -5.09 1 88.38 120 SER B C 1
ATOM 5844 O O . SER B 1 120 ? -19.969 23.594 -4.078 1 88.38 120 SER B O 1
ATOM 5846 N N . ASP B 1 121 ? -20.906 24.781 -5.766 1 87.94 121 ASP B N 1
ATOM 5847 C CA . ASP B 1 121 ? -20.453 26.047 -5.199 1 87.94 121 ASP B CA 1
ATOM 5848 C C . ASP B 1 121 ? -21.609 26.844 -4.613 1 87.94 121 ASP B C 1
ATOM 5850 O O . ASP B 1 121 ? -21.438 27.984 -4.16 1 87.94 121 ASP B O 1
ATOM 5854 N N . ARG B 1 122 ? -22.734 26.234 -4.535 1 91.88 122 ARG B N 1
ATOM 5855 C CA . ARG B 1 122 ? -23.922 26.922 -4.016 1 91.88 122 ARG B CA 1
ATOM 5856 C C . ARG B 1 122 ? -23.953 26.891 -2.49 1 91.88 122 ARG B C 1
ATOM 5858 O O . ARG B 1 122 ? -23.188 26.156 -1.867 1 91.88 122 ARG B O 1
ATOM 5865 N N . ALA B 1 123 ? -24.828 27.703 -1.985 1 94.12 123 ALA B N 1
ATOM 5866 C CA . ALA B 1 123 ? -24.859 27.875 -0.536 1 94.12 123 ALA B CA 1
ATOM 5867 C C . ALA B 1 123 ? -25.328 26.594 0.159 1 94.12 123 ALA B C 1
ATOM 5869 O O . ALA B 1 123 ? -24.734 26.156 1.144 1 94.12 123 ALA B O 1
ATOM 5870 N N . PHE B 1 124 ? -26.422 26.078 -0.448 1 94.62 124 PHE B N 1
ATOM 5871 C CA . PHE B 1 124 ? -27 24.875 0.139 1 94.62 124 PHE B CA 1
ATOM 5872 C C . PHE B 1 124 ? -27.031 23.734 -0.878 1 94.62 124 PHE B C 1
ATOM 5874 O O . PHE B 1 124 ? -27.25 23.969 -2.068 1 94.62 124 PHE B O 1
ATOM 5881 N N . THR B 1 125 ? -26.781 22.531 -0.382 1 94.06 125 THR B N 1
ATOM 5882 C CA . THR B 1 125 ? -27.062 21.297 -1.122 1 94.06 125 THR B CA 1
ATOM 5883 C C . THR B 1 125 ? -27.953 20.375 -0.311 1 94.06 125 THR B C 1
ATOM 5885 O O . THR B 1 125 ? -27.625 20.016 0.824 1 94.06 125 THR B O 1
ATOM 5888 N N . VAL B 1 126 ? -29.094 20.031 -0.872 1 91.81 126 VAL B N 1
ATOM 5889 C CA . VAL B 1 126 ? -30.078 19.219 -0.152 1 91.81 126 VAL B CA 1
ATOM 5890 C C . VAL B 1 126 ? -30.188 17.844 -0.806 1 91.81 126 VAL B C 1
ATOM 5892 O O . VAL B 1 126 ? -29.875 17.688 -1.984 1 91.81 126 VAL B O 1
ATOM 5895 N N . CYS B 1 127 ? -30.562 16.891 -0.016 1 90.81 127 CYS B N 1
ATOM 5896 C CA . CYS B 1 127 ? -30.812 15.547 -0.533 1 90.81 127 CYS B CA 1
ATOM 5897 C C . CYS B 1 127 ? -32.25 15.398 -1.005 1 90.81 127 CYS B C 1
ATOM 5899 O O . CYS B 1 127 ? -33.188 15.648 -0.241 1 90.81 127 CYS B O 1
ATOM 5901 N N . LEU B 1 128 ? -32.406 14.984 -2.217 1 85.62 128 LEU B N 1
ATOM 5902 C CA . LEU B 1 128 ? -33.719 14.875 -2.842 1 85.62 128 LEU B CA 1
ATOM 5903 C C . LEU B 1 128 ? -34.094 13.406 -3.055 1 85.62 128 LEU B C 1
ATOM 5905 O O . LEU B 1 128 ? -33.344 12.648 -3.662 1 85.62 128 LEU B O 1
ATOM 5909 N N . ASP B 1 129 ? -35.219 13.031 -2.479 1 83.81 129 ASP B N 1
ATOM 5910 C CA . ASP B 1 129 ? -35.781 11.719 -2.74 1 83.81 129 ASP B CA 1
ATOM 5911 C C . ASP B 1 129 ? -37.031 11.828 -3.623 1 83.81 129 ASP B C 1
ATOM 5913 O O . ASP B 1 129 ? -38.031 12.414 -3.217 1 83.81 129 ASP B O 1
ATOM 5917 N N . ARG B 1 130 ? -36.969 11.312 -4.773 1 74.88 130 ARG B N 1
ATOM 5918 C CA . ARG B 1 130 ? -38.062 11.453 -5.75 1 74.88 130 ARG B CA 1
ATOM 5919 C C . ARG B 1 130 ? -39.094 10.352 -5.57 1 74.88 130 ARG B C 1
ATOM 5921 O O . ARG B 1 130 ? -40.188 10.445 -6.113 1 74.88 130 ARG B O 1
ATOM 5928 N N . ASN B 1 131 ? -38.781 9.344 -4.832 1 64.06 131 ASN B N 1
ATOM 5929 C CA . ASN B 1 131 ? -39.688 8.25 -4.59 1 64.06 131 ASN B CA 1
ATOM 5930 C C . ASN B 1 131 ? -39.938 8.023 -3.1 1 64.06 131 ASN B C 1
ATOM 5932 O O . ASN B 1 131 ? -39.625 6.945 -2.578 1 64.06 131 ASN B O 1
ATOM 5936 N N . PRO B 1 132 ? -40.531 9.047 -2.457 1 63.25 132 PRO B N 1
ATOM 5937 C CA . PRO B 1 132 ? -40.75 8.898 -1.02 1 63.25 132 PRO B CA 1
ATOM 5938 C C . PRO B 1 132 ? -42.031 8.086 -0.709 1 63.25 132 PRO B C 1
ATOM 5940 O O . PRO B 1 132 ? -42.844 7.875 -1.591 1 63.25 132 PRO B O 1
ATOM 5943 N N . SER B 1 133 ? -42.031 7.551 0.448 1 58.69 133 SER B N 1
ATOM 5944 C CA . SER B 1 133 ? -43.281 6.938 0.893 1 58.69 133 SER B CA 1
ATOM 5945 C C . SER B 1 133 ? -44.375 7.977 1.055 1 58.69 133 SER B C 1
ATOM 5947 O O . SER B 1 133 ? -44.125 9.172 1.13 1 58.69 133 SER B O 1
ATOM 5949 N N . ARG B 1 134 ? -45.656 7.496 1.009 1 53.59 134 ARG B N 1
ATOM 5950 C CA . ARG B 1 134 ? -46.812 8.391 1.118 1 53.59 134 ARG B CA 1
ATOM 5951 C C . ARG B 1 134 ? -46.75 9.211 2.404 1 53.59 134 ARG B C 1
ATOM 5953 O O . ARG B 1 134 ? -47 10.414 2.395 1 53.59 134 ARG B O 1
ATOM 5960 N N . SER B 1 135 ? -46.375 8.562 3.467 1 58.5 135 SER B N 1
ATOM 5961 C CA . SER B 1 135 ? -46.312 9.242 4.758 1 58.5 135 SER B CA 1
ATOM 5962 C C . SER B 1 135 ? -45.219 10.312 4.773 1 58.5 135 SER B C 1
ATOM 5964 O O . SER B 1 135 ? -45.438 11.406 5.309 1 58.5 135 SER B O 1
ATOM 5966 N N . GLU B 1 136 ? -44.188 10.039 4.121 1 65.94 136 GLU B N 1
ATOM 5967 C CA . GLU B 1 136 ? -43.094 10.992 4.059 1 65.94 136 GLU B CA 1
ATOM 5968 C C . GLU B 1 136 ? -43.438 12.164 3.15 1 65.94 136 GLU B C 1
ATOM 5970 O O . GLU B 1 136 ? -43.094 13.312 3.447 1 65.94 136 GLU B O 1
ATOM 5975 N N . ALA B 1 137 ? -44.125 11.828 2.076 1 63.25 137 ALA B N 1
ATOM 5976 C CA . ALA B 1 137 ? -44.5 12.867 1.122 1 63.25 137 ALA B CA 1
ATOM 5977 C C . ALA B 1 137 ? -45.469 13.859 1.749 1 63.25 137 ALA B C 1
ATOM 5979 O O . ALA B 1 137 ? -45.438 15.047 1.43 1 63.25 137 ALA B O 1
ATOM 5980 N N . MET B 1 138 ? -46.219 13.336 2.697 1 59.75 138 MET B N 1
ATOM 5981 C CA . MET B 1 138 ? -47.25 14.195 3.312 1 59.75 138 MET B CA 1
ATOM 5982 C C . MET B 1 138 ? -46.594 15.148 4.316 1 59.75 138 MET B C 1
ATOM 5984 O O . MET B 1 138 ? -46.969 16.328 4.379 1 59.75 138 MET B O 1
ATOM 5988 N N . GLU B 1 139 ? -45.531 14.68 4.961 1 60.22 139 GLU B N 1
ATOM 5989 C CA . GLU B 1 139 ? -45 15.469 6.062 1 60.22 139 GLU B CA 1
ATOM 5990 C C . GLU B 1 139 ? -43.656 16.109 5.676 1 60.22 139 GLU B C 1
ATOM 5992 O O . GLU B 1 139 ? -43.25 17.094 6.27 1 60.22 139 GLU B O 1
ATOM 5997 N N . GLY B 1 140 ? -43.188 15.664 4.652 1 68.44 140 GLY B N 1
ATOM 5998 C CA . GLY B 1 140 ? -41.844 16.078 4.301 1 68.44 140 GLY B CA 1
ATOM 5999 C C . GLY B 1 140 ? -41.781 17.422 3.582 1 68.44 140 GLY B C 1
ATOM 6000 O O . GLY B 1 140 ? -42.812 17.922 3.127 1 68.44 140 GLY B O 1
ATOM 6001 N N . LEU B 1 141 ? -40.562 18.016 3.662 1 72.06 141 LEU B N 1
ATOM 6002 C CA . LEU B 1 141 ? -40.281 19.234 2.922 1 72.06 141 LEU B CA 1
ATOM 6003 C C . LEU B 1 141 ? -40.156 18.953 1.429 1 72.06 141 LEU B C 1
ATOM 6005 O O . LEU B 1 141 ? -39.25 18.25 0.997 1 72.06 141 LEU B O 1
ATOM 6009 N N . LYS B 1 142 ? -41.188 19.469 0.622 1 73.62 142 LYS B N 1
ATOM 6010 C CA . LYS B 1 142 ? -41.25 19.234 -0.82 1 73.62 142 LYS B CA 1
ATOM 6011 C C . LYS B 1 142 ? -40.438 20.281 -1.569 1 73.62 142 LYS B C 1
ATOM 6013 O O . LYS B 1 142 ? -40.344 21.438 -1.141 1 73.62 142 LYS B O 1
ATOM 6018 N N . LEU B 1 143 ? -39.719 19.859 -2.518 1 76.69 143 LEU B N 1
ATOM 6019 C CA . LEU B 1 143 ? -38.906 20.766 -3.326 1 76.69 143 LEU B CA 1
ATOM 6020 C C . LEU B 1 143 ? -39.5 20.906 -4.73 1 76.69 143 LEU B C 1
ATOM 6022 O O . LEU B 1 143 ? -39.969 19.922 -5.316 1 76.69 143 LEU B O 1
ATOM 6026 N N . HIS B 1 144 ? -39.625 22.109 -5.141 1 73.69 144 HIS B N 1
ATOM 6027 C CA . HIS B 1 144 ? -40 22.406 -6.52 1 73.69 144 HIS B CA 1
ATOM 6028 C C . HIS B 1 144 ? -38.75 22.703 -7.367 1 73.69 144 HIS B C 1
ATOM 6030 O O . HIS B 1 144 ? -37.969 23.594 -7.043 1 73.69 144 HIS B O 1
ATOM 6036 N N . LEU B 1 145 ? -38.562 21.828 -8.375 1 75.62 145 LEU B N 1
ATOM 6037 C CA . LEU B 1 145 ? -37.344 21.969 -9.188 1 75.62 145 LEU B CA 1
ATOM 6038 C C . LEU B 1 145 ? -37.688 22.406 -10.602 1 75.62 145 LEU B C 1
ATOM 6040 O O . LEU B 1 145 ? -38.719 22.016 -11.148 1 75.62 145 LEU B O 1
ATOM 6044 N N . ILE B 1 146 ? -36.938 23.438 -11.148 1 69.69 146 ILE B N 1
ATOM 6045 C CA . ILE B 1 146 ? -36.938 23.781 -12.562 1 69.69 146 ILE B CA 1
ATOM 6046 C C . ILE B 1 146 ? -35.531 23.625 -13.125 1 69.69 146 ILE B C 1
ATOM 6048 O O . ILE B 1 146 ? -34.562 24.234 -12.609 1 69.69 146 ILE B O 1
ATOM 6052 N N . ASP B 1 147 ? -35.25 22.812 -14.148 1 64.12 147 ASP B N 1
ATOM 6053 C CA . ASP B 1 147 ? -33.969 22.562 -14.773 1 64.12 147 ASP B CA 1
ATOM 6054 C C . ASP B 1 147 ? -32.906 22.141 -13.734 1 64.12 147 ASP B C 1
ATOM 6056 O O . ASP B 1 147 ? -31.828 22.703 -13.688 1 64.12 147 ASP B O 1
ATOM 6060 N N . GLU B 1 148 ? -33.344 21.328 -12.656 1 68.06 148 GLU B N 1
ATOM 6061 C CA . GLU B 1 148 ? -32.469 20.719 -11.641 1 68.06 148 GLU B CA 1
ATOM 6062 C C . GLU B 1 148 ? -32.062 21.75 -10.586 1 68.06 148 GLU B C 1
ATOM 6064 O O . GLU B 1 148 ? -31.062 21.562 -9.891 1 68.06 148 GLU B O 1
ATOM 6069 N N . LYS B 1 149 ? -32.844 22.875 -10.664 1 74.88 149 LYS B N 1
ATOM 6070 C CA . LYS B 1 149 ? -32.625 23.906 -9.656 1 74.88 149 LYS B CA 1
ATOM 6071 C C . LYS B 1 149 ? -33.812 24.031 -8.719 1 74.88 149 LYS B C 1
ATOM 6073 O O . LYS B 1 149 ? -34.969 24 -9.164 1 74.88 149 LYS B O 1
ATOM 6078 N N . VAL B 1 150 ? -33.5 24.156 -7.48 1 78.81 150 VAL B N 1
ATOM 6079 C CA . VAL B 1 150 ? -34.562 24.297 -6.5 1 78.81 150 VAL B CA 1
ATOM 6080 C C . VAL B 1 150 ? -35.094 25.734 -6.512 1 78.81 150 VAL B C 1
ATOM 6082 O O . VAL B 1 150 ? -34.344 26.688 -6.312 1 78.81 150 VAL B O 1
ATOM 6085 N N . ILE B 1 151 ? -36.312 25.891 -6.785 1 77.12 151 ILE B N 1
ATOM 6086 C CA . ILE B 1 151 ? -36.906 27.219 -6.883 1 77.12 151 ILE B CA 1
ATOM 6087 C C . ILE B 1 151 ? -37.688 27.531 -5.609 1 77.12 151 ILE B C 1
ATOM 6089 O O . ILE B 1 151 ? -37.781 28.688 -5.207 1 77.12 151 ILE B O 1
ATOM 6093 N N . LYS B 1 152 ? -38.25 26.469 -5.051 1 77.75 152 LYS B N 1
ATOM 6094 C CA . LYS B 1 152 ? -39.031 26.656 -3.846 1 77.75 152 LYS B CA 1
ATOM 6095 C C . LYS B 1 152 ? -39 25.422 -2.965 1 77.75 152 LYS B C 1
ATOM 6097 O O . LYS B 1 152 ? -38.906 24.297 -3.471 1 77.75 152 LYS B O 1
ATOM 6102 N N . ALA B 1 153 ? -38.969 25.719 -1.714 1 77.12 153 ALA B N 1
ATOM 6103 C CA . ALA B 1 153 ? -39.062 24.641 -0.728 1 77.12 153 ALA B CA 1
ATOM 6104 C C . ALA B 1 153 ? -40.188 24.891 0.25 1 77.12 153 ALA B C 1
ATOM 6106 O O . ALA B 1 153 ? -40.406 26.031 0.688 1 77.12 153 ALA B O 1
ATOM 6107 N N . GLY B 1 154 ? -41.094 23.922 0.397 1 73.19 154 GLY B N 1
ATOM 6108 C CA . GLY B 1 154 ? -42.188 24.109 1.333 1 73.19 154 GLY B CA 1
ATOM 6109 C C . GLY B 1 154 ? -42.969 22.844 1.599 1 73.19 154 GLY B C 1
ATOM 6110 O O . GLY B 1 154 ? -42.875 21.875 0.829 1 73.19 154 GLY B O 1
ATOM 6111 N N . LYS B 1 155 ? -43.688 22.766 2.678 1 70.25 155 LYS B N 1
ATOM 6112 C CA . LYS B 1 155 ? -44.5 21.609 3.031 1 70.25 155 LYS B CA 1
ATOM 6113 C C . LYS B 1 155 ? -45.812 21.594 2.238 1 70.25 155 LYS B C 1
ATOM 6115 O O . LYS B 1 155 ? -46.438 20.547 2.045 1 70.25 155 LYS B O 1
ATOM 6120 N N . ASP B 1 156 ? -46.219 22.781 1.741 1 64.19 156 ASP B N 1
ATOM 6121 C CA . ASP B 1 156 ? -47.531 22.906 1.125 1 64.19 156 ASP B CA 1
ATOM 6122 C C . ASP B 1 156 ? -47.438 22.828 -0.397 1 64.19 156 ASP B C 1
ATOM 6124 O O . ASP B 1 156 ? -48.438 22.984 -1.097 1 64.19 156 ASP B O 1
ATOM 6128 N N . ILE B 1 157 ? -46.281 22.531 -0.92 1 67.69 157 ILE B N 1
ATOM 6129 C CA . ILE B 1 157 ? -46.125 22.469 -2.369 1 67.69 157 ILE B CA 1
ATOM 6130 C C . ILE B 1 157 ? -46.375 21.047 -2.857 1 67.69 157 ILE B C 1
ATOM 6132 O O . ILE B 1 157 ? -46.344 20.094 -2.072 1 67.69 157 ILE B O 1
ATOM 6136 N N . THR B 1 158 ? -46.875 20.797 -4.074 1 59.03 158 THR B N 1
ATOM 6137 C CA . THR B 1 158 ? -47.125 19.484 -4.652 1 59.03 158 THR B CA 1
ATOM 6138 C C . THR B 1 158 ? -45.844 18.672 -4.738 1 59.03 158 THR B C 1
ATOM 6140 O O . THR B 1 158 ? -44.812 19.188 -5.152 1 59.03 158 THR B O 1
ATOM 6143 N N . PRO B 1 159 ? -45.938 17.484 -4.152 1 54.81 159 PRO B N 1
ATOM 6144 C CA . PRO B 1 159 ? -44.75 16.625 -4.094 1 54.81 159 PRO B CA 1
ATOM 6145 C C . PRO B 1 159 ? -44.281 16.172 -5.473 1 54.81 159 PRO B C 1
ATOM 6147 O O . PRO B 1 159 ? -43.719 15.078 -5.605 1 54.81 159 PRO B O 1
ATOM 6150 N N . ARG B 1 160 ? -44.469 16.844 -6.566 1 54.41 160 ARG B N 1
ATOM 6151 C CA . ARG B 1 160 ? -44.219 16.406 -7.938 1 54.41 160 ARG B CA 1
ATOM 6152 C C . ARG B 1 160 ? -42.719 16.172 -8.164 1 54.41 160 ARG B C 1
ATOM 6154 O O . ARG B 1 160 ? -42.344 15.305 -8.961 1 54.41 160 ARG B O 1
ATOM 6161 N N . TYR B 1 161 ? -41.781 16.734 -7.371 1 64.81 161 TYR B N 1
ATOM 6162 C CA . TYR B 1 161 ? -40.375 16.656 -7.762 1 64.81 161 TYR B CA 1
ATOM 6163 C C . TYR B 1 161 ? -39.562 15.891 -6.727 1 64.81 161 TYR B C 1
ATOM 6165 O O . TYR B 1 161 ? -38.469 15.398 -7.023 1 64.81 161 TYR B O 1
ATOM 6173 N N . GLY B 1 162 ? -40.062 15.789 -5.551 1 74.94 162 GLY B N 1
ATOM 6174 C CA . GLY B 1 162 ? -39.344 15.039 -4.527 1 74.94 162 GLY B CA 1
ATOM 6175 C C . GLY B 1 162 ? -39.375 15.711 -3.168 1 74.94 162 GLY B C 1
ATOM 6176 O O . GLY B 1 162 ? -39.906 16.797 -3.02 1 74.94 162 GLY B O 1
ATOM 6177 N N . ILE B 1 163 ? -38.875 14.984 -2.135 1 78.25 163 ILE B N 1
ATOM 6178 C CA . ILE B 1 163 ? -38.875 15.516 -0.777 1 78.25 163 ILE B CA 1
ATOM 6179 C C . ILE B 1 163 ? -37.438 15.531 -0.226 1 78.25 163 ILE B C 1
ATOM 6181 O O . ILE B 1 163 ? -36.594 14.742 -0.654 1 78.25 163 ILE B O 1
ATOM 6185 N N . ASP B 1 164 ? -37.219 16.484 0.636 1 81.62 164 ASP B N 1
ATOM 6186 C CA . ASP B 1 164 ? -35.938 16.594 1.343 1 81.62 164 ASP B CA 1
ATOM 6187 C C . ASP B 1 164 ? -35.812 15.531 2.439 1 81.62 164 ASP B C 1
ATOM 6189 O O . ASP B 1 164 ? -36.812 15.258 3.143 1 81.62 164 ASP B O 1
ATOM 6193 N N . THR B 1 165 ? -34.656 14.953 2.562 1 85.06 165 THR B N 1
ATOM 6194 C CA . THR B 1 165 ? -34.5 13.859 3.506 1 85.06 165 THR B CA 1
ATOM 6195 C C . THR B 1 165 ? -34.031 14.375 4.867 1 85.06 165 THR B C 1
ATOM 6197 O O . THR B 1 165 ? -34 13.625 5.844 1 85.06 165 THR B O 1
ATOM 6200 N N . GLY B 1 166 ? -33.688 15.617 4.961 1 88.19 166 GLY B N 1
ATOM 6201 C CA . GLY B 1 166 ? -33.312 16.188 6.242 1 88.19 166 GLY B CA 1
ATOM 6202 C C . GLY B 1 166 ? -31.812 16.375 6.395 1 88.19 166 GLY B C 1
ATOM 6203 O O . GLY B 1 166 ? -31.344 16.875 7.422 1 88.19 166 GLY B O 1
ATOM 6204 N N . LEU B 1 167 ? -31.047 15.953 5.414 1 93.38 167 LEU B N 1
ATOM 6205 C CA . LEU B 1 167 ? -29.609 16.172 5.379 1 93.38 167 LEU B CA 1
ATOM 6206 C C . LEU B 1 167 ? -29.25 17.312 4.434 1 93.38 167 LEU B C 1
ATOM 6208 O O . LEU B 1 167 ? -29.594 17.266 3.25 1 93.38 167 LEU B O 1
ATOM 6212 N N . ILE B 1 168 ? -28.516 18.312 4.984 1 94.94 168 ILE B N 1
ATOM 6213 C CA . ILE B 1 168 ? -28.203 19.5 4.188 1 94.94 168 ILE B CA 1
ATOM 6214 C C . ILE B 1 168 ? -26.75 19.891 4.375 1 94.94 168 ILE B C 1
ATOM 6216 O O . ILE B 1 168 ? -26.25 19.938 5.504 1 94.94 168 ILE B O 1
ATOM 6220 N N . LEU B 1 169 ? -26.109 20.047 3.291 1 96.5 169 LEU B N 1
ATOM 6221 C CA . LEU B 1 169 ? -24.75 20.547 3.336 1 96.5 169 LEU B CA 1
ATOM 6222 C C . LEU B 1 169 ? -24.703 22.047 3.092 1 96.5 169 LEU B C 1
ATOM 6224 O O . LEU B 1 169 ? -25.25 22.547 2.107 1 96.5 169 LEU B O 1
ATOM 6228 N N . CYS B 1 170 ? -24.078 22.766 4.004 1 96.5 170 CYS B N 1
ATOM 6229 C CA . CYS B 1 170 ? -24.016 24.219 3.967 1 96.5 170 CYS B CA 1
ATOM 6230 C C . CYS B 1 170 ? -22.594 24.703 3.715 1 96.5 170 CYS B C 1
ATOM 6232 O O . CYS B 1 170 ? -21.641 24.188 4.301 1 96.5 170 CYS B O 1
ATOM 6234 N N . ARG B 1 171 ? -22.547 25.672 2.885 1 94.94 171 ARG B N 1
ATOM 6235 C CA . ARG B 1 171 ? -21.25 26.281 2.572 1 94.94 171 ARG B CA 1
ATOM 6236 C C . ARG B 1 171 ? -21.188 27.719 3.062 1 94.94 171 ARG B C 1
ATOM 6238 O O . ARG B 1 171 ? -22.031 28.156 3.855 1 94.94 171 ARG B O 1
ATOM 6245 N N . GLU B 1 172 ? -20.172 28.422 2.672 1 91.38 172 GLU B N 1
ATOM 6246 C CA . GLU B 1 172 ? -19.859 29.734 3.236 1 91.38 172 GLU B CA 1
ATOM 6247 C C . GLU B 1 172 ? -21.047 30.703 3.102 1 91.38 172 GLU B C 1
ATOM 6249 O O . GLU B 1 172 ? -21.422 31.359 4.066 1 91.38 172 GLU B O 1
ATOM 6254 N N . LYS B 1 173 ? -21.734 30.734 1.999 1 94.12 173 LYS B N 1
ATOM 6255 C CA . LYS B 1 173 ? -22.812 31.672 1.723 1 94.12 173 LYS B CA 1
ATOM 6256 C C . LYS B 1 173 ? -24.062 31.328 2.531 1 94.12 173 LYS B C 1
ATOM 6258 O O . LYS B 1 173 ? -24.953 32.156 2.693 1 94.12 173 LYS B O 1
ATOM 6263 N N . ALA B 1 174 ? -24.109 30.172 3.012 1 95.75 174 ALA B N 1
ATOM 6264 C CA . ALA B 1 174 ? -25.297 29.688 3.715 1 95.75 174 ALA B CA 1
ATOM 6265 C C . ALA B 1 174 ? -25.516 30.469 5.012 1 95.75 174 ALA B C 1
ATOM 6267 O O . ALA B 1 174 ? -26.656 30.703 5.414 1 95.75 174 ALA B O 1
ATOM 6268 N N . ARG B 1 175 ? -24.516 30.859 5.66 1 94.94 175 ARG B N 1
ATOM 6269 C CA . ARG B 1 175 ? -24.609 31.578 6.922 1 94.94 175 ARG B CA 1
ATOM 6270 C C . ARG B 1 175 ? -25.422 32.844 6.766 1 94.94 175 ARG B C 1
ATOM 6272 O O . ARG B 1 175 ? -26.266 33.156 7.617 1 94.94 175 ARG B O 1
ATOM 6279 N N . GLY B 1 176 ? -25.141 33.469 5.66 1 95.06 176 GLY B N 1
ATOM 6280 C CA . GLY B 1 176 ? -25.859 34.719 5.391 1 95.06 176 GLY B CA 1
ATOM 6281 C C . GLY B 1 176 ? -27.359 34.5 5.27 1 95.06 176 GLY B C 1
ATOM 6282 O O . GLY B 1 176 ? -28.141 35.281 5.82 1 95.06 176 GLY B O 1
ATOM 6283 N N . TYR B 1 177 ? -27.766 33.5 4.629 1 95.75 177 TYR B N 1
ATOM 6284 C CA . TYR B 1 177 ? -29.172 33.219 4.422 1 95.75 177 TYR B CA 1
ATOM 6285 C C . TYR B 1 177 ? -29.844 32.781 5.723 1 95.75 177 TYR B C 1
ATOM 6287 O O . TYR B 1 177 ? -31 33.094 5.969 1 95.75 177 TYR B O 1
ATOM 6295 N N . ILE B 1 178 ? -29.156 32.094 6.562 1 96.5 178 ILE B N 1
ATOM 6296 C CA . ILE B 1 178 ? -29.672 31.625 7.848 1 96.5 178 ILE B CA 1
ATOM 6297 C C . ILE B 1 178 ? -29.922 32.812 8.758 1 96.5 178 ILE B C 1
ATOM 6299 O O . ILE B 1 178 ? -31 32.938 9.352 1 96.5 178 ILE B O 1
ATOM 6303 N N . GLU B 1 179 ? -29 33.719 8.781 1 95.5 179 GLU B N 1
ATOM 6304 C CA . GLU B 1 179 ? -29.141 34.906 9.602 1 95.5 179 GLU B CA 1
ATOM 6305 C C . GLU B 1 179 ? -30.297 35.781 9.109 1 95.5 179 GLU B C 1
ATOM 6307 O O . GLU B 1 179 ? -31.031 36.344 9.914 1 95.5 179 GLU B O 1
ATOM 6312 N N . GLU B 1 180 ? -30.375 35.844 7.816 1 95.56 180 GLU B N 1
ATOM 6313 C CA . GLU B 1 180 ? -31.453 36.625 7.23 1 95.56 180 GLU B CA 1
ATOM 6314 C C . GLU B 1 180 ? -32.812 36.062 7.59 1 95.56 180 GLU B C 1
ATOM 6316 O O . GLU B 1 180 ? -33.75 36.781 7.926 1 95.56 180 GLU B O 1
ATOM 6321 N N . ALA B 1 181 ? -32.938 34.812 7.551 1 95.19 181 ALA B N 1
ATOM 6322 C CA . ALA B 1 181 ? -34.188 34.156 7.891 1 95.19 181 ALA B CA 1
ATOM 6323 C C . ALA B 1 181 ? -34.531 34.344 9.367 1 95.19 181 ALA B C 1
ATOM 6325 O O . ALA B 1 181 ? -35.688 34.594 9.719 1 95.19 181 ALA B O 1
ATOM 6326 N N . ILE B 1 182 ? -33.594 34.281 10.203 1 95.06 182 ILE B N 1
ATOM 6327 C CA . ILE B 1 182 ? -33.781 34.438 11.641 1 95.06 182 ILE B CA 1
ATOM 6328 C C . ILE B 1 182 ? -34.188 35.875 11.938 1 95.06 182 ILE B C 1
ATOM 6330 O O . ILE B 1 182 ? -35 36.125 12.812 1 95.06 182 ILE B O 1
ATOM 6334 N N . ARG B 1 183 ? -33.594 36.781 11.25 1 95 183 ARG B N 1
ATOM 6335 C CA . ARG B 1 183 ? -33.969 38.188 11.414 1 95 183 ARG B CA 1
ATOM 6336 C C . ARG B 1 183 ? -35.406 38.438 11.008 1 95 183 ARG B C 1
ATOM 6338 O O . ARG B 1 183 ? -36.094 39.25 11.633 1 95 183 ARG B O 1
ATOM 6345 N N . ALA B 1 184 ? -35.844 37.781 10.062 1 93.38 184 ALA B N 1
ATOM 6346 C CA . ALA B 1 184 ? -37.188 38 9.5 1 93.38 184 ALA B CA 1
ATOM 6347 C C . ALA B 1 184 ? -38.25 37.344 10.367 1 93.38 184 ALA B C 1
ATOM 6349 O O . ALA B 1 184 ? -39.312 37.938 10.633 1 93.38 184 ALA B O 1
ATOM 6350 N N . LYS B 1 185 ? -38.031 36.094 10.891 1 94.06 185 LYS B N 1
ATOM 6351 C CA . LYS B 1 185 ? -39.094 35.344 11.531 1 94.06 185 LYS B CA 1
ATOM 6352 C C . LYS B 1 185 ? -38.75 35 12.977 1 94.06 185 LYS B C 1
ATOM 6354 O O . LYS B 1 185 ? -39.562 34.438 13.703 1 94.06 185 LYS B O 1
ATOM 6359 N N . GLY B 1 186 ? -37.594 35.281 13.406 1 91.62 186 GLY B N 1
ATOM 6360 C CA . GLY B 1 186 ? -37.188 35.031 14.781 1 91.62 186 GLY B CA 1
ATOM 6361 C C . GLY B 1 186 ? -37 33.531 15.094 1 91.62 186 GLY B C 1
ATOM 6362 O O . GLY B 1 186 ? -36.562 32.781 14.234 1 91.62 186 GLY B O 1
ATOM 6363 N N . PRO B 1 187 ? -37.312 33.125 16.281 1 92 187 PRO B N 1
ATOM 6364 C CA . PRO B 1 187 ? -37.094 31.75 16.719 1 92 187 PRO B CA 1
ATOM 6365 C C . PRO B 1 187 ? -38.031 30.766 16.062 1 92 187 PRO B C 1
ATOM 6367 O O . PRO B 1 187 ? -37.812 29.547 16.125 1 92 187 PRO B O 1
ATOM 6370 N N . GLU B 1 188 ? -39.062 31.219 15.398 1 91.69 188 GLU B N 1
ATOM 6371 C CA . GLU B 1 188 ? -40.031 30.359 14.742 1 91.69 188 GLU B CA 1
ATOM 6372 C C . GLU B 1 188 ? -39.594 30.047 13.305 1 91.69 188 GLU B C 1
ATOM 6374 O O . GLU B 1 188 ? -40.312 29.344 12.586 1 91.69 188 GLU B O 1
ATOM 6379 N N . ALA B 1 189 ? -38.469 30.531 12.992 1 92.81 189 ALA B N 1
ATOM 6380 C CA . ALA B 1 189 ? -37.969 30.281 11.641 1 92.81 189 ALA B CA 1
ATOM 6381 C C . ALA B 1 189 ? -37.625 28.797 11.445 1 92.81 189 ALA B C 1
ATOM 6383 O O . ALA B 1 189 ? -37.094 28.156 12.344 1 92.81 189 ALA B O 1
ATOM 6384 N N . ARG B 1 190 ? -38 28.297 10.219 1 91.88 190 ARG B N 1
ATOM 6385 C CA . ARG B 1 190 ? -37.719 26.906 9.836 1 91.88 190 ARG B CA 1
ATOM 6386 C C . ARG B 1 190 ? -36.625 26.844 8.773 1 91.88 190 ARG B C 1
ATOM 6388 O O . ARG B 1 190 ? -36.312 27.844 8.125 1 91.88 190 ARG B O 1
ATOM 6395 N N . ILE B 1 191 ? -36.062 25.672 8.633 1 91.06 191 ILE B N 1
ATOM 6396 C CA . ILE B 1 191 ? -35 25.453 7.645 1 91.06 191 ILE B CA 1
ATOM 6397 C C . ILE B 1 191 ? -35.531 25.781 6.246 1 91.06 191 ILE B C 1
ATOM 6399 O O . ILE B 1 191 ? -34.812 26.328 5.414 1 91.06 191 ILE B O 1
ATOM 6403 N N . SER B 1 192 ? -36.812 25.547 6.012 1 88.31 192 SER B N 1
ATOM 6404 C CA . SER B 1 192 ? -37.438 25.828 4.727 1 88.31 192 SER B CA 1
ATOM 6405 C C . SER B 1 192 ? -37.375 27.312 4.391 1 88.31 192 SER B C 1
ATOM 6407 O O . SER B 1 192 ? -37.281 27.688 3.221 1 88.31 192 SER B O 1
ATOM 6409 N N . ASP B 1 193 ? -37.406 28.109 5.445 1 92.12 193 ASP B N 1
ATOM 6410 C CA . ASP B 1 193 ? -37.375 29.562 5.234 1 92.12 193 ASP B CA 1
ATOM 6411 C C . ASP B 1 193 ? -36.031 30.016 4.68 1 92.12 193 ASP B C 1
ATOM 6413 O O . ASP B 1 193 ? -35.969 30.812 3.75 1 92.12 193 ASP B O 1
ATOM 6417 N N . ALA B 1 194 ? -35.031 29.5 5.242 1 93.94 194 ALA B N 1
ATOM 6418 C CA . ALA B 1 194 ? -33.719 29.828 4.75 1 93.94 194 ALA B CA 1
ATOM 6419 C C . ALA B 1 194 ? -33.5 29.281 3.34 1 93.94 194 ALA B C 1
ATOM 6421 O O . ALA B 1 194 ? -32.906 29.969 2.486 1 93.94 194 ALA B O 1
ATOM 6422 N N . LEU B 1 195 ? -33.938 28.109 3.068 1 92 195 LEU B N 1
ATOM 6423 C CA . LEU B 1 195 ? -33.812 27.484 1.758 1 92 195 LEU B CA 1
ATOM 6424 C C . LEU B 1 195 ? -34.594 28.266 0.699 1 92 195 LEU B C 1
ATOM 6426 O O . LEU B 1 195 ? -34.094 28.438 -0.426 1 92 195 LEU B O 1
ATOM 6430 N N . ASN B 1 196 ? -35.719 28.781 1.08 1 90.19 196 ASN B N 1
ATOM 6431 C CA . ASN B 1 196 ? -36.531 29.562 0.148 1 90.19 196 ASN B CA 1
ATOM 6432 C C . ASN B 1 196 ? -35.844 30.875 -0.221 1 90.19 196 ASN B C 1
ATOM 6434 O O . ASN B 1 196 ? -35.844 31.281 -1.383 1 90.19 196 ASN B O 1
ATOM 6438 N N . LEU B 1 197 ? -35.281 31.484 0.801 1 92.25 197 LEU B N 1
ATOM 6439 C CA . LEU B 1 197 ? -34.531 32.719 0.541 1 92.25 197 LEU B CA 1
ATOM 6440 C C . LEU B 1 197 ? -33.375 32.438 -0.423 1 92.25 197 LEU B C 1
ATOM 6442 O O . LEU B 1 197 ? -33.188 33.188 -1.382 1 92.25 197 LEU B O 1
ATOM 6446 N N . ALA B 1 198 ? -32.688 31.391 -0.214 1 93.38 198 ALA B N 1
ATOM 6447 C CA . ALA B 1 198 ? -31.531 31.016 -1.044 1 93.38 198 ALA B CA 1
ATOM 6448 C C . ALA B 1 198 ? -31.969 30.578 -2.432 1 93.38 198 ALA B C 1
ATOM 6450 O O . ALA B 1 198 ? -31.297 30.844 -3.428 1 93.38 198 ALA B O 1
ATOM 6451 N N . ALA B 1 199 ? -33.031 29.891 -2.492 1 89.75 199 ALA B N 1
ATOM 6452 C CA . ALA B 1 199 ? -33.562 29.391 -3.76 1 89.75 199 ALA B CA 1
ATOM 6453 C C . ALA B 1 199 ? -33.906 30.547 -4.699 1 89.75 199 ALA B C 1
ATOM 6455 O O . ALA B 1 199 ? -33.688 30.438 -5.914 1 89.75 199 ALA B O 1
ATOM 6456 N N . SER B 1 200 ? -34.406 31.562 -4.137 1 87.44 200 SER B N 1
ATOM 6457 C CA . SER B 1 200 ? -34.75 32.75 -4.93 1 87.44 200 SER B CA 1
ATOM 6458 C C . SER B 1 200 ? -33.531 33.312 -5.613 1 87.44 200 SER B C 1
ATOM 6460 O O . SER B 1 200 ? -33.625 33.875 -6.711 1 87.44 200 SER B O 1
ATOM 6462 N N . ASP B 1 201 ? -32.406 33.125 -4.977 1 90.62 201 ASP B N 1
ATOM 6463 C CA . ASP B 1 201 ? -31.156 33.625 -5.527 1 90.62 201 ASP B CA 1
ATOM 6464 C C . ASP B 1 201 ? -30.438 32.531 -6.328 1 90.62 201 ASP B C 1
ATOM 6466 O O . ASP B 1 201 ? -29.297 32.719 -6.754 1 90.62 201 ASP B O 1
ATOM 6470 N N . GLY B 1 202 ? -31.016 31.344 -6.387 1 87.5 202 GLY B N 1
ATOM 6471 C CA . GLY B 1 202 ? -30.406 30.25 -7.117 1 87.5 202 GLY B CA 1
ATOM 6472 C C . GLY B 1 202 ? -29.266 29.594 -6.371 1 87.5 202 GLY B C 1
ATOM 6473 O O . GLY B 1 202 ? -28.344 29.047 -6.988 1 87.5 202 GLY B O 1
ATOM 6474 N N . GLU B 1 203 ? -29.281 29.656 -5.098 1 92.44 203 GLU B N 1
ATOM 6475 C CA . GLU B 1 203 ? -28.156 29.203 -4.285 1 92.44 203 GLU B CA 1
ATOM 6476 C C . GLU B 1 203 ? -28.453 27.875 -3.6 1 92.44 203 GLU B C 1
ATOM 6478 O O . GLU B 1 203 ? -27.859 27.547 -2.574 1 92.44 203 GLU B O 1
ATOM 6483 N N . VAL B 1 204 ? -29.406 27.188 -4.148 1 92.38 204 VAL B N 1
ATOM 6484 C CA . VAL B 1 204 ? -29.734 25.875 -3.605 1 92.38 204 VAL B CA 1
ATOM 6485 C C . VAL B 1 204 ? -29.547 24.812 -4.688 1 92.38 204 VAL B C 1
ATOM 6487 O O . VAL B 1 204 ? -30.141 24.906 -5.773 1 92.38 204 VAL B O 1
ATOM 6490 N N . ASP B 1 205 ? -28.703 23.812 -4.359 1 91.12 205 ASP B N 1
ATOM 6491 C CA . ASP B 1 205 ? -28.469 22.656 -5.219 1 91.12 205 ASP B CA 1
ATOM 6492 C C . ASP B 1 205 ? -29.031 21.375 -4.582 1 91.12 205 ASP B C 1
ATOM 6494 O O . ASP B 1 205 ? -29.406 21.391 -3.404 1 91.12 205 ASP B O 1
ATOM 6498 N N . CYS B 1 206 ? -29.25 20.391 -5.41 1 88.62 206 CYS B N 1
ATOM 6499 C CA . CYS B 1 206 ? -29.781 19.156 -4.855 1 88.62 206 CYS B CA 1
ATOM 6500 C C . CYS B 1 206 ? -29.031 17.938 -5.391 1 88.62 206 CYS B C 1
ATOM 6502 O O . CYS B 1 206 ? -28.5 17.984 -6.5 1 88.62 206 CYS B O 1
ATOM 6504 N N . VAL B 1 207 ? -28.875 16.984 -4.555 1 90.31 207 VAL B N 1
ATOM 6505 C CA . VAL B 1 207 ? -28.328 15.68 -4.934 1 90.31 207 VAL B CA 1
ATOM 6506 C C . VAL B 1 207 ? -29.438 14.625 -4.902 1 90.31 207 VAL B C 1
ATOM 6508 O O . VAL B 1 207 ? -30.203 14.547 -3.943 1 90.31 207 VAL B O 1
ATOM 6511 N N . ASP B 1 208 ? -29.562 13.922 -5.973 1 85.94 208 ASP B N 1
ATOM 6512 C CA . ASP B 1 208 ? -30.578 12.875 -6.066 1 85.94 208 ASP B CA 1
ATOM 6513 C C . ASP B 1 208 ? -30.172 11.641 -5.273 1 85.94 208 ASP B C 1
ATOM 6515 O O . ASP B 1 208 ? -29.203 10.969 -5.629 1 85.94 208 ASP B O 1
ATOM 6519 N N . VAL B 1 209 ? -30.891 11.383 -4.238 1 87.12 209 VAL B N 1
ATOM 6520 C CA . VAL B 1 209 ? -30.578 10.227 -3.41 1 87.12 209 VAL B CA 1
ATOM 6521 C C . VAL B 1 209 ? -31.719 9.211 -3.492 1 87.12 209 VAL B C 1
ATOM 6523 O O . VAL B 1 209 ? -31.938 8.445 -2.551 1 87.12 209 VAL B O 1
ATOM 6526 N N . THR B 1 210 ? -32.375 9.258 -4.609 1 80.19 210 THR B N 1
ATOM 6527 C CA . THR B 1 210 ? -33.5 8.328 -4.812 1 80.19 210 THR B CA 1
ATOM 6528 C C . THR B 1 210 ? -33 6.883 -4.758 1 80.19 210 THR B C 1
ATOM 6530 O O . THR B 1 210 ? -31.984 6.543 -5.367 1 80.19 210 THR B O 1
ATOM 6533 N N . GLY B 1 211 ? -33.688 6.121 -3.969 1 78.06 211 GLY B N 1
ATOM 6534 C CA . GLY B 1 211 ? -33.312 4.727 -3.834 1 78.06 211 GLY B CA 1
ATOM 6535 C C . GLY B 1 211 ? -32.531 4.445 -2.559 1 78.06 211 GLY B C 1
ATOM 6536 O O . GLY B 1 211 ? -32.438 3.297 -2.121 1 78.06 211 GLY B O 1
ATOM 6537 N N . ARG B 1 212 ? -32 5.445 -1.974 1 87.69 212 ARG B N 1
ATOM 6538 C CA . ARG B 1 212 ? -31.328 5.277 -0.689 1 87.69 212 ARG B CA 1
ATOM 6539 C C . ARG B 1 212 ? -32.344 5.102 0.44 1 87.69 212 ARG B C 1
ATOM 6541 O O . ARG B 1 212 ? -33.469 5.578 0.344 1 87.69 212 ARG B O 1
ATOM 6548 N N . LEU B 1 213 ? -31.891 4.418 1.388 1 87.12 213 LEU B N 1
ATOM 6549 C CA . LEU B 1 213 ? -32.781 4.141 2.498 1 87.12 213 LEU B CA 1
ATOM 6550 C C . LEU B 1 213 ? -32.688 5.23 3.561 1 87.12 213 LEU B C 1
ATOM 6552 O O . LEU B 1 213 ? -31.594 5.629 3.953 1 87.12 213 LEU B O 1
ATOM 6556 N N . TRP B 1 214 ? -33.844 5.758 3.941 1 90.62 214 TRP B N 1
ATOM 6557 C CA . TRP B 1 214 ? -33.938 6.73 5.023 1 90.62 214 TRP B CA 1
ATOM 6558 C C . TRP B 1 214 ? -35.375 6.762 5.59 1 90.62 214 TRP B C 1
ATOM 6560 O O . TRP B 1 214 ? -36.281 6.223 4.98 1 90.62 214 TRP B O 1
ATOM 6570 N N . LYS B 1 215 ? -35.5 7.23 6.844 1 87.88 215 LYS B N 1
ATOM 6571 C CA . LYS B 1 215 ? -36.812 7.316 7.473 1 87.88 215 LYS B CA 1
ATOM 6572 C C . LYS B 1 215 ? -36.844 8.367 8.57 1 87.88 215 LYS B C 1
ATOM 6574 O O . LYS B 1 215 ? -35.938 8.43 9.398 1 87.88 215 LYS B O 1
ATOM 6579 N N . ASP B 1 216 ? -37.812 9.227 8.484 1 88.19 216 ASP B N 1
ATOM 6580 C CA . ASP B 1 216 ? -38.125 10.148 9.578 1 88.19 216 ASP B CA 1
ATOM 6581 C C . ASP B 1 216 ? -39 9.5 10.625 1 88.19 216 ASP B C 1
ATOM 6583 O O . ASP B 1 216 ? -39.938 8.773 10.281 1 88.19 216 ASP B O 1
ATOM 6587 N N . ILE B 1 217 ? -38.688 9.719 11.906 1 88.44 217 ILE B N 1
ATOM 6588 C CA . ILE B 1 217 ? -39.406 9.055 12.984 1 88.44 217 ILE B CA 1
ATOM 6589 C C . ILE B 1 217 ? -40.188 10.086 13.789 1 88.44 217 ILE B C 1
ATOM 6591 O O . ILE B 1 217 ? -39.625 10.812 14.609 1 88.44 217 ILE B O 1
ATOM 6595 N N . ASP B 1 218 ? -41.562 10.094 13.609 1 80.69 218 ASP B N 1
ATOM 6596 C CA . ASP B 1 218 ? -42.406 11.062 14.312 1 80.69 218 ASP B CA 1
ATOM 6597 C C . ASP B 1 218 ? -43.469 10.359 15.148 1 80.69 218 ASP B C 1
ATOM 6599 O O . ASP B 1 218 ? -43.969 10.922 16.125 1 80.69 218 ASP B O 1
ATOM 6603 N N . THR B 1 219 ? -43.844 9.172 14.766 1 78.75 219 THR B N 1
ATOM 6604 C CA . THR B 1 219 ? -44.875 8.406 15.43 1 78.75 219 THR B CA 1
ATOM 6605 C C . THR B 1 219 ? -44.375 7.031 15.836 1 78.75 219 THR B C 1
ATOM 6607 O O . THR B 1 219 ? -43.312 6.602 15.383 1 78.75 219 THR B O 1
ATOM 6610 N N . PRO B 1 220 ? -45.062 6.426 16.734 1 79.19 220 PRO B N 1
ATOM 6611 C CA . PRO B 1 220 ? -44.656 5.062 17.094 1 79.19 220 PRO B CA 1
ATOM 6612 C C . PRO B 1 220 ? -44.625 4.117 15.898 1 79.19 220 PRO B C 1
ATOM 6614 O O . PRO B 1 220 ? -43.781 3.215 15.836 1 79.19 220 PRO B O 1
ATOM 6617 N N . GLU B 1 221 ? -45.531 4.336 14.984 1 76.19 221 GLU B N 1
ATOM 6618 C CA . GLU B 1 221 ? -45.531 3.541 13.758 1 76.19 221 GLU B CA 1
ATOM 6619 C C . GLU B 1 221 ? -44.25 3.766 12.953 1 76.19 221 GLU B C 1
ATOM 6621 O O . GLU B 1 221 ? -43.719 2.83 12.359 1 76.19 221 GLU B O 1
ATOM 6626 N N . ASP B 1 222 ? -43.844 4.984 12.977 1 81.12 222 ASP B N 1
ATOM 6627 C CA . ASP B 1 222 ? -42.625 5.309 12.289 1 81.12 222 ASP B CA 1
ATOM 6628 C C . ASP B 1 222 ? -41.438 4.582 12.93 1 81.12 222 ASP B C 1
ATOM 6630 O O . ASP B 1 222 ? -40.5 4.16 12.227 1 81.12 222 ASP B O 1
ATOM 6634 N N . LEU B 1 223 ? -41.438 4.5 14.172 1 85.19 223 LEU B N 1
ATOM 6635 C CA . LEU B 1 223 ? -40.375 3.84 14.891 1 85.19 223 LEU B CA 1
ATOM 6636 C C . LEU B 1 223 ? -40.281 2.367 14.508 1 85.19 223 LEU B C 1
ATOM 6638 O O . LEU B 1 223 ? -39.188 1.835 14.32 1 85.19 223 LEU B O 1
ATOM 6642 N N . VAL B 1 224 ? -41.375 1.707 14.383 1 80.44 224 VAL B N 1
ATOM 6643 C CA . VAL B 1 224 ? -41.438 0.306 13.984 1 80.44 224 VAL B CA 1
ATOM 6644 C C . VAL B 1 224 ? -40.844 0.154 12.578 1 80.44 224 VAL B C 1
ATOM 6646 O O . VAL B 1 224 ? -40 -0.73 12.336 1 80.44 224 VAL B O 1
ATOM 6649 N N . LYS B 1 225 ? -41.281 1.025 11.711 1 81.44 225 LYS B N 1
ATOM 6650 C CA . LYS B 1 225 ? -40.75 1.003 10.344 1 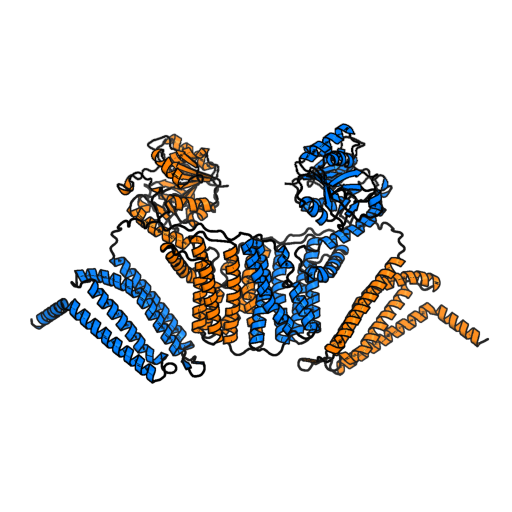81.44 225 LYS B CA 1
ATOM 6651 C C . LYS B 1 225 ? -39.25 1.293 10.336 1 81.44 225 LYS B C 1
ATOM 6653 O O . LYS B 1 225 ? -38.5 0.673 9.578 1 81.44 225 LYS B O 1
ATOM 6658 N N . ALA B 1 226 ? -38.875 2.203 11.141 1 89 226 ALA B N 1
ATOM 6659 C CA . ALA B 1 226 ? -37.469 2.57 11.227 1 89 226 ALA B CA 1
ATOM 6660 C C . ALA B 1 226 ? -36.625 1.389 11.688 1 89 226 ALA B C 1
ATOM 6662 O O . ALA B 1 226 ? -35.5 1.191 11.203 1 89 226 ALA B O 1
ATOM 6663 N N . ARG B 1 227 ? -37.125 0.618 12.578 1 87 227 ARG B N 1
ATOM 6664 C CA . ARG B 1 227 ? -36.406 -0.559 13.07 1 87 227 ARG B CA 1
ATOM 6665 C C . ARG B 1 227 ? -36.188 -1.58 11.953 1 87 227 ARG B C 1
ATOM 6667 O O . ARG B 1 227 ? -35.156 -2.217 11.875 1 87 227 ARG B O 1
ATOM 6674 N N . ARG B 1 228 ? -37.156 -1.679 11.109 1 83 228 ARG B N 1
ATOM 6675 C CA . ARG B 1 228 ? -37.031 -2.574 9.969 1 83 228 ARG B CA 1
ATOM 6676 C C . ARG B 1 228 ? -36 -2.041 8.961 1 83 228 ARG B C 1
ATOM 6678 O O . ARG B 1 228 ? -35.156 -2.785 8.492 1 83 228 ARG B O 1
ATOM 6685 N N . ILE B 1 229 ? -36.125 -0.805 8.672 1 88.25 229 ILE B N 1
ATOM 6686 C CA . ILE B 1 229 ? -35.25 -0.164 7.703 1 88.25 229 ILE B CA 1
ATOM 6687 C C . ILE B 1 229 ? -33.812 -0.174 8.219 1 88.25 229 ILE B C 1
ATOM 6689 O O . ILE B 1 229 ? -32.875 -0.335 7.445 1 88.25 229 ILE B O 1
ATOM 6693 N N . TYR B 1 230 ? -33.719 -0.063 9.477 1 91.81 230 TYR B N 1
ATOM 6694 C CA . TYR B 1 230 ? -32.406 -0.086 10.117 1 91.81 230 TYR B CA 1
ATOM 6695 C C . TYR B 1 230 ? -31.641 -1.346 9.742 1 91.81 230 TYR B C 1
ATOM 6697 O O . TYR B 1 230 ? -30.484 -1.271 9.328 1 91.81 230 TYR B O 1
ATOM 6705 N N . TRP B 1 231 ? -32.281 -2.449 9.836 1 87.69 231 TRP B N 1
ATOM 6706 C CA . TRP B 1 231 ? -31.609 -3.715 9.523 1 87.69 231 TRP B CA 1
ATOM 6707 C C . TRP B 1 231 ? -31.266 -3.795 8.039 1 87.69 231 TRP B C 1
ATOM 6709 O O . TRP B 1 231 ? -30.234 -4.359 7.66 1 87.69 231 TRP B O 1
ATOM 6719 N N . GLU B 1 232 ? -32.094 -3.254 7.273 1 86.69 232 GLU B N 1
ATOM 6720 C CA . GLU B 1 232 ? -31.844 -3.234 5.836 1 86.69 232 GLU B CA 1
ATOM 6721 C C . GLU B 1 232 ? -30.656 -2.322 5.508 1 86.69 232 GLU B C 1
ATOM 6723 O O . GLU B 1 232 ? -29.875 -2.623 4.613 1 86.69 232 GLU B O 1
ATOM 6728 N N . ILE B 1 233 ? -30.578 -1.246 6.211 1 91.25 233 ILE B N 1
ATOM 6729 C CA . ILE B 1 233 ? -29.453 -0.341 6.031 1 91.25 233 ILE B CA 1
ATOM 6730 C C . ILE B 1 233 ? -28.156 -1.062 6.379 1 91.25 233 ILE B C 1
ATOM 6732 O O . ILE B 1 233 ? -27.188 -1.018 5.617 1 91.25 233 ILE B O 1
ATOM 6736 N N . LEU B 1 234 ? -28.219 -1.726 7.449 1 89.69 234 LEU B N 1
ATOM 6737 C CA . LEU B 1 234 ? -27.031 -2.457 7.875 1 89.69 234 LEU B CA 1
ATOM 6738 C C . LEU B 1 234 ? -26.625 -3.488 6.828 1 89.69 234 LEU B C 1
ATOM 6740 O O . LEU B 1 234 ? -25.438 -3.635 6.527 1 89.69 234 LEU B O 1
ATOM 6744 N N . ARG B 1 235 ? -27.562 -4.129 6.375 1 87.75 235 ARG B N 1
ATOM 6745 C CA . ARG B 1 235 ? -27.297 -5.148 5.363 1 87.75 235 ARG B CA 1
ATOM 6746 C C . ARG B 1 235 ? -26.656 -4.535 4.121 1 87.75 235 ARG B C 1
ATOM 6748 O O . ARG B 1 235 ? -25.641 -5.031 3.631 1 87.75 235 ARG B O 1
ATOM 6755 N N . ARG B 1 236 ? -27.219 -3.498 3.662 1 86.25 236 ARG B N 1
ATOM 6756 C CA . ARG B 1 236 ? -26.719 -2.848 2.455 1 86.25 236 ARG B CA 1
ATOM 6757 C C . ARG B 1 236 ? -25.312 -2.299 2.67 1 86.25 236 ARG B C 1
ATOM 6759 O O . ARG B 1 236 ? -24.5 -2.279 1.742 1 86.25 236 ARG B O 1
ATOM 6766 N N . GLU B 1 237 ? -25.109 -1.892 3.805 1 88.81 237 GLU B N 1
ATOM 6767 C CA . GLU B 1 237 ? -23.812 -1.278 4.102 1 88.81 237 GLU B CA 1
ATOM 6768 C C . GLU B 1 237 ? -22.719 -2.332 4.215 1 88.81 237 GLU B C 1
ATOM 6770 O O . GLU B 1 237 ? -21.531 -2.002 4.199 1 88.81 237 GLU B O 1
ATOM 6775 N N . LEU B 1 238 ? -23.078 -3.537 4.324 1 88.5 238 LEU B N 1
ATOM 6776 C CA . LEU B 1 238 ? -22.094 -4.617 4.363 1 88.5 238 LEU B CA 1
ATOM 6777 C C . LEU B 1 238 ? -21.516 -4.879 2.977 1 88.5 238 LEU B C 1
ATOM 6779 O O . LEU B 1 238 ? -20.469 -5.516 2.844 1 88.5 238 LEU B O 1
ATOM 6783 N N . ILE B 1 239 ? -22.219 -4.465 2.006 1 83.88 239 ILE B N 1
ATOM 6784 C CA . ILE B 1 239 ? -21.766 -4.668 0.634 1 83.88 239 ILE B CA 1
ATOM 6785 C C . ILE B 1 239 ? -20.703 -3.631 0.285 1 83.88 239 ILE B C 1
ATOM 6787 O O . ILE B 1 239 ? -20.938 -2.428 0.425 1 83.88 239 ILE B O 1
ATOM 6791 N N . LYS B 1 240 ? -19.625 -4.133 -0.218 1 78.12 240 LYS B N 1
ATOM 6792 C CA . LYS B 1 240 ? -18.5 -3.252 -0.516 1 78.12 240 LYS B CA 1
ATOM 6793 C C . LYS B 1 240 ? -18.594 -2.721 -1.944 1 78.12 240 LYS B C 1
ATOM 6795 O O . LYS B 1 240 ? -19.078 -3.412 -2.842 1 78.12 240 LYS B O 1
ATOM 6800 N N . LYS B 1 241 ? -18.047 -1.54 -2.086 1 71.31 241 LYS B N 1
ATOM 6801 C CA . LYS B 1 241 ? -18.016 -0.926 -3.41 1 71.31 241 LYS B CA 1
ATOM 6802 C C . LYS B 1 241 ? -17.047 -1.665 -4.336 1 71.31 241 LYS B C 1
ATOM 6804 O O . LYS B 1 241 ? -17.281 -1.734 -5.547 1 71.31 241 LYS B O 1
ATOM 6809 N N . ASP B 1 242 ? -16.109 -2.418 -3.746 1 72.75 242 ASP B N 1
ATOM 6810 C CA . ASP B 1 242 ? -15.062 -3.039 -4.543 1 72.75 242 ASP B CA 1
ATOM 6811 C C . ASP B 1 242 ? -15.359 -4.516 -4.797 1 72.75 242 ASP B C 1
ATOM 6813 O O . ASP B 1 242 ? -14.516 -5.246 -5.316 1 72.75 242 ASP B O 1
ATOM 6817 N N . ASP B 1 243 ? -16.594 -4.871 -4.547 1 81.69 243 ASP B N 1
ATOM 6818 C CA . ASP B 1 243 ? -16.953 -6.27 -4.758 1 81.69 243 ASP B CA 1
ATOM 6819 C C . ASP B 1 243 ? -17.047 -6.594 -6.246 1 81.69 243 ASP B C 1
ATOM 6821 O O . ASP B 1 243 ? -17.484 -5.762 -7.043 1 81.69 243 ASP B O 1
ATOM 6825 N N . GLY B 1 244 ? -16.625 -7.727 -6.605 1 79.69 244 GLY B N 1
ATOM 6826 C CA . GLY B 1 244 ? -16.766 -8.203 -7.973 1 79.69 244 GLY B CA 1
ATOM 6827 C C . GLY B 1 244 ? -18.203 -8.461 -8.367 1 79.69 244 GLY B C 1
ATOM 6828 O O . GLY B 1 244 ? -19.109 -8.375 -7.535 1 79.69 244 GLY B O 1
ATOM 6829 N N . ILE B 1 245 ? -18.406 -8.82 -9.586 1 80.19 245 ILE B N 1
ATOM 6830 C CA . ILE B 1 245 ? -19.75 -8.969 -10.156 1 80.19 245 ILE B CA 1
ATOM 6831 C C . ILE B 1 245 ? -20.469 -10.141 -9.492 1 80.19 245 ILE B C 1
ATOM 6833 O O . ILE B 1 245 ? -21.625 -10.016 -9.102 1 80.19 245 ILE B O 1
ATOM 6837 N N . ILE B 1 246 ? -19.75 -11.25 -9.312 1 87.38 246 ILE B N 1
ATOM 6838 C CA . ILE B 1 246 ? -20.375 -12.43 -8.742 1 87.38 246 ILE B CA 1
ATOM 6839 C C . ILE B 1 246 ? -20.641 -12.203 -7.25 1 87.38 246 ILE B C 1
ATOM 6841 O O . ILE B 1 246 ? -21.688 -12.586 -6.73 1 87.38 246 ILE B O 1
ATOM 6845 N N . SER B 1 247 ? -19.75 -11.625 -6.617 1 88.75 247 SER B N 1
ATOM 6846 C CA . SER B 1 247 ? -19.922 -11.305 -5.203 1 88.75 247 SER B CA 1
ATOM 6847 C C . SER B 1 247 ? -21.125 -10.391 -4.992 1 88.75 247 SER B C 1
ATOM 6849 O O . SER B 1 247 ? -21.953 -10.641 -4.105 1 88.75 247 SER B O 1
ATOM 6851 N N . ARG B 1 248 ? -21.312 -9.43 -5.844 1 81.38 248 ARG B N 1
ATOM 6852 C CA . ARG B 1 248 ? -22.344 -8.406 -5.688 1 81.38 248 ARG B CA 1
ATOM 6853 C C . ARG B 1 248 ? -23.734 -8.992 -5.953 1 81.38 248 ARG B C 1
ATOM 6855 O O . ARG B 1 248 ? -24.688 -8.711 -5.223 1 81.38 248 ARG B O 1
ATOM 6862 N N . TYR B 1 249 ? -23.766 -9.859 -6.922 1 79.75 249 TYR B N 1
ATOM 6863 C CA . TYR B 1 249 ? -25.094 -10.242 -7.375 1 79.75 249 TYR B CA 1
ATOM 6864 C C . TYR B 1 249 ? -25.453 -11.641 -6.891 1 79.75 249 TYR B C 1
ATOM 6866 O O . TYR B 1 249 ? -26.641 -11.992 -6.82 1 79.75 249 TYR B O 1
ATOM 6874 N N . LEU B 1 250 ? -24.469 -12.406 -6.48 1 84.31 250 LEU B N 1
ATOM 6875 C CA . LEU B 1 250 ? -24.781 -13.773 -6.074 1 84.31 250 LEU B CA 1
ATOM 6876 C C . LEU B 1 250 ? -24.359 -14.016 -4.629 1 84.31 250 LEU B C 1
ATOM 6878 O O . LEU B 1 250 ? -25.188 -14.383 -3.789 1 84.31 250 LEU B O 1
ATOM 6882 N N . ASN B 1 251 ? -23.156 -13.781 -4.266 1 91.31 251 ASN B N 1
ATOM 6883 C CA . ASN B 1 251 ? -22.609 -14.148 -2.961 1 91.31 251 ASN B CA 1
ATOM 6884 C C . ASN B 1 251 ? -23.172 -13.266 -1.851 1 91.31 251 ASN B C 1
ATOM 6886 O O . ASN B 1 251 ? -23.625 -13.766 -0.821 1 91.31 251 ASN B O 1
ATOM 6890 N N . ARG B 1 252 ? -23.219 -11.969 -2.051 1 90.75 252 ARG B N 1
ATOM 6891 C CA . ARG B 1 252 ? -23.547 -11.016 -0.989 1 90.75 252 ARG B CA 1
ATOM 6892 C C . ARG B 1 252 ? -25 -11.133 -0.574 1 90.75 252 ARG B C 1
ATOM 6894 O O . ARG B 1 252 ? -25.328 -11.031 0.611 1 90.75 252 ARG B O 1
ATOM 6901 N N . PRO B 1 253 ? -25.891 -11.281 -1.514 1 84.88 253 PRO B N 1
ATOM 6902 C CA . PRO B 1 253 ? -27.281 -11.453 -1.084 1 84.88 253 PRO B CA 1
ATOM 6903 C C . PRO B 1 253 ? -27.453 -12.602 -0.087 1 84.88 253 PRO B C 1
ATOM 6905 O O . PRO B 1 253 ? -28.297 -12.516 0.81 1 84.88 253 PRO B O 1
ATOM 6908 N N . ILE B 1 254 ? -26.594 -13.562 -0.159 1 86.69 254 ILE B N 1
ATOM 6909 C CA . ILE B 1 254 ? -26.688 -14.711 0.734 1 86.69 254 ILE B CA 1
ATOM 6910 C C . ILE B 1 254 ? -25.828 -14.469 1.975 1 86.69 254 ILE B C 1
ATOM 6912 O O . ILE B 1 254 ? -26.312 -14.609 3.104 1 86.69 254 ILE B O 1
ATOM 6916 N N . SER B 1 255 ? -24.625 -14.086 1.771 1 92.69 255 SER B N 1
ATOM 6917 C CA . SER B 1 255 ? -23.688 -13.93 2.875 1 92.69 255 SER B CA 1
ATOM 6918 C C . SER B 1 255 ? -24.156 -12.867 3.859 1 92.69 255 SER B C 1
ATOM 6920 O O . SER B 1 255 ? -24.047 -13.039 5.074 1 92.69 255 SER B O 1
ATOM 6922 N N . THR B 1 256 ? -24.688 -11.75 3.369 1 91.5 256 THR B N 1
ATOM 6923 C CA . THR B 1 256 ? -25.125 -10.672 4.246 1 91.5 256 THR B CA 1
ATOM 6924 C C . THR B 1 256 ? -26.297 -11.117 5.125 1 91.5 256 THR B C 1
ATOM 6926 O O . THR B 1 256 ? -26.406 -10.695 6.281 1 91.5 256 THR B O 1
ATOM 6929 N N . ARG B 1 257 ? -27.141 -11.938 4.613 1 86.25 257 ARG B N 1
ATOM 6930 C CA . ARG B 1 257 ? -28.25 -12.453 5.398 1 86.25 257 ARG B CA 1
ATOM 6931 C C . ARG B 1 257 ? -27.75 -13.383 6.5 1 86.25 257 ARG B C 1
ATOM 6933 O O . ARG B 1 257 ? -28.266 -13.359 7.621 1 86.25 257 ARG B O 1
ATOM 6940 N N . ILE B 1 258 ? -26.766 -14.133 6.176 1 89.19 258 ILE B N 1
ATOM 6941 C CA . ILE B 1 258 ? -26.156 -15.016 7.168 1 89.19 258 ILE B CA 1
ATOM 6942 C C . ILE B 1 258 ? -25.484 -14.18 8.258 1 89.19 258 ILE B C 1
ATOM 6944 O O . ILE B 1 258 ? -25.688 -14.43 9.445 1 89.19 258 ILE B O 1
ATOM 6948 N N . SER B 1 259 ? -24.781 -13.211 7.84 1 91.94 259 SER B N 1
ATOM 6949 C CA . SER B 1 259 ? -24.078 -12.336 8.773 1 91.94 259 SER B CA 1
ATOM 6950 C C . SER B 1 259 ? -25.047 -11.617 9.703 1 91.94 259 SER B C 1
ATOM 6952 O O . SER B 1 259 ? -24.812 -11.516 10.906 1 91.94 259 SER B O 1
ATOM 6954 N N . LEU B 1 260 ? -26.109 -11.117 9.094 1 88.19 260 LEU B N 1
ATOM 6955 C CA . LEU B 1 260 ? -27.094 -10.406 9.891 1 88.19 260 LEU B CA 1
ATOM 6956 C C . LEU B 1 260 ? -27.781 -11.344 10.875 1 88.19 260 LEU B C 1
ATOM 6958 O O . LEU B 1 260 ? -28.109 -10.953 12 1 88.19 260 LEU B O 1
ATOM 6962 N N . ALA B 1 261 ? -28.016 -12.531 10.398 1 84.19 261 ALA B N 1
ATOM 6963 C CA . ALA B 1 261 ? -28.609 -13.523 11.281 1 84.19 261 ALA B CA 1
ATOM 6964 C C . ALA B 1 261 ? -27.719 -13.812 12.484 1 84.19 261 ALA B C 1
ATOM 6966 O O . ALA B 1 261 ? -28.203 -13.922 13.609 1 84.19 261 ALA B O 1
ATOM 6967 N N . ILE B 1 262 ? -26.484 -13.867 12.242 1 86.94 262 ILE B N 1
ATOM 6968 C CA . ILE B 1 262 ? -25.516 -14.102 13.305 1 86.94 262 ILE B CA 1
ATOM 6969 C C . ILE B 1 262 ? -25.484 -12.906 14.258 1 86.94 262 ILE B C 1
ATOM 6971 O O . ILE B 1 262 ? -25.453 -13.078 15.477 1 86.94 262 ILE B O 1
ATOM 6975 N N . TYR B 1 263 ? -25.562 -11.734 13.688 1 86.94 263 TYR B N 1
ATOM 6976 C CA . TYR B 1 263 ? -25.516 -10.5 14.461 1 86.94 263 TYR B CA 1
ATOM 6977 C C . TYR B 1 263 ? -26.781 -10.328 15.297 1 86.94 263 TYR B C 1
ATOM 6979 O O . TYR B 1 263 ? -26.703 -9.969 16.469 1 86.94 263 TYR B O 1
ATOM 6987 N N . LYS B 1 264 ? -27.922 -10.633 14.664 1 80.06 264 LYS B N 1
ATOM 6988 C CA . LYS B 1 264 ? -29.219 -10.492 15.336 1 80.06 264 LYS B CA 1
ATOM 6989 C C . LYS B 1 264 ? -29.297 -11.414 16.547 1 80.06 264 LYS B C 1
ATOM 6991 O O . LYS B 1 264 ? -29.875 -11.047 17.578 1 80.06 264 LYS B O 1
ATOM 6996 N N . ARG B 1 265 ? -28.625 -12.562 16.375 1 77.5 265 ARG B N 1
ATOM 6997 C CA . ARG B 1 265 ? -28.672 -13.539 17.453 1 77.5 265 ARG B CA 1
ATOM 6998 C C . ARG B 1 265 ? -27.531 -13.32 18.453 1 77.5 265 ARG B C 1
ATOM 7000 O O . ARG B 1 265 ? -27.438 -14.023 19.453 1 77.5 265 ARG B O 1
ATOM 7007 N N . ARG B 1 266 ? -26.688 -12.391 18.156 1 77.31 266 ARG B N 1
ATOM 7008 C CA . ARG B 1 266 ? -25.562 -12 18.984 1 77.31 266 ARG B CA 1
ATOM 7009 C C . ARG B 1 266 ? -24.656 -13.195 19.281 1 77.31 266 ARG B C 1
ATOM 7011 O O . ARG B 1 266 ? -24.25 -13.414 20.422 1 77.31 266 ARG B O 1
ATOM 7018 N N . MET B 1 267 ? -24.562 -13.977 18.281 1 75.12 267 MET B N 1
ATOM 7019 C CA . MET B 1 267 ? -23.625 -15.094 18.422 1 75.12 267 MET B CA 1
ATOM 7020 C C . MET B 1 267 ? -22.188 -14.602 18.406 1 75.12 267 MET B C 1
ATOM 7022 O O . MET B 1 267 ? -21.797 -13.828 17.516 1 75.12 267 MET B O 1
ATOM 7026 N N . ARG B 1 268 ? -21.547 -14.734 19.453 1 72 268 ARG B N 1
ATOM 7027 C CA . ARG B 1 268 ? -20.156 -14.273 19.516 1 72 268 ARG B CA 1
ATOM 7028 C C . ARG B 1 268 ? -19.234 -15.203 18.719 1 72 268 ARG B C 1
ATOM 7030 O O . ARG B 1 268 ? -18.609 -16.078 19.297 1 72 268 ARG B O 1
ATOM 7037 N N . VAL B 1 269 ? -19.312 -15.086 17.469 1 79.5 269 VAL B N 1
ATOM 7038 C CA . VAL B 1 269 ? -18.469 -15.906 16.625 1 79.5 269 VAL B CA 1
ATOM 7039 C C . VAL B 1 269 ? -17.203 -15.133 16.266 1 79.5 269 VAL B C 1
ATOM 7041 O O . VAL B 1 269 ? -17.25 -13.938 15.977 1 79.5 269 VAL B O 1
ATOM 7044 N N . ASN B 1 270 ? -16.078 -15.781 16.484 1 82.81 270 ASN B N 1
ATOM 7045 C CA . ASN B 1 270 ? -14.82 -15.211 16.016 1 82.81 270 ASN B CA 1
ATOM 7046 C C . ASN B 1 270 ? -14.719 -15.211 14.5 1 82.81 270 ASN B C 1
ATOM 7048 O O . ASN B 1 270 ? -14.859 -16.266 13.867 1 82.81 270 ASN B O 1
ATOM 7052 N N . PRO B 1 271 ? -14.641 -14.078 13.938 1 88.56 271 PRO B N 1
ATOM 7053 C CA . PRO B 1 271 ? -14.547 -14.008 12.477 1 88.56 271 PRO B CA 1
ATOM 7054 C C . PRO B 1 271 ? -13.484 -14.945 11.906 1 88.56 271 PRO B C 1
ATOM 7056 O O . PRO B 1 271 ? -13.648 -15.477 10.805 1 88.56 271 PRO B O 1
ATOM 7059 N N . MET B 1 272 ? -12.445 -15.258 12.648 1 88.75 272 MET B N 1
ATOM 7060 C CA . MET B 1 272 ? -11.375 -16.125 12.188 1 88.75 272 MET B CA 1
ATOM 7061 C C . MET B 1 272 ? -11.867 -17.562 12.039 1 88.75 272 MET B C 1
ATOM 7063 O O . MET B 1 272 ? -11.367 -18.312 11.203 1 88.75 272 MET B O 1
ATOM 7067 N N . LEU B 1 273 ? -12.805 -17.906 12.875 1 89.5 273 LEU B N 1
ATOM 7068 C CA . LEU B 1 273 ? -13.391 -19.234 12.766 1 89.5 273 LEU B CA 1
ATOM 7069 C C . LEU B 1 273 ? -14.133 -19.406 11.438 1 89.5 273 LEU B C 1
ATOM 7071 O O . LEU B 1 273 ? -14.07 -20.469 10.82 1 89.5 273 LEU B O 1
ATOM 7075 N N . ILE B 1 274 ? -14.812 -18.359 11.039 1 92.44 274 ILE B N 1
ATOM 7076 C CA . ILE B 1 274 ? -15.539 -18.391 9.773 1 92.44 274 ILE B CA 1
ATOM 7077 C C . ILE B 1 274 ? -14.547 -18.516 8.617 1 92.44 274 ILE B C 1
ATOM 7079 O O . ILE B 1 274 ? -14.773 -19.297 7.68 1 92.44 274 ILE B O 1
ATOM 7083 N N . SER B 1 275 ? -13.445 -17.812 8.711 1 93.56 275 SER B N 1
ATOM 7084 C CA . SER B 1 275 ? -12.398 -17.922 7.703 1 93.56 275 SER B CA 1
ATOM 7085 C C . SER B 1 275 ? -11.82 -19.328 7.652 1 93.56 275 SER B C 1
ATOM 7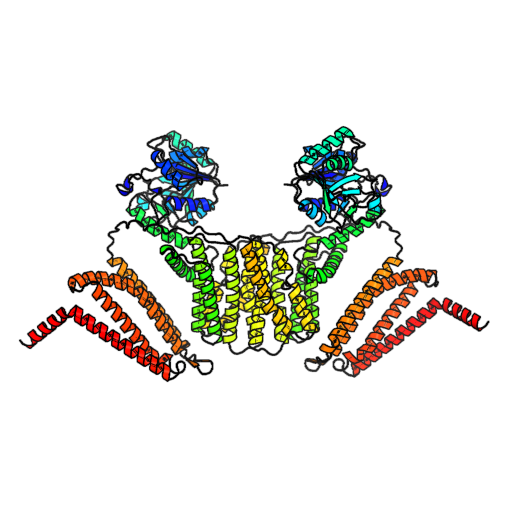087 O O . SER B 1 275 ? -11.578 -19.859 6.57 1 93.56 275 SER B O 1
ATOM 7089 N N . ALA B 1 276 ? -11.633 -19.922 8.812 1 92.31 276 ALA B N 1
ATOM 7090 C CA . ALA B 1 276 ? -11.109 -21.281 8.883 1 92.31 276 ALA B CA 1
ATOM 7091 C C . ALA B 1 276 ? -12.086 -22.281 8.273 1 92.31 276 ALA B C 1
ATOM 7093 O O . ALA B 1 276 ? -11.688 -23.203 7.555 1 92.31 276 ALA B O 1
ATOM 7094 N N . ILE B 1 277 ? -13.305 -22.031 8.562 1 92.31 277 ILE B N 1
ATOM 7095 C CA . ILE B 1 277 ? -14.336 -22.922 8.039 1 92.31 277 ILE B CA 1
ATOM 7096 C C . ILE B 1 277 ? -14.383 -22.828 6.516 1 92.31 277 ILE B C 1
ATOM 7098 O O . ILE B 1 277 ? -14.438 -23.844 5.82 1 92.31 277 ILE B O 1
ATOM 7102 N N . SER B 1 278 ? -14.43 -21.594 6.031 1 95 278 SER B N 1
ATOM 7103 C CA . SER B 1 278 ? -14.414 -21.391 4.586 1 95 278 SER B CA 1
ATOM 7104 C C . SER B 1 278 ? -13.18 -22.031 3.955 1 95 278 SER B C 1
ATOM 7106 O O . SER B 1 278 ? -13.266 -22.625 2.883 1 95 278 SER B O 1
ATOM 7108 N N . PHE B 1 279 ? -12.016 -22 4.594 1 95.69 279 PHE B N 1
ATOM 7109 C CA . PHE B 1 279 ? -10.766 -22.578 4.117 1 95.69 279 PHE B CA 1
ATOM 7110 C C . PHE B 1 279 ? -10.859 -24.094 4.062 1 95.69 279 PHE B C 1
ATOM 7112 O O . PHE B 1 279 ? -10.5 -24.703 3.055 1 95.69 279 PHE B O 1
ATOM 7119 N N . ILE B 1 280 ? -11.328 -24.625 5.152 1 94.38 280 ILE B N 1
ATOM 7120 C CA . ILE B 1 280 ? -11.453 -26.062 5.246 1 94.38 280 ILE B CA 1
ATOM 7121 C C . ILE B 1 280 ? -12.438 -26.578 4.191 1 94.38 280 ILE B C 1
ATOM 7123 O O . ILE B 1 280 ? -12.203 -27.609 3.562 1 94.38 280 ILE B O 1
ATOM 7127 N N . LEU B 1 281 ? -13.508 -25.812 3.979 1 94.38 281 LEU B N 1
ATOM 7128 C CA . LEU B 1 281 ? -14.477 -26.172 2.951 1 94.38 281 LEU B CA 1
ATOM 7129 C C . LEU B 1 281 ? -13.828 -26.188 1.571 1 94.38 281 LEU B C 1
ATOM 7131 O O . LEU B 1 281 ? -14.125 -27.047 0.747 1 94.38 281 LEU B O 1
ATOM 7135 N N . CYS B 1 282 ? -12.977 -25.266 1.336 1 96.38 282 CYS B N 1
ATOM 7136 C CA . CYS B 1 282 ? -12.266 -25.219 0.062 1 96.38 282 CYS B CA 1
ATOM 7137 C C . CYS B 1 282 ? -11.328 -26.406 -0.088 1 96.38 282 CYS B C 1
ATOM 7139 O O . CYS B 1 282 ? -11.195 -26.969 -1.181 1 96.38 282 CYS B O 1
ATOM 7141 N N . LEU B 1 283 ? -10.68 -26.812 1.021 1 95.62 283 LEU B N 1
ATOM 7142 C CA . LEU B 1 283 ? -9.797 -27.969 0.987 1 95.62 283 LEU B CA 1
ATOM 7143 C C . LEU B 1 283 ? -10.594 -29.25 0.694 1 95.62 283 LEU B C 1
ATOM 7145 O O . LEU B 1 283 ? -10.156 -30.094 -0.093 1 95.62 283 LEU B O 1
ATOM 7149 N N . ILE B 1 284 ? -11.727 -29.297 1.294 1 94.88 284 ILE B N 1
ATOM 7150 C CA . ILE B 1 284 ? -12.594 -30.438 1.054 1 94.88 284 ILE B CA 1
ATOM 7151 C C . ILE B 1 284 ? -13.055 -30.438 -0.401 1 94.88 284 ILE B C 1
ATOM 7153 O O . ILE B 1 284 ? -13.133 -31.5 -1.035 1 94.88 284 ILE B O 1
ATOM 7157 N N . SER B 1 285 ? -13.383 -29.234 -0.841 1 96.44 285 SER B N 1
ATOM 7158 C CA . SER B 1 285 ? -13.742 -29.094 -2.25 1 96.44 285 SER B CA 1
ATOM 7159 C C . SER B 1 285 ? -12.617 -29.594 -3.156 1 96.44 285 SER B C 1
ATOM 7161 O O . SER B 1 285 ? -12.852 -30.375 -4.078 1 96.44 285 SER B O 1
ATOM 7163 N N . ALA B 1 286 ? -11.398 -29.234 -2.895 1 96.88 286 ALA B N 1
ATOM 7164 C CA . ALA B 1 286 ? -10.234 -29.625 -3.691 1 96.88 286 ALA B CA 1
ATOM 7165 C C . ALA B 1 286 ? -10.023 -31.125 -3.668 1 96.88 286 ALA B C 1
ATOM 7167 O O . ALA B 1 286 ? -9.734 -31.734 -4.703 1 96.88 286 ALA B O 1
ATOM 7168 N N . ILE B 1 287 ? -10.164 -31.719 -2.52 1 94.56 287 ILE B N 1
ATOM 7169 C CA . ILE B 1 287 ? -10.008 -33.156 -2.365 1 94.56 287 ILE B CA 1
ATOM 7170 C C . ILE B 1 287 ? -11.109 -33.875 -3.145 1 94.56 287 ILE B C 1
ATOM 7172 O O . ILE B 1 287 ? -10.844 -34.875 -3.812 1 94.56 287 ILE B O 1
ATOM 7176 N N . SER B 1 288 ? -12.32 -33.344 -3.086 1 94.56 288 SER B N 1
ATOM 7177 C CA . SER B 1 288 ? -13.438 -33.938 -3.828 1 94.56 288 SER B CA 1
ATOM 7178 C C . SER B 1 288 ? -13.195 -33.875 -5.332 1 94.56 288 SER B C 1
ATOM 7180 O O . SER B 1 288 ? -13.453 -34.844 -6.047 1 94.56 288 SER B O 1
ATOM 7182 N N . LEU B 1 289 ? -12.68 -32.781 -5.758 1 95.12 289 LEU B N 1
ATOM 7183 C CA . LEU B 1 289 ? -12.367 -32.625 -7.176 1 95.12 289 LEU B CA 1
ATOM 7184 C C . LEU B 1 289 ? -11.281 -33.594 -7.598 1 95.12 289 LEU B C 1
ATOM 7186 O O . LEU B 1 289 ? -11.391 -34.25 -8.648 1 95.12 289 LEU B O 1
ATOM 7190 N N . SER B 1 290 ? -10.219 -33.75 -6.777 1 93.12 290 SER B N 1
ATOM 7191 C CA . SER B 1 290 ? -9.102 -34.625 -7.082 1 93.12 290 SER B CA 1
ATOM 7192 C C . SER B 1 290 ? -9.57 -36.094 -7.199 1 93.12 290 SER B C 1
ATOM 7194 O O . SER B 1 290 ? -8.992 -36.875 -7.949 1 93.12 290 SER B O 1
ATOM 7196 N N . ASN B 1 291 ? -10.609 -36.375 -6.492 1 91.06 291 ASN B N 1
ATOM 7197 C CA . ASN B 1 291 ? -11.133 -37.75 -6.5 1 91.06 291 ASN B CA 1
ATOM 7198 C C . ASN B 1 291 ? -12.203 -37.906 -7.578 1 91.06 291 ASN B C 1
ATOM 7200 O O . ASN B 1 291 ? -12.883 -38.938 -7.609 1 91.06 291 ASN B O 1
ATOM 7204 N N . GLY B 1 292 ? -12.43 -36.938 -8.344 1 90.06 292 GLY B N 1
ATOM 7205 C CA . GLY B 1 292 ? -13.305 -37.031 -9.492 1 90.06 292 GLY B CA 1
ATOM 7206 C C . GLY B 1 292 ? -14.742 -36.656 -9.188 1 90.06 292 GLY B C 1
ATOM 7207 O O . GLY B 1 292 ? -15.625 -36.781 -10.047 1 90.06 292 GLY B O 1
ATOM 7208 N N . MET B 1 293 ? -15.086 -36.219 -7.961 1 91.94 293 MET B N 1
ATOM 7209 C CA . MET B 1 293 ? -16.422 -35.75 -7.602 1 91.94 293 MET B CA 1
ATOM 7210 C C . MET B 1 293 ? -16.609 -34.281 -8 1 91.94 293 MET B C 1
ATOM 7212 O O . MET B 1 293 ? -16.641 -33.406 -7.141 1 91.94 293 MET B O 1
ATOM 7216 N N . LEU B 1 294 ? -16.859 -34.062 -9.25 1 92.88 294 LEU B N 1
ATOM 7217 C CA . LEU B 1 294 ? -16.828 -32.719 -9.828 1 92.88 294 LEU B CA 1
ATOM 7218 C C . LEU B 1 294 ? -18 -31.875 -9.312 1 92.88 294 LEU B C 1
ATOM 7220 O O . LEU B 1 294 ? -17.797 -30.734 -8.883 1 92.88 294 LEU B O 1
ATOM 7224 N N . ILE B 1 295 ? -19.141 -32.375 -9.305 1 89.62 295 ILE B N 1
ATOM 7225 C CA . ILE B 1 295 ? -20.312 -31.625 -8.922 1 89.62 295 ILE B CA 1
ATOM 7226 C C . ILE B 1 295 ? -20.219 -31.203 -7.453 1 89.62 295 ILE B C 1
ATOM 7228 O O . ILE B 1 295 ? -20.406 -30.047 -7.113 1 89.62 295 ILE B O 1
ATOM 7232 N N . LEU B 1 296 ? -19.859 -32.219 -6.605 1 91.69 296 LEU B N 1
ATOM 7233 C CA . LEU B 1 296 ? -19.688 -31.906 -5.188 1 91.69 296 LEU B CA 1
ATOM 7234 C C . LEU B 1 296 ? -18.578 -30.875 -4.984 1 91.69 296 LEU B C 1
ATOM 7236 O O . LEU B 1 296 ? -18.734 -29.938 -4.211 1 91.69 296 LEU B O 1
ATOM 7240 N N . GLY B 1 297 ? -17.531 -31.109 -5.695 1 94.38 297 GLY B N 1
ATOM 7241 C CA . GLY B 1 297 ? -16.422 -30.172 -5.582 1 94.38 297 GLY B CA 1
ATOM 7242 C C . GLY B 1 297 ? -16.781 -28.766 -6.008 1 94.38 297 GLY B C 1
ATOM 7243 O O . GLY B 1 297 ? -16.422 -27.797 -5.332 1 94.38 297 GLY B O 1
ATOM 7244 N N . GLY B 1 298 ? -17.484 -28.656 -7.094 1 94.12 298 GLY B N 1
ATOM 7245 C CA . GLY B 1 298 ? -17.906 -27.344 -7.578 1 94.12 298 GLY B CA 1
ATOM 7246 C C . GLY B 1 298 ? -18.859 -26.641 -6.633 1 94.12 298 GLY B C 1
ATOM 7247 O O . GLY B 1 298 ? -18.703 -25.438 -6.371 1 94.12 298 GLY B O 1
ATOM 7248 N N . LEU B 1 299 ? -19.766 -27.375 -6.113 1 91.62 299 LEU B N 1
ATOM 7249 C CA . LEU B 1 299 ? -20.75 -26.797 -5.199 1 91.62 299 LEU B CA 1
ATOM 7250 C C . LEU B 1 299 ? -20.078 -26.328 -3.906 1 91.62 299 LEU B C 1
ATOM 7252 O O . LEU B 1 299 ? -20.391 -25.25 -3.404 1 91.62 299 LEU B O 1
ATOM 7256 N N . LEU B 1 300 ? -19.188 -27.188 -3.422 1 94.06 300 LEU B N 1
ATOM 7257 C CA . LEU B 1 300 ? -18.484 -26.828 -2.193 1 94.06 300 LEU B CA 1
ATOM 7258 C C . LEU B 1 300 ? -17.609 -25.594 -2.404 1 94.06 300 LEU B C 1
ATOM 7260 O O . LEU B 1 300 ? -17.469 -24.766 -1.503 1 94.06 300 LEU B O 1
ATOM 7264 N N . ALA B 1 301 ? -17.078 -25.484 -3.58 1 96.81 301 ALA B N 1
ATOM 7265 C CA . ALA B 1 301 ? -16.266 -24.312 -3.891 1 96.81 301 ALA B CA 1
ATOM 7266 C C . ALA B 1 301 ? -17.094 -23.031 -3.848 1 96.81 301 ALA B C 1
ATOM 7268 O O . ALA B 1 301 ? -16.672 -22.047 -3.244 1 96.81 301 ALA B O 1
ATOM 7269 N N . GLN B 1 302 ? -18.203 -23.094 -4.457 1 94.56 302 GLN B N 1
ATOM 7270 C CA . GLN B 1 302 ? -19.062 -21.906 -4.484 1 94.56 302 GLN B CA 1
ATOM 7271 C C . GLN B 1 302 ? -19.594 -21.578 -3.094 1 94.56 302 GLN B C 1
ATOM 7273 O O . GLN B 1 302 ? -19.719 -20.406 -2.732 1 94.56 302 GLN B O 1
ATOM 7278 N N . LEU B 1 303 ? -19.906 -22.641 -2.379 1 92.62 303 LEU B N 1
ATOM 7279 C CA . LEU B 1 303 ? -20.344 -22.422 -1.004 1 92.62 303 LEU B CA 1
ATOM 7280 C C . LEU B 1 303 ? -19.25 -21.75 -0.18 1 92.62 303 LEU B C 1
ATOM 7282 O O . LEU B 1 303 ? -19.531 -20.844 0.604 1 92.62 303 LEU B O 1
ATOM 7286 N N . ALA B 1 304 ? -18.094 -22.234 -0.335 1 95.94 304 ALA B N 1
ATOM 7287 C CA . ALA B 1 304 ? -16.953 -21.625 0.364 1 95.94 304 ALA B CA 1
ATOM 7288 C C . ALA B 1 304 ? -16.797 -20.156 -0.012 1 95.94 304 ALA B C 1
ATOM 7290 O O . ALA B 1 304 ? -16.484 -19.328 0.841 1 95.94 304 ALA B O 1
ATOM 7291 N N . SER B 1 305 ? -17.047 -19.844 -1.271 1 95.62 305 SER B N 1
ATOM 7292 C CA . SER B 1 305 ? -16.938 -18.469 -1.752 1 95.62 305 SER B CA 1
ATOM 7293 C C . SER B 1 305 ? -17.969 -17.578 -1.089 1 95.62 305 SER B C 1
ATOM 7295 O O . SER B 1 305 ? -17.688 -16.422 -0.748 1 95.62 305 SER B O 1
ATOM 7297 N N . ILE B 1 306 ? -19.078 -18.109 -0.898 1 93 306 ILE B N 1
ATOM 7298 C CA . ILE B 1 306 ? -20.156 -17.359 -0.264 1 93 306 ILE B CA 1
ATOM 7299 C C . ILE B 1 306 ? -19.828 -17.109 1.207 1 93 306 ILE B C 1
ATOM 7301 O O . ILE B 1 306 ? -19.953 -16 1.705 1 93 306 ILE B O 1
ATOM 7305 N N . LEU B 1 307 ? -19.312 -18.125 1.859 1 92.69 307 LEU B N 1
ATOM 7306 C CA . LEU B 1 307 ? -19.031 -18.047 3.287 1 92.69 307 LEU B CA 1
ATOM 7307 C C . LEU B 1 307 ? -17.812 -17.156 3.545 1 92.69 307 LEU B C 1
ATOM 7309 O O . LEU B 1 307 ? -17.672 -16.594 4.641 1 92.69 307 LEU B O 1
ATOM 7313 N N . ASP B 1 308 ? -17.031 -17.062 2.59 1 92.56 308 ASP B N 1
ATOM 7314 C CA . ASP B 1 308 ? -15.836 -16.234 2.707 1 92.56 308 ASP B CA 1
ATOM 7315 C C . ASP B 1 308 ? -16.203 -14.766 2.949 1 92.56 308 ASP B C 1
ATOM 7317 O O . ASP B 1 308 ? -15.469 -14.047 3.623 1 92.56 308 ASP B O 1
ATOM 7321 N N . GLY B 1 309 ? -17.266 -14.352 2.5 1 91.38 309 GLY B N 1
ATOM 7322 C CA . GLY B 1 309 ? -17.734 -12.984 2.711 1 91.38 309 GLY B CA 1
ATOM 7323 C C . GLY B 1 309 ? -18.281 -12.75 4.105 1 91.38 309 GLY B C 1
ATOM 7324 O O . GLY B 1 309 ? -18.25 -11.625 4.609 1 91.38 309 GLY B O 1
ATOM 7325 N N . VAL B 1 310 ? -18.625 -13.766 4.754 1 92.94 310 VAL B N 1
ATOM 7326 C CA . VAL B 1 310 ? -19.297 -13.656 6.047 1 92.94 310 VAL B CA 1
ATOM 7327 C C . VAL B 1 310 ? -18.297 -13.227 7.113 1 92.94 310 VAL B C 1
ATOM 7329 O O . VAL B 1 310 ? -18.641 -12.453 8.016 1 92.94 310 VAL B O 1
ATOM 7332 N N . ASP B 1 311 ? -17.078 -13.672 6.969 1 91.94 311 ASP B N 1
ATOM 7333 C CA . ASP B 1 311 ? -16.094 -13.352 7.988 1 91.94 311 ASP B CA 1
ATOM 7334 C C . ASP B 1 311 ? -15.867 -11.844 8.086 1 91.94 311 ASP B C 1
ATOM 7336 O O . ASP B 1 311 ? -15.93 -11.273 9.172 1 91.94 311 ASP B O 1
ATOM 7340 N N . GLY B 1 312 ? -15.758 -11.203 6.953 1 90.25 312 GLY B N 1
ATOM 7341 C CA . GLY B 1 312 ? -15.57 -9.758 6.961 1 90.25 312 GLY B CA 1
ATOM 7342 C C . GLY B 1 312 ? -16.812 -9 7.41 1 90.25 312 GLY B C 1
ATOM 7343 O O . GLY B 1 312 ? -16.703 -7.996 8.117 1 90.25 312 GLY B O 1
ATOM 7344 N N . GLU B 1 313 ? -17.891 -9.492 7 1 92.94 313 GLU B N 1
ATOM 7345 C CA . GLU B 1 313 ? -19.156 -8.852 7.352 1 92.94 313 GLU B CA 1
ATOM 7346 C C . GLU B 1 313 ? -19.406 -8.922 8.852 1 92.94 313 GLU B C 1
ATOM 7348 O O . GLU B 1 313 ? -19.766 -7.922 9.477 1 92.94 313 GLU B O 1
ATOM 7353 N N . VAL B 1 314 ? -19.125 -10.039 9.383 1 90.62 314 VAL B N 1
ATOM 7354 C CA . VAL B 1 314 ? -19.328 -10.25 10.812 1 90.62 314 VAL B CA 1
ATOM 7355 C C . VAL B 1 314 ? -18.312 -9.422 11.609 1 90.62 314 VAL B C 1
ATOM 7357 O O . VAL B 1 314 ? -18.656 -8.836 12.641 1 90.62 314 VAL B O 1
ATOM 7360 N N . ALA B 1 315 ? -17.125 -9.336 11.109 1 89.19 315 ALA B N 1
ATOM 7361 C CA . ALA B 1 315 ? -16.094 -8.539 11.766 1 89.19 315 ALA B CA 1
ATOM 7362 C C . ALA B 1 315 ? -16.5 -7.066 11.828 1 89.19 315 ALA B C 1
ATOM 7364 O O . ALA B 1 315 ? -16.297 -6.402 12.844 1 89.19 315 ALA B O 1
ATOM 7365 N N . ARG B 1 316 ? -17.125 -6.617 10.82 1 86.31 316 ARG B N 1
ATOM 7366 C CA . ARG B 1 316 ? -17.547 -5.223 10.766 1 86.31 316 ARG B CA 1
ATOM 7367 C C . ARG B 1 316 ? -18.75 -4.977 11.648 1 86.31 316 ARG B C 1
ATOM 7369 O O . ARG B 1 316 ? -18.828 -3.957 12.336 1 86.31 316 ARG B O 1
ATOM 7376 N N . LEU B 1 317 ? -19.625 -5.887 11.633 1 85.19 317 LEU B N 1
ATOM 7377 C CA . LEU B 1 317 ? -20.844 -5.758 12.43 1 85.19 317 LEU B CA 1
ATOM 7378 C C . LEU B 1 317 ? -20.516 -5.738 13.922 1 85.19 317 LEU B C 1
ATOM 7380 O O . LEU B 1 317 ? -21.109 -4.961 14.672 1 85.19 317 LEU B O 1
ATOM 7384 N N . PHE B 1 318 ? -19.578 -6.547 14.258 1 83.38 318 PHE B N 1
ATOM 7385 C CA . PHE B 1 318 ? -19.234 -6.66 15.672 1 83.38 318 PHE B CA 1
ATOM 7386 C C . PHE B 1 318 ? -18.062 -5.742 16.016 1 83.38 318 PHE B C 1
ATOM 7388 O O . PHE B 1 318 ? -17.531 -5.805 17.125 1 83.38 318 PHE B O 1
ATOM 7395 N N . ARG B 1 319 ? -17.547 -4.949 15.047 1 79.44 319 ARG B N 1
ATOM 7396 C CA . ARG B 1 319 ? -16.453 -3.992 15.227 1 79.44 319 ARG B CA 1
ATOM 7397 C C . ARG B 1 319 ? -15.18 -4.695 15.672 1 79.44 319 ARG B C 1
ATOM 7399 O O . ARG B 1 319 ? -14.523 -4.25 16.625 1 79.44 319 ARG B O 1
ATOM 7406 N N . ARG B 1 320 ? -14.961 -5.777 15.117 1 80.69 320 ARG B N 1
ATOM 7407 C CA . ARG B 1 320 ? -13.781 -6.574 15.422 1 80.69 320 ARG B CA 1
ATOM 7408 C C . ARG B 1 320 ? -12.852 -6.66 14.219 1 80.69 320 ARG B C 1
ATOM 7410 O O . ARG B 1 320 ? -12.039 -7.582 14.125 1 80.69 320 ARG B O 1
ATOM 7417 N N . ALA B 1 321 ? -13.062 -5.773 13.391 1 83.94 321 ALA B N 1
ATOM 7418 C CA . ALA B 1 321 ? -12.203 -5.762 12.211 1 83.94 321 ALA B CA 1
ATOM 7419 C C . ALA B 1 321 ? -10.766 -5.406 12.578 1 83.94 321 ALA B C 1
ATOM 7421 O O . ALA B 1 321 ? -10.539 -4.52 13.406 1 83.94 321 ALA B O 1
ATOM 7422 N N . SER B 1 322 ? -9.805 -6.211 12.172 1 83.19 322 SER B N 1
ATOM 7423 C CA . SER B 1 322 ? -8.398 -5.965 12.445 1 83.19 322 SER B CA 1
ATOM 7424 C C . SER B 1 322 ? -7.547 -6.164 11.188 1 83.19 322 SER B C 1
ATOM 7426 O O . SER B 1 322 ? -7.926 -6.918 10.289 1 83.19 322 SER B O 1
ATOM 7428 N N . GLY B 1 323 ? -6.5 -5.477 11.164 1 85.5 323 GLY B N 1
ATOM 7429 C CA . GLY B 1 323 ? -5.566 -5.645 10.062 1 85.5 323 GLY B CA 1
ATOM 7430 C C . GLY B 1 323 ? -4.949 -7.031 10.008 1 85.5 323 GLY B C 1
ATOM 7431 O O . GLY B 1 323 ? -4.789 -7.602 8.93 1 85.5 323 GLY B O 1
ATOM 7432 N N . TRP B 1 324 ? -4.688 -7.547 11.086 1 87.31 324 TRP B N 1
ATOM 7433 C CA . TRP B 1 324 ? -4.113 -8.883 11.188 1 87.31 324 TRP B CA 1
ATOM 7434 C C . TRP B 1 324 ? -5.086 -9.938 10.656 1 87.31 324 TRP B C 1
ATOM 7436 O O . TRP B 1 324 ? -4.691 -10.836 9.914 1 87.31 324 TRP B O 1
ATOM 7446 N N . GLY B 1 325 ? -6.32 -9.789 11.031 1 87.25 325 GLY B N 1
ATOM 7447 C CA . GLY B 1 325 ? -7.324 -10.711 10.539 1 87.25 325 GLY B CA 1
ATOM 7448 C C . GLY B 1 325 ? -7.484 -10.672 9.031 1 87.25 325 GLY B C 1
ATOM 7449 O O . GLY B 1 325 ? -7.625 -11.711 8.391 1 87.25 325 GLY B O 1
ATOM 7450 N N . GLY B 1 326 ? -7.492 -9.477 8.555 1 89.56 326 GLY B N 1
ATOM 7451 C CA . GLY B 1 326 ? -7.566 -9.328 7.109 1 89.56 326 GLY B CA 1
ATOM 7452 C C . GLY B 1 326 ? -6.367 -9.914 6.387 1 89.56 326 GLY B C 1
ATOM 7453 O O . GLY B 1 326 ? -6.508 -10.484 5.305 1 89.56 326 GLY B O 1
ATOM 7454 N N . PHE B 1 327 ? -5.234 -9.898 7.062 1 90.19 327 PHE B N 1
ATOM 7455 C CA . PHE B 1 327 ? -3.992 -10.406 6.496 1 90.19 327 PHE B CA 1
ATOM 7456 C C . PHE B 1 327 ? -4.008 -11.93 6.438 1 90.19 327 PHE B C 1
ATOM 7458 O O . PHE B 1 327 ? -3.715 -12.523 5.395 1 90.19 327 PHE B O 1
ATOM 7465 N N . ILE B 1 328 ? -4.402 -12.594 7.465 1 91.31 328 ILE B N 1
ATOM 7466 C CA . ILE B 1 328 ? -4.469 -14.047 7.512 1 91.31 328 ILE B CA 1
ATOM 7467 C C . ILE B 1 328 ? -5.527 -14.555 6.535 1 91.31 328 ILE B C 1
ATOM 7469 O O . ILE B 1 328 ? -5.316 -15.555 5.844 1 91.31 328 ILE B O 1
ATOM 7473 N N . ASP B 1 329 ? -6.633 -13.852 6.496 1 92.69 329 ASP B N 1
ATOM 7474 C CA . ASP B 1 329 ? -7.703 -14.219 5.574 1 92.69 329 ASP B CA 1
ATOM 7475 C C . ASP B 1 329 ? -7.215 -14.188 4.129 1 92.69 329 ASP B C 1
ATOM 7477 O O . ASP B 1 329 ? -7.512 -15.094 3.348 1 92.69 329 ASP B O 1
ATOM 7481 N N . ALA B 1 330 ? -6.473 -13.203 3.832 1 92.62 330 ALA B N 1
ATOM 7482 C CA . ALA B 1 330 ? -5.957 -13.055 2.473 1 92.62 330 ALA B CA 1
ATOM 7483 C C . ALA B 1 330 ? -5.016 -14.203 2.119 1 92.62 330 ALA B C 1
ATOM 7485 O O . ALA B 1 330 ? -5.047 -14.719 0.999 1 92.62 330 ALA B O 1
ATOM 7486 N N . ILE B 1 331 ? -4.184 -14.602 3.037 1 92.94 331 ILE B N 1
ATOM 7487 C CA . ILE B 1 331 ? -3.23 -15.688 2.807 1 92.94 331 ILE B CA 1
ATOM 7488 C C . ILE B 1 331 ? -3.979 -17.016 2.662 1 92.94 331 ILE B C 1
ATOM 7490 O O . ILE B 1 331 ? -3.703 -17.781 1.745 1 92.94 331 ILE B O 1
ATOM 7494 N N . LEU B 1 332 ? -4.93 -17.266 3.5 1 93.31 332 LEU B N 1
ATOM 7495 C CA . LEU B 1 332 ? -5.723 -18.484 3.443 1 93.31 332 LEU B CA 1
ATOM 7496 C C . LEU B 1 332 ? -6.477 -18.594 2.121 1 93.31 332 LEU B C 1
ATOM 7498 O O . LEU B 1 332 ? -6.586 -19.672 1.544 1 93.31 332 LEU B O 1
ATOM 7502 N N . ASP B 1 333 ? -6.965 -17.438 1.689 1 95 333 ASP B N 1
ATOM 7503 C CA . ASP B 1 333 ? -7.676 -17.391 0.414 1 95 333 ASP B CA 1
ATOM 7504 C C . ASP B 1 333 ? -6.77 -17.844 -0.73 1 95 333 ASP B C 1
ATOM 7506 O O . ASP B 1 333 ? -7.199 -18.609 -1.602 1 95 333 ASP B O 1
ATOM 7510 N N . ARG B 1 334 ? -5.551 -17.453 -0.686 1 94.62 334 ARG B N 1
ATOM 7511 C CA . ARG B 1 334 ? -4.617 -17.797 -1.754 1 94.62 334 ARG B CA 1
ATOM 7512 C C . ARG B 1 334 ? -4.262 -19.281 -1.719 1 94.62 334 ARG B C 1
ATOM 7514 O O . ARG B 1 334 ? -4.203 -19.938 -2.762 1 94.62 334 ARG B O 1
ATOM 7521 N N . ILE B 1 335 ? -4.059 -19.766 -0.529 1 93.81 335 ILE B N 1
ATOM 7522 C CA . ILE B 1 335 ? -3.75 -21.172 -0.381 1 93.81 335 ILE B CA 1
ATOM 7523 C C . ILE B 1 335 ? -4.945 -22.016 -0.833 1 93.81 335 ILE B C 1
ATOM 7525 O O . ILE B 1 335 ? -4.777 -23.031 -1.51 1 93.81 335 ILE B O 1
ATOM 7529 N N . ALA B 1 336 ? -6.094 -21.547 -0.467 1 96.31 336 ALA B N 1
ATOM 7530 C CA . ALA B 1 336 ? -7.316 -22.25 -0.863 1 96.31 336 ALA B CA 1
ATOM 7531 C C . ALA B 1 336 ? -7.469 -22.266 -2.381 1 96.31 336 ALA B C 1
ATOM 7533 O O . ALA B 1 336 ? -7.852 -23.281 -2.959 1 96.31 336 ALA B O 1
ATOM 7534 N N . ASP B 1 337 ? -7.18 -21.156 -3 1 96.69 337 ASP B N 1
ATOM 7535 C CA . ASP B 1 337 ? -7.281 -21.078 -4.453 1 96.69 337 ASP B CA 1
ATOM 7536 C C . ASP B 1 337 ? -6.328 -22.062 -5.129 1 96.69 337 ASP B C 1
ATOM 7538 O O . ASP B 1 337 ? -6.695 -22.719 -6.105 1 96.69 337 ASP B O 1
ATOM 7542 N N . VAL B 1 338 ? -5.145 -22.141 -4.617 1 96.38 338 VAL B N 1
ATOM 7543 C CA . VAL B 1 338 ? -4.145 -23.047 -5.176 1 96.38 338 VAL B CA 1
ATOM 7544 C C . VAL B 1 338 ? -4.59 -24.484 -4.984 1 96.38 338 VAL B C 1
ATOM 7546 O O . VAL B 1 338 ? -4.441 -25.312 -5.891 1 96.38 338 VAL B O 1
ATOM 7549 N N . ALA B 1 339 ? -5.121 -24.781 -3.838 1 96.31 339 ALA B N 1
ATOM 7550 C CA . ALA B 1 339 ? -5.637 -26.125 -3.58 1 96.31 339 ALA B CA 1
ATOM 7551 C C . ALA B 1 339 ? -6.75 -26.469 -4.562 1 96.31 339 ALA B C 1
ATOM 7553 O O . ALA B 1 339 ? -6.785 -27.594 -5.086 1 96.31 339 ALA B O 1
ATOM 7554 N N . LEU B 1 340 ? -7.617 -25.516 -4.797 1 97.19 340 LEU B N 1
ATOM 7555 C CA . LEU B 1 340 ? -8.719 -25.75 -5.723 1 97.19 340 LEU B CA 1
ATOM 7556 C C . LEU B 1 340 ? -8.195 -26.031 -7.129 1 97.19 340 LEU B C 1
ATOM 7558 O O . LEU B 1 340 ? -8.68 -26.938 -7.809 1 97.19 340 LEU B O 1
ATOM 7562 N N . ILE B 1 341 ? -7.238 -25.297 -7.539 1 97.12 341 ILE B N 1
ATOM 7563 C CA . ILE B 1 341 ? -6.656 -25.453 -8.867 1 97.12 341 ILE B CA 1
ATOM 7564 C C . ILE B 1 341 ? -5.961 -26.812 -8.961 1 97.12 341 ILE B C 1
ATOM 7566 O O . ILE B 1 341 ? -6.059 -27.5 -9.977 1 97.12 341 ILE B O 1
ATOM 7570 N N . SER B 1 342 ? -5.258 -27.188 -7.859 1 95.62 342 SER B N 1
ATOM 7571 C CA . SER B 1 342 ? -4.617 -28.5 -7.82 1 95.62 342 SER B CA 1
ATOM 7572 C C . SER B 1 342 ? -5.645 -29.609 -7.949 1 95.62 342 SER B C 1
ATOM 7574 O O . SER B 1 342 ? -5.461 -30.547 -8.742 1 95.62 342 SER B O 1
ATOM 7576 N N . GLY B 1 343 ? -6.738 -29.484 -7.16 1 95.38 343 GLY B N 1
ATOM 7577 C CA . GLY B 1 343 ? -7.797 -30.469 -7.242 1 95.38 343 GLY B CA 1
ATOM 7578 C C . GLY B 1 343 ? -8.453 -30.531 -8.609 1 95.38 343 GLY B C 1
ATOM 7579 O O . GLY B 1 343 ? -8.742 -31.625 -9.117 1 95.38 343 GLY B O 1
ATOM 7580 N N . LEU B 1 344 ? -8.656 -29.375 -9.18 1 95.38 344 LEU B N 1
ATOM 7581 C CA . LEU B 1 344 ? -9.258 -29.266 -10.508 1 95.38 344 LEU B CA 1
ATOM 7582 C C . LEU B 1 344 ? -8.375 -29.938 -11.562 1 95.38 344 LEU B C 1
ATOM 7584 O O . LEU B 1 344 ? -8.867 -30.656 -12.422 1 95.38 344 LEU B O 1
ATOM 7588 N N . THR B 1 345 ? -7.066 -29.719 -11.5 1 94.88 345 THR B N 1
ATOM 7589 C CA . THR B 1 345 ? -6.121 -30.266 -12.461 1 94.88 345 THR B CA 1
ATOM 7590 C C . THR B 1 345 ? -6.031 -31.797 -12.32 1 94.88 345 THR B C 1
ATOM 7592 O O . THR B 1 345 ? -5.992 -32.5 -13.32 1 94.88 345 THR B O 1
ATOM 7595 N N . LEU B 1 346 ? -5.996 -32.219 -11.094 1 92.69 346 LEU B N 1
ATOM 7596 C CA . LEU B 1 346 ? -5.898 -33.656 -10.852 1 92.69 346 LEU B CA 1
ATOM 7597 C C . LEU B 1 346 ? -7.156 -34.375 -11.32 1 92.69 346 LEU B C 1
ATOM 7599 O O . LEU B 1 346 ? -7.105 -35.562 -11.656 1 92.69 346 LEU B O 1
ATOM 7603 N N . SER B 1 347 ? -8.266 -33.688 -11.367 1 92.69 347 SER B N 1
ATOM 7604 C CA . SER B 1 347 ? -9.523 -34.312 -11.805 1 92.69 347 SER B CA 1
ATOM 7605 C C . SER B 1 347 ? -9.484 -34.656 -13.289 1 92.69 347 SER B C 1
ATOM 7607 O O . SER B 1 347 ? -10.258 -35.469 -13.758 1 92.69 347 SER B O 1
ATOM 7609 N N . LEU B 1 348 ? -8.641 -33.969 -14.055 1 89.75 348 LEU B N 1
ATOM 7610 C CA . LEU B 1 348 ? -8.539 -34.219 -15.492 1 89.75 348 LEU B CA 1
ATOM 7611 C C . LEU B 1 348 ? -7.855 -35.531 -15.781 1 89.75 348 LEU B C 1
ATOM 7613 O O . LEU B 1 348 ? -8.023 -36.094 -16.875 1 89.75 348 LEU B O 1
ATOM 7617 N N . GLY B 1 349 ? -7.168 -36.219 -14.836 1 77.19 349 GLY B N 1
ATOM 7618 C CA . GLY B 1 349 ? -6.582 -37.562 -14.984 1 77.19 349 GLY B CA 1
ATOM 7619 C C . GLY B 1 349 ? -5.34 -37.562 -15.859 1 77.19 349 GLY B C 1
ATOM 7620 O O . GLY B 1 349 ? -4.348 -38.219 -15.531 1 77.19 349 GLY B O 1
ATOM 7621 N N . ILE B 1 350 ? -5.457 -36.938 -17.109 1 69.56 350 ILE B N 1
ATOM 7622 C CA . ILE B 1 350 ? -4.348 -36.938 -18.062 1 69.56 350 ILE B CA 1
ATOM 7623 C C . ILE B 1 350 ? -3.422 -35.75 -17.797 1 69.56 350 ILE B C 1
ATOM 7625 O O . ILE B 1 350 ? -3.865 -34.625 -17.781 1 69.56 350 ILE B O 1
ATOM 7629 N N . LEU B 1 351 ? -2.25 -36.094 -17.359 1 77.62 351 LEU B N 1
ATOM 7630 C CA . LEU B 1 351 ? -1.274 -35.031 -17.094 1 77.62 351 LEU B CA 1
ATOM 7631 C C . LEU B 1 351 ? -0.335 -34.875 -18.281 1 77.62 351 LEU B C 1
ATOM 7633 O O . LEU B 1 351 ? 0.642 -35.594 -18.422 1 77.62 351 LEU B O 1
ATOM 7637 N N . ASP B 1 352 ? -0.87 -34.094 -19.359 1 83.81 352 ASP B N 1
ATOM 7638 C CA . ASP B 1 352 ? -0.024 -33.719 -20.5 1 83.81 352 ASP B CA 1
ATOM 7639 C C . ASP B 1 352 ? 0.686 -32.406 -20.25 1 83.81 352 ASP B C 1
ATOM 7641 O O . ASP B 1 352 ? 0.454 -31.734 -19.234 1 83.81 352 ASP B O 1
ATOM 7645 N N . ARG B 1 353 ? 1.65 -32.156 -21.141 1 86.44 353 ARG B N 1
ATOM 7646 C CA . ARG B 1 353 ? 2.486 -30.969 -21 1 86.44 353 ARG B CA 1
ATOM 7647 C C . ARG B 1 353 ? 1.646 -29.703 -21.047 1 86.44 353 ARG B C 1
ATOM 7649 O O . ARG B 1 353 ? 1.916 -28.734 -20.328 1 86.44 353 ARG B O 1
ATOM 7656 N N . SER B 1 354 ? 0.636 -29.719 -21.906 1 87.5 354 SER B N 1
ATOM 7657 C CA . SER B 1 354 ? -0.215 -28.531 -22.031 1 87.5 354 SER B CA 1
ATOM 7658 C C . SER B 1 354 ? -1 -28.266 -20.766 1 87.5 354 SER B C 1
ATOM 7660 O O . SER B 1 354 ? -1.124 -27.125 -20.328 1 87.5 354 SER B O 1
ATOM 7662 N N . ILE B 1 355 ? -1.493 -29.375 -20.125 1 90.56 355 ILE B N 1
ATOM 7663 C CA . ILE B 1 355 ? -2.268 -29.234 -18.891 1 90.56 355 ILE B CA 1
ATOM 7664 C C . ILE B 1 355 ? -1.365 -28.75 -17.766 1 90.56 355 ILE B C 1
ATOM 7666 O O . ILE B 1 355 ? -1.788 -27.938 -16.922 1 90.56 355 ILE B O 1
ATOM 7670 N N . LEU B 1 356 ? -0.156 -29.234 -17.797 1 91.44 356 LEU B N 1
ATOM 7671 C CA . LEU B 1 356 ? 0.803 -28.812 -16.781 1 91.44 356 LEU B CA 1
ATOM 7672 C C . LEU B 1 356 ? 1.048 -27.312 -16.859 1 91.44 356 LEU B C 1
ATOM 7674 O O . LEU B 1 356 ? 1.003 -26.609 -15.852 1 91.44 356 LEU B O 1
ATOM 7678 N N . ILE B 1 357 ? 1.249 -26.828 -18.062 1 91.75 357 ILE B N 1
ATOM 7679 C CA . ILE B 1 357 ? 1.521 -25.406 -18.266 1 91.75 357 ILE B CA 1
ATOM 7680 C C . ILE B 1 357 ? 0.294 -24.594 -17.859 1 91.75 357 ILE B C 1
ATOM 7682 O O . ILE B 1 357 ? 0.418 -23.547 -17.219 1 91.75 357 ILE B O 1
ATOM 7686 N N . LEU B 1 358 ? -0.852 -25.109 -18.25 1 93.5 358 LEU B N 1
ATOM 7687 C CA . LEU B 1 358 ? -2.086 -24.406 -17.906 1 93.5 358 LEU B CA 1
ATOM 7688 C C . LEU B 1 358 ? -2.262 -24.344 -16.391 1 93.5 358 LEU B C 1
ATOM 7690 O O . LEU B 1 358 ? -2.68 -23.328 -15.852 1 93.5 358 LEU B O 1
ATOM 7694 N N . ALA B 1 359 ? -1.923 -25.438 -15.734 1 95.44 359 ALA B N 1
ATOM 7695 C CA . ALA B 1 359 ? -2.068 -25.516 -14.281 1 95.44 359 ALA B CA 1
ATOM 7696 C C . ALA B 1 359 ? -1.104 -24.547 -13.594 1 95.44 359 ALA B C 1
ATOM 7698 O O . ALA B 1 359 ? -1.476 -23.859 -12.641 1 95.44 359 ALA B O 1
ATOM 7699 N N . ILE B 1 360 ? 0.091 -24.5 -14.102 1 95.69 360 ILE B N 1
ATOM 7700 C CA . ILE B 1 360 ? 1.11 -23.609 -13.555 1 95.69 360 ILE B CA 1
ATOM 7701 C C . ILE B 1 360 ? 0.675 -22.156 -13.719 1 95.69 360 ILE B C 1
ATOM 7703 O O . ILE B 1 360 ? 0.72 -21.375 -12.766 1 95.69 360 ILE B O 1
ATOM 7707 N N . MET B 1 361 ? 0.198 -21.875 -14.867 1 95.94 361 MET B N 1
ATOM 7708 C CA . MET B 1 361 ? -0.232 -20.5 -15.164 1 95.94 361 MET B CA 1
ATOM 7709 C C . MET B 1 361 ? -1.462 -20.125 -14.344 1 95.94 361 MET B C 1
ATOM 7711 O O . MET B 1 361 ? -1.564 -19.016 -13.844 1 95.94 361 MET B O 1
ATOM 7715 N N . ALA B 1 362 ? -2.348 -21.062 -14.25 1 97 362 ALA B N 1
ATOM 7716 C CA . ALA B 1 362 ? -3.568 -20.812 -13.492 1 97 362 ALA B CA 1
ATOM 7717 C C . ALA B 1 362 ? -3.252 -20.516 -12.031 1 97 362 ALA B C 1
ATOM 7719 O O . ALA B 1 362 ? -3.807 -19.578 -11.438 1 97 362 ALA B O 1
ATOM 7720 N N . SER B 1 363 ? -2.395 -21.328 -11.477 1 96.81 363 SER B N 1
ATOM 7721 C CA . SER B 1 363 ? -2.027 -21.125 -10.078 1 96.81 363 SER B CA 1
ATOM 7722 C C . SER B 1 363 ? -1.333 -19.797 -9.867 1 96.81 363 SER B C 1
ATOM 7724 O O . SER B 1 363 ? -1.623 -19.078 -8.906 1 96.81 363 SER B O 1
ATOM 7726 N N . ALA B 1 364 ? -0.523 -19.422 -10.742 1 96.12 364 ALA B N 1
ATOM 7727 C CA . ALA B 1 364 ? 0.184 -18.141 -10.656 1 96.12 364 ALA B CA 1
ATOM 7728 C C . ALA B 1 364 ? -0.779 -16.969 -10.82 1 96.12 364 ALA B C 1
ATOM 7730 O O . ALA B 1 364 ? -0.729 -16.016 -10.047 1 96.12 364 ALA B O 1
ATOM 7731 N N . ASN B 1 365 ? -1.609 -17.109 -11.797 1 95.31 365 ASN B N 1
ATOM 7732 C CA . ASN B 1 365 ? -2.533 -16.016 -12.109 1 95.31 365 ASN B CA 1
ATOM 7733 C C . ASN B 1 365 ? -3.529 -15.781 -10.984 1 95.31 365 ASN B C 1
ATOM 7735 O O . ASN B 1 365 ? -4 -14.664 -10.789 1 95.31 365 ASN B O 1
ATOM 7739 N N . SER B 1 366 ? -3.818 -16.828 -10.258 1 94.75 366 SER B N 1
ATOM 7740 C CA . SER B 1 366 ? -4.762 -16.688 -9.156 1 94.75 366 SER B CA 1
ATOM 7741 C C . SER B 1 366 ? -4.238 -15.719 -8.102 1 94.75 366 SER B C 1
ATOM 7743 O O . SER B 1 366 ? -5.02 -15.047 -7.43 1 94.75 366 SER B O 1
ATOM 7745 N N . ILE B 1 367 ? -3.012 -15.648 -7.988 1 95.44 367 ILE B N 1
ATOM 7746 C CA . ILE B 1 367 ? -2.412 -14.758 -7.004 1 95.44 367 ILE B CA 1
ATOM 7747 C C . ILE B 1 367 ? -2.01 -13.445 -7.676 1 95.44 367 ILE B C 1
ATOM 7749 O O . ILE B 1 367 ? -2.111 -12.375 -7.074 1 95.44 367 ILE B O 1
ATOM 7753 N N . LEU B 1 368 ? -1.651 -13.531 -8.898 1 94.44 368 LEU B N 1
ATOM 7754 C CA . LEU B 1 368 ? -1.151 -12.367 -9.633 1 94.44 368 LEU B CA 1
ATOM 7755 C C . LEU B 1 368 ? -2.221 -11.289 -9.727 1 94.44 368 LEU B C 1
ATOM 7757 O O . LEU B 1 368 ? -1.914 -10.094 -9.633 1 94.44 368 LEU B O 1
ATOM 7761 N N . VAL B 1 369 ? -3.422 -11.68 -9.938 1 92.75 369 VAL B N 1
ATOM 7762 C CA . VAL B 1 369 ? -4.516 -10.719 -10.062 1 92.75 369 VAL B CA 1
ATOM 7763 C C . VAL B 1 369 ? -4.586 -9.852 -8.812 1 92.75 369 VAL B C 1
ATOM 7765 O O . VAL B 1 369 ? -4.672 -8.625 -8.906 1 92.75 369 VAL B O 1
ATOM 7768 N N . SER B 1 370 ? -4.543 -10.508 -7.668 1 91.56 370 SER B N 1
ATOM 7769 C CA . SER B 1 370 ? -4.59 -9.766 -6.41 1 91.56 370 SER B CA 1
ATOM 7770 C C . SER B 1 370 ? -3.342 -8.906 -6.234 1 91.56 370 SER B C 1
ATOM 7772 O O . SER B 1 370 ? -3.418 -7.797 -5.699 1 91.56 370 SER B O 1
ATOM 7774 N N . TYR B 1 371 ? -2.291 -9.43 -6.711 1 92.31 371 TYR B N 1
ATOM 7775 C CA . TYR B 1 371 ? -1.03 -8.695 -6.629 1 92.31 371 TYR B CA 1
ATOM 7776 C C . TYR B 1 371 ? -1.08 -7.426 -7.469 1 92.31 371 TYR B C 1
ATOM 7778 O O . TYR B 1 371 ? -0.659 -6.359 -7.02 1 92.31 371 TYR B O 1
ATOM 7786 N N . VAL B 1 372 ? -1.602 -7.531 -8.617 1 92.06 372 VAL B N 1
ATOM 7787 C CA . VAL B 1 372 ? -1.707 -6.398 -9.531 1 92.06 372 VAL B CA 1
ATOM 7788 C C . VAL B 1 372 ? -2.672 -5.359 -8.961 1 92.06 372 VAL B C 1
ATOM 7790 O O . VAL B 1 372 ? -2.404 -4.156 -9.023 1 92.06 372 VAL B O 1
ATOM 7793 N N . ALA B 1 373 ? -3.684 -5.812 -8.391 1 88.62 373 ALA B N 1
ATOM 7794 C CA . ALA B 1 373 ? -4.656 -4.902 -7.789 1 88.62 373 ALA B CA 1
ATOM 7795 C C . ALA B 1 373 ? -4.031 -4.102 -6.652 1 88.62 373 ALA B C 1
ATOM 7797 O O . ALA B 1 373 ? -4.266 -2.898 -6.531 1 88.62 373 ALA B O 1
ATOM 7798 N N . HIS B 1 374 ? -3.273 -4.766 -5.875 1 87 374 HIS B N 1
ATOM 7799 C CA . HIS B 1 374 ? -2.584 -4.09 -4.777 1 87 374 HIS B CA 1
ATOM 7800 C C . HIS B 1 374 ? -1.583 -3.066 -5.305 1 87 374 HIS B C 1
ATOM 7802 O O . HIS B 1 374 ? -1.413 -1.998 -4.715 1 87 374 HIS B O 1
ATOM 7808 N N . GLY B 1 375 ? -0.976 -3.48 -6.371 1 87.38 375 GLY B N 1
ATOM 7809 C CA . GLY B 1 375 ? -0.036 -2.555 -6.984 1 87.38 375 GLY B CA 1
ATOM 7810 C C . GLY B 1 375 ? -0.695 -1.289 -7.5 1 87.38 375 GLY B C 1
ATOM 7811 O O . GLY B 1 375 ? -0.158 -0.192 -7.332 1 87.38 375 GLY B O 1
ATOM 7812 N N . LEU B 1 376 ? -1.8 -1.387 -8.031 1 87.75 376 LEU B N 1
ATOM 7813 C CA . LEU B 1 376 ? -2.531 -0.238 -8.555 1 87.75 376 LEU B CA 1
ATOM 7814 C C . LEU B 1 376 ? -2.998 0.671 -7.422 1 87.75 376 LEU B C 1
ATOM 7816 O O . LEU B 1 376 ? -2.973 1.896 -7.551 1 87.75 376 LEU B O 1
ATOM 7820 N N . LYS B 1 377 ? -3.348 0.051 -6.352 1 83.88 377 LYS B N 1
ATOM 7821 C CA . LYS B 1 377 ? -3.771 0.829 -5.191 1 83.88 377 LYS B CA 1
ATOM 7822 C C . LYS B 1 377 ? -2.615 1.646 -4.621 1 83.88 377 LYS B C 1
ATOM 7824 O O . LYS B 1 377 ? -2.803 2.789 -4.203 1 83.88 377 LYS B O 1
ATOM 7829 N N . SER B 1 378 ? -1.5 1.047 -4.645 1 82.5 378 SER B N 1
ATOM 7830 C CA . SER B 1 378 ? -0.315 1.737 -4.145 1 82.5 378 SER B CA 1
ATOM 7831 C C . SER B 1 378 ? 0.026 2.945 -5.008 1 82.5 378 SER B C 1
ATOM 7833 O O . SER B 1 378 ? 0.614 3.916 -4.527 1 82.5 378 SER B O 1
ATOM 7835 N N . LEU B 1 379 ? -0.395 2.871 -6.281 1 85 379 LEU B N 1
ATOM 7836 C CA . LEU B 1 379 ? -0.153 3.977 -7.203 1 85 379 LEU B CA 1
ATOM 7837 C C . LEU B 1 379 ? -1.308 4.973 -7.168 1 85 379 LEU B C 1
ATOM 7839 O O . LEU B 1 379 ? -1.319 5.941 -7.93 1 85 379 LEU B O 1
ATOM 7843 N N . ASN B 1 380 ? -2.312 4.711 -6.297 1 78.88 380 ASN B N 1
ATOM 7844 C CA . ASN B 1 380 ? -3.488 5.559 -6.125 1 78.88 380 ASN B CA 1
ATOM 7845 C C . ASN B 1 380 ? -4.316 5.637 -7.406 1 78.88 380 ASN B C 1
ATOM 7847 O O . ASN B 1 380 ? -4.809 6.703 -7.766 1 78.88 380 ASN B O 1
ATOM 7851 N N . VAL B 1 381 ? -4.234 4.586 -8.109 1 81.19 381 VAL B N 1
ATOM 7852 C CA . VAL B 1 381 ? -5.047 4.496 -9.32 1 81.19 381 VAL B CA 1
ATOM 7853 C C . VAL B 1 381 ? -6.422 3.93 -8.977 1 81.19 381 VAL B C 1
ATOM 7855 O O . VAL B 1 381 ? -6.535 2.988 -8.188 1 81.19 381 VAL B O 1
ATOM 7858 N N . ASN B 1 382 ? -7.469 4.531 -9.461 1 72 382 ASN B N 1
ATOM 7859 C CA . ASN B 1 382 ? -8.836 4.078 -9.234 1 72 382 ASN B CA 1
ATOM 7860 C C . ASN B 1 382 ? -9.148 2.816 -10.031 1 72 382 ASN B C 1
ATOM 7862 O O . ASN B 1 382 ? -9.031 2.809 -11.258 1 72 382 ASN B O 1
ATOM 7866 N N . LEU B 1 383 ? -9.492 1.803 -9.383 1 74 383 LEU B N 1
ATOM 7867 C CA . LEU B 1 383 ? -9.75 0.502 -9.992 1 74 383 LEU B CA 1
ATOM 7868 C C . LEU B 1 383 ? -11.156 0.45 -10.586 1 74 383 LEU B C 1
ATOM 7870 O O . LEU B 1 383 ? -11.539 -0.56 -11.18 1 74 383 LEU B O 1
ATOM 7874 N N . GLY B 1 384 ? -11.945 1.518 -10.602 1 67.81 384 GLY B N 1
ATOM 7875 C CA . GLY B 1 384 ? -13.367 1.527 -10.93 1 67.81 384 GLY B CA 1
ATOM 7876 C C . GLY B 1 384 ? -13.711 0.633 -12.109 1 67.81 384 GLY B C 1
ATOM 7877 O O . GLY B 1 384 ? -14.391 -0.379 -11.945 1 67.81 384 GLY B O 1
ATOM 7878 N N . LYS B 1 385 ? -13.188 0.797 -13.328 1 66.38 385 LYS B N 1
ATOM 7879 C CA . LYS B 1 385 ? -13.578 0.073 -14.531 1 66.38 385 LYS B CA 1
ATOM 7880 C C . LYS B 1 385 ? -12.938 -1.313 -14.57 1 66.38 385 LYS B C 1
ATOM 7882 O O . LYS B 1 385 ? -13.508 -2.246 -15.141 1 66.38 385 LYS B O 1
ATOM 7887 N N . LEU B 1 386 ? -11.844 -1.553 -13.883 1 77.88 386 LEU B N 1
ATOM 7888 C CA . LEU B 1 386 ? -11.125 -2.82 -13.93 1 77.88 386 LEU B CA 1
ATOM 7889 C C . LEU B 1 386 ? -11.789 -3.861 -13.039 1 77.88 386 LEU B C 1
ATOM 7891 O O . LEU B 1 386 ? -11.656 -5.062 -13.273 1 77.88 386 LEU B O 1
ATOM 7895 N N . ARG B 1 387 ? -12.578 -3.438 -12.148 1 72.12 387 ARG B N 1
ATOM 7896 C CA . ARG B 1 387 ? -13.203 -4.352 -11.195 1 72.12 387 ARG B CA 1
ATOM 7897 C C . ARG B 1 387 ? -14.359 -5.105 -11.836 1 72.12 387 ARG B C 1
ATOM 7899 O O . ARG B 1 387 ? -14.781 -6.152 -11.344 1 72.12 387 ARG B O 1
ATOM 7906 N N . MET B 1 388 ? -14.773 -4.566 -12.961 1 73.31 388 MET B N 1
ATOM 7907 C CA . MET B 1 388 ? -15.906 -5.199 -13.625 1 73.31 388 MET B CA 1
ATOM 7908 C C . MET B 1 388 ? -15.445 -6.359 -14.5 1 73.31 388 MET B C 1
ATOM 7910 O O . MET B 1 388 ? -16.266 -7.125 -15.008 1 73.31 388 MET B O 1
ATOM 7914 N N . MET B 1 389 ? -14.133 -6.504 -14.539 1 82.88 389 MET B N 1
ATOM 7915 C CA . MET B 1 389 ? -13.625 -7.656 -15.281 1 82.88 389 MET B CA 1
ATOM 7916 C C . MET B 1 389 ? -13.727 -8.93 -14.445 1 82.88 389 MET B C 1
ATOM 7918 O O . MET B 1 389 ? -13.367 -8.93 -13.266 1 82.88 389 MET B O 1
ATOM 7922 N N . PRO B 1 390 ? -14.266 -9.93 -15 1 86.69 390 PRO B N 1
ATOM 7923 C CA . PRO B 1 390 ? -14.516 -11.164 -14.25 1 86.69 390 PRO B CA 1
ATOM 7924 C C . PRO B 1 390 ? -13.242 -11.977 -14.008 1 86.69 390 PRO B C 1
ATOM 7926 O O . PRO B 1 390 ? -13.141 -13.117 -14.445 1 86.69 390 PRO B O 1
ATOM 7929 N N . VAL B 1 391 ? -12.258 -11.414 -13.367 1 91 391 VAL B N 1
ATOM 7930 C CA . VAL B 1 391 ? -11 -12.102 -13.078 1 91 391 VAL B CA 1
ATOM 7931 C C . VAL B 1 391 ? -10.797 -12.211 -11.57 1 91 391 VAL B C 1
ATOM 7933 O O . VAL B 1 391 ? -9.875 -12.883 -11.109 1 91 391 VAL B O 1
ATOM 7936 N N . THR B 1 392 ? -11.711 -11.625 -10.875 1 89.88 392 THR B N 1
ATOM 7937 C CA . THR B 1 392 ? -11.586 -11.609 -9.422 1 89.88 392 THR B CA 1
ATOM 7938 C C . THR B 1 392 ? -11.836 -13 -8.852 1 89.88 392 THR B C 1
ATOM 7940 O O . THR B 1 392 ? -12.266 -13.906 -9.57 1 89.88 392 THR B O 1
ATOM 7943 N N . ARG B 1 393 ? -11.484 -13.172 -7.676 1 92.81 393 ARG B N 1
ATOM 7944 C CA . ARG B 1 393 ? -11.555 -14.477 -7.035 1 92.81 393 ARG B CA 1
ATOM 7945 C C . ARG B 1 393 ? -12.969 -15.039 -7.105 1 92.81 393 ARG B C 1
ATOM 7947 O O . ARG B 1 393 ? -13.156 -16.234 -7.383 1 92.81 393 ARG B O 1
ATOM 7954 N N . ASP B 1 394 ? -13.992 -14.195 -6.824 1 92.31 394 ASP B N 1
ATOM 7955 C CA . ASP B 1 394 ? -15.383 -14.648 -6.855 1 92.31 394 ASP B CA 1
ATOM 7956 C C . ASP B 1 394 ? -15.75 -15.18 -8.242 1 92.31 394 ASP B C 1
ATOM 7958 O O . ASP B 1 394 ? -16.406 -16.219 -8.359 1 92.31 394 ASP B O 1
ATOM 7962 N N . ALA B 1 395 ? -15.25 -14.516 -9.242 1 93.5 395 ALA B N 1
ATOM 7963 C CA . ALA B 1 395 ? -15.539 -14.93 -10.617 1 93.5 395 ALA B CA 1
ATOM 7964 C C . ALA B 1 395 ? -14.836 -16.234 -10.953 1 93.5 395 ALA B C 1
ATOM 7966 O O . ALA B 1 395 ? -15.422 -17.125 -11.586 1 93.5 395 ALA B O 1
ATOM 7967 N N . ARG B 1 396 ? -13.617 -16.391 -10.547 1 95.62 396 ARG B N 1
ATOM 7968 C CA . ARG B 1 396 ? -12.844 -17.609 -10.82 1 95.62 396 ARG B CA 1
ATOM 7969 C C . ARG B 1 396 ? -13.484 -18.828 -10.172 1 95.62 396 ARG B C 1
ATOM 7971 O O . ARG B 1 396 ? -13.633 -19.875 -10.805 1 95.62 396 ARG B O 1
ATOM 7978 N N . ILE B 1 397 ? -13.852 -18.656 -8.914 1 96.5 397 ILE B N 1
ATOM 7979 C CA . ILE B 1 397 ? -14.469 -19.766 -8.195 1 96.5 397 ILE B CA 1
ATOM 7980 C C . ILE B 1 397 ? -15.82 -20.094 -8.82 1 96.5 397 ILE B C 1
ATOM 7982 O O . ILE B 1 397 ? -16.188 -21.266 -8.914 1 96.5 397 ILE B O 1
ATOM 7986 N N . PHE B 1 398 ? -16.516 -19.078 -9.266 1 95 398 PHE B N 1
ATOM 7987 C CA . PHE B 1 398 ? -17.797 -19.281 -9.914 1 95 398 PHE B CA 1
ATOM 7988 C C . PHE B 1 398 ? -17.625 -20.062 -11.211 1 95 398 PHE B C 1
ATOM 7990 O O . PHE B 1 398 ? -18.422 -20.953 -11.516 1 95 398 PHE B O 1
ATOM 7997 N N . VAL B 1 399 ? -16.594 -19.75 -11.961 1 95.12 399 VAL B N 1
ATOM 7998 C CA . VAL B 1 399 ? -16.312 -20.453 -13.211 1 95.12 399 VAL B CA 1
ATOM 7999 C C . VAL B 1 399 ? -15.922 -21.906 -12.914 1 95.12 399 VAL B C 1
ATOM 8001 O O . VAL B 1 399 ? -16.297 -22.812 -13.656 1 95.12 399 VAL B O 1
ATOM 8004 N N . ILE B 1 400 ? -15.133 -22.109 -11.82 1 96.69 400 ILE B N 1
ATOM 8005 C CA . ILE B 1 400 ? -14.805 -23.469 -11.398 1 96.69 400 ILE B CA 1
ATOM 8006 C C . ILE B 1 400 ? -16.094 -24.234 -11.094 1 96.69 400 ILE B C 1
ATOM 8008 O O . ILE B 1 400 ? -16.266 -25.359 -11.555 1 96.69 400 ILE B O 1
ATOM 8012 N N . PHE B 1 401 ? -17 -23.625 -10.328 1 95.44 401 PHE B N 1
ATOM 8013 C CA . PHE B 1 401 ? -18.281 -24.203 -9.977 1 95.44 401 PHE B CA 1
ATOM 8014 C C . PHE B 1 401 ? -19.062 -24.594 -11.227 1 95.44 401 PHE B C 1
ATOM 8016 O O . PHE B 1 401 ? -19.5 -25.75 -11.359 1 95.44 401 PHE B O 1
ATOM 8023 N N . LEU B 1 402 ? -19.125 -23.641 -12.227 1 90.88 402 LEU B N 1
ATOM 8024 C CA . LEU B 1 402 ? -19.891 -23.875 -13.445 1 90.88 402 LEU B CA 1
ATOM 8025 C C . LEU B 1 402 ? -19.25 -24.984 -14.281 1 90.88 402 LEU B C 1
ATOM 8027 O O . LEU B 1 402 ? -19.953 -25.844 -14.82 1 90.88 402 LEU B O 1
ATOM 8031 N N . SER B 1 403 ? -17.938 -24.922 -14.398 1 94.19 403 SER B N 1
ATOM 8032 C CA . SER B 1 403 ? -17.219 -25.906 -15.203 1 94.19 403 SER B CA 1
ATOM 8033 C C . SER B 1 403 ? -17.375 -27.312 -14.625 1 94.19 403 SER B C 1
ATOM 8035 O O . SER B 1 403 ? -17.453 -28.297 -15.367 1 94.19 403 SER B O 1
ATOM 8037 N N . CYS B 1 404 ? -17.391 -27.391 -13.32 1 92.25 404 CYS B N 1
ATOM 8038 C CA . CYS B 1 404 ? -17.531 -28.688 -12.656 1 92.25 404 CYS B CA 1
ATOM 8039 C C . CYS B 1 404 ? -18.953 -29.219 -12.789 1 92.25 404 CYS B C 1
ATOM 8041 O O . CYS B 1 404 ? -19.156 -30.406 -12.984 1 92.25 404 CYS B O 1
ATOM 8043 N N . ILE B 1 405 ? -19.938 -28.328 -12.742 1 87.38 405 ILE B N 1
ATOM 8044 C CA . ILE B 1 405 ? -21.344 -28.703 -12.875 1 87.38 405 ILE B CA 1
ATOM 8045 C C . ILE B 1 405 ? -21.594 -29.266 -14.273 1 87.38 405 ILE B C 1
ATOM 8047 O O . ILE B 1 405 ? -22.328 -30.234 -14.43 1 87.38 405 ILE B O 1
ATOM 8051 N N . PHE B 1 406 ? -20.844 -28.688 -15.273 1 87.81 406 PHE B N 1
ATOM 8052 C CA . PHE B 1 406 ? -21.031 -29.109 -16.656 1 87.81 406 PHE B CA 1
ATOM 8053 C C . PHE B 1 406 ? -20.031 -30.203 -17.016 1 87.81 406 PHE B C 1
ATOM 8055 O O . PHE B 1 406 ? -19.969 -30.641 -18.172 1 87.81 406 PHE B O 1
ATOM 8062 N N . SER B 1 407 ? -19.219 -30.625 -16.062 1 88.5 407 SER B N 1
ATOM 8063 C CA . SER B 1 407 ? -18.25 -31.703 -16.188 1 88.5 407 SER B CA 1
ATOM 8064 C C . SER B 1 407 ? -17.188 -31.406 -17.234 1 88.5 407 SER B C 1
ATOM 8066 O O . SER B 1 407 ? -16.828 -32.281 -18.047 1 88.5 407 SER B O 1
ATOM 8068 N N . VAL B 1 408 ? -16.875 -30.109 -17.391 1 90.12 408 VAL B N 1
ATOM 8069 C CA . VAL B 1 408 ? -15.789 -29.656 -18.266 1 90.12 408 VAL B CA 1
ATOM 8070 C C . VAL B 1 408 ? -14.758 -28.875 -17.453 1 90.12 408 VAL B C 1
ATOM 8072 O O . VAL B 1 408 ? -14.562 -27.672 -17.688 1 90.12 408 VAL B O 1
ATOM 8075 N N . PRO B 1 409 ? -14.117 -29.578 -16.562 1 92.56 409 PRO B N 1
ATOM 8076 C CA . PRO B 1 409 ? -13.203 -28.875 -15.656 1 92.56 409 PRO B CA 1
ATOM 8077 C C . PRO B 1 409 ? -12.086 -28.156 -16.391 1 92.56 409 PRO B C 1
ATOM 8079 O O . PRO B 1 409 ? -11.547 -27.172 -15.891 1 92.56 409 PRO B O 1
ATOM 8082 N N . ILE B 1 410 ? -11.727 -28.531 -17.641 1 92.06 410 ILE B N 1
ATOM 8083 C CA . ILE B 1 410 ? -10.641 -27.922 -18.391 1 92.06 410 ILE B CA 1
ATOM 8084 C C . ILE B 1 410 ? -11.008 -26.484 -18.75 1 92.06 410 ILE B C 1
ATOM 8086 O O . ILE B 1 410 ? -10.133 -25.625 -18.891 1 92.06 410 ILE B O 1
ATOM 8090 N N . ALA B 1 411 ? -12.273 -26.219 -18.859 1 92.5 411 ALA B N 1
ATOM 8091 C CA . ALA B 1 411 ? -12.734 -24.875 -19.188 1 92.5 411 ALA B CA 1
ATOM 8092 C C . ALA B 1 411 ? -12.336 -23.875 -18.109 1 92.5 411 ALA B C 1
ATOM 8094 O O . ALA B 1 411 ? -11.938 -22.75 -18.406 1 92.5 411 ALA B O 1
ATOM 8095 N N . ALA B 1 412 ? -12.445 -24.312 -16.859 1 96.12 412 ALA B N 1
ATOM 8096 C CA . ALA B 1 412 ? -12.055 -23.438 -15.758 1 96.12 412 ALA B CA 1
ATOM 8097 C C . ALA B 1 412 ? -10.547 -23.188 -15.758 1 96.12 412 ALA B C 1
ATOM 8099 O O . ALA B 1 412 ? -10.094 -22.062 -15.531 1 96.12 412 ALA B O 1
ATOM 8100 N N . LEU B 1 413 ? -9.844 -24.234 -15.984 1 94.88 413 LEU B N 1
ATOM 8101 C CA . LEU B 1 413 ? -8.391 -24.125 -16.016 1 94.88 413 LEU B CA 1
ATOM 8102 C C . LEU B 1 413 ? -7.953 -23.156 -17.125 1 94.88 413 LEU B C 1
ATOM 8104 O O . LEU B 1 413 ? -7.082 -22.312 -16.906 1 94.88 413 LEU B O 1
ATOM 8108 N N . LEU B 1 414 ? -8.578 -23.234 -18.281 1 93.5 414 LEU B N 1
ATOM 8109 C CA . LEU B 1 414 ? -8.289 -22.344 -19.391 1 93.5 414 LEU B CA 1
ATOM 8110 C C . LEU B 1 414 ? -8.672 -20.906 -19.062 1 93.5 414 LEU B C 1
ATOM 8112 O O . LEU B 1 414 ? -7.926 -19.984 -19.359 1 93.5 414 LEU B O 1
ATOM 8116 N N . TYR B 1 415 ? -9.781 -20.797 -18.422 1 94.12 415 TYR B N 1
ATOM 8117 C CA . TYR B 1 415 ? -10.289 -19.484 -18.031 1 94.12 415 TYR B CA 1
ATOM 8118 C C . TYR B 1 415 ? -9.336 -18.797 -17.078 1 94.12 415 TYR B C 1
ATOM 8120 O O . TYR B 1 415 ? -8.938 -17.656 -17.281 1 94.12 415 TYR B O 1
ATOM 8128 N N . ILE B 1 416 ? -8.875 -19.516 -16.078 1 96.69 416 ILE B N 1
ATOM 8129 C CA . ILE B 1 416 ? -8.062 -18.922 -15.016 1 96.69 416 ILE B CA 1
ATOM 8130 C C . ILE B 1 416 ? -6.645 -18.672 -15.523 1 96.69 416 ILE B C 1
ATOM 8132 O O . ILE B 1 416 ? -5.98 -17.734 -15.094 1 96.69 416 ILE B O 1
ATOM 8136 N N . SER B 1 417 ? -6.199 -19.422 -16.438 1 95 417 SER B N 1
ATOM 8137 C CA . SER B 1 417 ? -4.844 -19.297 -16.969 1 95 417 SER B CA 1
ATOM 8138 C C . SER B 1 417 ? -4.746 -18.172 -17.984 1 95 417 SER B C 1
ATOM 8140 O O . SER B 1 417 ? -3.695 -17.531 -18.125 1 95 417 SER B O 1
ATOM 8142 N N . THR B 1 418 ? -5.801 -17.734 -18.672 1 91.94 418 THR B N 1
ATOM 8143 C CA . THR B 1 418 ? -5.668 -16.844 -19.812 1 91.94 418 THR B CA 1
ATOM 8144 C C . THR B 1 418 ? -6.289 -15.477 -19.516 1 91.94 418 THR B C 1
ATOM 8146 O O . THR B 1 418 ? -5.727 -14.438 -19.875 1 91.94 418 THR B O 1
ATOM 8149 N N . LEU B 1 419 ? -7.355 -15.414 -18.812 1 88.56 419 LEU B N 1
ATOM 8150 C CA . LEU B 1 419 ? -8.125 -14.18 -18.703 1 88.56 419 LEU B CA 1
ATOM 8151 C C . LEU B 1 419 ? -7.371 -13.141 -17.875 1 88.56 419 LEU B C 1
ATOM 8153 O O . LEU B 1 419 ? -7.52 -11.938 -18.109 1 88.56 419 LEU B O 1
ATOM 8157 N N . PRO B 1 420 ? -6.602 -13.578 -16.938 1 90.44 420 PRO B N 1
ATOM 8158 C CA . PRO B 1 420 ? -5.875 -12.562 -16.156 1 90.44 420 PRO B CA 1
ATOM 8159 C C . PRO B 1 420 ? -4.812 -11.844 -16.984 1 90.44 420 PRO B C 1
ATOM 8161 O O . PRO B 1 420 ? -4.32 -10.789 -16.578 1 90.44 420 PRO B O 1
ATOM 8164 N N . ILE B 1 421 ? -4.473 -12.359 -18.172 1 88.06 421 ILE B N 1
ATOM 8165 C CA . ILE B 1 421 ? -3.451 -11.742 -19.016 1 88.06 421 ILE B CA 1
ATOM 8166 C C . ILE B 1 421 ? -3.957 -10.398 -19.547 1 88.06 421 ILE B C 1
ATOM 8168 O O . ILE B 1 421 ? -3.324 -9.367 -19.328 1 88.06 421 ILE B O 1
ATOM 8172 N N . PRO B 1 422 ? -5.141 -10.352 -20.125 1 87.56 422 PRO B N 1
ATOM 8173 C CA . PRO B 1 422 ? -5.645 -9.047 -20.547 1 87.56 422 PRO B CA 1
ATOM 8174 C C . PRO B 1 422 ? -5.895 -8.102 -19.375 1 87.56 422 PRO B C 1
ATOM 8176 O O . PRO B 1 422 ? -5.75 -6.887 -19.516 1 87.56 422 PRO B O 1
ATOM 8179 N N . TYR B 1 423 ? -6.23 -8.641 -18.266 1 90.25 423 TYR B N 1
ATOM 8180 C CA . TYR B 1 423 ? -6.414 -7.824 -17.062 1 90.25 423 TYR B CA 1
ATOM 8181 C C . TYR B 1 423 ? -5.121 -7.121 -16.672 1 90.25 423 TYR B C 1
ATOM 8183 O O . TYR B 1 423 ? -5.117 -5.926 -16.391 1 90.25 423 TYR B O 1
ATOM 8191 N N . SER B 1 424 ? -4.039 -7.855 -16.656 1 90.69 424 SER B N 1
ATOM 8192 C CA . SER B 1 424 ? -2.744 -7.289 -16.312 1 90.69 424 SER B CA 1
ATOM 8193 C C . SER B 1 424 ? -2.299 -6.246 -17.328 1 90.69 424 SER B C 1
ATOM 8195 O O . SER B 1 424 ? -1.76 -5.199 -16.953 1 90.69 424 SER B O 1
ATOM 8197 N N . LEU B 1 425 ? -2.602 -6.48 -18.562 1 88.31 425 LEU B N 1
ATOM 8198 C CA . LEU B 1 425 ? -2.252 -5.527 -19.625 1 88.31 425 LEU B CA 1
ATOM 8199 C C . LEU B 1 425 ? -3.074 -4.25 -19.484 1 88.31 425 LEU B C 1
ATOM 8201 O O . LEU B 1 425 ? -2.539 -3.148 -19.625 1 88.31 425 LEU B O 1
ATOM 8205 N N . ALA B 1 426 ? -4.32 -4.418 -19.219 1 88.5 426 ALA B N 1
ATOM 8206 C CA . ALA B 1 426 ? -5.191 -3.262 -19.016 1 88.5 426 ALA B CA 1
ATOM 8207 C C . ALA B 1 426 ? -4.746 -2.449 -17.797 1 88.5 426 ALA B C 1
ATOM 8209 O O . ALA B 1 426 ? -4.785 -1.218 -17.812 1 88.5 426 ALA B O 1
ATOM 8210 N N . SER B 1 427 ? -4.32 -3.174 -16.781 1 89.56 427 SER B N 1
ATOM 8211 C CA . SER B 1 427 ? -3.861 -2.514 -15.562 1 89.56 427 SER B CA 1
ATOM 8212 C C . SER B 1 427 ? -2.617 -1.672 -15.82 1 89.56 427 SER B C 1
ATOM 8214 O O . SER B 1 427 ? -2.488 -0.563 -15.297 1 89.56 427 SER B O 1
ATOM 8216 N N . ILE B 1 428 ? -1.755 -2.182 -16.641 1 87.25 428 ILE B N 1
ATOM 8217 C CA . ILE B 1 428 ? -0.537 -1.464 -17 1 87.25 428 ILE B CA 1
ATOM 8218 C C . ILE B 1 428 ? -0.893 -0.212 -17.797 1 87.25 428 ILE B C 1
ATOM 8220 O O . ILE B 1 428 ? -0.344 0.865 -17.562 1 87.25 428 ILE B O 1
ATOM 8224 N N . TYR B 1 429 ? -1.846 -0.384 -18.609 1 86.44 429 TYR B N 1
ATOM 8225 C CA . TYR B 1 429 ? -2.268 0.726 -19.453 1 86.44 429 TYR B CA 1
ATOM 8226 C C . TYR B 1 429 ? -2.918 1.828 -18.625 1 86.44 429 TYR B C 1
ATOM 8228 O O . TYR B 1 429 ? -2.629 3.012 -18.828 1 86.44 429 TYR B O 1
ATOM 8236 N N . ILE B 1 430 ? -3.715 1.536 -17.734 1 85.44 430 ILE B N 1
ATOM 8237 C CA . ILE B 1 430 ? -4.418 2.506 -16.906 1 85.44 430 ILE B CA 1
ATOM 8238 C C . ILE B 1 430 ? -3.424 3.223 -15.992 1 85.44 430 ILE B C 1
ATOM 8240 O O . ILE B 1 430 ? -3.541 4.43 -15.758 1 85.44 430 ILE B O 1
ATOM 8244 N N . ALA B 1 431 ? -2.475 2.463 -15.484 1 85.38 431 ALA B N 1
ATOM 8245 C CA . ALA B 1 431 ? -1.437 3.062 -14.648 1 85.38 431 ALA B CA 1
ATOM 8246 C C . ALA B 1 431 ? -0.606 4.066 -15.438 1 85.38 431 ALA B C 1
ATOM 8248 O O . ALA B 1 431 ? -0.203 5.105 -14.906 1 85.38 431 ALA B O 1
ATOM 8249 N N . TYR B 1 432 ? -0.378 3.756 -16.688 1 81.81 432 TYR B N 1
ATOM 8250 C CA . TYR B 1 432 ? 0.382 4.645 -17.562 1 81.81 432 TYR B CA 1
ATOM 8251 C C . TYR B 1 432 ? -0.357 5.957 -17.781 1 81.81 432 TYR B C 1
ATOM 8253 O O . TYR B 1 432 ? 0.243 7.035 -17.719 1 81.81 432 TYR B O 1
ATOM 8261 N N . LYS B 1 433 ? -1.567 5.961 -17.969 1 78.81 433 LYS B N 1
ATOM 8262 C CA . LYS B 1 433 ? -2.395 7.125 -18.281 1 78.81 433 LYS B CA 1
ATOM 8263 C C . LYS B 1 433 ? -2.574 8.008 -17.047 1 78.81 433 LYS B C 1
ATOM 8265 O O . LYS B 1 433 ? -2.777 9.219 -17.172 1 78.81 433 LYS B O 1
ATOM 8270 N N . SER B 1 434 ? -2.5 7.469 -15.898 1 74.44 434 SER B N 1
ATOM 8271 C CA . SER B 1 434 ? -2.723 8.234 -14.68 1 74.44 434 SER B CA 1
ATOM 8272 C C . SER B 1 434 ? -1.515 9.094 -14.336 1 74.44 434 SER B C 1
ATOM 8274 O O . SER B 1 434 ? -1.571 9.922 -13.422 1 74.44 434 SER B O 1
ATOM 8276 N N . GLY B 1 435 ? -0.387 9.273 -15.156 1 65 435 GLY B N 1
ATOM 8277 C CA . GLY B 1 435 ? 0.702 10.227 -14.984 1 65 435 GLY B CA 1
ATOM 8278 C C . GLY B 1 435 ? 1.816 9.703 -14.102 1 65 435 GLY B C 1
ATOM 8279 O O . GLY B 1 435 ? 2.721 10.453 -13.719 1 65 435 GLY B O 1
ATOM 8280 N N . SER B 1 436 ? 1.688 8.75 -13.531 1 57.72 436 SER B N 1
ATOM 8281 C CA . SER B 1 436 ? 2.715 8.289 -12.602 1 57.72 436 SER B CA 1
ATOM 8282 C C . SER B 1 436 ? 4.043 8.062 -13.32 1 57.72 436 SER B C 1
ATOM 8284 O O . SER B 1 436 ? 4.996 7.559 -12.719 1 57.72 436 SER B O 1
ATOM 8286 N N . GLY B 1 437 ? 4.188 8.445 -14.578 1 54.88 437 GLY B N 1
ATOM 8287 C CA . GLY B 1 437 ? 5.414 8.336 -15.352 1 54.88 437 GLY B CA 1
ATOM 8288 C C . GLY B 1 437 ? 6.328 9.539 -15.188 1 54.88 437 GLY B C 1
ATOM 8289 O O . GLY B 1 437 ? 5.98 10.648 -15.594 1 54.88 437 GLY B O 1
ATOM 8290 N N . ALA B 1 438 ? 7.121 9.703 -14.227 1 51.22 438 ALA B N 1
ATOM 8291 C CA . ALA B 1 438 ? 8.047 10.797 -13.961 1 51.22 438 ALA B CA 1
ATOM 8292 C C . ALA B 1 438 ? 8.953 11.062 -15.156 1 51.22 438 ALA B C 1
ATOM 8294 O O . ALA B 1 438 ? 9.508 10.125 -15.734 1 51.22 438 ALA B O 1
ATOM 8295 N N . GLU B 1 439 ? 8.609 12.016 -15.93 1 49.38 439 GLU B N 1
ATOM 8296 C CA . GLU B 1 439 ? 9.594 12.438 -16.922 1 49.38 439 GLU B CA 1
ATOM 8297 C C . GLU B 1 439 ? 10.906 12.836 -16.25 1 49.38 439 GLU B C 1
ATOM 8299 O O . GLU B 1 439 ? 10.938 13.719 -15.398 1 49.38 439 GLU B O 1
ATOM 8304 N N . GLY B 1 440 ? 11.75 11.977 -15.977 1 47.88 440 GLY B N 1
ATOM 8305 C CA . GLY B 1 440 ? 13.055 12.344 -15.453 1 47.88 440 GLY B CA 1
ATOM 8306 C C . GLY B 1 440 ? 13.758 13.391 -16.297 1 47.88 440 GLY B C 1
ATOM 8307 O O . GLY B 1 440 ? 13.508 13.5 -17.5 1 47.88 440 GLY B O 1
ATOM 8308 N N . LYS B 1 441 ? 14.219 14.398 -15.773 1 44.72 441 LYS B N 1
ATOM 8309 C CA . LYS B 1 441 ? 15.031 15.406 -16.438 1 44.72 441 LYS B CA 1
ATOM 8310 C C . LYS B 1 441 ? 16.266 14.781 -17.094 1 44.72 441 LYS B C 1
ATOM 8312 O O . LYS B 1 441 ? 17 14.031 -16.438 1 44.72 441 LYS B O 1
ATOM 8317 N N . ILE B 1 442 ? 16.266 14.695 -18.406 1 44.06 442 ILE B N 1
ATOM 8318 C CA . ILE B 1 442 ? 17.406 14.266 -19.203 1 44.06 442 ILE B CA 1
ATOM 8319 C C . ILE B 1 442 ? 18.656 15.047 -18.797 1 44.06 442 ILE B C 1
ATOM 8321 O O . ILE B 1 442 ? 18.672 16.281 -18.828 1 44.06 442 ILE B O 1
ATOM 8325 N N . LEU B 1 443 ? 19.438 14.438 -18.062 1 44.81 443 LEU B N 1
ATOM 8326 C CA . LEU B 1 443 ? 20.703 15.094 -17.734 1 44.81 443 LEU B CA 1
ATOM 8327 C C . LEU B 1 443 ? 21.5 15.406 -19.016 1 44.81 443 LEU B C 1
ATOM 8329 O O . LEU B 1 443 ? 21.656 14.539 -19.875 1 44.81 443 LEU B O 1
ATOM 8333 N N . GLU B 1 444 ? 21.656 16.562 -19.484 1 45.25 444 GLU B N 1
ATOM 8334 C CA . GLU B 1 444 ? 22.469 17.016 -20.609 1 45.25 444 GLU B CA 1
ATOM 8335 C C . GLU B 1 444 ? 23.922 16.562 -20.469 1 45.25 444 GLU B C 1
ATOM 8337 O O . GLU B 1 444 ? 24.406 16.328 -19.359 1 45.25 444 GLU B O 1
ATOM 8342 N N . LYS B 1 445 ? 24.547 16.141 -21.594 1 43.78 445 LYS B N 1
ATOM 8343 C CA . LYS B 1 445 ? 25.938 15.734 -21.734 1 43.78 445 LYS B CA 1
ATOM 8344 C C . LYS B 1 445 ? 26.891 16.781 -21.172 1 43.78 445 LYS B C 1
ATOM 8346 O O . LYS B 1 445 ? 26.891 17.922 -21.641 1 43.78 445 LYS B O 1
ATOM 8351 N N . ARG B 1 446 ? 27.281 16.703 -20.016 1 46.16 446 ARG B N 1
ATOM 8352 C CA . ARG B 1 446 ? 28.141 17.75 -19.484 1 46.16 446 ARG B CA 1
ATOM 8353 C C . ARG B 1 446 ? 29.594 17.516 -19.875 1 46.16 446 ARG B C 1
ATOM 8355 O O . ARG B 1 446 ? 30.016 16.391 -20.125 1 46.16 446 ARG B O 1
ATOM 8362 N N . LYS B 1 447 ? 30.422 18.438 -20.109 1 46.56 447 LYS B N 1
ATOM 8363 C CA . LYS B 1 447 ? 31.812 18.516 -20.516 1 46.56 447 LYS B CA 1
ATOM 8364 C C . LYS B 1 447 ? 32.719 17.797 -19.516 1 46.56 447 LYS B C 1
ATOM 8366 O O . LYS B 1 447 ? 32.531 17.938 -18.312 1 46.56 447 LYS B O 1
ATOM 8371 N N . PRO B 1 448 ? 33.562 16.797 -19.984 1 40.72 448 PRO B N 1
ATOM 8372 C CA . PRO B 1 448 ? 34.5 16.047 -19.125 1 40.72 448 PRO B CA 1
ATOM 8373 C C . PRO B 1 448 ? 35.344 16.953 -18.234 1 40.72 448 PRO B C 1
ATOM 8375 O O . PRO B 1 448 ? 35.594 18.109 -18.594 1 40.72 448 PRO B O 1
ATOM 8378 N N . PHE B 1 449 ? 35.469 16.672 -17.062 1 41.44 449 PHE B N 1
ATOM 8379 C CA . PHE B 1 449 ? 36.281 17.375 -16.078 1 41.44 449 PHE B CA 1
ATOM 8380 C C . PHE B 1 449 ? 37.719 17.594 -16.594 1 41.44 449 PHE B C 1
ATOM 8382 O O . PHE B 1 449 ? 38.219 16.781 -17.375 1 41.44 449 PHE B O 1
ATOM 8389 N N . PRO B 1 450 ? 38.25 18.703 -16.453 1 38.31 450 PRO B N 1
ATOM 8390 C CA . PRO B 1 450 ? 39.688 18.828 -16.719 1 38.31 450 PRO B CA 1
ATOM 8391 C C . PRO B 1 450 ? 40.531 17.844 -15.906 1 38.31 450 PRO B C 1
ATOM 8393 O O . PRO B 1 450 ? 40.25 17.594 -14.734 1 38.31 450 PRO B O 1
ATOM 8396 N N . GLU B 1 451 ? 41.125 16.797 -16.453 1 37.03 451 GLU B N 1
ATOM 8397 C CA . GLU B 1 451 ? 42 15.766 -15.906 1 37.03 451 GLU B CA 1
ATOM 8398 C C . GLU B 1 451 ? 43.031 16.359 -14.953 1 37.03 451 GLU B C 1
ATOM 8400 O O . GLU B 1 451 ? 43.75 17.281 -15.312 1 37.03 451 GLU B O 1
ATOM 8405 N N . VAL B 1 452 ? 42.75 16.484 -13.773 1 36.69 452 VAL B N 1
ATOM 8406 C CA . VAL B 1 452 ? 43.844 16.781 -12.859 1 36.69 452 VAL B CA 1
ATOM 8407 C C . VAL B 1 452 ? 44.938 15.719 -12.992 1 36.69 452 VAL B C 1
ATOM 8409 O O . VAL B 1 452 ? 44.625 14.516 -12.969 1 36.69 452 VAL B O 1
ATOM 8412 N N . SER B 1 453 ? 46.094 15.867 -13.562 1 32.84 453 SER B N 1
ATOM 8413 C CA . SER B 1 453 ? 47.281 15.062 -13.828 1 32.84 453 SER B CA 1
ATOM 8414 C C . SER B 1 453 ? 47.781 14.352 -12.562 1 32.84 453 SER B C 1
ATOM 8416 O O . SER B 1 453 ? 48.25 14.992 -11.625 1 32.84 453 SER B O 1
ATOM 8418 N N . GLU B 1 454 ? 47.062 13.516 -11.938 1 35.25 454 GLU B N 1
ATOM 8419 C CA . GLU B 1 454 ? 47.75 12.695 -10.953 1 35.25 454 GLU B CA 1
ATOM 8420 C C . GLU B 1 454 ? 48.969 12.016 -11.57 1 35.25 454 GLU B C 1
ATOM 8422 O O . GLU B 1 454 ? 48.844 11.336 -12.594 1 35.25 454 GLU B O 1
ATOM 8427 N N . GLU B 1 455 ? 50.094 12.438 -11.43 1 34.5 455 GLU B N 1
ATOM 8428 C CA . GLU B 1 455 ? 51.312 11.758 -11.875 1 34.5 455 GLU B CA 1
ATOM 8429 C C . GLU B 1 455 ? 51.375 10.336 -11.336 1 34.5 455 GLU B C 1
ATOM 8431 O O . GLU B 1 455 ? 52.031 10.07 -10.32 1 34.5 455 GLU B O 1
ATOM 8436 N N . GLN B 1 456 ? 50.344 9.664 -10.781 1 37.97 456 GLN B N 1
ATOM 8437 C CA . GLN B 1 456 ? 50.625 8.266 -10.484 1 37.97 456 GLN B CA 1
ATOM 8438 C C . GLN B 1 456 ? 51.062 7.512 -11.742 1 37.97 456 GLN B C 1
ATOM 8440 O O . GLN B 1 456 ? 50.531 7.777 -12.836 1 37.97 456 GLN B O 1
ATOM 8445 N N . SER B 1 457 ? 52.125 6.746 -11.695 1 40.19 457 SER B N 1
ATOM 8446 C CA . SER B 1 457 ? 52.719 6.059 -12.836 1 40.19 457 SER B CA 1
ATOM 8447 C C . SER B 1 457 ? 51.75 5.09 -13.477 1 40.19 457 SER B C 1
ATOM 8449 O O . SER B 1 457 ? 50.969 4.426 -12.773 1 40.19 457 SER B O 1
ATOM 8451 N N . GLU B 1 458 ? 51 5.312 -14.57 1 47.69 458 GLU B N 1
ATOM 8452 C CA . GLU B 1 458 ? 50.125 4.586 -15.477 1 47.69 458 GLU B CA 1
ATOM 8453 C C . GLU B 1 458 ? 50.438 3.096 -15.492 1 47.69 458 GLU B C 1
ATOM 8455 O O . GLU B 1 458 ? 49.531 2.258 -15.57 1 47.69 458 GLU B O 1
ATOM 8460 N N . VAL B 1 459 ? 51.594 2.699 -15.039 1 50.62 459 VAL B N 1
ATOM 8461 C CA . VAL B 1 459 ? 52.094 1.336 -15.172 1 50.62 459 VAL B CA 1
ATOM 8462 C C . VAL B 1 459 ? 51.531 0.464 -14.055 1 50.62 459 VAL B C 1
ATOM 8464 O O . VAL B 1 459 ? 51.094 -0.667 -14.289 1 50.62 459 VAL B O 1
ATOM 8467 N N . VAL B 1 460 ? 51.531 0.974 -12.82 1 53.38 460 VAL B N 1
ATOM 8468 C CA . VAL B 1 460 ? 51.125 0.172 -11.672 1 53.38 460 VAL B CA 1
ATOM 8469 C C . VAL B 1 460 ? 49.656 -0.138 -11.742 1 53.38 460 VAL B C 1
ATOM 8471 O O . VAL B 1 460 ? 49.219 -1.253 -11.422 1 53.38 460 VAL B O 1
ATOM 8474 N N . LYS B 1 461 ? 48.906 0.768 -12.344 1 57.06 461 LYS B N 1
ATOM 8475 C CA . LYS B 1 461 ? 47.469 0.562 -12.477 1 57.06 461 LYS B CA 1
ATOM 8476 C C . LYS B 1 461 ? 47.156 -0.52 -13.508 1 57.06 461 LYS B C 1
ATOM 8478 O O . LYS B 1 461 ? 46.281 -1.365 -13.289 1 57.06 461 LYS B O 1
ATOM 8483 N N . LEU B 1 462 ? 47.844 -0.651 -14.523 1 57.62 462 LEU B N 1
ATOM 8484 C CA . LEU B 1 462 ? 47.625 -1.607 -15.602 1 57.62 462 LEU B CA 1
ATOM 8485 C C . LEU B 1 462 ? 48 -3.021 -15.156 1 57.62 462 LEU B C 1
ATOM 8487 O O . LEU B 1 462 ? 47.281 -3.977 -15.469 1 57.62 462 LEU B O 1
ATOM 8491 N N . ILE B 1 463 ? 48.969 -3.184 -14.297 1 59.19 463 ILE B N 1
ATOM 8492 C CA . ILE B 1 463 ? 49.438 -4.477 -13.812 1 59.19 463 ILE B CA 1
ATOM 8493 C C . ILE B 1 463 ? 48.438 -5.051 -12.82 1 59.19 463 ILE B C 1
ATOM 8495 O O . ILE B 1 463 ? 48.125 -6.242 -12.867 1 59.19 463 ILE B O 1
ATOM 8499 N N . ARG B 1 464 ? 47.875 -4.227 -12.031 1 59.25 464 ARG B N 1
ATOM 8500 C CA . ARG B 1 464 ? 46.938 -4.691 -11.023 1 59.25 464 ARG B CA 1
ATOM 8501 C C . ARG B 1 464 ? 45.656 -5.18 -11.68 1 59.25 464 ARG B C 1
ATOM 8503 O O . ARG B 1 464 ? 45.094 -6.215 -11.289 1 59.25 464 ARG B O 1
ATOM 8510 N N . GLU B 1 465 ? 45.219 -4.504 -12.672 1 63.72 465 GLU B N 1
ATOM 8511 C CA . GLU B 1 465 ? 44 -4.895 -13.375 1 63.72 465 GLU B CA 1
ATOM 8512 C C . GLU B 1 465 ? 44.188 -6.207 -14.133 1 63.72 465 GLU B C 1
ATOM 8514 O O . GLU B 1 465 ? 43.312 -7.055 -14.164 1 63.72 465 GLU B O 1
ATOM 8519 N N . PHE B 1 466 ? 45.344 -6.434 -14.664 1 64.19 466 PHE B N 1
ATOM 8520 C CA . PHE B 1 466 ? 45.656 -7.656 -15.391 1 64.19 466 PHE B CA 1
ATOM 8521 C C . PHE B 1 466 ? 45.719 -8.852 -14.445 1 64.19 466 PHE B C 1
ATOM 8523 O O . PHE B 1 466 ? 45.156 -9.906 -14.727 1 64.19 466 PHE B O 1
ATOM 8530 N N . LEU B 1 467 ? 46.406 -8.609 -13.328 1 61.25 467 LEU B N 1
ATOM 8531 C CA . LEU B 1 467 ? 46.562 -9.703 -12.375 1 61.25 467 LEU B CA 1
ATOM 8532 C C . LEU B 1 467 ? 45.219 -10.094 -11.758 1 61.25 467 LEU B C 1
ATOM 8534 O O . LEU B 1 467 ? 44.938 -11.281 -11.594 1 61.25 467 LEU B O 1
ATOM 8538 N N . LEU B 1 468 ? 44.406 -9.141 -11.547 1 63.53 468 LEU B N 1
ATOM 8539 C CA . LEU B 1 468 ? 43.094 -9.422 -10.93 1 63.53 468 LEU B CA 1
ATOM 8540 C C . LEU B 1 468 ? 42.188 -10.18 -11.891 1 63.53 468 LEU B C 1
ATOM 8542 O O . LEU B 1 468 ? 41.531 -11.141 -11.508 1 63.53 468 LEU B O 1
ATOM 8546 N N . ASN B 1 469 ? 42.188 -9.828 -13.148 1 65.31 469 ASN B N 1
ATOM 8547 C CA . ASN B 1 469 ? 41.344 -10.508 -14.117 1 65.31 469 ASN B CA 1
ATOM 8548 C C . ASN B 1 469 ? 41.906 -11.883 -14.477 1 65.31 469 ASN B C 1
ATOM 8550 O O . ASN B 1 469 ? 41.125 -12.812 -14.742 1 65.31 469 ASN B O 1
ATOM 8554 N N . SER B 1 470 ? 43.219 -12.062 -14.398 1 64.81 470 SER B N 1
ATOM 8555 C CA . SER B 1 470 ? 43.844 -13.367 -14.602 1 64.81 470 SER B CA 1
ATOM 8556 C C . SER B 1 470 ? 43.469 -14.328 -13.469 1 64.81 470 SER B C 1
ATOM 8558 O O . SER B 1 470 ? 43.188 -15.5 -13.719 1 64.81 470 SER B O 1
ATOM 8560 N N . PHE B 1 471 ? 43.438 -13.844 -12.297 1 62.91 471 PHE B N 1
ATOM 8561 C CA . PHE B 1 471 ? 43.062 -14.672 -11.164 1 62.91 471 PHE B CA 1
ATOM 8562 C C . PHE B 1 471 ? 41.594 -15.062 -11.242 1 62.91 471 PHE B C 1
ATOM 8564 O O . PHE B 1 471 ? 41.219 -16.219 -10.984 1 62.91 471 PHE B O 1
ATOM 8571 N N . LYS B 1 472 ? 40.75 -14.172 -11.648 1 67.88 472 LYS B N 1
ATOM 8572 C CA . LYS B 1 472 ? 39.312 -14.453 -11.766 1 67.88 472 LYS B CA 1
ATOM 8573 C C . LYS B 1 472 ? 39.062 -15.492 -12.852 1 67.88 472 LYS B C 1
ATOM 8575 O O . LYS B 1 472 ? 38.188 -16.359 -12.688 1 67.88 472 LYS B O 1
ATOM 8580 N N . MET B 1 473 ? 39.719 -15.352 -13.914 1 66.25 473 MET B N 1
ATOM 8581 C CA . MET B 1 473 ? 39.594 -16.344 -14.984 1 66.25 473 MET B CA 1
ATOM 8582 C C . MET B 1 473 ? 40.031 -17.719 -14.508 1 66.25 473 MET B C 1
ATOM 8584 O O . MET B 1 473 ? 39.344 -18.703 -14.75 1 66.25 473 MET B O 1
ATOM 8588 N N . GLY B 1 474 ? 41.156 -17.75 -13.891 1 64.69 474 GLY B N 1
ATOM 8589 C CA . GLY B 1 474 ? 41.656 -19.016 -13.359 1 64.69 474 GLY B CA 1
ATOM 8590 C C . GLY B 1 474 ? 40.688 -19.656 -12.375 1 64.69 474 GLY B C 1
ATOM 8591 O O . GLY B 1 474 ? 40.438 -20.859 -12.438 1 64.69 474 GLY B O 1
ATOM 8592 N N . PHE B 1 475 ? 40.125 -18.906 -11.594 1 64.06 475 PHE B N 1
ATOM 8593 C CA . PHE B 1 475 ? 39.188 -19.422 -10.617 1 64.06 475 PHE B CA 1
ATOM 8594 C C . PHE B 1 475 ? 37.906 -19.938 -11.305 1 64.06 475 PHE B C 1
ATOM 8596 O O . PHE B 1 475 ? 37.375 -20.984 -10.945 1 64.06 475 PHE B O 1
ATOM 8603 N N . ALA B 1 476 ? 37.406 -19.234 -12.289 1 67.5 476 ALA B N 1
ATOM 8604 C CA . ALA B 1 476 ? 36.219 -19.656 -13.031 1 67.5 476 ALA B CA 1
ATOM 8605 C C . ALA B 1 476 ? 36.469 -20.969 -13.766 1 67.5 476 ALA B C 1
ATOM 8607 O O . ALA B 1 476 ? 35.594 -21.859 -13.766 1 67.5 476 ALA B O 1
ATOM 8608 N N . LEU B 1 477 ? 37.562 -21.094 -14.297 1 65.25 477 LEU B N 1
ATOM 8609 C CA . LEU B 1 477 ? 37.906 -22.312 -15.031 1 65.25 477 LEU B CA 1
ATOM 8610 C C . LEU B 1 477 ? 38.094 -23.484 -14.086 1 65.25 477 LEU B C 1
ATOM 8612 O O . LEU B 1 477 ? 37.719 -24.609 -14.391 1 65.25 477 LEU B O 1
ATOM 8616 N N . LEU B 1 478 ? 38.656 -23.203 -12.914 1 59.91 478 LEU B N 1
ATOM 8617 C CA . LEU B 1 478 ? 38.812 -24.25 -11.906 1 59.91 478 LEU B CA 1
ATOM 8618 C C . LEU B 1 478 ? 37.438 -24.75 -11.438 1 59.91 478 LEU B C 1
ATOM 8620 O O . LEU B 1 478 ? 37.25 -25.953 -11.25 1 59.91 478 LEU B O 1
ATOM 8624 N N . LEU B 1 479 ? 36.531 -23.922 -11.344 1 61.28 479 LEU B N 1
ATOM 8625 C CA . LEU B 1 479 ? 35.188 -24.297 -10.914 1 61.28 479 LEU B CA 1
ATOM 8626 C C . LEU B 1 479 ? 34.531 -25.188 -11.961 1 61.28 479 LEU B C 1
ATOM 8628 O O . LEU B 1 479 ? 33.844 -26.156 -11.609 1 61.28 479 LEU B O 1
ATOM 8632 N N . VAL B 1 480 ? 34.719 -24.875 -13.195 1 62.94 480 VAL B N 1
ATOM 8633 C CA . VAL B 1 480 ? 34.156 -25.703 -14.266 1 62.94 480 VAL B CA 1
ATOM 8634 C C . VAL B 1 480 ? 34.812 -27.078 -14.266 1 62.94 480 VAL B C 1
ATOM 8636 O O . VAL B 1 480 ? 34.125 -28.094 -14.453 1 62.94 480 VAL B O 1
ATOM 8639 N N . ARG B 1 481 ? 36.094 -27.125 -13.992 1 61.47 481 ARG B N 1
ATOM 8640 C CA . ARG B 1 481 ? 36.812 -28.391 -13.984 1 61.47 481 ARG B CA 1
ATOM 8641 C C . ARG B 1 481 ? 36.344 -29.25 -12.805 1 61.47 481 ARG B C 1
ATOM 8643 O O . ARG B 1 481 ? 36.312 -30.484 -12.914 1 61.47 481 ARG B O 1
ATOM 8650 N N . LEU B 1 482 ? 35.969 -28.656 -11.773 1 55.5 482 LEU B N 1
ATOM 8651 C CA . LEU B 1 482 ? 35.531 -29.422 -10.609 1 55.5 482 LEU B CA 1
ATOM 8652 C C . LEU B 1 482 ? 34.156 -30.016 -10.828 1 55.5 482 LEU B C 1
ATOM 8654 O O . LEU B 1 482 ? 33.844 -31.109 -10.336 1 55.5 482 LEU B O 1
ATOM 8658 N N . ILE B 1 483 ? 33.344 -29.406 -11.664 1 54.84 483 ILE B N 1
ATOM 8659 C CA . ILE B 1 483 ? 31.984 -29.859 -11.922 1 54.84 483 ILE B CA 1
ATOM 8660 C C . ILE B 1 483 ? 32 -30.844 -13.102 1 54.84 483 ILE B C 1
ATOM 8662 O O . ILE B 1 483 ? 31.109 -31.688 -13.219 1 54.84 483 ILE B O 1
ATOM 8666 N N . SER B 1 484 ? 33 -30.766 -13.898 1 58.75 484 SER B N 1
ATOM 8667 C CA . SER B 1 484 ? 33.094 -31.484 -15.172 1 58.75 484 SER B CA 1
ATOM 8668 C C . SER B 1 484 ? 32.844 -32.969 -14.977 1 58.75 484 SER B C 1
ATOM 8670 O O . SER B 1 484 ? 32.062 -33.594 -15.703 1 58.75 484 SER B O 1
ATOM 8672 N N . PRO B 1 485 ? 33.469 -33.594 -13.984 1 55.22 485 PRO B N 1
ATOM 8673 C CA . PRO B 1 485 ? 33.25 -35.031 -13.898 1 55.22 485 PRO B CA 1
ATOM 8674 C C . PRO B 1 485 ? 31.781 -35.406 -13.609 1 55.22 485 PRO B C 1
ATOM 8676 O O . PRO B 1 485 ? 31.297 -36.438 -14.055 1 55.22 485 PRO B O 1
ATOM 8679 N N . SER B 1 486 ? 31.031 -34.562 -13.031 1 52.69 486 SER B N 1
ATOM 8680 C CA . SER B 1 486 ? 29.672 -34.875 -12.625 1 52.69 486 SER B CA 1
ATOM 8681 C C . SER B 1 486 ? 28.672 -34.531 -13.742 1 52.69 486 SER B C 1
ATOM 8683 O O . SER B 1 486 ? 27.547 -35.062 -13.75 1 52.69 486 SER B O 1
ATOM 8685 N N . VAL B 1 487 ? 29.047 -33.719 -14.695 1 52.44 487 VAL B N 1
ATOM 8686 C CA . VAL B 1 487 ? 28.125 -33.25 -15.727 1 52.44 487 VAL B CA 1
ATOM 8687 C C . VAL B 1 487 ? 28.562 -33.812 -17.078 1 52.44 487 VAL B C 1
ATOM 8689 O O . VAL B 1 487 ? 27.734 -33.906 -18 1 52.44 487 VAL B O 1
ATOM 8692 N N . SER B 1 488 ? 29.703 -34.125 -17.266 1 53.38 488 SER B N 1
ATOM 8693 C CA . SER B 1 488 ? 30.234 -34.531 -18.562 1 53.38 488 SER B CA 1
ATOM 8694 C C . SER B 1 488 ? 29.438 -35.688 -19.156 1 53.38 488 SER B C 1
ATOM 8696 O O . SER B 1 488 ? 29.266 -35.781 -20.375 1 53.38 488 SER B O 1
ATOM 8698 N N . ASP B 1 489 ? 28.938 -36.625 -18.312 1 54.62 489 ASP B N 1
ATOM 8699 C CA . ASP B 1 489 ? 28.25 -37.812 -18.812 1 54.62 489 ASP B CA 1
ATOM 8700 C C . ASP B 1 489 ? 26.75 -37.562 -18.984 1 54.62 489 ASP B C 1
ATOM 8702 O O . ASP B 1 489 ? 26 -38.438 -19.391 1 54.62 489 ASP B O 1
ATOM 8706 N N . LEU B 1 490 ? 26.312 -36.375 -18.703 1 50.06 490 LEU B N 1
ATOM 8707 C CA . LEU B 1 490 ? 24.906 -36.062 -18.875 1 50.06 490 LEU B CA 1
ATOM 8708 C C . LEU B 1 490 ? 24.578 -35.719 -20.328 1 50.06 490 LEU B C 1
ATOM 8710 O O . LEU B 1 490 ? 25.266 -34.906 -20.938 1 50.06 490 LEU B O 1
ATOM 8714 N N . THR B 1 491 ? 23.922 -36.562 -21.125 1 51.09 491 THR B N 1
ATOM 8715 C CA . THR B 1 491 ? 23.469 -36.406 -22.5 1 51.09 491 THR B CA 1
ATOM 8716 C C . THR B 1 491 ? 22.047 -35.812 -22.547 1 51.09 491 THR B C 1
ATOM 8718 O O . THR B 1 491 ? 21.141 -36.312 -21.875 1 51.09 491 THR B O 1
ATOM 8721 N N . ILE B 1 492 ? 21.922 -34.656 -22.859 1 46.47 492 ILE B N 1
ATOM 8722 C CA . ILE B 1 492 ? 20.594 -34.094 -23.109 1 46.47 492 ILE B CA 1
ATOM 8723 C C . ILE B 1 492 ? 20.156 -34.406 -24.547 1 46.47 492 ILE B C 1
ATOM 8725 O O . ILE B 1 492 ? 20.797 -34 -25.5 1 46.47 492 ILE B O 1
ATOM 8729 N N . SER B 1 493 ? 19.375 -35.438 -24.781 1 45.97 493 SER B N 1
ATOM 8730 C CA . SER B 1 493 ? 18.906 -35.906 -26.078 1 45.97 493 SER B CA 1
ATOM 8731 C C . SER B 1 493 ? 17.578 -35.219 -26.453 1 45.97 493 SER B C 1
ATOM 8733 O O . SER B 1 493 ? 16.641 -35.188 -25.641 1 45.97 493 SER B O 1
ATOM 8735 N N . MET B 1 494 ? 17.594 -34.125 -27.016 1 38.03 494 MET B N 1
ATOM 8736 C CA . MET B 1 494 ? 16.375 -33.594 -27.609 1 38.03 494 MET B CA 1
ATOM 8737 C C . MET B 1 494 ? 16.219 -34.062 -29.047 1 38.03 494 MET B C 1
ATOM 8739 O O . MET B 1 494 ? 16.859 -33.562 -29.953 1 38.03 494 MET B O 1
ATOM 8743 N N . GLN B 1 495 ? 15.359 -34.812 -29.469 1 46.31 495 GLN B N 1
ATOM 8744 C CA . GLN B 1 495 ? 15.117 -35.531 -30.688 1 46.31 495 GLN B CA 1
ATOM 8745 C C . GLN B 1 495 ? 16.438 -36 -31.328 1 46.31 495 GLN B C 1
ATOM 8747 O O . GLN B 1 495 ? 16.969 -37.031 -30.969 1 46.31 495 GLN B O 1
ATOM 8752 N N . ASP B 1 496 ? 16.828 -35.281 -32.438 1 43.88 496 ASP B N 1
ATOM 8753 C CA . ASP B 1 496 ? 18 -35.625 -33.25 1 43.88 496 ASP B CA 1
ATOM 8754 C C . ASP B 1 496 ? 19.25 -34.906 -32.75 1 43.88 496 ASP B C 1
ATOM 8756 O O . ASP B 1 496 ? 20.312 -34.969 -33.344 1 43.88 496 ASP B O 1
ATOM 8760 N N . LEU B 1 497 ? 19.062 -34.062 -31.812 1 41.5 497 LEU B N 1
ATOM 8761 C CA . LEU B 1 497 ? 20.266 -33.344 -31.375 1 41.5 497 LEU B CA 1
ATOM 8762 C C . LEU B 1 497 ? 20.641 -33.75 -29.953 1 41.5 497 LEU B C 1
ATOM 8764 O O . LEU B 1 497 ? 19.812 -33.688 -29.047 1 41.5 497 LEU B O 1
ATOM 8768 N N . SER B 1 498 ? 21.5 -34.656 -29.797 1 48.19 498 SER B N 1
ATOM 8769 C CA . SER B 1 498 ? 22.047 -35.094 -28.516 1 48.19 498 SER B CA 1
ATOM 8770 C C . SER B 1 498 ? 23.156 -34.156 -28.031 1 48.19 498 SER B C 1
ATOM 8772 O O . SER B 1 498 ? 24.094 -33.875 -28.781 1 48.19 498 SER B O 1
ATOM 8774 N N . ILE B 1 499 ? 22.922 -33.312 -27.203 1 50.38 499 ILE B N 1
ATOM 8775 C CA . ILE B 1 499 ? 24.016 -32.469 -26.719 1 50.38 499 ILE B CA 1
ATOM 8776 C C . ILE B 1 499 ? 24.625 -33.094 -25.469 1 50.38 499 ILE B C 1
ATOM 8778 O O . ILE B 1 499 ? 23.922 -33.375 -24.5 1 50.38 499 ILE B O 1
ATOM 8782 N N . GLU B 1 500 ? 25.75 -33.5 -25.5 1 55.03 500 GLU B N 1
ATOM 8783 C CA . GLU B 1 500 ? 26.484 -34.125 -24.406 1 55.03 500 GLU B CA 1
ATOM 8784 C C . GLU B 1 500 ? 26.953 -33.094 -23.375 1 55.03 500 GLU B C 1
ATOM 8786 O O . GLU B 1 500 ? 27.25 -31.953 -23.734 1 55.03 500 GLU B O 1
ATOM 8791 N N . GLY B 1 501 ? 26.734 -33.219 -22.141 1 58.19 501 GLY B N 1
ATOM 8792 C CA . GLY B 1 501 ? 27.172 -32.375 -21.047 1 58.19 501 GLY B CA 1
ATOM 8793 C C . GLY B 1 501 ? 28.609 -31.906 -21.188 1 58.19 501 GLY B C 1
ATOM 8794 O O . GLY B 1 501 ? 28.922 -30.766 -20.844 1 58.19 501 GLY B O 1
ATOM 8795 N N . GLY B 1 502 ? 29.281 -32.812 -21.703 1 58.09 502 GLY B N 1
ATOM 8796 C CA . GLY B 1 502 ? 30.672 -32.438 -21.969 1 58.09 502 GLY B CA 1
ATOM 8797 C C . GLY B 1 502 ? 30.797 -31.25 -22.922 1 58.09 502 GLY B C 1
ATOM 8798 O O . GLY B 1 502 ? 31.656 -30.375 -22.734 1 58.09 502 GLY B O 1
ATOM 8799 N N . PHE B 1 503 ? 29.922 -31.156 -23.766 1 58.38 503 PHE B N 1
ATOM 8800 C CA . PHE B 1 503 ? 29.906 -30.078 -24.75 1 58.38 503 PHE B CA 1
ATOM 8801 C C . PHE B 1 503 ? 29.547 -28.75 -24.078 1 58.38 503 PHE B C 1
ATOM 8803 O O . PHE B 1 503 ? 30.188 -27.719 -24.344 1 58.38 503 PHE B O 1
ATOM 8810 N N . LEU B 1 504 ? 28.703 -28.781 -23.266 1 58.94 504 LEU B N 1
ATOM 8811 C CA . LEU B 1 504 ? 28.25 -27.562 -22.609 1 58.94 504 LEU B CA 1
ATOM 8812 C C . LEU B 1 504 ? 29.328 -27 -21.688 1 58.94 504 LEU B C 1
ATOM 8814 O O . LEU B 1 504 ? 29.516 -25.797 -21.594 1 58.94 504 LEU B O 1
ATOM 8818 N N . LEU B 1 505 ? 29.984 -27.922 -21.141 1 62.56 505 LEU B N 1
ATOM 8819 C CA . LEU B 1 505 ? 31.078 -27.5 -20.266 1 62.56 505 LEU B CA 1
ATOM 8820 C C . LEU B 1 505 ? 32.219 -26.891 -21.062 1 62.56 505 LEU B C 1
ATOM 8822 O O . LEU B 1 505 ? 32.812 -25.906 -20.641 1 62.56 505 LEU B O 1
ATOM 8826 N N . THR B 1 506 ? 32.375 -27.422 -22.156 1 62.59 506 THR B N 1
ATOM 8827 C CA . THR B 1 506 ? 33.406 -26.875 -23.047 1 62.59 506 THR B CA 1
ATOM 8828 C C . THR B 1 506 ? 32.969 -25.5 -23.547 1 62.59 506 THR B C 1
ATOM 8830 O O . THR B 1 506 ? 33.812 -24.594 -23.656 1 62.59 506 THR B O 1
ATOM 8833 N N . LEU B 1 507 ? 31.781 -25.359 -23.75 1 60.62 507 LEU B N 1
ATOM 8834 C CA . LEU B 1 507 ? 31.281 -24.062 -24.188 1 60.62 507 LEU B CA 1
ATOM 8835 C C . LEU B 1 507 ? 31.406 -23.016 -23.078 1 60.62 507 LEU B C 1
ATOM 8837 O O . LEU B 1 507 ? 31.766 -21.875 -23.328 1 60.62 507 LEU B O 1
ATOM 8841 N N . LEU B 1 508 ? 31.203 -23.406 -21.969 1 65 508 LEU B N 1
ATOM 8842 C CA . LEU B 1 508 ? 31.312 -22.531 -20.812 1 65 508 LEU B CA 1
ATOM 8843 C C . LEU B 1 508 ? 32.781 -22.109 -20.578 1 65 508 LEU B C 1
ATOM 8845 O O . LEU B 1 508 ? 33.031 -20.953 -20.266 1 65 508 LEU B O 1
ATOM 8849 N N . ASP B 1 509 ? 33.531 -23.094 -20.719 1 64.31 509 ASP B N 1
ATOM 8850 C CA . ASP B 1 509 ? 34.969 -22.797 -20.656 1 64.31 509 ASP B CA 1
ATOM 8851 C C . ASP B 1 509 ? 35.344 -21.719 -21.672 1 64.31 509 ASP B C 1
ATOM 8853 O O . ASP B 1 509 ? 36.062 -20.781 -21.344 1 64.31 509 ASP B O 1
ATOM 8857 N N . PHE B 1 510 ? 34.75 -21.844 -22.766 1 62.38 510 PHE B N 1
ATOM 8858 C CA . PHE B 1 510 ? 35.062 -20.922 -23.859 1 62.38 510 PHE B CA 1
ATOM 8859 C C . PHE B 1 510 ? 34.531 -19.531 -23.547 1 62.38 510 PHE B C 1
ATOM 8861 O O . PHE B 1 510 ? 35.219 -18.531 -23.781 1 62.38 510 PHE B O 1
ATOM 8868 N N . LEU B 1 511 ? 33.5 -19.469 -23.016 1 63.09 511 LEU B N 1
ATOM 8869 C CA . LEU B 1 511 ? 32.875 -18.188 -22.734 1 63.09 511 LEU B CA 1
ATOM 8870 C C . LEU B 1 511 ? 33.625 -17.469 -21.609 1 63.09 511 LEU B C 1
ATOM 8872 O O . LEU B 1 511 ? 33.812 -16.25 -21.656 1 63.09 511 LEU B O 1
ATOM 8876 N N . ILE B 1 512 ? 34.031 -18.25 -20.719 1 68.38 512 ILE B N 1
ATOM 8877 C CA . ILE B 1 512 ? 34.781 -17.688 -19.609 1 68.38 512 ILE B CA 1
ATOM 8878 C C . ILE B 1 512 ? 36.125 -17.125 -20.125 1 68.38 512 ILE B C 1
ATOM 8880 O O . ILE B 1 512 ? 36.5 -16.016 -19.75 1 68.38 512 ILE B O 1
ATOM 8884 N N . ILE B 1 513 ? 36.656 -17.859 -20.969 1 64.81 513 ILE B N 1
ATOM 8885 C CA . ILE B 1 513 ? 37.938 -17.438 -21.531 1 64.81 513 ILE B CA 1
ATOM 8886 C C . ILE B 1 513 ? 37.75 -16.188 -22.391 1 64.81 513 ILE B C 1
ATOM 8888 O O . ILE B 1 513 ? 38.531 -15.258 -22.328 1 64.81 513 ILE B O 1
ATOM 8892 N N . ILE B 1 514 ? 36.625 -16.141 -23.062 1 60.75 514 ILE B N 1
ATOM 8893 C CA . ILE B 1 514 ? 36.375 -14.984 -23.906 1 60.75 514 ILE B CA 1
ATOM 8894 C C . ILE B 1 514 ? 36.094 -13.75 -23.047 1 60.75 514 ILE B C 1
ATOM 8896 O O . ILE B 1 514 ? 36.625 -12.664 -23.312 1 60.75 514 ILE B O 1
ATOM 8900 N N . TYR B 1 515 ? 35.375 -13.945 -22.062 1 62.84 515 TYR B N 1
ATOM 8901 C CA . TYR B 1 515 ? 34.969 -12.844 -21.219 1 62.84 515 TYR B CA 1
ATOM 8902 C C . TYR B 1 515 ? 36.156 -12.258 -20.453 1 62.84 515 TYR B C 1
ATOM 8904 O O . TYR B 1 515 ? 36.406 -11.055 -20.516 1 62.84 515 TYR B O 1
ATOM 8912 N N . PHE B 1 516 ? 36.812 -13.117 -19.766 1 65.62 516 PHE B N 1
ATOM 8913 C CA . PHE B 1 516 ? 37.938 -12.625 -18.969 1 65.62 516 PHE B CA 1
ATOM 8914 C C . PHE B 1 516 ? 39.125 -12.289 -19.859 1 65.62 516 PHE B C 1
ATOM 8916 O O . PHE B 1 516 ? 39.906 -11.398 -19.531 1 65.62 516 PHE B O 1
ATOM 8923 N N . GLY B 1 517 ? 39.156 -12.961 -20.891 1 63.72 517 GLY B N 1
ATOM 8924 C CA . GLY B 1 517 ? 40.156 -12.609 -21.875 1 63.72 517 GLY B CA 1
ATOM 8925 C C . GLY B 1 517 ? 40.031 -11.195 -22.406 1 63.72 517 GLY B C 1
ATOM 8926 O O . GLY B 1 517 ? 41 -10.461 -22.516 1 63.72 517 GLY B O 1
ATOM 8927 N N . HIS B 1 518 ? 38.844 -10.867 -22.656 1 63.66 518 HIS B N 1
ATOM 8928 C CA . HIS B 1 518 ? 38.562 -9.523 -23.141 1 63.66 518 HIS B CA 1
ATOM 8929 C C . HIS B 1 518 ? 38.844 -8.477 -22.062 1 63.66 518 HIS B C 1
ATOM 8931 O O . HIS B 1 518 ? 39.406 -7.414 -22.359 1 63.66 518 HIS B O 1
ATOM 8937 N N . LYS B 1 519 ? 38.562 -8.781 -20.875 1 64.69 519 LYS B N 1
ATOM 8938 C CA . LYS B 1 519 ? 38.75 -7.848 -19.766 1 64.69 519 LYS B CA 1
ATOM 8939 C C . LYS B 1 519 ? 40.25 -7.668 -19.453 1 64.69 519 LYS B C 1
ATOM 8941 O O . LYS B 1 519 ? 40.656 -6.617 -18.953 1 64.69 519 LYS B O 1
ATOM 8946 N N . MET B 1 520 ? 40.875 -8.656 -19.781 1 61.91 520 MET B N 1
ATOM 8947 C CA . MET B 1 520 ? 42.312 -8.633 -19.547 1 61.91 520 MET B CA 1
ATOM 8948 C C . MET B 1 520 ? 43.031 -7.926 -20.703 1 61.91 520 MET B C 1
ATOM 8950 O O . MET B 1 520 ? 44.156 -7.449 -20.531 1 61.91 520 MET B O 1
ATOM 8954 N N . LEU B 1 521 ? 42.281 -7.73 -21.703 1 61.06 521 LEU B N 1
ATOM 8955 C CA . LEU B 1 521 ? 42.938 -7.188 -22.891 1 61.06 521 LEU B CA 1
ATOM 8956 C C . LEU B 1 521 ? 43.281 -5.715 -22.703 1 61.06 521 LEU B C 1
ATOM 8958 O O . LEU B 1 521 ? 44.344 -5.258 -23.141 1 61.06 521 LEU B O 1
ATOM 8962 N N . ASN B 1 522 ? 42.438 -5.039 -22.078 1 60.59 522 ASN B N 1
ATOM 8963 C CA . ASN B 1 522 ? 42.688 -3.609 -21.938 1 60.59 522 ASN B CA 1
ATOM 8964 C C . ASN B 1 522 ? 43.844 -3.334 -20.984 1 60.59 522 ASN B C 1
ATOM 8966 O O . ASN B 1 522 ? 44.781 -2.586 -21.312 1 60.59 522 ASN B O 1
ATOM 8970 N N . PRO B 1 523 ? 43.75 -3.93 -19.797 1 60.34 523 PRO B N 1
ATOM 8971 C CA . PRO B 1 523 ? 44.938 -3.732 -18.969 1 60.34 523 PRO B CA 1
ATOM 8972 C C . PRO B 1 523 ? 46.188 -4.309 -19.594 1 60.34 523 PRO B C 1
ATOM 8974 O O . PRO B 1 523 ? 47.281 -3.732 -19.469 1 60.34 523 PRO B O 1
ATOM 8977 N N . LEU B 1 524 ? 45.969 -5.352 -20.266 1 61.06 524 LEU B N 1
ATOM 8978 C CA . LEU B 1 524 ? 47.094 -5.934 -20.984 1 61.06 524 LEU B CA 1
ATOM 8979 C C . LEU B 1 524 ? 47.594 -4.992 -22.062 1 61.06 524 LEU B C 1
ATOM 8981 O O . LEU B 1 524 ? 48.812 -4.836 -22.25 1 61.06 524 LEU B O 1
ATOM 8985 N N . LYS B 1 525 ? 46.594 -4.375 -22.609 1 61.75 525 LYS B N 1
ATOM 8986 C CA . LYS B 1 525 ? 46.938 -3.363 -23.594 1 61.75 525 LYS B CA 1
ATOM 8987 C C . LYS B 1 525 ? 47.688 -2.197 -22.938 1 61.75 525 LYS B C 1
ATOM 8989 O O . LYS B 1 525 ? 48.688 -1.697 -23.484 1 61.75 525 LYS B O 1
ATOM 8994 N N . GLY B 1 526 ? 47.25 -1.831 -21.797 1 58.72 526 GLY B N 1
ATOM 8995 C CA . GLY B 1 526 ? 47.906 -0.754 -21.078 1 58.72 526 GLY B CA 1
ATOM 8996 C C . GLY B 1 526 ? 49.281 -1.118 -20.609 1 58.72 526 GLY B C 1
ATOM 8997 O O . GLY B 1 526 ? 50.219 -0.318 -20.719 1 58.72 526 GLY B O 1
ATOM 8998 N N . ILE B 1 527 ? 49.312 -2.287 -20.125 1 56.91 527 ILE B N 1
ATOM 8999 C CA . ILE B 1 527 ? 50.625 -2.771 -19.703 1 56.91 527 ILE B CA 1
ATOM 9000 C C . ILE B 1 527 ? 51.531 -2.932 -20.922 1 56.91 527 ILE B C 1
ATOM 9002 O O . ILE B 1 527 ? 52.688 -2.555 -20.875 1 56.91 527 ILE B O 1
ATOM 9006 N N . MET B 1 528 ? 50.75 -3.453 -21.875 1 56.06 528 MET B N 1
ATOM 9007 C CA . MET B 1 528 ? 51.5 -3.645 -23.109 1 56.06 528 MET B CA 1
ATOM 9008 C C . MET B 1 528 ? 51.906 -2.303 -23.719 1 56.06 528 MET B C 1
ATOM 9010 O O . MET B 1 528 ? 53 -2.174 -24.266 1 56.06 528 MET B O 1
ATOM 9014 N N . ASP B 1 529 ? 51 -1.437 -23.406 1 58.75 529 ASP B N 1
ATOM 9015 C CA . ASP B 1 529 ? 51.344 -0.096 -23.875 1 58.75 529 ASP B CA 1
ATOM 9016 C C . ASP B 1 529 ? 52.562 0.455 -23.078 1 58.75 529 ASP B C 1
ATOM 9018 O O . ASP B 1 529 ? 53.438 1.091 -23.656 1 58.75 529 ASP B O 1
ATOM 9022 N N . LEU B 1 530 ? 52.531 0.189 -21.781 1 53.59 530 LEU B N 1
ATOM 9023 C CA . LEU B 1 530 ? 53.656 0.606 -20.969 1 53.59 530 LEU B CA 1
ATOM 9024 C C . LEU B 1 530 ? 54.906 -0.195 -21.312 1 53.59 530 LEU B C 1
ATOM 9026 O O . LEU B 1 530 ? 56 0.363 -21.406 1 53.59 530 LEU B O 1
ATOM 9030 N N . ILE B 1 531 ? 54.562 -1.464 -21.438 1 52.59 531 ILE B N 1
ATOM 9031 C CA . ILE B 1 531 ? 55.688 -2.316 -21.859 1 52.59 531 ILE B CA 1
ATOM 9032 C C . ILE B 1 531 ? 56.094 -1.945 -23.281 1 52.59 531 ILE B C 1
ATOM 9034 O O . ILE B 1 531 ? 57.312 -1.924 -23.578 1 52.59 531 ILE B O 1
ATOM 9038 N N . SER B 1 532 ? 54.906 -1.65 -23.906 1 53 532 SER B N 1
ATOM 9039 C CA . SER B 1 532 ? 55.219 -1.198 -25.266 1 53 532 SER B CA 1
ATOM 9040 C C . SER B 1 532 ? 56.125 0.029 -25.25 1 53 532 SER B C 1
ATOM 9042 O O . SER B 1 532 ? 57.031 0.141 -26.047 1 53 532 SER B O 1
ATOM 9044 N N . GLU B 1 533 ? 55.719 0.821 -24.266 1 53.22 533 GLU B N 1
ATOM 9045 C CA . GLU B 1 533 ? 56.594 1.993 -24.172 1 53.22 533 GLU B CA 1
ATOM 9046 C C . GLU B 1 533 ? 58 1.6 -23.766 1 53.22 533 GLU B C 1
ATOM 9048 O O . GLU B 1 533 ? 58.969 2.158 -24.281 1 53.22 533 GLU B O 1
ATOM 9053 N N . LEU B 1 534 ? 57.969 0.666 -22.859 1 48.47 534 LEU B N 1
ATOM 9054 C CA . LEU B 1 534 ? 59.312 0.19 -22.469 1 48.47 534 LEU B CA 1
ATOM 9055 C C . LEU B 1 534 ? 59.969 -0.569 -23.625 1 48.47 534 LEU B C 1
ATOM 9057 O O . LEU B 1 534 ? 61.156 -0.403 -23.875 1 48.47 534 LEU B O 1
ATOM 9061 N N . ILE B 1 535 ? 59 -1.413 -24.188 1 47.34 535 ILE B N 1
ATOM 9062 C CA . ILE B 1 535 ? 59.531 -2.207 -25.281 1 47.34 535 ILE B CA 1
ATOM 9063 C C . ILE B 1 535 ? 59.781 -1.312 -26.5 1 47.34 535 ILE B C 1
ATOM 9065 O O . ILE B 1 535 ? 60.781 -1.464 -27.188 1 47.34 535 ILE B O 1
ATOM 9069 N N . VAL B 1 536 ? 58.75 -0.418 -26.594 1 48.28 536 VAL B N 1
ATOM 9070 C CA . VAL B 1 536 ? 59 0.537 -27.672 1 48.28 536 VAL B CA 1
ATOM 9071 C C . VAL B 1 536 ? 60.344 1.234 -27.453 1 48.28 536 VAL B C 1
ATOM 9073 O O . VAL B 1 536 ? 61.094 1.415 -28.406 1 48.28 536 VAL B O 1
ATOM 9076 N N . GLU B 1 537 ? 60.469 1.549 -26.25 1 49.69 537 GLU B N 1
ATOM 9077 C CA . GLU B 1 537 ? 61.75 2.193 -26 1 49.69 537 GLU B CA 1
ATOM 9078 C C . GLU B 1 537 ? 62.906 1.216 -26.203 1 49.69 537 GLU B C 1
ATOM 9080 O O . GLU B 1 537 ? 63.938 1.577 -26.766 1 49.69 537 GLU B O 1
ATOM 9085 N N . ARG B 1 538 ? 62.594 0.002 -25.781 1 47.97 538 ARG B N 1
ATOM 9086 C CA . ARG B 1 538 ? 63.75 -0.904 -25.828 1 47.97 538 ARG B CA 1
ATOM 9087 C C . ARG B 1 538 ? 63.781 -1.645 -27.172 1 47.97 538 ARG B C 1
ATOM 9089 O O . ARG B 1 538 ? 64.875 -1.891 -27.719 1 47.97 538 ARG B O 1
ATOM 9096 N N . ALA B 1 539 ? 62.531 -2.107 -27.594 1 50.94 539 ALA B N 1
ATOM 9097 C CA . ALA B 1 539 ? 62.531 -2.945 -28.797 1 50.94 539 ALA B CA 1
ATOM 9098 C C . ALA B 1 539 ? 62.312 -2.105 -30.047 1 50.94 539 ALA B C 1
ATOM 9100 O O . ALA B 1 539 ? 62.562 -2.58 -31.156 1 50.94 539 ALA B O 1
ATOM 9101 N N . GLY B 1 540 ? 62.125 -0.656 -29.953 1 49.94 540 GLY B N 1
ATOM 9102 C CA . GLY B 1 540 ? 61.969 0.22 -31.109 1 49.94 540 GLY B CA 1
ATOM 9103 C C . GLY B 1 540 ? 60.688 0.011 -31.875 1 49.94 540 GLY B C 1
ATOM 9104 O O . GLY B 1 540 ? 60.656 0.119 -33.094 1 49.94 540 GLY B O 1
ATOM 9105 N N . ILE B 1 541 ? 59.688 -0.697 -31.453 1 53.09 541 ILE B N 1
ATOM 9106 C CA . ILE B 1 541 ? 58.438 -0.948 -32.156 1 53.09 541 ILE B CA 1
ATOM 9107 C C . ILE B 1 541 ? 57.406 0.108 -31.781 1 53.09 541 ILE B C 1
ATOM 9109 O O . ILE B 1 541 ? 57.469 0.686 -30.688 1 53.09 541 ILE B O 1
ATOM 9113 N N . THR B 1 542 ? 56.719 0.685 -32.75 1 54.25 542 THR B N 1
ATOM 9114 C CA . THR B 1 542 ? 55.656 1.678 -32.5 1 54.25 542 THR B CA 1
ATOM 9115 C C . THR B 1 542 ? 54.562 1.082 -31.641 1 54.25 542 THR B C 1
ATOM 9117 O O . THR B 1 542 ? 54.344 -0.135 -31.641 1 54.25 542 THR B O 1
ATOM 9120 N N . LYS B 1 543 ? 53.812 1.814 -30.828 1 57.16 543 LYS B N 1
ATOM 9121 C CA . LYS B 1 543 ? 52.719 1.435 -29.938 1 57.16 543 LYS B CA 1
ATOM 9122 C C . LYS B 1 543 ? 51.625 0.698 -30.719 1 57.16 543 LYS B C 1
ATOM 9124 O O . LYS B 1 543 ? 51.031 -0.268 -30.203 1 57.16 543 LYS B O 1
ATOM 9129 N N . THR B 1 544 ? 51.438 1.012 -31.922 1 55.78 544 THR B N 1
ATOM 9130 C CA . THR B 1 544 ? 50.375 0.419 -32.75 1 55.78 544 THR B CA 1
ATOM 9131 C C . THR B 1 544 ? 50.75 -1.006 -33.156 1 55.78 544 THR B C 1
ATOM 9133 O O . THR B 1 544 ? 49.906 -1.901 -33.156 1 55.78 544 THR B O 1
ATOM 9136 N N . VAL B 1 545 ? 51.969 -1.182 -33.438 1 58.41 545 VAL B N 1
ATOM 9137 C CA . VAL B 1 545 ? 52.438 -2.498 -33.875 1 58.41 545 VAL B CA 1
ATOM 9138 C C . VAL B 1 545 ? 52.406 -3.459 -32.688 1 58.41 545 VAL B C 1
ATOM 9140 O O . VAL B 1 545 ? 52.031 -4.621 -32.812 1 58.41 545 VAL B O 1
ATOM 9143 N N . PHE B 1 546 ? 52.719 -2.93 -31.578 1 60 546 PHE B N 1
ATOM 9144 C CA . PHE B 1 546 ? 52.688 -3.742 -30.375 1 60 546 PHE B CA 1
ATOM 9145 C C . PHE B 1 546 ? 51.25 -4.223 -30.078 1 60 546 PHE B C 1
ATOM 9147 O O . PHE B 1 546 ? 51.031 -5.406 -29.828 1 60 546 PHE B O 1
ATOM 9154 N N . TRP B 1 547 ? 50.344 -3.383 -30.312 1 61.78 547 TRP B N 1
ATOM 9155 C CA . TRP B 1 547 ? 48.969 -3.727 -30.016 1 61.78 547 TRP B CA 1
ATOM 9156 C C . TRP B 1 547 ? 48.406 -4.664 -31.078 1 61.78 547 TRP B C 1
ATOM 9158 O O . TRP B 1 547 ? 47.625 -5.555 -30.781 1 61.78 547 TRP B O 1
ATOM 9168 N N . ARG B 1 548 ? 48.812 -4.523 -32.219 1 61.66 548 ARG B N 1
ATOM 9169 C CA . ARG B 1 548 ? 48.406 -5.438 -33.281 1 61.66 548 ARG B CA 1
ATOM 9170 C C . ARG B 1 548 ? 48.969 -6.84 -33.031 1 61.66 548 ARG B C 1
ATOM 9172 O O . ARG B 1 548 ? 48.25 -7.832 -33.25 1 61.66 548 ARG B O 1
ATOM 9179 N N . MET B 1 549 ? 50.062 -6.883 -32.5 1 62.75 549 MET B N 1
ATOM 9180 C CA . MET B 1 549 ? 50.688 -8.172 -32.219 1 62.75 549 MET B CA 1
ATOM 9181 C C . MET B 1 549 ? 49.969 -8.883 -31.078 1 62.75 549 MET B C 1
ATOM 9183 O O . MET B 1 549 ? 49.719 -10.086 -31.156 1 62.75 549 MET B O 1
ATOM 9187 N N . ILE B 1 550 ? 49.625 -8.117 -30.125 1 65.81 550 ILE B N 1
ATOM 9188 C CA . ILE B 1 550 ? 48.969 -8.688 -28.953 1 65.81 550 ILE B CA 1
ATOM 9189 C C . ILE B 1 550 ? 47.562 -9.125 -29.312 1 65.81 550 ILE B C 1
ATOM 9191 O O . ILE B 1 550 ? 47.094 -10.188 -28.891 1 65.81 550 ILE B O 1
ATOM 9195 N N . THR B 1 551 ? 46.875 -8.367 -30.078 1 65.69 551 THR B N 1
ATOM 9196 C CA . THR B 1 551 ? 45.531 -8.703 -30.5 1 65.69 551 THR B CA 1
ATOM 9197 C C . THR B 1 551 ? 45.531 -9.938 -31.406 1 65.69 551 THR B C 1
ATOM 9199 O O . THR B 1 551 ? 44.688 -10.836 -31.234 1 65.69 551 THR B O 1
ATOM 9202 N N . ASP B 1 552 ? 46.438 -10.031 -32.219 1 63.31 552 ASP B N 1
ATOM 9203 C CA . ASP B 1 552 ? 46.562 -11.195 -33.094 1 63.31 552 ASP B CA 1
ATOM 9204 C C . ASP B 1 552 ? 46.938 -12.445 -32.312 1 63.31 552 ASP B C 1
ATOM 9206 O O . ASP B 1 552 ? 46.438 -13.539 -32.594 1 63.31 552 ASP B O 1
ATOM 9210 N N . LEU B 1 553 ? 47.688 -12.18 -31.344 1 68.69 553 LEU B N 1
ATOM 9211 C CA . LEU B 1 553 ? 48.062 -13.305 -30.5 1 68.69 553 LEU B CA 1
ATOM 9212 C C . LEU B 1 553 ? 46.875 -13.797 -29.688 1 68.69 553 LEU B C 1
ATOM 9214 O O . LEU B 1 553 ? 46.656 -15.008 -29.547 1 68.69 553 LEU B O 1
ATOM 9218 N N . PHE B 1 554 ? 46.094 -12.945 -29.297 1 67.38 554 PHE B N 1
ATOM 9219 C CA . PHE B 1 554 ? 44.875 -13.266 -28.531 1 67.38 554 PHE B CA 1
ATOM 9220 C C . PHE B 1 554 ? 43.875 -14.031 -29.391 1 67.38 554 PHE B C 1
ATOM 9222 O O . PHE B 1 554 ? 43.344 -15.047 -28.969 1 67.38 554 PHE B O 1
ATOM 9229 N N . TYR B 1 555 ? 43.656 -13.562 -30.516 1 64.62 555 TYR B N 1
ATOM 9230 C CA . TYR B 1 555 ? 42.75 -14.25 -31.438 1 64.62 555 TYR B CA 1
ATOM 9231 C C . TYR B 1 555 ? 43.281 -15.625 -31.828 1 64.62 555 TYR B C 1
ATOM 9233 O O . TYR B 1 555 ? 42.531 -16.594 -31.938 1 64.62 555 TYR B O 1
ATOM 9241 N N . THR B 1 556 ? 44.562 -15.719 -31.969 1 65.38 556 THR B N 1
ATOM 9242 C CA . THR B 1 556 ? 45.188 -17 -32.281 1 65.38 556 THR B CA 1
ATOM 9243 C C . THR B 1 556 ? 45 -17.984 -31.125 1 65.38 556 THR B C 1
ATOM 9245 O O . THR B 1 556 ? 44.656 -19.156 -31.344 1 65.38 556 THR B O 1
ATOM 9248 N N . ILE B 1 557 ? 45.031 -17.453 -29.938 1 66 557 ILE B N 1
ATOM 9249 C CA . ILE B 1 557 ? 44.875 -18.312 -28.766 1 66 557 ILE B CA 1
ATOM 9250 C C . ILE B 1 557 ? 43.406 -18.719 -28.625 1 66 557 ILE B C 1
ATOM 9252 O O . ILE B 1 557 ? 43.125 -19.891 -28.375 1 66 557 ILE B O 1
ATOM 9256 N N . LEU B 1 558 ? 42.562 -17.922 -28.906 1 66.31 558 LEU B N 1
ATOM 9257 C CA . LEU B 1 558 ? 41.125 -18.188 -28.812 1 66.31 558 LEU B CA 1
ATOM 9258 C C . LEU B 1 558 ? 40.688 -19.203 -29.859 1 66.31 558 LEU B C 1
ATOM 9260 O O . LEU B 1 558 ? 39.906 -20.125 -29.562 1 66.31 558 LEU B O 1
ATOM 9264 N N . LEU B 1 559 ? 41.156 -19.016 -30.969 1 63.84 559 LEU B N 1
ATOM 9265 C CA . LEU B 1 559 ? 40.812 -19.938 -32.031 1 63.84 559 LEU B CA 1
ATOM 9266 C C . LEU B 1 559 ? 41.469 -21.297 -31.812 1 63.84 559 LEU B C 1
ATOM 9268 O O . LEU B 1 559 ? 40.875 -22.344 -32.125 1 63.84 559 LEU B O 1
ATOM 9272 N N . ALA B 1 560 ? 42.625 -21.281 -31.203 1 65.12 560 ALA B N 1
ATOM 9273 C CA . ALA B 1 560 ? 43.281 -22.547 -30.875 1 65.12 560 ALA B CA 1
ATOM 9274 C C . ALA B 1 560 ? 42.531 -23.297 -29.781 1 65.12 560 ALA B C 1
ATOM 9276 O O . ALA B 1 560 ? 42.375 -24.516 -29.844 1 65.12 560 ALA B O 1
ATOM 9277 N N . VAL B 1 561 ? 42 -22.609 -28.938 1 63.28 561 VAL B N 1
ATOM 9278 C CA . VAL B 1 561 ? 41.219 -23.219 -27.875 1 63.28 561 VAL B CA 1
ATOM 9279 C C . VAL B 1 561 ? 39.906 -23.734 -28.453 1 63.28 561 VAL B C 1
ATOM 9281 O O . VAL B 1 561 ? 39.469 -24.844 -28.125 1 63.28 561 VAL B O 1
ATOM 9284 N N . LEU B 1 562 ? 39.281 -23 -29.359 1 60.94 562 LEU B N 1
ATOM 9285 C CA . LEU B 1 562 ? 38.062 -23.422 -30.016 1 60.94 562 LEU B CA 1
ATOM 9286 C C . LEU B 1 562 ? 38.312 -24.672 -30.859 1 60.94 562 LEU B C 1
ATOM 9288 O O . LEU B 1 562 ? 37.469 -25.562 -30.922 1 60.94 562 LEU B O 1
ATOM 9292 N N . TRP B 1 563 ? 39.438 -24.734 -31.391 1 61.31 563 TRP B N 1
ATOM 9293 C CA . TRP B 1 563 ? 39.812 -25.891 -32.219 1 61.31 563 TRP B CA 1
ATOM 9294 C C . TRP B 1 563 ? 39.969 -27.141 -31.359 1 61.31 563 TRP B C 1
ATOM 9296 O O . TRP B 1 563 ? 39.594 -28.234 -31.781 1 61.31 563 TRP B O 1
ATOM 9306 N N . THR B 1 564 ? 40.469 -26.969 -30.219 1 60.25 564 THR B N 1
ATOM 9307 C CA . THR B 1 564 ? 40.688 -28.125 -29.359 1 60.25 564 THR B CA 1
ATOM 9308 C C . THR B 1 564 ? 39.375 -28.609 -28.75 1 60.25 564 THR B C 1
ATOM 9310 O O . THR B 1 564 ? 39.219 -29.812 -28.531 1 60.25 564 THR B O 1
ATOM 9313 N N . TYR B 1 565 ? 38.531 -27.703 -28.656 1 56.31 565 TYR B N 1
ATOM 9314 C CA . TYR B 1 565 ? 37.281 -28.094 -27.969 1 56.31 565 TYR B CA 1
ATOM 9315 C C . TYR B 1 565 ? 36.188 -28.438 -28.953 1 56.31 565 TYR B C 1
ATOM 9317 O O . TYR B 1 565 ? 35.188 -29.047 -28.594 1 56.31 565 TYR B O 1
ATOM 9325 N N . LEU B 1 566 ? 36.312 -28.047 -30.156 1 54.09 566 LEU B N 1
ATOM 9326 C CA . LEU B 1 566 ? 35.312 -28.266 -31.188 1 54.09 566 LEU B CA 1
ATOM 9327 C C . LEU B 1 566 ? 34.969 -29.734 -31.312 1 54.09 566 LEU B C 1
ATOM 9329 O O . LEU B 1 566 ? 33.781 -30.094 -31.438 1 54.09 566 LEU B O 1
ATOM 9333 N N . PRO B 1 567 ? 35.875 -30.609 -31.391 1 51.91 567 PRO B N 1
ATOM 9334 C CA . PRO B 1 567 ? 35.469 -32 -31.516 1 51.91 567 PRO B CA 1
ATOM 9335 C C . PRO B 1 567 ? 34.594 -32.469 -30.359 1 51.91 567 PRO B C 1
ATOM 9337 O O . PRO B 1 567 ? 33.75 -33.344 -30.547 1 51.91 567 PRO B O 1
ATOM 9340 N N . SER B 1 568 ? 34.688 -32.062 -29.219 1 49 568 SER B N 1
ATOM 9341 C CA . SER B 1 568 ? 33.938 -32.469 -28.062 1 49 568 SER B CA 1
ATOM 9342 C C . SER B 1 568 ? 32.562 -31.828 -28.047 1 49 568 SER B C 1
ATOM 9344 O O . SER B 1 568 ? 31.625 -32.344 -27.406 1 49 568 SER B O 1
ATOM 9346 N N . LEU B 1 569 ? 32.219 -30.781 -28.609 1 42.78 569 LEU B N 1
ATOM 9347 C CA . LEU B 1 569 ? 30.953 -30.062 -28.719 1 42.78 569 LEU B CA 1
ATOM 9348 C C . LEU B 1 569 ? 30.078 -30.672 -29.828 1 42.78 569 LEU B C 1
ATOM 9350 O O . LEU B 1 569 ? 28.859 -30.703 -29.703 1 42.78 569 LEU B O 1
ATOM 9354 N N . SER B 1 570 ? 30.516 -30.797 -31.094 1 45 570 SER B N 1
ATOM 9355 C CA . SER B 1 570 ? 29.828 -30.781 -32.375 1 45 570 SER B CA 1
ATOM 9356 C C . SER B 1 570 ? 29.359 -32.156 -32.781 1 45 570 SER B C 1
ATOM 9358 O O . SER B 1 570 ? 28.656 -32.344 -33.781 1 45 570 SER B O 1
ATOM 9360 N N . ARG B 1 571 ? 29.781 -33.219 -32.344 1 47.16 571 ARG B N 1
ATOM 9361 C CA . ARG B 1 571 ? 29.391 -34.25 -33.281 1 47.16 571 ARG B CA 1
ATOM 9362 C C . ARG B 1 571 ? 27.891 -34.312 -33.438 1 47.16 571 ARG B C 1
ATOM 9364 O O . ARG B 1 571 ? 27.375 -34.344 -34.562 1 47.16 571 ARG B O 1
ATOM 9371 N N . PRO B 1 572 ? 27.094 -34.625 -32.344 1 45.66 572 PRO B N 1
ATOM 9372 C CA . PRO B 1 572 ? 25.688 -34.938 -32.625 1 45.66 572 PRO B CA 1
ATOM 9373 C C . PRO B 1 572 ? 24.859 -33.688 -32.906 1 45.66 572 PRO B C 1
ATOM 9375 O O . PRO B 1 572 ? 23.828 -33.781 -33.562 1 45.66 572 PRO B O 1
ATOM 9378 N N . PHE B 1 573 ? 25.203 -32.5 -32.5 1 42 573 PHE B N 1
ATOM 9379 C CA . PHE B 1 573 ? 24.344 -31.328 -32.625 1 42 573 PHE B CA 1
ATOM 9380 C C . PHE B 1 573 ? 24.531 -30.688 -34 1 42 573 PHE B C 1
ATOM 9382 O O . PHE B 1 573 ? 23.562 -30.219 -34.594 1 42 573 PHE B O 1
ATOM 9389 N N . LEU B 1 574 ? 25.719 -30.516 -34.531 1 43.97 574 LEU B N 1
ATOM 9390 C CA . LEU B 1 574 ? 25.906 -29.734 -35.719 1 43.97 574 LEU B CA 1
ATOM 9391 C C . LEU B 1 574 ? 25.859 -30.625 -36.969 1 43.97 574 LEU B C 1
ATOM 9393 O O . LEU B 1 574 ? 25.641 -30.141 -38.094 1 43.97 574 LEU B O 1
ATOM 9397 N N . GLY B 1 575 ? 25.219 -31.703 -36.844 1 48.91 575 GLY B N 1
ATOM 9398 C CA . GLY B 1 575 ? 25.344 -32.594 -38 1 48.91 575 GLY B CA 1
ATOM 9399 C C . GLY B 1 575 ? 26.75 -32.625 -38.562 1 48.91 575 GLY B C 1
ATOM 9400 O O . GLY B 1 575 ? 27.578 -31.797 -38.25 1 48.91 575 GLY B O 1
ATOM 9401 N N . ASP B 1 576 ? 27.219 -33.625 -39.062 1 49.69 576 ASP B N 1
ATOM 9402 C CA . ASP B 1 576 ? 28.547 -33.906 -39.594 1 49.69 576 ASP B CA 1
ATOM 9403 C C . ASP B 1 576 ? 29.016 -32.781 -40.5 1 49.69 576 ASP B C 1
ATOM 9405 O O . ASP B 1 576 ? 30.172 -32.375 -40.438 1 49.69 576 ASP B O 1
ATOM 9409 N N . TRP B 1 577 ? 28.141 -32.219 -41.281 1 50.44 577 TRP B N 1
ATOM 9410 C CA . TRP B 1 577 ? 28.562 -31.25 -42.281 1 50.44 577 TRP B CA 1
ATOM 9411 C C . TRP B 1 577 ? 28.859 -29.906 -41.625 1 50.44 577 TRP B C 1
ATOM 9413 O O . TRP B 1 577 ? 29.844 -29.25 -41.938 1 50.44 577 TRP B O 1
ATOM 9423 N N . ALA B 1 578 ? 28.109 -29.562 -40.625 1 53.62 578 ALA B N 1
ATOM 9424 C CA . ALA B 1 578 ? 28.297 -28.281 -39.969 1 53.62 578 ALA B CA 1
ATOM 9425 C C . ALA B 1 578 ? 29.547 -28.297 -39.094 1 53.62 578 ALA B C 1
ATOM 9427 O O . ALA B 1 578 ? 30.281 -27.297 -39.031 1 53.62 578 ALA B O 1
ATOM 9428 N N . TYR B 1 579 ? 29.734 -29.359 -38.562 1 56.19 579 TYR B N 1
ATOM 9429 C CA . TYR B 1 579 ? 30.969 -29.547 -37.781 1 56.19 579 TYR B CA 1
ATOM 9430 C C . TYR B 1 579 ? 32.188 -29.391 -38.688 1 56.19 579 TYR B C 1
ATOM 9432 O O . TYR B 1 579 ? 33.156 -28.75 -38.312 1 56.19 579 TYR B O 1
ATOM 9440 N N . ARG B 1 580 ? 31.969 -30.047 -39.875 1 55.19 580 ARG B N 1
ATOM 9441 C CA . ARG B 1 580 ? 33.094 -29.984 -40.781 1 55.19 580 ARG B CA 1
ATOM 9442 C C . ARG B 1 580 ? 33.344 -28.547 -41.281 1 55.19 580 ARG B C 1
ATOM 9444 O O . ARG B 1 580 ? 34.469 -28.094 -41.344 1 55.19 580 ARG B O 1
ATOM 9451 N N . ILE B 1 581 ? 32.312 -27.859 -41.375 1 54.5 581 ILE B N 1
ATOM 9452 C CA . ILE B 1 581 ? 32.406 -26.5 -41.875 1 54.5 581 ILE B CA 1
ATOM 9453 C C . ILE B 1 581 ? 32.969 -25.578 -40.781 1 54.5 581 ILE B C 1
ATOM 9455 O O . ILE B 1 581 ? 33.844 -24.766 -41.031 1 54.5 581 ILE B O 1
ATOM 9459 N N . LEU B 1 582 ? 32.562 -25.844 -39.625 1 60.97 582 LEU B N 1
ATOM 9460 C CA . LEU B 1 582 ? 33.031 -25.016 -38.531 1 60.97 582 LEU B CA 1
ATOM 9461 C C . LEU B 1 582 ? 34.469 -25.328 -38.188 1 60.97 582 LEU B C 1
ATOM 9463 O O . LEU B 1 582 ? 35.25 -24.422 -37.875 1 60.97 582 LEU B O 1
ATOM 9467 N N . SER B 1 583 ? 34.625 -26.547 -38.281 1 61.38 583 SER B N 1
ATOM 9468 C CA . SER B 1 583 ? 36 -26.953 -38.031 1 61.38 583 SER B CA 1
ATOM 9469 C C . SER B 1 583 ? 36.938 -26.375 -39.062 1 61.38 583 SER B C 1
ATOM 9471 O O . SER B 1 583 ? 38.031 -25.891 -38.75 1 61.38 583 SER B O 1
ATOM 9473 N N . ILE B 1 584 ? 36.469 -26.391 -40.312 1 59.94 584 ILE B N 1
ATOM 9474 C CA . ILE B 1 584 ? 37.281 -25.844 -41.406 1 59.94 584 ILE B CA 1
ATOM 9475 C C . ILE B 1 584 ? 37.406 -24.328 -41.219 1 59.94 584 ILE B C 1
ATOM 9477 O O . ILE B 1 584 ? 38.469 -23.766 -41.438 1 59.94 584 ILE B O 1
ATOM 9481 N N . ALA B 1 585 ? 36.406 -23.688 -40.812 1 62.59 585 ALA B N 1
ATOM 9482 C CA . ALA B 1 585 ? 36.438 -22.25 -40.625 1 62.59 585 ALA B CA 1
ATOM 9483 C C . ALA B 1 585 ? 37.375 -21.844 -39.5 1 62.59 585 ALA B C 1
ATOM 9485 O O . ALA B 1 585 ? 38.156 -20.875 -39.656 1 62.59 585 ALA B O 1
ATOM 9486 N N . ILE B 1 586 ? 37.406 -22.578 -38.5 1 64.44 586 ILE B N 1
ATOM 9487 C CA . ILE B 1 586 ? 38.25 -22.297 -37.344 1 64.44 586 ILE B CA 1
ATOM 9488 C C . ILE B 1 586 ? 39.719 -22.5 -37.75 1 64.44 586 ILE B C 1
ATOM 9490 O O . ILE B 1 586 ? 40.594 -21.688 -37.406 1 64.44 586 ILE B O 1
ATOM 9494 N N . ILE B 1 587 ? 39.844 -23.531 -38.562 1 64.19 587 ILE B N 1
ATOM 9495 C CA . ILE B 1 587 ? 41.219 -23.812 -39 1 64.19 587 ILE B CA 1
ATOM 9496 C C . ILE B 1 587 ? 41.688 -22.703 -39.969 1 64.19 587 ILE B C 1
ATOM 9498 O O . ILE B 1 587 ? 42.812 -22.234 -39.875 1 64.19 587 ILE B O 1
ATOM 9502 N N . ILE B 1 588 ? 40.844 -22.203 -40.781 1 59.66 588 ILE B N 1
ATOM 9503 C CA . ILE B 1 588 ? 41.188 -21.156 -41.719 1 59.66 588 ILE B CA 1
ATOM 9504 C C . ILE B 1 588 ? 41.469 -19.859 -40.969 1 59.66 588 ILE B C 1
ATOM 9506 O O . ILE B 1 588 ? 42.469 -19.188 -41.25 1 59.66 588 ILE B O 1
ATOM 9510 N N . PHE B 1 589 ? 40.719 -19.578 -40 1 68.12 589 PHE B N 1
ATOM 9511 C CA . PHE B 1 589 ? 40.938 -18.344 -39.219 1 68.12 589 PHE B CA 1
ATOM 9512 C C . PHE B 1 589 ? 42.188 -18.438 -38.406 1 68.12 589 PHE B C 1
ATOM 9514 O O . PHE B 1 589 ? 42.938 -17.453 -38.25 1 68.12 589 PHE B O 1
ATOM 9521 N N . LEU B 1 590 ? 42.375 -19.594 -37.906 1 68.81 590 LEU B N 1
ATOM 9522 C CA . LEU B 1 590 ? 43.625 -19.828 -37.156 1 68.81 590 LEU B CA 1
ATOM 9523 C C . LEU B 1 590 ? 44.844 -19.594 -38.062 1 68.81 590 LEU B C 1
ATOM 9525 O O . LEU B 1 590 ? 45.812 -18.953 -3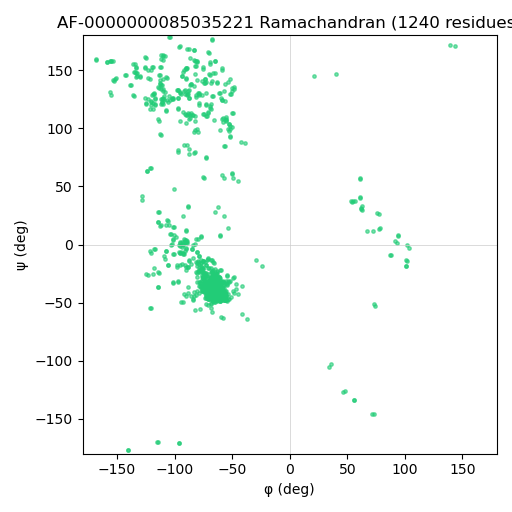7.625 1 68.81 590 LEU B O 1
ATOM 9529 N N . ILE B 1 591 ? 44.75 -20.109 -39.281 1 64.62 591 ILE B N 1
ATOM 9530 C CA . ILE B 1 591 ? 45.844 -19.953 -40.219 1 64.62 591 ILE B CA 1
ATOM 9531 C C . ILE B 1 591 ? 46 -18.484 -40.562 1 64.62 591 ILE B C 1
ATOM 9533 O O . ILE B 1 591 ? 47.125 -17.969 -40.625 1 64.62 591 ILE B O 1
ATOM 9537 N N . ILE B 1 592 ? 45 -17.766 -40.719 1 64.81 592 ILE B N 1
ATOM 9538 C CA . ILE B 1 592 ? 45.062 -16.359 -41.094 1 64.81 592 ILE B CA 1
ATOM 9539 C C . ILE B 1 592 ? 45.625 -15.523 -39.969 1 64.81 592 ILE B C 1
ATOM 9541 O O . ILE B 1 592 ? 46.5 -14.688 -40.188 1 64.81 592 ILE B O 1
ATOM 9545 N N . PHE B 1 593 ? 45.25 -15.867 -38.781 1 67.81 593 PHE B N 1
ATOM 9546 C CA . PHE B 1 593 ? 45.719 -15.055 -37.688 1 67.81 593 PHE B CA 1
ATOM 9547 C C . PHE B 1 593 ? 47.156 -15.391 -37.344 1 67.81 593 PHE B C 1
ATOM 9549 O O . PHE B 1 593 ? 47.938 -14.508 -36.969 1 67.81 593 PHE B O 1
ATOM 9556 N N . ILE B 1 594 ? 47.438 -16.625 -37.469 1 67.38 594 ILE B N 1
ATOM 9557 C CA . ILE B 1 594 ? 48.812 -17.016 -37.25 1 67.38 594 ILE B CA 1
ATOM 9558 C C . ILE B 1 594 ? 49.719 -16.375 -38.344 1 67.38 594 ILE B C 1
ATOM 9560 O O . ILE B 1 594 ? 50.781 -15.875 -38.031 1 67.38 594 ILE B O 1
ATOM 9564 N N . TYR B 1 595 ? 49.25 -16.391 -39.562 1 64.25 595 TYR B N 1
ATOM 9565 C CA . TYR B 1 595 ? 50 -15.75 -40.656 1 64.25 595 TYR B CA 1
ATOM 9566 C C . TYR B 1 595 ? 50.125 -14.258 -40.406 1 64.25 595 TYR B C 1
ATOM 9568 O O . TYR B 1 595 ? 51.219 -13.703 -40.594 1 64.25 595 TYR B O 1
ATOM 9576 N N . ASP B 1 596 ? 49.062 -13.68 -40 1 65 596 ASP B N 1
ATOM 9577 C CA . ASP B 1 596 ? 49.094 -12.242 -39.719 1 65 596 ASP B CA 1
ATOM 9578 C C . ASP B 1 596 ? 50.031 -11.922 -38.562 1 65 596 ASP B C 1
ATOM 9580 O O . ASP B 1 596 ? 50.781 -10.938 -38.625 1 65 596 ASP B O 1
ATOM 9584 N N . LEU B 1 597 ? 49.969 -12.734 -37.625 1 64.81 597 LEU B N 1
ATOM 9585 C CA . LEU B 1 597 ? 50.844 -12.562 -36.469 1 64.81 597 LEU B CA 1
ATOM 9586 C C . LEU B 1 597 ? 52.312 -12.758 -36.844 1 64.81 597 LEU B C 1
ATOM 9588 O O . LEU B 1 597 ? 53.156 -11.977 -36.438 1 64.81 597 LEU B O 1
ATOM 9592 N N . ILE B 1 598 ? 52.531 -13.742 -37.594 1 64.06 598 ILE B N 1
ATOM 9593 C CA . ILE B 1 598 ? 53.906 -14.016 -38.031 1 64.06 598 ILE B CA 1
ATOM 9594 C C . ILE B 1 598 ? 54.406 -12.875 -38.938 1 64.06 598 ILE B C 1
ATOM 9596 O O . ILE B 1 598 ? 55.531 -12.422 -38.781 1 64.06 598 ILE B O 1
ATOM 9600 N N . ASN B 1 599 ? 53.562 -12.453 -39.719 1 61.56 599 ASN B N 1
ATOM 9601 C CA . ASN B 1 599 ? 53.938 -11.352 -40.625 1 61.56 599 ASN B CA 1
ATOM 9602 C C . ASN B 1 599 ? 54.188 -10.062 -39.844 1 61.56 599 ASN B C 1
ATOM 9604 O O . ASN B 1 599 ? 55.125 -9.32 -40.156 1 61.56 599 ASN B O 1
ATOM 9608 N N . LEU B 1 600 ? 53.344 -9.859 -38.906 1 62.5 600 LEU B N 1
ATOM 9609 C CA . LEU B 1 600 ? 53.469 -8.664 -38.094 1 62.5 600 LEU B CA 1
ATOM 9610 C C . LEU B 1 600 ? 54.75 -8.742 -37.25 1 62.5 600 LEU B C 1
ATOM 9612 O O . LEU B 1 600 ? 55.469 -7.746 -37.125 1 62.5 600 LEU B O 1
ATOM 9616 N N . ILE B 1 601 ? 55 -9.812 -36.688 1 60.12 601 ILE B N 1
ATOM 9617 C CA . ILE B 1 601 ? 56.219 -10.031 -35.938 1 60.12 601 ILE B CA 1
ATOM 9618 C C . ILE B 1 601 ? 57.438 -9.859 -36.844 1 60.12 601 ILE B C 1
ATOM 9620 O O . ILE B 1 601 ? 58.406 -9.219 -36.469 1 60.12 601 ILE B O 1
ATOM 9624 N N . TYR B 1 602 ? 57.25 -10.414 -38.031 1 60.34 602 TYR B N 1
ATOM 9625 C CA . TYR B 1 602 ? 58.344 -10.32 -39 1 60.34 602 TYR B CA 1
ATOM 9626 C C . TYR B 1 602 ? 58.594 -8.875 -39.438 1 60.34 602 TYR B C 1
ATOM 9628 O O . TYR B 1 602 ? 59.719 -8.414 -39.5 1 60.34 602 TYR B O 1
ATOM 9636 N N . MET B 1 603 ? 57.469 -8.211 -39.594 1 55.53 603 MET B N 1
ATOM 9637 C CA . MET B 1 603 ? 57.594 -6.836 -40.062 1 55.53 603 MET B CA 1
ATOM 9638 C C . MET B 1 603 ? 58.125 -5.934 -38.969 1 55.53 603 MET B C 1
ATOM 9640 O O . MET B 1 603 ? 58.938 -5.027 -39.219 1 55.53 603 MET B O 1
ATOM 9644 N N . THR B 1 604 ? 57.719 -6.195 -37.781 1 56.81 604 THR B N 1
ATOM 9645 C CA . THR B 1 604 ? 58.094 -5.355 -36.656 1 56.81 604 THR B CA 1
ATOM 9646 C C . THR B 1 604 ? 59.531 -5.629 -36.25 1 56.81 604 THR B C 1
ATOM 9648 O O . THR B 1 604 ? 60.281 -4.703 -35.906 1 56.81 604 THR B O 1
ATOM 9651 N N . PHE B 1 605 ? 59.812 -6.922 -36.312 1 53.25 605 PHE B N 1
ATOM 9652 C CA . PHE B 1 605 ? 61.125 -7.262 -35.844 1 53.25 605 PHE B CA 1
ATOM 9653 C C . PHE B 1 605 ? 62.062 -7.641 -37 1 53.25 605 PHE B C 1
ATOM 9655 O O . PHE B 1 605 ? 63.031 -8.383 -36.812 1 53.25 605 PHE B O 1
ATOM 9662 N N . GLU B 1 606 ? 61.5 -7.211 -38 1 54.47 606 GLU B N 1
ATOM 9663 C CA . GLU B 1 606 ? 62.312 -7.512 -39.188 1 54.47 606 GLU B CA 1
ATOM 9664 C C . GLU B 1 606 ? 63.75 -7.117 -38.969 1 54.47 606 GLU B C 1
ATOM 9666 O O . GLU B 1 606 ? 64.688 -7.863 -39.344 1 54.47 606 GLU B O 1
ATOM 9671 N N . ASP B 1 607 ? 63.75 -5.953 -38.344 1 51.38 607 ASP B N 1
ATOM 9672 C CA . ASP B 1 607 ? 65.125 -5.477 -38.188 1 51.38 607 ASP B CA 1
ATOM 9673 C C . ASP B 1 607 ? 65.875 -6.348 -37.219 1 51.38 607 ASP B C 1
ATOM 9675 O O . ASP B 1 607 ? 67.062 -6.648 -37.438 1 51.38 607 ASP B O 1
ATOM 9679 N N . VAL B 1 608 ? 65.125 -6.723 -36.156 1 52.03 608 VAL B N 1
ATOM 9680 C CA . VAL B 1 608 ? 65.812 -7.555 -35.156 1 52.03 608 VAL B CA 1
ATOM 9681 C C . VAL B 1 608 ? 66.125 -8.93 -35.75 1 52.03 608 VAL B C 1
ATOM 9683 O O . VAL B 1 608 ? 67.188 -9.477 -35.531 1 52.03 608 VAL B O 1
ATOM 9686 N N . TYR B 1 609 ? 65.188 -9.391 -36.5 1 48.72 609 TYR B N 1
ATOM 9687 C CA . TYR B 1 609 ? 65.375 -10.664 -37.188 1 48.72 609 TYR B CA 1
ATOM 9688 C C . TYR B 1 609 ? 66.562 -10.617 -38.125 1 48.72 609 TYR B C 1
ATOM 9690 O O . TYR B 1 609 ? 67.375 -11.555 -38.188 1 48.72 609 TYR B O 1
ATOM 9698 N N . VAL B 1 610 ? 66.562 -9.508 -38.781 1 51.88 610 VAL B N 1
ATOM 9699 C CA . VAL B 1 610 ? 67.688 -9.367 -39.688 1 51.88 610 VAL B CA 1
ATOM 9700 C C . VAL B 1 610 ? 69 -9.266 -38.906 1 51.88 610 VAL B C 1
ATOM 9702 O O . VAL B 1 610 ? 70 -9.875 -39.281 1 51.88 610 VAL B O 1
ATOM 9705 N N . LYS B 1 611 ? 68.812 -8.648 -37.781 1 52.75 611 LYS B N 1
ATOM 9706 C CA . LYS B 1 611 ? 70 -8.5 -37 1 52.75 611 LYS B CA 1
ATOM 9707 C C . LYS B 1 611 ? 70.438 -9.836 -36.406 1 52.75 611 LYS B C 1
ATOM 9709 O O . LYS B 1 611 ? 71.625 -10.148 -36.344 1 52.75 611 LYS B O 1
ATOM 9714 N N . ILE B 1 612 ? 69.438 -10.555 -36.031 1 52.41 612 ILE B N 1
ATOM 9715 C CA . ILE B 1 612 ? 69.75 -11.859 -35.438 1 52.41 612 ILE B CA 1
ATOM 9716 C C . ILE B 1 612 ? 70.312 -12.797 -36.531 1 52.41 612 ILE B C 1
ATOM 9718 O O . ILE B 1 612 ? 71.25 -13.508 -36.312 1 52.41 612 ILE B O 1
ATOM 9722 N N . ILE B 1 613 ? 69.625 -12.734 -37.594 1 51.44 613 ILE B N 1
ATOM 9723 C CA . ILE B 1 613 ? 70.125 -13.547 -38.719 1 51.44 613 ILE B CA 1
ATOM 9724 C C . ILE B 1 613 ? 71.5 -13.117 -39.125 1 51.44 613 ILE B C 1
ATOM 9726 O O . ILE B 1 613 ? 72.375 -13.961 -39.375 1 51.44 613 ILE B O 1
ATOM 9730 N N . ASP B 1 614 ? 71.625 -11.898 -39.094 1 52.56 614 ASP B N 1
ATOM 9731 C CA . ASP B 1 614 ? 72.938 -11.398 -39.438 1 52.56 614 ASP B CA 1
ATOM 9732 C C . ASP B 1 614 ? 74 -11.836 -38.406 1 52.56 614 ASP B C 1
ATOM 9734 O O . ASP B 1 614 ? 75.125 -12.219 -38.781 1 52.56 614 ASP B O 1
ATOM 9738 N N . LYS B 1 615 ? 73.438 -11.836 -37.188 1 54.25 615 LYS B N 1
ATOM 9739 C CA . LYS B 1 615 ? 74.312 -12.266 -36.125 1 54.25 615 LYS B CA 1
ATOM 9740 C C . LYS B 1 615 ? 74.625 -13.758 -36.219 1 54.25 615 LYS B C 1
ATOM 9742 O O . LYS B 1 615 ? 75.75 -14.195 -36.031 1 54.25 615 LYS B O 1
ATOM 9747 N N . ILE B 1 616 ? 73.562 -14.43 -36.5 1 52.44 616 ILE B N 1
ATOM 9748 C CA . ILE B 1 616 ? 73.75 -15.867 -36.625 1 52.44 616 ILE B CA 1
ATOM 9749 C C . ILE B 1 616 ? 74.625 -16.172 -37.875 1 52.44 616 ILE B C 1
ATOM 9751 O O . ILE B 1 616 ? 75.5 -17.016 -37.844 1 52.44 616 ILE B O 1
ATOM 9755 N N . ALA B 1 617 ? 74.25 -15.492 -38.844 1 48.66 617 ALA B N 1
ATOM 9756 C CA . ALA B 1 617 ? 75 -15.648 -40.062 1 48.66 617 ALA B CA 1
ATOM 9757 C C . ALA B 1 617 ? 76.5 -15.242 -39.844 1 48.66 617 ALA B C 1
ATOM 9759 O O . ALA B 1 617 ? 77.375 -15.891 -40.344 1 48.66 617 ALA B O 1
ATOM 9760 N N . GLY B 1 618 ? 76.5 -14.203 -39.156 1 48.81 618 GLY B N 1
ATOM 9761 C CA . GLY B 1 618 ? 77.875 -13.805 -38.844 1 48.81 618 GLY B CA 1
ATOM 9762 C C . GLY B 1 618 ? 78.625 -14.836 -38.031 1 48.81 618 GLY B C 1
ATOM 9763 O O . GLY B 1 618 ? 79.812 -15.07 -38.281 1 48.81 618 GLY B O 1
ATOM 9764 N N . ARG B 1 619 ? 77.875 -15.43 -37.125 1 48.84 619 ARG B N 1
ATOM 9765 C CA . ARG B 1 619 ? 78.562 -16.438 -36.312 1 48.84 619 ARG B CA 1
ATOM 9766 C C . ARG B 1 619 ? 78.812 -17.688 -37.125 1 48.84 619 ARG B C 1
ATOM 9768 O O . ARG B 1 619 ? 79.875 -18.359 -36.906 1 48.84 619 ARG B O 1
ATOM 9775 N N . LEU B 1 620 ? 77.938 -17.938 -37.938 1 43.66 620 LEU B N 1
ATOM 9776 C CA . LEU B 1 620 ? 78.188 -19.109 -38.75 1 43.66 620 LEU B CA 1
ATOM 9777 C C . LEU B 1 620 ? 79.25 -18.828 -39.812 1 43.66 620 LEU B C 1
ATOM 9779 O O . LEU B 1 620 ? 80.062 -19.734 -40.156 1 43.66 620 LEU B O 1
ATOM 9783 N N . SER B 1 621 ? 79.188 -17.734 -40.188 1 44.59 621 SER B N 1
ATOM 9784 C CA . SER B 1 621 ? 80.188 -17.469 -41.219 1 44.59 621 SER B CA 1
ATOM 9785 C C . SER B 1 621 ? 81.562 -17.281 -40.562 1 44.59 621 SER B C 1
ATOM 9787 O O . SER B 1 621 ? 82.562 -17.375 -41.25 1 44.59 621 SER B O 1
ATOM 9789 N N . GLY B 1 622 ? 81.562 -16.969 -39.344 1 37.78 622 GLY B N 1
ATOM 9790 C CA . GLY B 1 622 ? 82.938 -16.953 -38.781 1 37.78 622 GLY B CA 1
ATOM 9791 C C . GLY B 1 622 ? 83.375 -18.312 -38.25 1 37.78 622 GLY B C 1
ATOM 9792 O O . GLY B 1 622 ? 82.562 -19.141 -37.906 1 37.78 622 GLY B O 1
#

Organism: Korarchaeum cryptofilum (strain OPF8) (NCBI:txid374847)

pLDDT: mean 77.89, std 16.99, range [31.86, 97.19]

Solvent-accessible surface area (backbone atoms only — not comparable to full-atom values): 63342 Å² total; per-residue (Å²): 119,38,23,36,39,32,46,50,58,71,78,50,68,70,35,51,84,78,32,81,85,50,59,62,32,66,41,63,56,45,58,92,36,24,39,38,52,57,43,48,53,49,51,52,72,70,59,45,75,45,43,36,35,26,24,36,67,88,46,44,63,64,48,43,70,71,53,47,91,72,42,48,79,42,65,53,91,63,94,73,64,31,65,32,39,45,52,59,72,45,50,85,79,48,66,65,36,29,33,41,38,48,32,48,37,50,64,35,60,66,54,55,49,54,56,71,69,53,87,71,92,43,20,32,36,35,34,32,27,62,75,62,52,72,71,48,56,66,72,23,43,14,34,41,63,59,97,79,30,37,54,38,46,34,62,86,49,73,63,82,57,14,28,46,73,57,47,35,44,31,29,74,61,31,57,58,37,46,52,50,33,36,70,74,54,38,45,69,20,42,58,47,52,24,48,29,60,29,12,72,71,62,25,29,40,64,43,82,43,59,86,60,60,66,45,70,52,65,38,66,69,32,46,56,53,41,35,54,49,48,54,52,41,53,44,56,64,60,58,61,92,83,51,36,67,45,33,60,73,54,28,42,69,51,21,42,52,52,28,47,51,40,56,76,67,62,56,87,67,58,37,65,55,40,44,48,48,23,38,51,37,22,48,50,13,13,53,31,15,41,62,45,39,33,48,62,13,12,50,33,34,42,50,20,57,23,41,50,51,25,22,59,41,38,16,55,74,55,50,40,58,29,63,40,57,54,50,53,48,53,52,47,52,50,53,30,50,42,43,35,50,48,10,49,55,49,42,62,72,67,69,46,74,67,52,49,50,35,43,29,39,20,26,29,37,65,49,44,52,58,46,51,52,52,51,38,49,76,68,69,48,83,56,72,77,64,47,72,46,78,65,43,69,56,34,49,41,46,40,38,21,52,19,17,64,69,70,39,52,64,58,27,44,53,47,44,38,49,54,48,52,60,51,53,53,50,50,52,51,53,44,54,73,70,56,43,59,50,79,36,69,78,78,73,89,54,65,78,63,80,78,75,80,69,86,64,73,69,38,66,59,12,49,53,46,25,55,54,33,50,52,51,38,51,50,53,49,50,52,49,59,68,37,36,80,66,30,37,79,42,63,47,68,55,92,86,39,35,43,41,28,35,11,53,50,38,49,47,48,47,47,45,49,51,51,34,46,54,61,22,41,52,22,40,35,37,24,32,33,32,41,12,45,47,32,17,66,70,63,65,30,55,52,66,54,36,39,50,35,52,50,26,47,48,51,28,50,50,32,50,50,48,57,69,35,42,70,58,35,27,59,63,56,34,46,71,66,52,36,49,49,49,50,48,47,38,49,51,49,30,49,50,27,44,50,48,26,50,48,43,48,44,64,50,29,33,60,52,47,44,44,45,44,40,43,46,42,42,53,65,68,90,119,36,23,35,40,33,48,50,59,72,76,49,68,70,34,52,82,78,31,80,84,48,59,62,31,67,40,64,58,43,57,92,35,24,38,36,53,56,42,48,54,48,51,52,72,70,58,45,77,45,42,36,36,26,25,37,67,91,47,44,64,62,50,44,70,71,52,46,90,72,42,47,79,42,66,54,93,62,94,72,64,31,68,32,38,46,52,59,72,47,50,85,78,47,65,65,34,30,34,40,37,47,30,48,38,48,64,37,60,66,54,56,50,53,56,71,69,52,86,71,90,44,20,32,36,34,33,31,26,63,76,62,53,72,72,47,55,65,71,23,45,14,34,42,62,59,97,81,28,38,54,40,45,33,62,86,49,72,62,85,58,13,28,47,72,58,47,34,42,32,30,76,62,31,56,58,37,46,52,50,32,34,70,74,53,38,45,70,20,40,59,47,51,23,48,29,60,30,12,71,74,64,24,30,41,64,42,81,44,57,87,60,60,66,43,70,53,65,37,66,68,34,45,57,52,40,35,54,48,47,55,51,41,54,46,58,67,61,58,59,91,82,50,36,65,46,34,62,73,54,28,40,70,50,22,42,53,52,29,47,52,38,56,76,66,62,58,87,68,58,39,65,55,39,45,49,50,23,38,50,37,22,48,51,12,12,55,32,15,42,70,56,39,33,49,63,13,13,51,33,34,40,50,20,57,25,41,49,51,24,21,59,42,39,16,56,74,55,53,39,60,28,62,39,56,54,49,52,48,53,53,47,50,51,53,30,51,43,41,35,50,49,10,48,56,49,41,63,73,67,70,46,73,68,52,49,49,35,44,29,40,20,26,28,36,67,48,43,52,58,46,51,52,52,51,38,50,75,69,69,49,83,57,73,78,64,48,70,46,80,64,43,69,56,34,47,41,46,41,38,22,52,18,17,52,56,69,38,52,63,56,28,43,52,47,44,38,48,56,46,53,61,50,53,52,51,51,52,51,54,45,53,71,69,56,43,59,50,78,36,68,77,78,71,88,56,67,79,63,82,77,75,82,69,85,63,72,71,52,65,58,17,50,53,48,27,53,53,34,51,52,52,39,51,50,53,50,50,54,50,59,69,45,36,79,79,38,37,80,43,64,35,68,47,92,80,32,40,43,43,29,43,18,55,51,50,50,48,51,48,49,47,49,51,53,33,47,54,62,24,42,55,24,41,43,44,32,41,44,45,42,23,47,50,35,20,66,68,70,67,42,58,65,65,57,49,50,52,45,52,52,30,47,48,53,32,50,52,36,50,51,50,59,67,43,41,72,65,48,26,59,54,54,45,40,70,64,48,36,50,50,49,51,49,50,42,52,51,49,33,50,50,30,47,50,50,34,51,48,47,50,43,64,63,32,34,63,56,48,47,46,46,46,46,48,49,46,47,54,65,71,92

Radius of gyration: 42.4 Å; Cα contacts (8 Å, |Δi|>4): 1974; chains: 2; bounding box: 166×96×73 Å

InterPro domains:
  IPR000462 CDP-alcohol phosphatidyltransferase [PF01066] (271-405)
  IPR025877 MobA-like NTP transferase [PF12804] (4-130)
  IPR029044 Nucleotide-diphospho-sugar transferases [G3DSA:3.90.550.10] (1-238)
  IPR029044 Nucleotide-diphospho-sugar transferases [SSF53448] (1-234)
  IPR043130 CDP-alcohol phosphatidyltransferase, transmembrane domain [G3DSA:1.20.120.1760] (239-431)
  IPR048254 CDP-alcohol phosphatidyltransferase, conserved site [PS00379] (311-333)